Protein AF-A0A498K3L2-F1 (afdb_monomer_lite)

Structure (mmCIF, N/CA/C/O backbone):
data_AF-A0A498K3L2-F1
#
_entry.id   AF-A0A498K3L2-F1
#
loop_
_atom_site.group_PDB
_atom_site.id
_atom_site.type_symbol
_atom_site.label_atom_id
_atom_site.label_alt_id
_atom_site.label_comp_id
_atom_site.label_asym_id
_atom_site.label_entity_id
_atom_site.label_seq_id
_atom_site.pdbx_PDB_ins_code
_atom_site.Cartn_x
_atom_site.Cartn_y
_atom_site.Cartn_z
_atom_site.occupancy
_atom_site.B_iso_or_equiv
_atom_site.auth_seq_id
_atom_site.auth_comp_id
_atom_site.auth_asym_id
_atom_site.auth_atom_id
_atom_site.pdbx_PDB_model_num
ATOM 1 N N . MET A 1 1 ? 18.817 18.897 12.289 1.00 36.00 1 MET A N 1
ATOM 2 C CA . MET A 1 1 ? 18.393 19.751 13.435 1.00 36.00 1 MET A CA 1
ATOM 3 C C . MET A 1 1 ? 19.545 20.398 14.219 1.00 36.00 1 MET A C 1
ATOM 5 O O . MET A 1 1 ? 19.656 21.611 14.148 1.00 36.00 1 MET A O 1
ATOM 9 N N . GLY A 1 2 ? 20.393 19.663 14.961 1.00 40.88 2 GLY A N 1
ATOM 10 C CA . GLY A 1 2 ? 21.419 20.272 15.841 1.00 40.88 2 GLY A CA 1
ATOM 11 C C . GLY A 1 2 ? 22.397 21.217 15.125 1.00 40.88 2 GLY A C 1
ATOM 12 O O . GLY A 1 2 ? 22.437 22.404 15.437 1.00 40.88 2 GLY A O 1
ATOM 13 N N . LYS A 1 3 ? 23.104 20.712 14.101 1.00 48.41 3 LYS A N 1
ATOM 14 C CA . LYS A 1 3 ? 24.030 21.504 13.265 1.00 48.41 3 LYS A CA 1
ATOM 15 C C . LYS A 1 3 ? 23.320 22.678 12.560 1.00 48.41 3 LYS A C 1
ATOM 17 O O . LYS A 1 3 ? 23.815 23.796 12.597 1.00 48.41 3 LYS A O 1
ATOM 22 N N . ALA A 1 4 ? 22.100 22.470 12.054 1.00 45.72 4 ALA A N 1
ATOM 23 C CA . ALA A 1 4 ? 21.276 23.529 11.452 1.00 45.72 4 ALA A CA 1
ATOM 24 C C . ALA A 1 4 ? 20.940 24.687 12.422 1.00 45.72 4 ALA A C 1
ATOM 26 O O . ALA A 1 4 ? 20.952 25.842 12.015 1.00 45.72 4 ALA A O 1
ATOM 27 N N . LYS A 1 5 ? 20.717 24.424 13.722 1.00 44.06 5 LYS A N 1
ATOM 28 C CA . LYS A 1 5 ? 20.560 25.498 14.730 1.00 44.06 5 LYS A CA 1
ATOM 29 C C . LYS A 1 5 ? 21.857 26.270 14.991 1.00 44.06 5 LYS A C 1
ATOM 31 O O . LYS A 1 5 ? 21.800 27.425 15.401 1.00 44.06 5 LYS A O 1
ATOM 36 N N . GLN A 1 6 ? 23.011 25.644 14.772 1.00 51.31 6 GLN A N 1
ATOM 37 C CA . GLN A 1 6 ? 24.325 26.276 14.899 1.00 51.31 6 GLN A CA 1
ATOM 38 C C . GLN A 1 6 ? 24.623 27.163 13.676 1.00 51.31 6 GLN A C 1
ATOM 40 O O . GLN A 1 6 ? 25.050 28.298 13.857 1.00 51.31 6 GLN A O 1
ATOM 45 N N . LEU A 1 7 ? 24.273 26.699 12.468 1.00 54.19 7 LEU A N 1
ATOM 46 C CA . LEU A 1 7 ? 24.245 27.485 11.225 1.00 54.19 7 LEU A CA 1
ATOM 47 C C . LEU A 1 7 ? 23.299 28.693 11.317 1.00 54.19 7 LEU A C 1
ATOM 49 O O . LEU A 1 7 ? 23.741 29.820 11.130 1.00 54.19 7 LEU A O 1
ATOM 53 N N . ALA A 1 8 ? 22.034 28.498 11.701 1.00 54.06 8 ALA A N 1
ATOM 54 C CA . ALA A 1 8 ? 21.061 29.591 11.835 1.00 54.06 8 ALA A CA 1
ATOM 55 C C . ALA A 1 8 ? 21.493 30.663 12.856 1.00 54.06 8 ALA A C 1
ATOM 57 O O . ALA A 1 8 ? 21.231 31.850 12.676 1.00 54.06 8 ALA A O 1
ATOM 58 N N . LYS A 1 9 ? 22.209 30.264 13.919 1.00 54.69 9 LYS A N 1
ATOM 59 C CA . LYS A 1 9 ? 22.786 31.188 14.910 1.00 54.69 9 LYS A CA 1
ATOM 60 C C . LYS A 1 9 ? 23.948 32.029 14.349 1.00 54.69 9 LYS A C 1
ATOM 62 O O . LYS A 1 9 ? 24.252 33.075 14.915 1.00 54.69 9 LYS A O 1
ATOM 67 N N . VAL A 1 10 ? 24.591 31.574 13.274 1.00 56.81 10 VAL A N 1
ATOM 68 C CA . VAL A 1 10 ? 25.678 32.270 12.564 1.00 56.81 10 VAL A CA 1
ATOM 69 C C . VAL A 1 10 ? 25.139 33.123 11.410 1.00 56.81 10 VAL A C 1
ATOM 71 O O . VAL A 1 10 ? 25.591 34.248 11.226 1.00 56.81 10 VAL A O 1
ATOM 74 N N . LEU A 1 11 ? 24.165 32.608 10.653 1.00 55.97 11 LEU A N 1
ATOM 75 C CA . LEU A 1 11 ? 23.637 33.240 9.437 1.00 55.97 11 LEU A CA 1
ATOM 76 C C . LEU A 1 11 ? 22.450 34.190 9.681 1.00 55.97 11 LEU A C 1
ATOM 78 O O . LEU A 1 11 ? 22.161 35.025 8.830 1.00 55.97 11 LEU A O 1
ATOM 82 N N . GLY A 1 12 ? 21.782 34.106 10.835 1.00 48.72 12 GLY A N 1
ATOM 83 C CA . GLY A 1 12 ? 20.695 35.008 11.241 1.00 48.72 12 GLY A CA 1
ATOM 84 C C . GLY A 1 12 ? 19.293 34.568 10.802 1.00 48.72 12 GLY A C 1
ATOM 85 O O . GLY A 1 12 ? 18.335 34.816 11.534 1.00 48.72 12 GLY A O 1
ATOM 86 N N . SER A 1 13 ? 19.172 33.855 9.680 1.00 54.34 13 SER A N 1
ATOM 87 C CA . SER A 1 13 ? 17.962 33.131 9.263 1.00 54.34 13 SER A CA 1
ATOM 88 C C . SER A 1 13 ? 18.301 31.686 8.852 1.00 54.34 13 SER A C 1
ATOM 90 O O . SER A 1 13 ? 19.435 31.228 9.023 1.00 54.34 13 SER A O 1
ATOM 92 N N . LEU A 1 14 ? 17.300 30.944 8.369 1.00 50.72 14 LEU A N 1
ATOM 93 C CA . LEU A 1 14 ? 17.460 29.637 7.713 1.00 50.72 14 LEU A CA 1
ATOM 94 C C . LEU A 1 14 ? 17.297 29.729 6.183 1.00 50.72 14 LEU A C 1
ATOM 96 O O . LEU A 1 14 ? 17.323 28.707 5.511 1.00 50.72 14 LEU A O 1
ATOM 100 N N . GLU A 1 15 ? 17.116 30.933 5.638 1.00 49.81 15 GLU A N 1
ATOM 101 C CA . GLU A 1 15 ? 16.757 31.149 4.235 1.00 49.81 15 GLU A CA 1
ATOM 102 C C . GLU A 1 15 ? 18.009 31.123 3.337 1.00 49.81 15 GLU A C 1
ATOM 104 O O . GLU A 1 15 ? 18.916 31.949 3.476 1.00 49.81 15 GLU A O 1
ATOM 109 N N . GLY A 1 16 ? 18.036 30.189 2.381 1.00 56.34 16 GLY A N 1
ATOM 110 C CA . GLY A 1 16 ? 19.021 30.143 1.297 1.00 56.34 16 GLY A CA 1
ATOM 111 C C . GLY A 1 16 ? 20.296 29.349 1.596 1.00 56.34 16 GLY A C 1
ATOM 112 O O . GLY A 1 16 ? 21.377 29.924 1.720 1.00 56.34 16 GLY A O 1
ATOM 113 N N . PHE A 1 17 ? 20.213 28.016 1.591 1.00 61.56 17 PHE A N 1
ATOM 114 C CA . PHE A 1 17 ? 21.394 27.133 1.547 1.00 61.56 17 PHE A CA 1
ATOM 115 C C . PHE A 1 17 ? 22.065 27.057 0.155 1.00 61.56 17 PHE A C 1
ATOM 117 O O . PHE A 1 17 ? 23.019 26.310 -0.038 1.00 61.56 17 PHE A O 1
ATOM 124 N N . THR A 1 18 ? 21.604 27.851 -0.814 1.00 64.31 18 THR A N 1
ATOM 125 C CA . THR A 1 18 ? 21.936 27.732 -2.244 1.00 64.31 18 THR A CA 1
ATOM 126 C C . THR A 1 18 ? 22.837 28.844 -2.805 1.00 64.31 18 THR A C 1
ATOM 128 O O . THR A 1 18 ? 23.166 28.807 -3.986 1.00 64.31 18 THR A O 1
ATOM 131 N N . THR A 1 19 ? 23.257 29.838 -2.007 1.00 75.75 19 THR A N 1
ATOM 132 C CA . THR A 1 19 ? 24.009 31.019 -2.498 1.00 75.75 19 THR A CA 1
ATOM 133 C C . THR A 1 19 ? 25.459 31.080 -2.008 1.00 75.75 19 THR A C 1
ATOM 135 O O . THR A 1 19 ? 25.760 30.754 -0.853 1.00 75.75 19 THR A O 1
ATOM 138 N N . LYS A 1 20 ? 26.372 31.560 -2.869 1.00 84.19 20 LYS A N 1
ATOM 139 C CA . LYS A 1 20 ? 27.808 31.707 -2.557 1.00 84.19 20 LYS A CA 1
ATOM 140 C C . LYS A 1 20 ? 28.030 32.589 -1.332 1.00 84.19 20 LYS A C 1
ATOM 142 O O . LYS A 1 20 ? 28.829 32.256 -0.463 1.00 84.19 20 LYS A O 1
ATOM 147 N N . GLU A 1 21 ? 27.291 33.688 -1.223 1.00 82.75 21 GLU A N 1
ATOM 148 C CA . GLU A 1 21 ? 27.457 34.692 -0.174 1.00 82.75 21 GLU A CA 1
ATOM 149 C C . GLU A 1 21 ? 27.061 34.163 1.209 1.00 82.75 21 GLU A C 1
ATOM 151 O O . GLU A 1 21 ? 27.609 34.624 2.213 1.00 82.75 21 GLU A O 1
ATOM 156 N N . ASN A 1 22 ? 26.108 33.225 1.281 1.00 80.38 22 ASN A N 1
ATOM 157 C CA . ASN A 1 22 ? 25.720 32.572 2.531 1.00 80.38 22 ASN A CA 1
ATOM 158 C C . ASN A 1 22 ? 26.777 31.536 2.955 1.00 80.38 22 ASN A C 1
ATOM 160 O O . ASN A 1 22 ? 27.170 31.522 4.125 1.00 80.38 22 ASN A O 1
ATOM 164 N N . TRP A 1 23 ? 27.309 30.744 2.016 1.00 83.31 23 TRP A N 1
ATOM 165 C CA . TRP A 1 23 ? 28.394 29.796 2.295 1.00 83.31 23 TRP A CA 1
ATOM 166 C C . TRP A 1 23 ? 29.717 30.480 2.648 1.00 83.31 23 TRP A C 1
ATOM 168 O O . TRP A 1 23 ? 30.315 30.129 3.662 1.00 83.31 23 TRP A O 1
ATOM 178 N N . ASP A 1 24 ? 30.142 31.508 1.909 1.00 87.44 24 ASP A N 1
ATOM 179 C CA . ASP A 1 24 ? 31.338 32.290 2.250 1.00 87.44 24 ASP A CA 1
ATOM 180 C C . ASP A 1 24 ? 31.203 32.926 3.649 1.00 87.44 24 ASP A C 1
ATOM 182 O O . ASP A 1 24 ? 32.136 32.848 4.449 1.00 87.44 24 ASP A O 1
ATOM 186 N N . ARG A 1 25 ? 30.026 33.472 4.010 1.00 82.75 25 ARG A N 1
ATOM 187 C CA . ARG A 1 25 ? 29.762 33.972 5.377 1.00 82.75 25 ARG A CA 1
ATOM 188 C C . ARG A 1 25 ? 29.850 32.874 6.439 1.00 82.75 25 ARG A C 1
ATOM 190 O O . ARG A 1 25 ? 30.411 33.124 7.506 1.00 82.75 25 ARG A O 1
ATOM 197 N N . PHE A 1 26 ? 29.338 31.674 6.164 1.00 81.75 26 PHE A N 1
ATOM 198 C CA . PHE A 1 26 ? 29.467 30.533 7.072 1.00 81.75 26 PHE A CA 1
ATOM 199 C C . PHE A 1 26 ? 30.931 30.110 7.262 1.00 81.75 26 PHE A C 1
ATOM 201 O O . PHE A 1 26 ? 31.383 29.989 8.401 1.00 81.75 26 PHE A O 1
ATOM 208 N N . PHE A 1 27 ? 31.686 29.936 6.173 1.00 82.62 27 PHE A N 1
ATOM 209 C CA . PHE A 1 27 ? 33.078 29.491 6.234 1.00 82.62 27 PHE A CA 1
ATOM 210 C C . PHE A 1 27 ? 34.004 30.525 6.891 1.00 82.62 27 PHE A C 1
ATOM 212 O O . PHE A 1 27 ? 34.868 30.131 7.673 1.00 82.62 27 PHE A O 1
ATOM 219 N N . ILE A 1 28 ? 33.778 31.831 6.683 1.00 83.88 28 ILE A N 1
ATOM 220 C CA . ILE A 1 28 ? 34.461 32.901 7.436 1.00 83.88 28 ILE A CA 1
ATOM 221 C C . ILE A 1 28 ? 34.187 32.758 8.940 1.00 83.88 28 ILE A C 1
ATOM 223 O O . ILE A 1 28 ? 35.116 32.763 9.744 1.00 83.88 28 ILE A O 1
ATOM 227 N N . ALA A 1 29 ? 32.922 32.586 9.335 1.00 74.81 29 ALA A N 1
ATOM 228 C CA . ALA A 1 29 ? 32.516 32.569 10.740 1.00 74.81 29 ALA A CA 1
ATOM 229 C C . ALA A 1 29 ? 33.005 31.345 11.545 1.00 74.81 29 ALA A C 1
ATOM 231 O O . ALA A 1 29 ? 32.961 31.377 12.775 1.00 74.81 29 ALA A O 1
ATOM 232 N N . ILE A 1 30 ? 33.473 30.278 10.884 1.00 72.50 30 ILE A N 1
ATOM 233 C CA . ILE A 1 30 ? 34.106 29.120 11.544 1.00 72.50 30 ILE A CA 1
ATOM 234 C C . ILE A 1 30 ? 35.643 29.117 11.443 1.00 72.50 30 ILE A C 1
ATOM 236 O O . ILE A 1 30 ? 36.291 28.282 12.079 1.00 72.50 30 ILE A O 1
ATOM 240 N N . GLN A 1 31 ? 36.242 30.044 10.684 1.00 66.31 31 GLN A N 1
ATOM 241 C CA . GLN A 1 31 ? 37.674 30.025 10.364 1.00 66.31 31 GLN A CA 1
ATOM 242 C C . GLN A 1 31 ? 38.578 30.272 11.587 1.00 66.31 31 GLN A C 1
ATOM 244 O O . GLN A 1 31 ? 39.637 29.653 11.692 1.00 66.31 31 GLN A O 1
ATOM 249 N N . ASP A 1 32 ? 38.127 31.076 12.558 1.00 55.44 32 ASP A N 1
ATOM 250 C CA . ASP A 1 32 ? 38.846 31.355 13.817 1.00 55.44 32 ASP A CA 1
ATOM 251 C C . ASP A 1 32 ? 39.112 30.099 14.677 1.00 55.44 32 ASP A C 1
ATOM 253 O O . ASP A 1 32 ? 39.968 30.117 15.562 1.00 55.44 32 ASP A O 1
ATOM 257 N N . GLY A 1 33 ? 38.380 29.001 14.447 1.00 49.44 33 GLY A N 1
ATOM 258 C CA . GLY A 1 33 ? 38.485 27.778 15.246 1.00 49.44 33 GLY A CA 1
ATOM 259 C C . GLY A 1 33 ? 39.543 26.773 14.780 1.00 49.44 33 GLY A C 1
ATOM 260 O O . GLY A 1 33 ? 39.869 25.865 15.543 1.00 49.44 33 GLY A O 1
ATOM 261 N N . ASN A 1 34 ? 40.055 26.889 13.547 1.00 50.19 34 ASN A N 1
ATOM 262 C CA . ASN A 1 34 ? 40.880 25.856 12.894 1.00 50.19 34 ASN A CA 1
ATOM 263 C C . ASN A 1 34 ? 40.205 24.454 12.861 1.00 50.19 34 ASN A C 1
ATOM 265 O O . ASN A 1 34 ? 40.877 23.425 12.934 1.00 50.19 34 ASN A O 1
ATOM 269 N N . TYR A 1 35 ? 38.867 24.421 12.782 1.00 59.09 35 TYR A N 1
ATOM 270 C CA . TYR A 1 35 ? 38.033 23.211 12.733 1.00 59.09 35 TYR A CA 1
ATOM 271 C C . TYR A 1 35 ? 37.572 22.909 11.299 1.00 59.09 35 TYR A C 1
ATOM 273 O O . TYR A 1 35 ? 37.050 23.788 10.613 1.00 59.09 35 TYR A O 1
ATOM 281 N N . ALA A 1 36 ? 37.667 21.647 10.874 1.00 65.50 36 ALA A N 1
ATOM 282 C CA . ALA A 1 36 ? 36.905 21.146 9.730 1.00 65.50 36 ALA A CA 1
ATOM 283 C C . ALA A 1 36 ? 35.419 21.001 10.100 1.00 65.50 36 ALA A C 1
ATOM 285 O O . ALA A 1 36 ? 35.092 20.576 11.212 1.00 65.50 36 ALA A O 1
ATOM 286 N N . PHE A 1 37 ? 34.512 21.333 9.175 1.00 72.75 37 PHE A N 1
ATOM 287 C CA . PHE A 1 37 ? 33.073 21.172 9.394 1.00 72.75 37 PHE A CA 1
ATOM 288 C C . PHE A 1 37 ? 32.540 19.909 8.714 1.00 72.75 37 PHE A C 1
ATOM 290 O O . PHE A 1 37 ? 32.134 19.919 7.555 1.00 72.75 37 PHE A O 1
ATOM 297 N N . GLU A 1 38 ? 32.522 18.809 9.460 1.00 73.19 38 GLU A N 1
ATOM 298 C CA . GLU A 1 38 ? 31.947 17.544 9.004 1.00 73.19 38 GLU A CA 1
ATOM 299 C C . GLU A 1 38 ? 30.424 17.531 9.207 1.00 73.19 38 GLU A C 1
ATOM 301 O O . GLU A 1 38 ? 29.935 17.781 10.313 1.00 73.19 38 GLU A O 1
ATOM 306 N N . TRP A 1 39 ? 29.646 17.207 8.168 1.00 69.69 39 TRP A N 1
ATOM 307 C CA . TRP A 1 39 ? 28.183 17.040 8.262 1.00 69.69 39 TRP A CA 1
ATOM 308 C C . TRP A 1 39 ? 27.785 15.657 8.803 1.00 69.69 39 TRP A C 1
ATOM 310 O O . TRP A 1 39 ? 26.966 15.573 9.727 1.00 69.69 39 TRP A O 1
ATOM 320 N N . TYR A 1 40 ? 28.425 14.606 8.289 1.00 80.50 40 TYR A N 1
ATOM 321 C CA . TYR A 1 40 ? 28.126 13.190 8.544 1.00 80.50 40 TYR A CA 1
ATOM 322 C C . TYR A 1 40 ? 29.078 12.563 9.577 1.00 80.50 40 TYR A C 1
ATOM 324 O O . TYR A 1 40 ? 29.511 13.247 10.505 1.00 80.50 40 TYR A O 1
ATOM 332 N N . GLU A 1 41 ? 29.344 11.260 9.446 1.00 78.62 41 GLU A N 1
ATOM 333 C CA . GLU A 1 41 ? 30.359 10.533 10.211 1.00 78.62 41 GLU A CA 1
ATOM 334 C C . GLU A 1 41 ? 31.786 10.912 9.769 1.00 78.62 41 GLU A C 1
ATOM 336 O O . GLU A 1 41 ? 32.003 11.431 8.663 1.00 78.62 41 GLU A O 1
ATOM 341 N N . ASP A 1 42 ? 32.755 10.611 10.629 1.00 78.81 42 ASP A N 1
ATOM 342 C CA . ASP A 1 42 ? 34.180 10.809 10.375 1.00 78.81 42 ASP A CA 1
ATOM 343 C C . ASP A 1 42 ? 34.776 9.664 9.532 1.00 78.81 42 ASP A C 1
ATOM 345 O O . ASP A 1 42 ? 34.120 8.675 9.197 1.00 78.81 42 ASP A O 1
ATOM 349 N N . TRP A 1 43 ? 36.047 9.800 9.146 1.00 86.31 43 TRP A N 1
ATOM 350 C CA . TRP A 1 43 ? 36.727 8.825 8.289 1.00 86.31 43 TRP A CA 1
ATOM 351 C C . TRP A 1 43 ? 36.700 7.360 8.783 1.00 86.31 43 TRP A C 1
ATOM 353 O O . TRP A 1 43 ? 36.491 6.495 7.932 1.00 86.31 43 TRP A O 1
ATOM 363 N N . PRO A 1 44 ? 36.867 7.021 10.082 1.00 84.75 44 PRO A N 1
ATOM 364 C CA . PRO A 1 44 ? 36.896 5.622 10.527 1.00 84.75 44 PRO A CA 1
ATOM 365 C C . PRO A 1 44 ? 35.617 4.838 10.194 1.00 84.75 44 PRO A C 1
ATOM 367 O O . PRO A 1 44 ? 35.690 3.684 9.774 1.00 84.75 44 PRO A O 1
ATOM 370 N N . GLU A 1 45 ? 34.453 5.472 10.335 1.00 84.31 45 GLU A N 1
ATOM 371 C CA . GLU A 1 45 ? 33.142 4.902 10.019 1.00 84.31 45 GLU A CA 1
ATOM 372 C C . GLU A 1 45 ? 32.899 4.783 8.503 1.00 84.31 45 GLU A C 1
ATOM 374 O O . GLU A 1 45 ? 32.227 3.851 8.053 1.00 84.31 45 GLU A O 1
ATOM 379 N N . LEU A 1 46 ? 33.453 5.702 7.703 1.00 87.06 46 LEU A N 1
ATOM 380 C CA . LEU A 1 46 ? 33.256 5.748 6.248 1.00 87.06 46 LEU A CA 1
ATOM 381 C C . LEU A 1 46 ? 34.281 4.920 5.458 1.00 87.06 46 LEU A C 1
ATOM 383 O O . LEU A 1 46 ? 33.960 4.440 4.371 1.00 87.06 46 LEU A O 1
ATOM 387 N N . GLN A 1 47 ? 35.495 4.725 5.984 1.00 87.69 47 GLN A N 1
ATOM 388 C CA . GLN A 1 47 ? 36.620 4.128 5.257 1.00 87.69 47 GLN A CA 1
ATOM 389 C C . GLN A 1 47 ? 36.291 2.739 4.692 1.00 87.69 47 GLN A C 1
ATOM 391 O O . GLN A 1 47 ? 36.573 2.472 3.526 1.00 87.69 47 GLN A O 1
ATOM 396 N N . GLY A 1 48 ? 35.705 1.848 5.496 1.00 86.69 48 GLY A N 1
ATOM 397 C CA . GLY A 1 48 ? 35.386 0.478 5.071 1.00 86.69 48 GLY A CA 1
ATOM 398 C C . GLY A 1 48 ? 34.376 0.427 3.912 1.00 86.69 48 GLY A C 1
ATOM 399 O O . GLY A 1 48 ? 34.699 -0.116 2.850 1.00 86.69 48 GLY A O 1
ATOM 400 N N . PRO A 1 49 ? 33.169 1.005 4.073 1.00 87.69 49 PRO A N 1
ATOM 401 C CA . PRO A 1 49 ? 32.167 1.074 3.008 1.00 87.69 49 PRO A CA 1
ATOM 402 C C . PRO A 1 49 ? 32.651 1.814 1.751 1.00 87.69 49 PRO A C 1
ATOM 404 O O . PRO A 1 49 ? 32.402 1.347 0.640 1.00 87.69 49 PRO A O 1
ATOM 407 N N . LEU A 1 50 ? 33.393 2.916 1.900 1.00 90.25 50 LEU A N 1
ATOM 408 C CA . LEU A 1 50 ? 33.876 3.704 0.764 1.00 90.25 50 LEU A CA 1
ATOM 409 C C . LEU A 1 50 ? 34.975 2.970 -0.021 1.00 90.25 50 LEU A C 1
ATOM 411 O O . LEU A 1 50 ? 34.828 2.735 -1.219 1.00 90.25 50 LEU A O 1
ATOM 415 N N . LEU A 1 51 ? 36.053 2.540 0.647 1.00 89.56 51 LEU A N 1
ATOM 416 C CA . LEU A 1 51 ? 37.190 1.887 -0.018 1.00 89.56 51 LEU A CA 1
ATOM 417 C C . LEU A 1 51 ? 36.849 0.511 -0.612 1.00 89.56 51 LEU A C 1
ATOM 419 O O . LEU A 1 51 ? 37.568 0.046 -1.491 1.00 89.56 51 LEU A O 1
ATOM 423 N N . SER A 1 52 ? 35.777 -0.146 -0.158 1.00 87.81 52 SER A N 1
ATOM 424 C CA . SER A 1 52 ? 35.305 -1.406 -0.759 1.00 87.81 52 SER A CA 1
ATOM 425 C C . SER A 1 52 ? 34.535 -1.217 -2.071 1.00 87.81 52 SER A C 1
ATOM 427 O O . SER A 1 52 ? 34.443 -2.163 -2.851 1.00 87.81 52 SER A O 1
ATOM 429 N N . ASN A 1 53 ? 34.023 -0.011 -2.343 1.00 87.81 53 ASN A N 1
ATOM 430 C CA . ASN A 1 53 ? 33.287 0.312 -3.570 1.00 87.81 53 ASN A CA 1
ATOM 431 C C . ASN A 1 53 ? 34.147 1.010 -4.640 1.00 87.81 53 ASN A C 1
ATOM 433 O O . ASN A 1 53 ? 33.809 0.944 -5.828 1.00 87.81 53 ASN A O 1
ATOM 437 N N . LEU A 1 54 ? 35.258 1.637 -4.235 1.00 88.25 54 LEU A N 1
ATOM 438 C CA . LEU A 1 54 ? 36.244 2.255 -5.126 1.00 88.25 54 LEU A CA 1
ATOM 439 C C . LEU A 1 54 ? 37.166 1.208 -5.794 1.00 88.25 54 LEU A C 1
ATOM 441 O O . LEU A 1 54 ? 37.604 0.264 -5.131 1.00 88.25 54 LEU A O 1
ATOM 445 N N . PRO A 1 55 ? 37.544 1.380 -7.076 1.00 81.12 55 PRO A N 1
ATOM 446 C CA . PRO A 1 55 ? 38.602 0.584 -7.698 1.00 81.12 55 PRO A CA 1
ATOM 447 C C . PRO A 1 55 ? 39.945 0.755 -6.972 1.00 81.12 55 PRO A C 1
ATOM 449 O O . PRO A 1 55 ? 40.307 1.862 -6.570 1.00 81.12 55 PRO A O 1
ATOM 452 N N . LYS A 1 56 ? 40.718 -0.328 -6.825 1.00 77.75 56 LYS A N 1
ATOM 453 C CA . LYS A 1 56 ? 42.021 -0.275 -6.142 1.00 77.75 56 LYS A CA 1
ATOM 454 C C . LYS A 1 56 ? 43.049 0.499 -6.988 1.00 77.75 56 LYS A C 1
ATOM 456 O O . LYS A 1 56 ? 43.260 0.115 -8.141 1.00 77.75 56 LYS A O 1
ATOM 461 N N . PRO A 1 57 ? 43.754 1.512 -6.441 1.00 71.12 57 PRO A N 1
ATOM 462 C CA . PRO A 1 57 ? 44.764 2.267 -7.196 1.00 71.12 57 PRO A CA 1
ATOM 463 C C . PRO A 1 57 ? 45.877 1.384 -7.778 1.00 71.12 57 PRO A C 1
ATOM 465 O O . PRO A 1 57 ? 46.343 1.605 -8.889 1.00 71.12 57 PRO A O 1
ATOM 468 N N . GLU A 1 58 ? 46.252 0.335 -7.046 1.00 70.00 58 GLU A N 1
ATOM 469 C CA . GLU A 1 58 ? 47.282 -0.651 -7.404 1.00 70.00 58 GLU A CA 1
ATOM 470 C C . GLU A 1 58 ? 46.924 -1.515 -8.628 1.00 70.00 58 GLU A C 1
ATOM 472 O O . GLU A 1 58 ? 47.803 -2.171 -9.183 1.00 70.00 58 GLU A O 1
ATOM 477 N N . SER A 1 59 ? 45.647 -1.559 -9.038 1.00 64.50 59 SER A N 1
ATOM 478 C CA . SER A 1 59 ? 45.171 -2.439 -10.118 1.00 64.50 59 SER A CA 1
ATOM 479 C C . SER A 1 59 ? 44.953 -1.743 -11.465 1.00 64.50 59 SER A C 1
ATOM 481 O O . SER A 1 59 ? 44.507 -2.396 -12.406 1.00 64.50 59 SER A O 1
ATOM 483 N N . GLN A 1 60 ? 45.231 -0.439 -11.579 1.00 63.72 60 GLN A N 1
ATOM 484 C CA . GLN A 1 60 ? 44.983 0.335 -12.800 1.00 63.72 60 GLN A CA 1
ATOM 485 C C . GLN A 1 60 ? 46.273 0.789 -13.499 1.00 63.72 60 GLN A C 1
ATOM 487 O O . GLN A 1 60 ? 47.262 1.147 -12.866 1.00 63.72 60 GLN A O 1
ATOM 492 N N . THR A 1 61 ? 46.249 0.801 -14.835 1.00 64.06 61 THR A N 1
ATOM 493 C CA . THR A 1 61 ? 47.364 1.251 -15.694 1.00 64.06 61 THR A CA 1
ATOM 494 C C . THR A 1 61 ? 47.434 2.770 -15.868 1.00 64.06 61 THR A C 1
ATOM 496 O O . THR A 1 61 ? 48.403 3.278 -16.427 1.00 64.06 61 THR A O 1
ATOM 499 N N . LEU A 1 62 ? 46.405 3.493 -15.421 1.00 73.62 62 LEU A N 1
ATOM 500 C CA . LEU A 1 62 ? 46.283 4.950 -15.436 1.00 73.62 62 LEU A CA 1
ATOM 501 C C . LEU A 1 62 ? 45.741 5.418 -14.073 1.00 73.62 62 LEU A C 1
ATOM 503 O O . LEU A 1 62 ? 45.046 4.648 -13.409 1.00 73.62 62 LEU A O 1
ATOM 507 N N . PRO A 1 63 ? 46.042 6.652 -13.631 1.00 80.06 63 PRO A N 1
ATOM 508 C CA . PRO A 1 63 ? 45.538 7.166 -12.363 1.00 80.06 63 PRO A CA 1
ATOM 509 C C . PRO A 1 63 ? 44.038 7.480 -12.447 1.00 80.06 63 PRO A C 1
ATOM 511 O O . PRO A 1 63 ? 43.627 8.338 -13.230 1.00 80.06 63 PRO A O 1
ATOM 514 N N . LEU A 1 64 ? 43.245 6.827 -11.596 1.00 88.00 64 LEU A N 1
ATOM 515 C CA . LEU A 1 64 ? 41.808 7.062 -11.427 1.00 88.00 64 LEU A CA 1
ATOM 516 C C . LEU A 1 64 ? 41.506 8.547 -11.164 1.00 88.00 64 LEU A C 1
ATOM 518 O O . LEU A 1 64 ? 42.009 9.105 -10.187 1.00 88.00 64 LEU A O 1
ATOM 522 N N . GLN A 1 65 ? 40.681 9.173 -12.009 1.00 93.94 65 GLN A N 1
ATOM 523 C CA . GLN A 1 65 ? 40.215 10.550 -11.833 1.00 93.94 65 GLN A CA 1
ATOM 524 C C . GLN A 1 65 ? 38.991 10.572 -10.912 1.00 93.94 65 GLN A C 1
ATOM 526 O O . GLN A 1 65 ? 37.933 10.043 -11.262 1.00 93.94 65 GLN A O 1
ATOM 531 N N . LEU A 1 66 ? 39.134 11.201 -9.744 1.00 96.06 66 LEU A N 1
ATOM 532 C CA . LEU A 1 66 ? 38.077 11.311 -8.736 1.00 96.06 66 LEU A CA 1
ATOM 533 C C . LEU A 1 66 ? 37.644 12.775 -8.567 1.00 96.06 66 LEU A C 1
ATOM 535 O O . LEU A 1 66 ? 38.496 13.651 -8.414 1.00 96.06 66 LEU A O 1
ATOM 539 N N . LEU A 1 67 ? 36.336 13.035 -8.564 1.00 97.88 67 LEU A N 1
ATOM 540 C CA . LEU A 1 67 ? 35.737 14.344 -8.281 1.00 97.88 67 LEU A CA 1
ATOM 541 C C . LEU A 1 67 ? 35.067 14.348 -6.898 1.00 97.88 67 LEU A C 1
ATOM 543 O O . LEU A 1 67 ? 34.324 13.425 -6.568 1.00 97.88 67 LEU A O 1
ATOM 547 N N . VAL A 1 68 ? 35.292 15.400 -6.110 1.00 97.38 68 VAL A N 1
ATOM 548 C CA . VAL A 1 68 ? 34.587 15.671 -4.846 1.00 97.38 68 VAL A CA 1
ATOM 549 C C . VAL A 1 68 ? 33.839 17.006 -4.981 1.00 97.38 68 VAL A C 1
ATOM 551 O O . VAL A 1 68 ? 34.462 18.061 -4.820 1.00 97.38 68 VAL A O 1
ATOM 554 N N . PRO A 1 69 ? 32.539 16.989 -5.330 1.00 96.06 69 PRO A N 1
ATOM 555 C CA . PRO A 1 69 ? 31.694 18.178 -5.358 1.00 96.06 69 PRO A CA 1
ATOM 556 C C . PRO A 1 69 ? 31.227 18.570 -3.949 1.00 96.06 69 PRO A C 1
ATOM 558 O O . PRO A 1 69 ? 30.989 17.705 -3.108 1.00 96.06 69 PRO A O 1
ATOM 561 N N . GLY A 1 70 ? 31.099 19.876 -3.692 1.00 92.31 70 GLY A N 1
ATOM 562 C CA . GLY A 1 70 ? 30.713 20.408 -2.379 1.00 92.31 70 GLY A CA 1
ATOM 563 C C . GLY A 1 70 ? 31.709 20.041 -1.275 1.00 92.31 70 GLY A C 1
ATOM 564 O O . GLY A 1 70 ? 31.307 19.641 -0.182 1.00 92.31 70 GLY A O 1
ATOM 565 N N . CYS A 1 71 ? 33.015 20.082 -1.569 1.00 91.75 71 CYS A N 1
ATOM 566 C CA . CYS A 1 71 ? 34.042 19.533 -0.678 1.00 91.75 71 CYS A CA 1
ATOM 567 C C . CYS A 1 71 ? 34.162 20.258 0.680 1.00 91.75 71 CYS A C 1
ATOM 569 O O . CYS A 1 71 ? 34.691 19.687 1.642 1.00 91.75 71 CYS A O 1
ATOM 571 N N . GLY A 1 72 ? 33.701 21.511 0.767 1.00 90.50 72 GLY A N 1
ATOM 572 C CA . GLY A 1 72 ? 33.762 22.352 1.956 1.00 90.50 72 GLY A CA 1
ATOM 573 C C . GLY A 1 72 ? 35.162 22.407 2.568 1.00 90.50 72 GLY A C 1
ATOM 574 O O . GLY A 1 72 ? 36.162 22.593 1.875 1.00 90.50 72 GLY A O 1
ATOM 575 N N . THR A 1 73 ? 35.234 22.215 3.888 1.00 88.88 73 THR A N 1
ATOM 576 C CA . THR A 1 73 ? 36.494 22.128 4.651 1.00 88.88 73 THR A CA 1
ATOM 577 C C . THR A 1 73 ? 36.782 20.722 5.200 1.00 88.88 73 THR A C 1
ATOM 579 O O . THR A 1 73 ? 37.587 20.582 6.129 1.00 88.88 73 THR A O 1
ATOM 582 N N . SER A 1 74 ? 36.116 19.695 4.650 1.00 88.56 74 SER A N 1
ATOM 583 C CA . SER A 1 74 ? 36.165 18.298 5.112 1.00 88.56 74 SER A CA 1
ATOM 584 C C . SER A 1 74 ? 37.537 17.647 4.904 1.00 88.56 74 SER A C 1
ATOM 586 O O . SER A 1 74 ? 38.226 17.908 3.919 1.00 88.56 74 SER A O 1
ATOM 588 N N . HIS A 1 75 ? 37.913 16.722 5.792 1.00 90.19 75 HIS A N 1
ATOM 589 C CA . HIS A 1 75 ? 39.124 15.910 5.615 1.00 90.19 75 HIS A CA 1
ATOM 590 C C . HIS A 1 75 ? 38.934 14.712 4.659 1.00 90.19 75 HIS A C 1
ATOM 592 O O . HIS A 1 75 ? 39.893 13.978 4.425 1.00 90.19 75 HIS A O 1
ATOM 598 N N . LEU A 1 76 ? 37.748 14.493 4.068 1.00 91.88 76 LEU A N 1
ATOM 599 C CA . LEU A 1 76 ? 37.486 13.351 3.172 1.00 91.88 76 LEU A CA 1
ATOM 600 C C . LEU A 1 76 ? 38.550 13.201 2.069 1.00 91.88 76 LEU A C 1
ATOM 602 O O . LEU A 1 76 ? 39.144 12.133 1.919 1.00 91.88 76 LEU A O 1
ATOM 606 N N . SER A 1 77 ? 38.817 14.274 1.323 1.00 93.44 77 SER A N 1
ATOM 607 C CA . SER A 1 77 ? 39.771 14.270 0.207 1.00 93.44 77 SER A CA 1
ATOM 608 C C . SER A 1 77 ? 41.212 14.056 0.667 1.00 93.44 77 SER A C 1
ATOM 610 O O . SER A 1 77 ? 42.005 13.420 -0.024 1.00 93.44 77 SER A O 1
ATOM 612 N N . GLU A 1 78 ? 41.543 14.535 1.867 1.00 93.44 78 GLU A N 1
ATOM 613 C CA . GLU A 1 78 ? 42.842 14.316 2.501 1.00 93.44 78 GLU A CA 1
ATOM 614 C C . GLU A 1 78 ? 43.067 12.832 2.801 1.00 93.44 78 GLU A C 1
ATOM 616 O O . GLU A 1 78 ? 44.109 12.276 2.451 1.00 93.44 78 GLU A O 1
ATOM 621 N N . HIS A 1 79 ? 42.061 12.173 3.378 1.00 93.62 79 HIS A N 1
ATOM 622 C CA . HIS A 1 79 ? 42.108 10.747 3.674 1.00 93.62 79 HIS A CA 1
ATOM 623 C C . HIS A 1 79 ? 42.076 9.871 2.414 1.00 93.62 79 HIS A C 1
ATOM 625 O O . HIS A 1 79 ? 42.811 8.888 2.351 1.00 93.62 79 HIS A O 1
ATOM 631 N N . LEU A 1 80 ? 41.294 10.233 1.388 1.00 92.25 80 LEU A N 1
ATOM 632 C CA . LEU A 1 80 ? 41.317 9.554 0.084 1.00 92.25 80 LEU A CA 1
ATOM 633 C C . LEU A 1 80 ? 42.696 9.664 -0.582 1.00 92.25 80 LEU A C 1
ATOM 635 O O . LEU A 1 80 ? 43.226 8.667 -1.080 1.00 92.25 80 LEU A O 1
ATOM 639 N N . TYR A 1 81 ? 43.317 10.846 -0.538 1.00 92.75 81 TYR A N 1
ATOM 640 C CA . TYR A 1 81 ? 44.667 11.036 -1.057 1.00 92.75 81 TYR A CA 1
ATOM 641 C C . TYR A 1 81 ? 45.676 10.168 -0.306 1.00 92.75 81 TYR A C 1
ATOM 643 O O . TYR A 1 81 ? 46.478 9.472 -0.934 1.00 92.75 81 TYR A O 1
ATOM 651 N N . ASP A 1 82 ? 45.633 10.163 1.026 1.00 90.94 82 ASP A N 1
ATOM 652 C CA . ASP A 1 82 ? 46.549 9.381 1.859 1.00 90.94 82 ASP A CA 1
ATOM 653 C C . ASP A 1 82 ? 46.323 7.863 1.700 1.00 90.94 82 ASP A C 1
ATOM 655 O O . ASP A 1 82 ? 47.294 7.108 1.682 1.00 90.94 82 ASP A O 1
ATOM 659 N N . ALA A 1 83 ? 45.083 7.428 1.442 1.00 89.31 83 ALA A N 1
ATOM 660 C CA . ALA A 1 83 ? 44.717 6.052 1.080 1.00 89.31 83 ALA A CA 1
ATOM 661 C C . ALA A 1 83 ? 45.138 5.626 -0.346 1.00 89.31 83 ALA A C 1
ATOM 663 O O . ALA A 1 83 ? 44.955 4.467 -0.715 1.00 89.31 83 ALA A O 1
ATOM 664 N N . GLY A 1 84 ? 45.715 6.531 -1.147 1.00 89.19 84 GLY A N 1
ATOM 665 C CA . GLY A 1 84 ? 46.362 6.212 -2.427 1.00 89.19 84 GLY A CA 1
ATOM 666 C C . GLY A 1 84 ? 45.744 6.860 -3.668 1.00 89.19 84 GLY A C 1
ATOM 667 O O . GLY A 1 84 ? 46.358 6.808 -4.733 1.00 89.19 84 GLY A O 1
ATOM 668 N N . PHE A 1 85 ? 44.589 7.520 -3.563 1.00 90.50 85 PHE A N 1
ATOM 669 C CA . PHE A 1 85 ? 43.920 8.157 -4.702 1.00 90.50 85 PHE A CA 1
ATOM 670 C C . PHE A 1 85 ? 44.573 9.513 -5.009 1.00 90.50 85 PHE A C 1
ATOM 672 O O . PHE A 1 85 ? 44.239 10.531 -4.414 1.00 90.50 85 PHE A O 1
ATOM 679 N N . LYS A 1 86 ? 45.577 9.539 -5.897 1.00 88.69 86 LYS A N 1
ATOM 680 C CA . LYS A 1 86 ? 46.426 10.735 -6.087 1.00 88.69 86 LYS A CA 1
ATOM 681 C C . LYS A 1 86 ? 45.877 11.799 -7.045 1.00 88.69 86 LYS A C 1
ATOM 683 O O . LYS A 1 86 ? 46.361 12.925 -6.985 1.00 88.69 86 LYS A O 1
ATOM 688 N N . ALA A 1 87 ? 44.894 11.476 -7.888 1.00 92.19 87 ALA A N 1
ATOM 689 C CA . ALA A 1 87 ? 44.290 12.402 -8.851 1.00 92.19 87 ALA A CA 1
ATOM 690 C C . ALA A 1 87 ? 42.858 12.790 -8.431 1.00 92.19 87 ALA A C 1
ATOM 692 O O . ALA A 1 87 ? 41.873 12.360 -9.031 1.00 92.19 87 ALA A O 1
ATOM 693 N N . ILE A 1 88 ? 42.760 13.599 -7.372 1.00 95.56 88 ILE A N 1
ATOM 694 C CA . ILE A 1 88 ? 41.486 14.115 -6.851 1.00 95.56 88 ILE A CA 1
ATOM 695 C C . ILE A 1 88 ? 41.300 15.564 -7.307 1.00 95.56 88 ILE A C 1
ATOM 697 O O . ILE A 1 88 ? 42.185 16.402 -7.122 1.00 95.56 88 ILE A O 1
ATOM 701 N N . THR A 1 89 ? 40.133 15.861 -7.869 1.00 97.50 89 THR A N 1
ATOM 702 C CA . THR A 1 89 ? 39.652 17.219 -8.135 1.00 97.50 89 THR A CA 1
ATOM 703 C C . THR A 1 89 ? 38.564 17.553 -7.125 1.00 97.50 89 THR A C 1
ATOM 705 O O . THR A 1 89 ? 37.637 16.774 -6.936 1.00 97.50 89 THR A O 1
ATOM 708 N N . ASN A 1 90 ? 38.689 18.692 -6.454 1.00 97.56 90 ASN A N 1
ATOM 709 C CA . ASN A 1 90 ? 37.761 19.143 -5.424 1.00 97.56 90 ASN A CA 1
ATOM 710 C C . ASN A 1 90 ? 37.126 20.454 -5.880 1.00 97.56 90 ASN A C 1
ATOM 712 O O . ASN A 1 90 ? 37.860 21.370 -6.272 1.00 97.56 90 ASN A O 1
ATOM 716 N N . ILE A 1 91 ? 35.797 20.539 -5.815 1.00 97.25 91 ILE A N 1
ATOM 717 C CA . ILE A 1 91 ? 35.058 21.756 -6.153 1.00 97.25 91 ILE A CA 1
ATOM 718 C C . ILE A 1 91 ? 34.094 22.161 -5.043 1.00 97.25 91 ILE A C 1
ATOM 720 O O . ILE A 1 91 ? 33.493 21.315 -4.380 1.00 97.25 91 ILE A O 1
ATOM 724 N N . ASP A 1 92 ? 33.940 23.468 -4.865 1.00 95.19 92 ASP A N 1
ATOM 725 C CA . ASP A 1 92 ? 32.976 24.078 -3.955 1.00 95.19 92 ASP A CA 1
ATOM 726 C C . ASP A 1 92 ? 32.548 25.448 -4.501 1.00 95.19 92 ASP A C 1
ATOM 728 O O . ASP A 1 92 ? 33.301 26.095 -5.236 1.00 95.19 92 ASP A O 1
ATOM 732 N N . LEU A 1 93 ? 31.357 25.904 -4.120 1.00 93.06 93 LEU A N 1
ATOM 733 C CA . LEU A 1 93 ? 30.858 27.233 -4.467 1.00 93.06 93 LEU A CA 1
ATOM 734 C C . LEU A 1 93 ? 31.564 28.329 -3.642 1.00 93.06 93 LEU A C 1
ATOM 736 O O . LEU A 1 93 ? 31.707 29.464 -4.102 1.00 93.06 93 LEU A O 1
ATOM 740 N N . SER A 1 94 ? 32.033 27.995 -2.433 1.00 91.94 94 SER A N 1
ATOM 741 C CA . SER A 1 94 ? 32.741 28.908 -1.540 1.00 91.94 94 SER A CA 1
ATOM 742 C C . SER A 1 94 ? 34.217 29.058 -1.906 1.00 91.94 94 SER A C 1
ATOM 744 O O . SER A 1 94 ? 35.038 28.141 -1.815 1.00 91.94 94 SER A O 1
ATOM 746 N N . GLU A 1 95 ? 34.586 30.297 -2.207 1.00 92.88 95 GLU A N 1
ATOM 747 C CA . GLU A 1 95 ? 35.971 30.705 -2.431 1.00 92.88 95 GLU A CA 1
ATOM 748 C C . GLU A 1 95 ? 36.783 30.686 -1.131 1.00 92.88 95 GLU A C 1
ATOM 750 O O . GLU A 1 95 ? 37.984 30.401 -1.148 1.00 92.88 95 GLU A O 1
ATOM 755 N N . VAL A 1 96 ? 36.121 30.919 0.007 1.00 91.19 96 VAL A N 1
ATOM 756 C CA . VAL A 1 96 ? 36.724 30.840 1.343 1.00 91.19 96 VAL A CA 1
ATOM 757 C C . VAL A 1 96 ? 37.109 29.396 1.680 1.00 91.19 96 VAL A C 1
ATOM 759 O O . VAL A 1 96 ? 38.236 29.163 2.124 1.00 91.19 96 VAL A O 1
ATOM 762 N N . ALA A 1 97 ? 36.224 28.425 1.424 1.00 90.38 97 ALA A N 1
ATOM 763 C CA . ALA A 1 97 ? 36.500 27.004 1.650 1.00 90.38 97 ALA A CA 1
ATOM 764 C C . ALA A 1 97 ? 37.654 26.497 0.769 1.00 90.38 97 ALA A C 1
ATOM 766 O O . ALA A 1 97 ? 38.631 25.944 1.284 1.00 90.38 97 ALA A O 1
ATOM 767 N N . ILE A 1 98 ? 37.598 26.768 -0.541 1.00 94.50 98 ILE A N 1
ATOM 768 C CA . ILE A 1 98 ? 38.655 26.399 -1.498 1.00 94.50 98 ILE A CA 1
ATOM 769 C C . ILE A 1 98 ? 39.998 27.038 -1.127 1.00 94.50 98 ILE A C 1
ATOM 771 O O . ILE A 1 98 ? 41.026 26.356 -1.128 1.00 94.50 98 ILE A O 1
ATOM 775 N N . SER A 1 99 ? 40.006 28.317 -0.740 1.00 91.69 99 SER A N 1
ATOM 776 C CA . SER A 1 99 ? 41.220 29.008 -0.288 1.00 91.69 99 SER A CA 1
ATOM 777 C C . SER A 1 99 ? 41.807 28.392 0.984 1.00 91.69 99 SER A C 1
ATOM 779 O O . SER A 1 99 ? 43.029 28.294 1.115 1.00 91.69 99 SER A O 1
ATOM 781 N N . ASP A 1 100 ? 40.971 27.953 1.928 1.00 89.31 100 ASP A N 1
ATOM 782 C CA . ASP A 1 100 ? 41.447 27.296 3.145 1.00 89.31 100 ASP A CA 1
ATOM 783 C C . ASP A 1 100 ? 42.052 25.920 2.854 1.00 89.31 100 ASP A C 1
ATOM 785 O O . ASP A 1 100 ? 43.201 25.658 3.222 1.00 89.31 100 ASP A O 1
ATOM 789 N N . MET A 1 101 ? 41.330 25.078 2.110 1.00 91.25 101 MET A N 1
ATOM 790 C CA . MET A 1 101 ? 41.777 23.731 1.757 1.00 91.25 101 MET A CA 1
ATOM 791 C C . MET A 1 101 ? 43.038 23.738 0.889 1.00 91.25 101 MET A C 1
ATOM 793 O O . MET A 1 101 ? 43.932 22.915 1.109 1.00 91.25 101 MET A O 1
ATOM 797 N N . LEU A 1 102 ? 43.171 24.708 -0.024 1.00 90.56 102 LEU A N 1
ATOM 798 C CA . LEU A 1 102 ? 44.385 24.909 -0.812 1.00 90.56 102 LEU A CA 1
ATOM 799 C C . LEU A 1 102 ? 45.578 25.294 0.079 1.00 90.56 102 LEU A C 1
ATOM 801 O O . LEU A 1 102 ? 46.635 24.669 -0.025 1.00 90.56 102 LEU A O 1
ATOM 805 N N . ARG A 1 103 ? 45.423 26.261 1.002 1.00 88.06 103 ARG A N 1
ATOM 806 C CA . ARG A 1 103 ? 46.486 26.626 1.968 1.00 88.06 103 ARG A CA 1
ATOM 807 C C . ARG A 1 103 ? 46.900 25.437 2.839 1.00 88.06 103 ARG A C 1
ATOM 809 O O . ARG A 1 103 ? 48.092 25.250 3.081 1.00 88.06 103 ARG A O 1
ATOM 816 N N . ARG A 1 104 ? 45.923 24.638 3.279 1.00 87.38 104 ARG A N 1
ATOM 817 C CA . ARG A 1 104 ? 46.099 23.449 4.124 1.00 87.38 104 ARG A CA 1
ATOM 818 C C . ARG A 1 104 ? 46.858 22.329 3.400 1.00 87.38 104 ARG A C 1
ATOM 820 O O . ARG A 1 104 ? 47.753 21.724 3.985 1.00 87.38 104 ARG A O 1
ATOM 827 N N . ASN A 1 105 ? 46.552 22.079 2.122 1.00 90.38 105 ASN A N 1
ATOM 828 C CA . ASN A 1 105 ? 47.026 20.889 1.407 1.00 90.38 105 ASN A CA 1
ATOM 829 C C . ASN A 1 105 ? 48.155 21.110 0.390 1.00 90.38 105 ASN A C 1
ATOM 831 O O . ASN A 1 105 ? 48.908 20.165 0.150 1.00 90.38 105 ASN A O 1
ATOM 835 N N . ALA A 1 106 ? 48.347 22.309 -0.174 1.00 83.88 106 ALA A N 1
ATOM 836 C CA . ALA A 1 106 ? 49.253 22.524 -1.317 1.00 83.88 106 ALA A CA 1
ATOM 837 C C . ALA A 1 106 ? 50.721 22.092 -1.094 1.00 83.88 106 ALA A C 1
ATOM 839 O O . ALA A 1 106 ? 51.423 21.787 -2.055 1.00 83.88 106 ALA A O 1
ATOM 840 N N . ARG A 1 107 ? 51.199 22.044 0.159 1.00 84.38 107 ARG A N 1
ATOM 841 C CA . ARG A 1 107 ? 52.558 21.572 0.503 1.00 84.38 107 ARG A CA 1
ATOM 842 C C . ARG A 1 107 ? 52.655 20.079 0.829 1.00 84.38 107 ARG A C 1
ATOM 844 O O . ARG A 1 107 ? 53.753 19.536 0.787 1.00 84.38 107 ARG A O 1
ATOM 851 N N . ILE A 1 108 ? 51.546 19.442 1.202 1.00 88.00 108 ILE A N 1
ATOM 852 C CA . ILE A 1 108 ? 51.514 18.074 1.753 1.00 88.00 108 ILE A CA 1
ATOM 853 C C . ILE A 1 108 ? 50.964 17.090 0.712 1.00 88.00 108 ILE A C 1
ATOM 855 O O . ILE A 1 108 ? 51.468 15.978 0.570 1.00 88.00 108 ILE A O 1
ATOM 859 N N . ARG A 1 109 ? 49.945 17.510 -0.047 1.00 91.38 109 ARG A N 1
ATOM 860 C CA . ARG A 1 109 ? 49.170 16.665 -0.966 1.00 91.38 109 ARG A CA 1
ATOM 861 C C . ARG A 1 109 ? 49.050 17.312 -2.360 1.00 91.38 109 ARG A C 1
ATOM 863 O O . ARG A 1 109 ? 47.941 17.599 -2.809 1.00 91.38 109 ARG A O 1
ATOM 870 N N . PRO A 1 110 ? 50.179 17.568 -3.057 1.00 83.69 110 PRO A N 1
ATOM 871 C CA . PRO A 1 110 ? 50.222 18.409 -4.261 1.00 83.69 110 PRO A CA 1
ATOM 872 C C . PRO A 1 110 ? 49.522 17.827 -5.502 1.00 83.69 110 PRO A C 1
ATOM 874 O O . PRO A 1 110 ? 49.373 18.543 -6.486 1.00 83.69 110 PRO A O 1
ATOM 877 N N . GLY A 1 111 ? 49.097 16.557 -5.489 1.00 81.25 111 GLY A N 1
ATOM 878 C CA . GLY A 1 111 ? 48.297 15.976 -6.578 1.00 81.25 111 GLY A CA 1
ATOM 879 C C . GLY A 1 111 ? 46.812 16.369 -6.562 1.00 81.25 111 GLY A C 1
ATOM 880 O O . GLY A 1 111 ? 46.117 16.131 -7.547 1.00 81.25 111 GLY A O 1
ATOM 881 N N . MET A 1 112 ? 46.315 16.974 -5.474 1.00 93.62 112 MET A N 1
ATOM 882 C CA . MET A 1 112 ? 44.922 17.426 -5.390 1.00 93.62 112 MET A CA 1
ATOM 883 C C . MET A 1 112 ? 44.711 18.783 -6.069 1.00 93.62 112 MET A C 1
ATOM 885 O O . MET A 1 112 ? 45.375 19.763 -5.730 1.00 93.62 112 MET A O 1
ATOM 889 N N . LYS A 1 113 ? 43.724 18.857 -6.967 1.00 95.31 113 LYS A N 1
ATOM 890 C CA . LYS A 1 113 ? 43.214 20.119 -7.524 1.00 95.31 113 LYS A CA 1
ATOM 891 C C . LYS A 1 113 ? 42.107 20.674 -6.623 1.00 95.31 113 LYS A C 1
ATOM 893 O O . LYS A 1 113 ? 41.328 19.903 -6.062 1.00 95.31 113 LYS A O 1
ATOM 898 N N . TRP A 1 114 ? 42.018 21.997 -6.534 1.00 95.44 114 TRP A N 1
ATOM 899 C CA . TRP A 1 114 ? 40.988 22.732 -5.792 1.00 95.44 114 TRP A CA 1
ATOM 900 C C . TRP A 1 114 ? 40.502 23.885 -6.672 1.00 95.44 114 TRP A C 1
ATOM 902 O O . TRP A 1 114 ? 41.333 24.657 -7.154 1.00 95.44 114 TRP A O 1
ATOM 912 N N . GLN A 1 115 ? 39.198 23.978 -6.933 1.00 96.94 115 GLN A N 1
ATOM 913 C CA . GLN A 1 115 ? 38.613 24.977 -7.835 1.00 96.94 115 GLN A CA 1
ATOM 914 C C . GLN A 1 115 ? 37.294 25.513 -7.266 1.00 96.94 115 GLN A C 1
ATOM 916 O O . GLN A 1 115 ? 36.504 24.754 -6.713 1.00 96.94 115 GLN A O 1
ATOM 921 N N . VAL A 1 116 ? 37.045 26.816 -7.425 1.00 96.56 116 VAL A N 1
ATOM 922 C CA . VAL A 1 116 ? 35.730 27.410 -7.140 1.00 96.56 116 VAL A CA 1
ATOM 923 C C . VAL A 1 116 ? 34.835 27.145 -8.347 1.00 96.56 116 VAL A C 1
ATOM 925 O O . VAL A 1 116 ? 35.193 27.541 -9.457 1.00 96.56 116 VAL A O 1
ATOM 928 N N . MET A 1 117 ? 33.721 26.441 -8.157 1.00 95.38 117 MET A N 1
ATOM 929 C CA . MET A 1 117 ? 32.831 26.027 -9.245 1.00 95.38 117 MET A CA 1
ATOM 930 C C . MET A 1 117 ? 31.428 25.729 -8.711 1.00 95.38 117 MET A C 1
ATOM 932 O O . MET A 1 117 ? 31.279 25.177 -7.621 1.00 95.38 117 MET A O 1
ATOM 936 N N . ASP A 1 118 ? 30.407 26.065 -9.496 1.00 92.31 118 ASP A N 1
ATOM 937 C CA . ASP A 1 118 ? 29.032 25.656 -9.219 1.00 92.31 118 ASP A CA 1
ATOM 938 C C . ASP A 1 118 ? 28.841 24.180 -9.606 1.00 92.31 118 ASP A C 1
ATOM 940 O O . ASP A 1 118 ? 29.195 23.761 -10.709 1.00 92.31 118 ASP A O 1
ATOM 944 N N . VAL A 1 119 ? 28.284 23.379 -8.697 1.00 93.88 119 VAL A N 1
ATOM 945 C CA . VAL A 1 119 ? 28.035 21.947 -8.928 1.00 93.88 119 VAL A CA 1
ATOM 946 C C . VAL A 1 119 ? 26.830 21.692 -9.843 1.00 93.88 119 VAL A C 1
ATOM 948 O O . VAL A 1 119 ? 26.673 20.578 -10.331 1.00 93.88 119 VAL A O 1
ATOM 951 N N . THR A 1 120 ? 25.997 22.706 -10.097 1.00 91.75 120 THR A N 1
ATOM 952 C CA . THR A 1 120 ? 24.866 22.653 -11.039 1.00 91.75 120 THR A CA 1
ATOM 953 C C . THR A 1 120 ? 25.255 23.013 -12.481 1.00 91.75 120 THR A C 1
ATOM 955 O O . THR A 1 120 ? 24.437 22.859 -13.385 1.00 91.75 120 THR A O 1
ATOM 958 N N . ALA A 1 121 ? 26.494 23.478 -12.705 1.00 92.44 121 ALA A N 1
ATOM 959 C CA . ALA A 1 121 ? 27.036 23.839 -14.017 1.00 92.44 121 ALA A CA 1
ATOM 960 C C . ALA A 1 121 ? 28.574 23.684 -14.040 1.00 92.44 121 ALA A C 1
ATOM 962 O O . ALA A 1 121 ? 29.331 24.661 -13.981 1.00 92.44 121 ALA A O 1
ATOM 963 N N . MET A 1 122 ? 29.047 22.439 -14.098 1.00 94.50 122 MET A N 1
ATOM 964 C CA . MET A 1 122 ? 30.457 22.078 -13.981 1.00 94.50 122 MET A CA 1
ATOM 965 C C . MET A 1 122 ? 31.230 22.315 -15.284 1.00 94.50 122 MET A C 1
ATOM 967 O O . MET A 1 122 ? 30.903 21.793 -16.349 1.00 94.50 122 MET A O 1
ATOM 971 N N . GLN A 1 123 ? 32.345 23.037 -15.195 1.00 95.12 123 GLN A N 1
ATOM 972 C CA . GLN A 1 123 ? 33.196 23.381 -16.342 1.00 95.12 123 GLN A CA 1
ATOM 973 C C . GLN A 1 123 ? 34.208 22.263 -16.656 1.00 95.12 123 GLN A C 1
ATOM 975 O O . GLN A 1 123 ? 35.421 22.478 -16.672 1.00 95.12 123 GLN A O 1
ATOM 980 N N . PHE A 1 124 ? 33.689 21.055 -16.878 1.00 95.31 124 PHE A N 1
ATOM 981 C CA . PHE A 1 124 ? 34.440 19.861 -17.267 1.00 95.31 124 PHE A CA 1
ATOM 982 C C . PHE A 1 124 ? 33.871 19.254 -18.553 1.00 95.31 124 PHE A C 1
ATOM 984 O O . PHE A 1 124 ? 32.671 19.352 -18.805 1.00 95.31 124 PHE A O 1
ATOM 991 N N . GLU A 1 125 ? 34.733 18.594 -19.328 1.00 89.00 125 GLU A N 1
ATOM 992 C CA . GLU A 1 125 ? 34.335 17.764 -20.471 1.00 89.00 125 GLU A CA 1
ATOM 993 C C . GLU A 1 125 ? 33.454 16.586 -20.019 1.00 89.00 125 GLU A C 1
ATOM 995 O O . GLU A 1 125 ? 33.583 16.092 -18.889 1.00 89.00 125 GLU A O 1
ATOM 1000 N N . ASP A 1 126 ? 32.600 16.109 -20.920 1.00 83.88 126 ASP A N 1
ATOM 1001 C CA . ASP A 1 126 ? 31.800 14.896 -20.730 1.00 83.88 126 ASP A CA 1
ATOM 1002 C C . ASP A 1 126 ? 32.712 13.675 -20.512 1.00 83.88 126 ASP A C 1
ATOM 1004 O O . ASP A 1 126 ? 33.832 13.617 -21.025 1.00 83.88 126 ASP A O 1
ATOM 1008 N N . GLU A 1 127 ? 32.256 12.700 -19.718 1.00 87.81 127 GLU A N 1
ATOM 1009 C CA . GLU A 1 127 ? 33.010 11.468 -19.415 1.00 87.81 127 GLU A CA 1
ATOM 1010 C C . GLU A 1 127 ? 34.466 11.693 -18.928 1.00 87.81 127 GLU A C 1
ATOM 1012 O O . GLU A 1 127 ? 35.377 10.889 -19.155 1.00 87.81 127 GLU A O 1
ATOM 1017 N N . SER A 1 128 ? 34.721 12.791 -18.215 1.00 92.88 128 SER A N 1
ATOM 1018 C CA . SER A 1 128 ? 36.061 13.134 -17.723 1.00 92.88 128 SER A CA 1
ATOM 1019 C C . SER A 1 128 ? 36.477 12.371 -16.453 1.00 92.88 128 SER A C 1
ATOM 1021 O O . SER A 1 128 ? 37.673 12.116 -16.259 1.00 92.88 128 SER A O 1
ATOM 1023 N N . PHE A 1 129 ? 35.530 11.928 -15.617 1.00 95.12 129 PHE A N 1
ATOM 1024 C CA . PHE A 1 129 ? 35.800 11.297 -14.315 1.00 95.12 129 PHE A CA 1
ATOM 1025 C C . PHE A 1 129 ? 35.422 9.814 -14.241 1.00 95.12 129 PHE A C 1
ATOM 1027 O O . PHE A 1 129 ? 34.432 9.361 -14.809 1.00 95.12 129 PHE A O 1
ATOM 1034 N N . ASP A 1 130 ? 36.220 9.054 -13.488 1.00 93.56 130 ASP A N 1
ATOM 1035 C CA . ASP A 1 130 ? 35.984 7.636 -13.197 1.00 93.56 130 ASP A CA 1
ATOM 1036 C C . ASP A 1 130 ? 35.098 7.455 -11.950 1.00 93.56 130 ASP A C 1
ATOM 1038 O O . ASP A 1 130 ? 34.345 6.486 -11.842 1.00 93.56 130 ASP A O 1
ATOM 1042 N N . VAL A 1 131 ? 35.193 8.383 -10.989 1.00 95.94 131 VAL A N 1
ATOM 1043 C CA . VAL A 1 131 ? 34.404 8.384 -9.749 1.00 95.94 131 VAL A CA 1
ATOM 1044 C C . VAL A 1 131 ? 34.019 9.810 -9.345 1.00 95.94 131 VAL A C 1
ATOM 1046 O O . VAL A 1 131 ? 34.852 10.714 -9.384 1.00 95.94 131 VAL A O 1
ATOM 1049 N N . VAL A 1 132 ? 32.792 9.988 -8.856 1.00 97.69 132 VAL A N 1
ATOM 1050 C CA . VAL A 1 132 ? 32.322 11.192 -8.154 1.00 97.69 132 VAL A CA 1
ATOM 1051 C C . VAL A 1 132 ? 31.906 10.804 -6.729 1.00 97.69 132 VAL A C 1
ATOM 1053 O O . VAL A 1 132 ? 31.149 9.849 -6.557 1.00 97.69 132 VAL A O 1
ATOM 1056 N N . VAL A 1 133 ? 32.384 11.521 -5.706 1.00 96.94 133 VAL A N 1
ATOM 1057 C CA . VAL A 1 133 ? 32.058 11.266 -4.288 1.00 96.94 133 VAL A CA 1
ATOM 1058 C C . VAL A 1 133 ? 31.449 12.511 -3.642 1.00 96.94 133 VAL A C 1
ATOM 1060 O O . VAL A 1 133 ? 32.168 13.422 -3.241 1.00 96.94 133 VAL A O 1
ATOM 1063 N N . ASP A 1 134 ? 30.125 12.529 -3.509 1.00 95.31 134 ASP A N 1
ATOM 1064 C CA . ASP A 1 134 ? 29.379 13.542 -2.761 1.00 95.31 134 ASP A CA 1
ATOM 1065 C C . ASP A 1 134 ? 29.297 13.185 -1.264 1.00 95.31 134 ASP A C 1
ATOM 1067 O O . ASP A 1 134 ? 28.904 12.073 -0.899 1.00 95.31 134 ASP A O 1
ATOM 1071 N N . LYS A 1 135 ? 29.620 14.146 -0.387 1.00 91.50 135 LYS A N 1
ATOM 1072 C CA . LYS A 1 135 ? 29.482 14.028 1.078 1.00 91.50 135 LYS A CA 1
ATOM 1073 C C . LYS A 1 135 ? 28.556 15.094 1.685 1.00 91.50 135 LYS A C 1
ATOM 1075 O O . LYS A 1 135 ? 28.807 15.579 2.791 1.00 91.50 135 LYS A O 1
ATOM 1080 N N . GLY A 1 136 ? 27.482 15.445 0.981 1.00 84.75 136 GLY A N 1
ATOM 1081 C CA . GLY A 1 136 ? 26.415 16.304 1.497 1.00 84.75 136 GLY A CA 1
ATOM 1082 C C . GLY A 1 136 ? 26.074 17.521 0.654 1.00 84.75 136 GLY A C 1
ATOM 1083 O O . GLY A 1 136 ? 25.223 18.292 1.080 1.00 84.75 136 GLY A O 1
ATOM 1084 N N . GLY A 1 137 ? 26.694 17.698 -0.513 1.00 86.88 137 GLY A N 1
ATOM 1085 C CA . GLY A 1 137 ? 26.287 18.700 -1.490 1.00 86.88 137 GLY A CA 1
ATOM 1086 C C . GLY A 1 137 ? 24.844 18.482 -1.943 1.00 86.88 137 GLY A C 1
ATOM 1087 O O . GLY A 1 137 ? 24.086 19.444 -2.010 1.00 86.88 137 GLY A O 1
ATOM 1088 N N . LEU A 1 138 ? 24.413 17.228 -2.143 1.00 88.81 138 LEU A N 1
ATOM 1089 C CA . LEU A 1 138 ? 23.024 16.928 -2.506 1.00 88.81 138 LEU A CA 1
ATOM 1090 C C . LEU A 1 138 ? 22.031 17.317 -1.393 1.00 88.81 138 LEU A C 1
ATOM 1092 O O . LEU A 1 138 ? 21.108 18.088 -1.642 1.00 88.81 138 LEU A O 1
ATOM 1096 N N . ASP A 1 139 ? 22.253 16.853 -0.157 1.00 85.06 139 ASP A N 1
ATOM 1097 C CA . ASP A 1 139 ? 21.426 17.204 1.016 1.00 85.06 139 ASP A CA 1
ATOM 1098 C C . ASP A 1 139 ? 21.486 18.709 1.368 1.00 85.06 139 ASP A C 1
ATOM 1100 O O . ASP A 1 139 ? 20.599 19.202 2.060 1.00 85.06 139 ASP A O 1
ATOM 1104 N N . ALA A 1 140 ? 22.510 19.444 0.914 1.00 81.06 140 ALA A N 1
ATOM 1105 C CA . ALA A 1 140 ? 22.622 20.896 1.082 1.00 81.06 140 ALA A CA 1
ATOM 1106 C C . ALA A 1 140 ? 21.890 21.698 -0.009 1.00 81.06 140 ALA A C 1
ATOM 1108 O O . ALA A 1 140 ? 21.427 22.805 0.263 1.00 81.06 140 ALA A O 1
ATOM 1109 N N . LEU A 1 141 ? 21.773 21.155 -1.227 1.00 80.25 141 LEU A N 1
ATOM 1110 C CA . LEU A 1 141 ? 20.994 21.755 -2.314 1.00 80.25 141 LEU A CA 1
ATOM 1111 C C . LEU A 1 141 ? 19.488 21.520 -2.153 1.00 80.25 141 LEU A C 1
ATOM 1113 O O . LEU A 1 141 ? 18.708 22.378 -2.547 1.00 80.25 141 LEU A O 1
ATOM 1117 N N . MET A 1 142 ? 19.080 20.379 -1.588 1.00 76.50 142 MET A N 1
ATOM 1118 C CA . MET A 1 142 ? 17.689 19.902 -1.501 1.00 76.50 142 MET A CA 1
ATOM 1119 C C . MET A 1 142 ? 16.858 20.594 -0.395 1.00 76.50 142 MET A C 1
ATOM 1121 O O . MET A 1 142 ? 16.272 19.946 0.470 1.00 76.50 142 MET A O 1
ATOM 1125 N N . ASP A 1 143 ? 16.809 21.927 -0.418 1.00 66.00 143 ASP A N 1
ATOM 1126 C CA . ASP A 1 143 ? 15.966 22.757 0.455 1.00 66.00 143 ASP A CA 1
ATOM 1127 C C . ASP A 1 143 ? 14.477 22.771 0.003 1.00 66.00 143 ASP A C 1
ATOM 1129 O O . ASP A 1 143 ? 14.226 22.818 -1.206 1.00 66.00 143 ASP A O 1
ATOM 1133 N N . PRO A 1 144 ? 13.468 22.750 0.905 1.00 52.81 144 PRO A N 1
ATOM 1134 C CA . PRO A 1 144 ? 12.085 22.425 0.521 1.00 52.81 144 PRO A CA 1
ATOM 1135 C C . PRO A 1 144 ? 11.342 23.418 -0.387 1.00 52.81 144 PRO A C 1
ATOM 1137 O O . PRO A 1 144 ? 10.379 23.010 -1.029 1.00 52.81 144 PRO A O 1
ATOM 1140 N N . GLU A 1 145 ? 11.728 24.700 -0.447 1.00 51.41 145 GLU A N 1
ATOM 1141 C CA . GLU A 1 145 ? 10.994 25.688 -1.264 1.00 51.41 145 GLU A CA 1
ATOM 1142 C C . GLU A 1 145 ? 11.471 25.749 -2.728 1.00 51.41 145 GLU A C 1
ATOM 1144 O O . GLU A 1 145 ? 10.661 25.976 -3.626 1.00 51.41 145 GLU A O 1
ATOM 1149 N N . PHE A 1 146 ? 12.767 25.529 -2.989 1.00 55.72 146 PHE A N 1
ATOM 1150 C CA . PHE A 1 146 ? 13.368 25.688 -4.330 1.00 55.72 146 PHE A CA 1
ATOM 1151 C C . PHE A 1 146 ? 14.463 24.661 -4.677 1.00 55.72 146 PHE A C 1
ATOM 1153 O O . PHE A 1 146 ? 14.913 24.582 -5.821 1.00 55.72 146 PHE A O 1
ATOM 1160 N N . GLY A 1 147 ? 14.919 23.869 -3.708 1.00 64.00 147 GLY A N 1
ATOM 1161 C CA . GLY A 1 147 ? 16.158 23.100 -3.801 1.00 64.00 147 GLY A CA 1
ATOM 1162 C C . GLY A 1 147 ? 16.118 21.871 -4.706 1.00 64.00 147 GLY A C 1
ATOM 1163 O O . GLY A 1 147 ? 17.130 21.516 -5.309 1.00 64.00 147 GLY A O 1
ATOM 1164 N N . VAL A 1 148 ? 14.946 21.249 -4.871 1.00 72.06 148 VAL A N 1
ATOM 1165 C CA . VAL A 1 148 ? 14.770 20.038 -5.698 1.00 72.06 148 VAL A CA 1
ATOM 1166 C C . VAL A 1 148 ? 15.214 20.269 -7.149 1.00 72.06 148 VAL A C 1
ATOM 1168 O O . VAL A 1 148 ? 15.815 19.386 -7.761 1.00 72.06 148 VAL A O 1
ATOM 1171 N N . GLN A 1 149 ? 14.998 21.468 -7.703 1.00 76.12 149 GLN A N 1
ATOM 1172 C CA . GLN A 1 149 ? 15.459 21.799 -9.055 1.00 76.12 149 GLN A CA 1
ATOM 1173 C C . GLN A 1 149 ? 16.994 21.832 -9.147 1.00 76.12 149 GLN A C 1
ATOM 1175 O O . GLN A 1 149 ? 17.558 21.219 -10.052 1.00 76.12 149 GLN A O 1
ATOM 1180 N N . MET A 1 150 ? 17.668 22.491 -8.199 1.00 79.12 150 MET A N 1
ATOM 1181 C CA . MET A 1 150 ? 19.135 22.585 -8.175 1.00 79.12 150 MET A CA 1
ATOM 1182 C C . MET A 1 150 ? 19.791 21.231 -7.881 1.00 79.12 150 MET A C 1
ATOM 1184 O O . MET A 1 150 ? 20.796 20.877 -8.494 1.00 79.12 150 MET A O 1
ATOM 1188 N N . GLY A 1 151 ? 19.189 20.434 -6.994 1.00 83.81 151 GLY A N 1
ATOM 1189 C CA . GLY A 1 151 ? 19.604 19.059 -6.735 1.00 83.81 151 GLY A CA 1
ATOM 1190 C C . GLY A 1 151 ? 19.528 18.179 -7.987 1.00 83.81 151 GLY A C 1
ATOM 1191 O O . GLY A 1 151 ? 20.479 17.462 -8.286 1.00 83.81 151 GLY A O 1
ATOM 1192 N N . ASN A 1 152 ? 18.454 18.289 -8.775 1.00 81.50 152 ASN A N 1
ATOM 1193 C CA . ASN A 1 152 ? 18.331 17.577 -10.051 1.00 81.50 152 ASN A CA 1
ATOM 1194 C C . ASN A 1 152 ? 19.355 18.048 -11.100 1.00 81.50 152 ASN A C 1
ATOM 1196 O O . ASN A 1 152 ? 19.912 17.212 -11.807 1.00 81.50 152 ASN A O 1
ATOM 1200 N N . GLN A 1 153 ? 19.663 19.348 -11.173 1.00 86.31 153 GLN A N 1
ATOM 1201 C CA . GLN A 1 153 ? 20.714 19.873 -12.060 1.00 86.31 153 GLN A CA 1
ATOM 1202 C C . GLN A 1 153 ? 22.104 19.336 -11.684 1.00 86.31 153 GLN A C 1
ATOM 1204 O O . GLN A 1 153 ? 22.854 18.898 -12.553 1.00 86.31 153 GLN A O 1
ATOM 1209 N N . PHE A 1 154 ? 22.427 19.272 -10.389 1.00 93.50 154 PHE A N 1
ATOM 1210 C CA . PHE A 1 154 ? 23.654 18.624 -9.917 1.00 93.50 154 PHE A CA 1
ATOM 1211 C C . PHE A 1 154 ? 23.709 17.135 -10.307 1.00 93.50 154 PHE A C 1
ATOM 1213 O O . PHE A 1 154 ? 24.741 16.671 -10.788 1.00 93.50 154 PHE A O 1
ATOM 1220 N N . LEU A 1 155 ? 22.610 16.380 -10.179 1.00 91.50 155 LEU A N 1
ATOM 1221 C CA . LEU A 1 155 ? 22.581 14.968 -10.589 1.00 91.50 155 LEU A CA 1
ATOM 1222 C C . LEU A 1 155 ? 22.698 14.779 -12.119 1.00 91.50 155 LEU A C 1
ATOM 1224 O O . LEU A 1 155 ? 23.298 13.797 -12.562 1.00 91.50 155 LEU A O 1
ATOM 1228 N N . GLN A 1 156 ? 22.199 15.723 -12.928 1.00 84.75 156 GLN A N 1
ATOM 1229 C CA . GLN A 1 156 ? 22.419 15.751 -14.382 1.00 84.75 156 GLN A CA 1
ATOM 1230 C C . GLN A 1 156 ? 23.902 15.958 -14.725 1.00 84.75 156 GLN A C 1
ATOM 1232 O O . GLN A 1 156 ? 24.457 15.202 -15.522 1.00 84.75 156 GLN A O 1
ATOM 1237 N N . GLU A 1 157 ? 24.570 16.905 -14.064 1.00 94.00 157 GLU A N 1
ATOM 1238 C CA . GLU A 1 157 ? 26.010 17.130 -14.235 1.00 94.00 157 GLU A CA 1
ATOM 1239 C C . GLU A 1 157 ? 26.844 15.923 -13.788 1.00 94.00 157 GLU A C 1
ATOM 1241 O O . GLU A 1 157 ? 27.776 15.526 -14.486 1.00 94.00 157 GLU A O 1
ATOM 1246 N N . VAL A 1 158 ? 26.469 15.266 -12.683 1.00 94.62 158 VAL A N 1
ATOM 1247 C CA . VAL A 1 158 ? 27.085 14.003 -12.238 1.00 94.62 158 VAL A CA 1
ATOM 1248 C C . VAL A 1 158 ? 26.960 12.910 -13.302 1.00 94.62 158 VAL A C 1
ATOM 1250 O O . VAL A 1 158 ? 27.941 12.213 -13.560 1.00 94.62 158 VAL A O 1
ATOM 1253 N N . ASN A 1 159 ? 25.799 12.767 -13.954 1.00 85.69 159 ASN A N 1
ATOM 1254 C CA . ASN A 1 159 ? 25.640 11.836 -15.075 1.00 85.69 159 ASN A CA 1
ATOM 1255 C C . ASN A 1 159 ? 26.543 12.207 -16.263 1.00 85.69 159 ASN A C 1
ATOM 1257 O O . ASN A 1 159 ? 27.176 11.321 -16.838 1.00 85.69 159 ASN A O 1
ATOM 1261 N N . ARG A 1 160 ? 26.633 13.493 -16.615 1.00 91.31 160 ARG A N 1
ATOM 1262 C CA . ARG A 1 160 ? 27.408 13.980 -17.765 1.00 91.31 160 ARG A CA 1
ATOM 1263 C C . ARG A 1 160 ? 28.919 13.780 -17.597 1.00 91.31 160 ARG A C 1
ATOM 1265 O O . ARG A 1 160 ? 29.574 13.243 -18.489 1.00 91.31 160 ARG A O 1
ATOM 1272 N N . VAL A 1 161 ? 29.484 14.158 -16.447 1.00 92.94 161 VAL A N 1
ATOM 1273 C CA . VAL A 1 161 ? 30.944 14.096 -16.225 1.00 92.94 161 VAL A CA 1
ATOM 1274 C C . VAL A 1 161 ? 31.461 12.691 -15.883 1.00 92.94 161 VAL A C 1
ATOM 1276 O O . VAL A 1 161 ? 32.670 12.457 -15.937 1.00 92.94 161 VAL A O 1
ATOM 1279 N N . LEU A 1 162 ? 30.580 11.741 -15.539 1.00 91.19 162 LEU A N 1
ATOM 1280 C CA . LEU A 1 162 ? 30.951 10.345 -15.283 1.00 91.19 162 LEU A CA 1
ATOM 1281 C C . LEU A 1 162 ? 31.075 9.525 -16.568 1.00 91.19 162 LEU A C 1
ATOM 1283 O O . LEU A 1 162 ? 30.139 9.429 -17.364 1.00 91.19 162 LEU A O 1
ATOM 1287 N N . LYS A 1 163 ? 32.210 8.835 -16.699 1.00 86.00 163 LYS A N 1
ATOM 1288 C CA . LYS A 1 163 ? 32.427 7.786 -17.703 1.00 86.00 163 LYS A CA 1
ATOM 1289 C C . LYS A 1 163 ? 31.435 6.647 -17.553 1.00 86.00 163 LYS A C 1
ATOM 1291 O O . LYS A 1 163 ? 31.006 6.313 -16.446 1.00 86.00 163 LYS A O 1
ATOM 1296 N N . PHE A 1 164 ? 31.178 5.955 -18.650 1.00 75.38 164 PHE A N 1
ATOM 1297 C CA . PHE A 1 164 ? 30.558 4.635 -18.607 1.00 75.38 164 PHE A CA 1
ATOM 1298 C C . PHE A 1 164 ? 31.397 3.623 -17.800 1.00 75.38 164 PHE A C 1
ATOM 1300 O O . PHE A 1 164 ? 32.620 3.558 -17.923 1.00 75.38 164 PHE A O 1
ATOM 1307 N N . GLY A 1 165 ? 30.744 2.859 -16.917 1.00 77.38 165 GLY A N 1
ATOM 1308 C CA . GLY A 1 165 ? 31.393 2.051 -15.873 1.00 77.38 165 GLY A CA 1
ATOM 1309 C C . GLY A 1 165 ? 31.927 2.852 -14.671 1.00 77.38 165 GLY A C 1
ATOM 1310 O O . GLY A 1 165 ? 32.431 2.256 -13.715 1.00 77.38 165 GLY A O 1
ATOM 1311 N N . GLY A 1 166 ? 31.824 4.184 -14.696 1.00 87.56 166 GLY A N 1
ATOM 1312 C CA . GLY A 1 166 ? 32.172 5.067 -13.585 1.00 87.56 166 GLY A CA 1
ATOM 1313 C C . GLY A 1 166 ? 31.140 5.037 -12.455 1.00 87.56 166 GLY A C 1
ATOM 1314 O O . GLY A 1 166 ? 30.017 4.553 -12.627 1.00 87.56 166 GLY A O 1
ATOM 1315 N N . LYS A 1 167 ? 31.522 5.542 -11.274 1.00 94.00 167 LYS A N 1
ATOM 1316 C CA . LYS A 1 167 ? 30.688 5.463 -10.059 1.00 94.00 167 LYS A CA 1
ATOM 1317 C C . LYS A 1 167 ? 30.388 6.810 -9.421 1.00 94.00 167 LYS A C 1
ATOM 1319 O O . LYS A 1 167 ? 31.305 7.557 -9.090 1.00 94.00 167 LYS A O 1
ATOM 1324 N N . PHE A 1 168 ? 29.118 7.047 -9.120 1.00 96.56 168 PHE A N 1
ATOM 1325 C CA . PHE A 1 168 ? 28.689 8.048 -8.152 1.00 96.56 168 PHE A CA 1
ATOM 1326 C C . PHE A 1 168 ? 28.546 7.404 -6.767 1.00 96.56 168 PHE A C 1
ATOM 1328 O O . PHE A 1 168 ? 27.945 6.337 -6.627 1.00 96.56 168 PHE A O 1
ATOM 1335 N N . ILE A 1 169 ? 29.091 8.047 -5.737 1.00 96.06 169 ILE A N 1
ATOM 1336 C CA . ILE A 1 169 ? 28.917 7.667 -4.333 1.00 96.06 169 ILE A CA 1
ATOM 1337 C C . ILE A 1 169 ? 28.384 8.891 -3.588 1.00 96.06 169 ILE A C 1
ATOM 1339 O O . ILE A 1 169 ? 29.021 9.938 -3.615 1.00 96.06 169 ILE A O 1
ATOM 1343 N N . CYS A 1 170 ? 27.234 8.763 -2.927 1.00 94.88 170 CYS A N 1
ATOM 1344 C CA . CYS A 1 170 ? 26.568 9.860 -2.219 1.00 94.88 170 CYS A CA 1
ATOM 1345 C C . CYS A 1 170 ? 26.310 9.480 -0.756 1.00 94.88 170 CYS A C 1
ATOM 1347 O O . CYS A 1 170 ? 25.713 8.433 -0.481 1.00 94.88 170 CYS A O 1
ATOM 1349 N N . PHE A 1 171 ? 26.744 10.335 0.175 1.00 92.56 171 PHE A N 1
ATOM 1350 C CA . PHE A 1 171 ? 26.417 10.232 1.599 1.00 92.56 171 PHE A CA 1
ATOM 1351 C C . PHE A 1 171 ? 25.288 11.202 1.969 1.00 92.56 171 PHE A C 1
ATOM 1353 O O . PHE A 1 171 ? 25.452 12.417 1.880 1.00 92.56 171 PHE A O 1
ATOM 1360 N N . THR A 1 172 ? 24.162 10.650 2.424 1.00 89.31 172 THR A N 1
ATOM 1361 C CA . THR A 1 172 ? 22.891 11.365 2.641 1.00 89.31 172 THR A CA 1
ATOM 1362 C C . THR A 1 172 ? 22.214 10.925 3.946 1.00 89.31 172 THR A C 1
ATOM 1364 O O . THR A 1 172 ? 22.462 9.821 4.449 1.00 89.31 172 THR A O 1
ATOM 1367 N N . TRP A 1 173 ? 21.328 11.759 4.505 1.00 84.12 173 TRP A N 1
ATOM 1368 C CA . TRP A 1 173 ? 20.372 11.333 5.542 1.00 84.12 173 TRP A CA 1
ATOM 1369 C C . TRP A 1 173 ? 19.094 10.687 4.977 1.00 84.12 173 TRP A C 1
ATOM 1371 O O . TRP A 1 173 ? 18.245 10.262 5.761 1.00 84.12 173 TRP A O 1
ATOM 1381 N N . ALA A 1 174 ? 18.989 10.547 3.651 1.00 80.38 174 ALA A N 1
ATOM 1382 C CA . ALA A 1 174 ? 17.910 9.858 2.942 1.00 80.38 174 ALA A CA 1
ATOM 1383 C C . ALA A 1 174 ? 16.511 10.451 3.213 1.00 80.38 174 ALA A C 1
ATOM 1385 O O . ALA A 1 174 ? 15.554 9.737 3.518 1.00 80.38 174 ALA A O 1
ATOM 1386 N N . TRP A 1 175 ? 16.400 11.779 3.094 1.00 77.31 175 TRP A N 1
ATOM 1387 C CA . TRP A 1 175 ? 15.117 12.491 3.064 1.00 77.31 175 TRP A CA 1
ATOM 1388 C C . TRP A 1 175 ? 14.271 12.061 1.854 1.00 77.31 175 TRP A C 1
ATOM 1390 O O . TRP A 1 175 ? 14.816 11.603 0.848 1.00 77.31 175 TRP A O 1
ATOM 1400 N N . SER A 1 176 ? 12.947 12.235 1.934 1.00 71.06 176 SER A N 1
ATOM 1401 C CA . SER A 1 176 ? 11.988 11.852 0.881 1.00 71.06 176 SER A CA 1
ATOM 1402 C C . SER A 1 176 ? 12.372 12.386 -0.495 1.00 71.06 176 SER A C 1
ATOM 1404 O O . SER A 1 176 ? 12.350 11.649 -1.476 1.00 71.06 176 SER A O 1
ATOM 1406 N N . ASP A 1 177 ? 12.772 13.650 -0.545 1.00 71.06 177 ASP A N 1
ATOM 1407 C CA . ASP A 1 177 ? 12.890 14.416 -1.787 1.00 71.06 177 ASP A CA 1
ATOM 1408 C C . ASP A 1 177 ? 14.254 14.147 -2.446 1.00 71.06 177 ASP A C 1
ATOM 1410 O O . ASP A 1 177 ? 14.363 14.003 -3.668 1.00 71.06 177 ASP A O 1
ATOM 1414 N N . VAL A 1 178 ? 15.276 13.933 -1.606 1.00 78.69 178 VAL A N 1
ATOM 1415 C CA . VAL A 1 178 ? 16.588 13.398 -1.993 1.00 78.69 178 VAL A CA 1
ATOM 1416 C C . VAL A 1 178 ? 16.430 11.991 -2.573 1.00 78.69 178 VAL A C 1
ATOM 1418 O O . VAL A 1 178 ? 16.898 11.730 -3.679 1.00 78.69 178 VAL A O 1
ATOM 1421 N N . LEU A 1 179 ? 15.734 11.087 -1.871 1.00 79.38 179 LEU A N 1
ATOM 1422 C CA . LEU A 1 179 ? 15.487 9.726 -2.353 1.00 79.38 179 LEU A CA 1
ATOM 1423 C C . LEU A 1 179 ? 14.668 9.717 -3.647 1.00 79.38 179 LEU A C 1
ATOM 1425 O O . LEU A 1 179 ? 15.032 9.001 -4.573 1.00 79.38 179 LEU A O 1
ATOM 1429 N N . GLY A 1 180 ? 13.605 10.519 -3.742 1.00 68.31 180 GLY A N 1
ATOM 1430 C CA . GLY A 1 180 ? 12.789 10.637 -4.952 1.00 68.31 180 GLY A CA 1
ATOM 1431 C C . GLY A 1 180 ? 13.616 11.071 -6.164 1.00 68.31 180 GLY A C 1
ATOM 1432 O O . GLY A 1 180 ? 13.529 10.454 -7.223 1.00 68.31 180 GLY A O 1
ATOM 1433 N N . SER A 1 181 ? 14.489 12.063 -5.987 1.00 73.81 181 SER A N 1
ATOM 1434 C CA . SER A 1 181 ? 15.384 12.559 -7.040 1.00 73.81 181 SER A CA 1
ATOM 1435 C C . SER A 1 181 ? 16.457 11.534 -7.436 1.00 73.81 181 SER A C 1
ATOM 1437 O O . SER A 1 181 ? 16.681 11.299 -8.626 1.00 73.81 181 SER A O 1
ATOM 1439 N N . LEU A 1 182 ? 17.072 10.856 -6.457 1.00 77.25 182 LEU A N 1
ATOM 1440 C CA . LEU A 1 182 ? 18.048 9.782 -6.686 1.00 77.25 182 LEU A CA 1
ATOM 1441 C C . LEU A 1 182 ? 17.423 8.582 -7.418 1.00 77.25 182 LEU A C 1
ATOM 1443 O O . LEU A 1 182 ? 17.981 8.111 -8.408 1.00 77.25 182 LEU A O 1
ATOM 1447 N N . PHE A 1 183 ? 16.254 8.110 -6.972 1.00 73.06 183 PHE A N 1
ATOM 1448 C CA . PHE A 1 183 ? 15.525 7.005 -7.605 1.00 73.06 183 PHE A CA 1
ATOM 1449 C C . PHE A 1 183 ? 14.895 7.379 -8.950 1.00 73.06 183 PHE A C 1
ATOM 1451 O O . PHE A 1 183 ? 14.603 6.480 -9.733 1.00 73.06 183 PHE A O 1
ATOM 1458 N N . SER A 1 184 ? 14.679 8.668 -9.230 1.00 66.00 184 SER A N 1
ATOM 1459 C CA . SER A 1 184 ? 14.257 9.147 -10.550 1.00 66.00 184 SER A CA 1
ATOM 1460 C C . SER A 1 184 ? 15.435 9.178 -11.529 1.00 66.00 184 SER A C 1
ATOM 1462 O O . SER A 1 184 ? 15.354 8.596 -12.609 1.00 66.00 184 SER A O 1
ATOM 1464 N N . THR A 1 185 ? 16.560 9.784 -11.128 1.00 69.88 185 THR A N 1
ATOM 1465 C CA . THR A 1 185 ? 17.731 9.967 -12.006 1.00 69.88 185 THR A CA 1
ATOM 1466 C C . THR A 1 185 ? 18.441 8.649 -12.308 1.00 69.88 185 THR A C 1
ATOM 1468 O O . THR A 1 185 ? 18.765 8.366 -13.457 1.00 69.88 185 THR A O 1
ATOM 1471 N N . PHE A 1 186 ? 18.654 7.801 -11.298 1.00 75.06 186 PHE A N 1
ATOM 1472 C CA . PHE A 1 186 ? 19.409 6.551 -11.441 1.00 75.06 186 PHE A CA 1
ATOM 1473 C C . PHE A 1 186 ? 18.502 5.328 -11.664 1.00 75.06 186 PHE A C 1
ATOM 1475 O O . PHE A 1 186 ? 18.814 4.223 -11.222 1.00 75.06 186 PHE A O 1
ATOM 1482 N N . ARG A 1 187 ? 17.355 5.523 -12.335 1.00 61.12 187 ARG A N 1
ATOM 1483 C CA . ARG A 1 187 ? 16.346 4.475 -12.582 1.00 61.12 187 ARG A CA 1
ATOM 1484 C C . ARG A 1 187 ? 16.681 3.538 -13.746 1.00 61.12 187 ARG A C 1
ATOM 1486 O O . ARG A 1 187 ? 16.280 2.376 -13.723 1.00 61.12 187 ARG A O 1
ATOM 1493 N N . PHE A 1 188 ? 17.364 4.046 -14.769 1.00 55.88 188 PHE A N 1
ATOM 1494 C CA . PHE A 1 188 ? 17.625 3.357 -16.036 1.00 55.88 188 PHE A CA 1
ATOM 1495 C C . PHE A 1 188 ? 19.063 3.632 -16.479 1.00 55.88 188 PHE A C 1
ATOM 1497 O O . PHE A 1 188 ? 19.526 4.758 -16.335 1.00 55.88 188 PHE A O 1
ATOM 1504 N N . GLY A 1 189 ? 19.783 2.627 -16.987 1.00 59.69 189 GLY A N 1
ATOM 1505 C CA . GLY A 1 189 ? 21.203 2.781 -17.335 1.00 59.69 189 GLY A CA 1
ATOM 1506 C C . GLY A 1 189 ? 22.136 2.937 -16.123 1.00 59.69 189 GLY A C 1
ATOM 1507 O O . GLY A 1 189 ? 23.262 3.407 -16.269 1.00 59.69 189 GLY A O 1
ATOM 1508 N N . TRP A 1 190 ? 21.686 2.565 -14.919 1.00 75.75 190 TRP A N 1
ATOM 1509 C CA . TRP A 1 190 ? 22.467 2.649 -13.682 1.00 75.75 190 TRP A CA 1
ATOM 1510 C C . TRP A 1 190 ? 22.225 1.438 -12.782 1.00 75.75 190 TRP A C 1
ATOM 1512 O O . TRP A 1 190 ? 21.090 1.031 -12.536 1.00 75.75 190 TRP A O 1
ATOM 1522 N N . LYS A 1 191 ? 23.305 0.909 -12.208 1.00 74.88 191 LYS A N 1
ATOM 1523 C CA . LYS A 1 191 ? 23.267 -0.127 -11.175 1.00 74.88 191 LYS A CA 1
ATOM 1524 C C . LYS A 1 191 ? 23.435 0.516 -9.800 1.00 74.88 191 LYS A C 1
ATOM 1526 O O . LYS A 1 191 ? 24.528 0.967 -9.459 1.00 74.88 191 LYS A O 1
ATOM 1531 N N . VAL A 1 192 ? 22.364 0.540 -9.007 1.00 82.75 192 VAL A N 1
ATOM 1532 C CA . VAL A 1 192 ? 22.308 1.245 -7.712 1.00 82.75 192 VAL A CA 1
ATOM 1533 C C . VAL A 1 192 ? 22.303 0.272 -6.527 1.00 82.75 192 VAL A C 1
ATOM 1535 O O . VAL A 1 192 ? 21.653 -0.772 -6.566 1.00 82.75 192 VAL A O 1
ATOM 1538 N N . GLY A 1 193 ? 22.999 0.627 -5.444 1.00 83.44 193 GLY A N 1
ATOM 1539 C CA . GLY A 1 193 ? 22.965 -0.072 -4.157 1.00 83.44 193 GLY A CA 1
ATOM 1540 C C . GLY A 1 193 ? 23.080 0.886 -2.967 1.00 83.44 193 GLY A C 1
ATOM 1541 O O . GLY A 1 193 ? 23.833 1.858 -3.010 1.00 83.44 193 GLY A O 1
ATOM 1542 N N . PHE A 1 194 ? 22.346 0.606 -1.888 1.00 85.44 194 PHE A N 1
ATOM 1543 C CA . PHE A 1 194 ? 22.304 1.429 -0.673 1.00 85.44 194 PHE A CA 1
ATOM 1544 C C . PHE A 1 194 ? 22.902 0.692 0.529 1.00 85.44 194 PHE A C 1
ATOM 1546 O O . PHE A 1 194 ? 22.608 -0.478 0.765 1.00 85.44 194 PHE A O 1
ATOM 1553 N N . HIS A 1 195 ? 23.696 1.407 1.327 1.00 83.81 195 HIS A N 1
ATOM 1554 C CA . HIS A 1 195 ? 24.365 0.882 2.516 1.00 83.81 195 HIS A CA 1
ATOM 1555 C C . HIS A 1 195 ? 24.086 1.790 3.722 1.00 83.81 195 HIS A C 1
ATOM 1557 O O . HIS A 1 195 ? 24.292 3.000 3.650 1.00 83.81 195 HIS A O 1
ATOM 1563 N N . ALA A 1 196 ? 23.654 1.227 4.852 1.00 84.69 196 ALA A N 1
ATOM 1564 C CA . ALA A 1 196 ? 23.549 1.975 6.106 1.00 84.69 196 ALA A CA 1
ATOM 1565 C C . ALA A 1 196 ? 24.920 2.032 6.802 1.00 84.69 196 ALA A C 1
ATOM 1567 O O . ALA A 1 196 ? 25.522 0.992 7.073 1.00 84.69 196 ALA A O 1
ATOM 1568 N N . ILE A 1 197 ? 25.414 3.234 7.112 1.00 83.94 197 ILE A N 1
ATOM 1569 C CA . ILE A 1 197 ? 26.694 3.418 7.810 1.00 83.94 197 ILE A CA 1
ATOM 1570 C C . ILE A 1 197 ? 26.509 3.143 9.317 1.00 83.94 197 ILE A C 1
ATOM 1572 O O . ILE A 1 197 ? 25.632 3.755 9.934 1.00 83.94 197 ILE A O 1
ATOM 1576 N N . PRO A 1 198 ? 27.295 2.250 9.951 1.00 73.31 198 PRO A N 1
ATOM 1577 C CA . PRO A 1 198 ? 27.136 1.937 11.372 1.00 73.31 198 PRO A CA 1
ATOM 1578 C C . PRO A 1 198 ? 27.298 3.164 12.283 1.00 73.31 198 PRO A C 1
ATOM 1580 O O . PRO A 1 198 ? 28.340 3.814 12.300 1.00 73.31 198 PRO A O 1
ATOM 1583 N N . LEU A 1 199 ? 26.274 3.461 13.089 1.00 66.56 199 LEU A N 1
ATOM 1584 C CA . LEU A 1 199 ? 26.295 4.590 14.022 1.00 66.56 199 LEU A CA 1
ATOM 1585 C C . LEU A 1 199 ? 27.194 4.311 15.235 1.00 66.56 199 LEU A C 1
ATOM 1587 O O . LEU A 1 199 ? 26.815 3.574 16.150 1.00 66.56 199 LEU A O 1
ATOM 1591 N N . ASN A 1 200 ? 28.351 4.973 15.293 1.00 61.53 200 ASN A N 1
ATOM 1592 C CA . ASN A 1 200 ? 29.220 4.953 16.466 1.00 61.53 200 ASN A CA 1
ATOM 1593 C C . ASN A 1 200 ? 28.626 5.796 17.613 1.00 61.53 200 ASN A C 1
ATOM 1595 O O . ASN A 1 200 ? 28.811 7.007 17.716 1.00 61.53 200 ASN A O 1
ATOM 1599 N N . LEU A 1 201 ? 27.892 5.132 18.509 1.00 57.53 201 LEU A N 1
ATOM 1600 C CA . LEU A 1 201 ? 27.241 5.758 19.667 1.00 57.53 201 LEU A CA 1
ATOM 1601 C C . LEU A 1 201 ? 28.213 6.184 20.788 1.00 57.53 201 LEU A C 1
ATOM 1603 O O . LEU A 1 201 ? 27.755 6.740 21.784 1.00 57.53 201 LEU A O 1
ATOM 1607 N N . SER A 1 202 ? 29.521 5.917 20.667 1.00 48.75 202 SER A N 1
ATOM 1608 C CA . SER A 1 202 ? 30.506 6.235 21.717 1.00 48.75 202 SER A CA 1
ATOM 1609 C C . SER A 1 202 ? 31.083 7.654 21.632 1.00 48.75 202 SER A C 1
ATOM 1611 O O . SER A 1 202 ? 31.522 8.188 22.649 1.00 48.75 202 SER A O 1
ATOM 1613 N N . THR A 1 203 ? 31.051 8.280 20.451 1.00 47.41 203 THR A N 1
ATOM 1614 C CA . THR A 1 203 ? 31.679 9.587 20.174 1.00 47.41 203 THR A CA 1
ATOM 1615 C C . THR A 1 203 ? 30.690 10.756 20.104 1.00 47.41 203 THR A C 1
ATOM 1617 O O . THR A 1 203 ? 31.097 11.911 20.227 1.00 47.41 203 THR A O 1
ATOM 1620 N N . LYS A 1 204 ? 29.386 10.496 19.925 1.00 47.84 204 LYS A N 1
ATOM 1621 C CA . LYS A 1 204 ? 28.382 11.546 19.676 1.00 47.84 204 LYS A CA 1
ATOM 1622 C C . LYS A 1 204 ? 27.776 12.143 20.961 1.00 47.84 204 LYS A C 1
ATOM 1624 O O . LYS A 1 204 ? 27.356 11.396 21.846 1.00 47.84 204 LYS A O 1
ATOM 1629 N N . PRO A 1 205 ? 27.624 13.482 21.056 1.00 44.75 205 PRO A N 1
ATOM 1630 C CA . PRO A 1 205 ? 26.898 14.118 22.154 1.00 44.75 205 PRO A CA 1
ATOM 1631 C C . PRO A 1 205 ? 25.392 13.802 22.106 1.00 44.75 205 PRO A C 1
ATOM 1633 O O . PRO A 1 205 ? 24.811 13.542 21.047 1.00 44.75 205 PRO A O 1
ATOM 1636 N N . GLN A 1 206 ? 24.742 13.843 23.273 1.00 36.44 206 GLN A N 1
ATOM 1637 C CA . GLN A 1 206 ? 23.341 13.439 23.444 1.00 36.44 206 GLN A CA 1
ATOM 1638 C C . GLN A 1 206 ? 22.386 14.318 22.614 1.00 36.44 206 GLN A C 1
ATOM 1640 O O . GLN A 1 206 ? 22.120 15.464 22.966 1.00 36.44 206 GLN A O 1
ATOM 1645 N N . GLY A 1 207 ? 21.855 13.761 21.518 1.00 43.50 207 GLY A N 1
ATOM 1646 C CA . GLY A 1 207 ? 20.902 14.434 20.622 1.00 43.50 207 GLY A CA 1
ATOM 1647 C C . GLY A 1 207 ? 21.065 14.123 19.127 1.00 43.50 207 GLY A C 1
ATOM 1648 O O . GLY A 1 207 ? 20.196 14.488 18.338 1.00 43.50 207 GLY A O 1
ATOM 1649 N N . HIS A 1 208 ? 22.144 13.446 18.717 1.00 51.62 208 HIS A N 1
ATOM 1650 C CA . HIS A 1 208 ? 22.494 13.233 17.306 1.00 51.62 208 HIS A CA 1
ATOM 1651 C C . HIS A 1 208 ? 22.273 11.777 16.847 1.00 51.62 208 HIS A C 1
ATOM 1653 O O . HIS A 1 208 ? 23.216 10.994 16.777 1.00 51.62 208 HIS A O 1
ATOM 1659 N N . ASN A 1 209 ? 21.023 11.435 16.501 1.00 57.19 209 ASN A N 1
ATOM 1660 C CA . ASN A 1 209 ? 20.592 10.065 16.159 1.00 57.19 209 ASN A CA 1
ATOM 1661 C C . ASN A 1 209 ? 20.086 9.885 14.704 1.00 57.19 209 ASN A C 1
ATOM 1663 O O . ASN A 1 209 ? 19.319 8.958 14.451 1.00 57.19 209 ASN A O 1
ATOM 1667 N N . LEU A 1 210 ? 20.448 10.764 13.759 1.00 66.31 210 LEU A N 1
ATOM 1668 C CA . LEU A 1 210 ? 20.129 10.538 12.338 1.00 66.31 210 LEU A CA 1
ATOM 1669 C C . LEU A 1 210 ? 21.024 9.430 11.770 1.00 66.31 210 LEU A C 1
ATOM 1671 O O . LEU A 1 210 ? 22.215 9.392 12.074 1.00 66.31 210 LEU A O 1
ATOM 1675 N N . GLN A 1 211 ? 20.437 8.542 10.968 1.00 82.75 211 GLN A N 1
ATOM 1676 C CA . GLN A 1 211 ? 21.134 7.456 10.283 1.00 82.75 211 GLN A CA 1
ATOM 1677 C C . GLN A 1 211 ? 21.770 7.991 8.997 1.00 82.75 211 GLN A C 1
ATOM 1679 O O . GLN A 1 211 ? 21.083 8.592 8.177 1.00 82.75 211 GLN A O 1
ATOM 1684 N N . THR A 1 212 ? 23.070 7.766 8.820 1.00 85.81 212 THR A N 1
ATOM 1685 C CA . THR A 1 212 ? 23.785 8.098 7.580 1.00 85.81 212 THR A CA 1
ATOM 1686 C C . THR A 1 212 ? 23.675 6.926 6.601 1.00 85.81 212 THR A C 1
ATOM 1688 O O . THR A 1 212 ? 23.909 5.775 6.986 1.00 85.81 212 THR A O 1
ATOM 1691 N N . PHE A 1 213 ? 23.338 7.200 5.344 1.00 89.94 213 PHE A N 1
ATOM 1692 C CA . PHE A 1 213 ? 23.305 6.218 4.260 1.00 89.94 213 PHE A CA 1
ATOM 1693 C C . PHE A 1 213 ? 24.356 6.557 3.201 1.00 89.94 213 PHE A C 1
ATOM 1695 O O . PHE A 1 213 ? 24.671 7.724 2.983 1.00 89.94 213 PHE A O 1
ATOM 1702 N N . MET A 1 214 ? 24.887 5.527 2.546 1.00 93.00 214 MET A N 1
ATOM 1703 C CA . MET A 1 214 ? 25.776 5.627 1.392 1.00 93.00 214 MET A CA 1
ATOM 1704 C C . MET A 1 214 ? 25.113 4.937 0.201 1.00 93.00 214 MET A C 1
ATOM 1706 O O . MET A 1 214 ? 25.007 3.705 0.170 1.00 93.00 214 MET A O 1
ATOM 1710 N N . MET A 1 215 ? 24.674 5.727 -0.774 1.00 93.56 215 MET A N 1
ATOM 1711 C CA . MET A 1 215 ? 24.285 5.219 -2.085 1.00 93.56 215 MET A CA 1
ATOM 1712 C C . MET A 1 215 ? 25.538 5.055 -2.949 1.00 93.56 215 MET A C 1
ATOM 1714 O O . MET A 1 215 ? 26.425 5.907 -2.930 1.00 93.56 215 MET A O 1
ATOM 1718 N N . VAL A 1 216 ? 25.590 3.979 -3.727 1.00 93.31 216 VAL A N 1
ATOM 1719 C CA . VAL A 1 216 ? 26.561 3.759 -4.802 1.00 93.31 216 VAL A CA 1
ATOM 1720 C C . VAL A 1 216 ? 25.772 3.500 -6.080 1.00 93.31 216 VAL A C 1
ATOM 1722 O O . VAL A 1 216 ? 24.958 2.579 -6.106 1.00 93.31 216 VAL A O 1
ATOM 1725 N N . ALA A 1 217 ? 26.002 4.298 -7.119 1.00 90.06 217 ALA A N 1
ATOM 1726 C CA . ALA A 1 217 ? 25.419 4.127 -8.446 1.00 90.06 217 ALA A CA 1
ATOM 1727 C C . ALA A 1 217 ? 26.544 3.982 -9.483 1.00 90.06 217 ALA A C 1
ATOM 1729 O O . ALA A 1 217 ? 27.461 4.798 -9.531 1.00 90.06 217 ALA A O 1
ATOM 1730 N N . GLU A 1 218 ? 26.496 2.927 -10.291 1.00 87.50 218 GLU A N 1
ATOM 1731 C CA . GLU A 1 218 ? 27.491 2.586 -11.317 1.00 87.50 218 GLU A CA 1
ATOM 1732 C C . GLU A 1 218 ? 26.841 2.728 -12.703 1.00 87.50 218 GLU A C 1
ATOM 1734 O O . GLU A 1 218 ? 25.802 2.112 -12.950 1.00 87.50 218 GLU A O 1
ATOM 1739 N N . LYS A 1 219 ? 27.406 3.578 -13.573 1.00 81.69 219 LYS A N 1
ATOM 1740 C CA . LYS A 1 219 ? 26.823 3.950 -14.877 1.00 81.69 219 LYS A CA 1
ATOM 1741 C C . LYS A 1 219 ? 26.931 2.771 -15.847 1.00 81.69 219 LYS A C 1
ATOM 1743 O O . LYS A 1 219 ? 28.045 2.362 -16.183 1.00 81.69 219 LYS A O 1
ATOM 1748 N N . GLU A 1 220 ? 25.808 2.200 -16.279 1.00 68.44 220 GLU A N 1
ATOM 1749 C CA . GLU A 1 220 ? 25.804 1.094 -17.245 1.00 68.44 220 GLU A CA 1
ATOM 1750 C C . GLU A 1 220 ? 26.335 1.584 -18.601 1.00 68.44 220 GLU A C 1
ATOM 1752 O O . GLU A 1 220 ? 26.042 2.693 -19.037 1.00 68.44 220 GLU A O 1
ATOM 1757 N N . ILE A 1 221 ? 27.162 0.763 -19.250 1.00 61.28 221 ILE A N 1
ATOM 1758 C CA . ILE A 1 221 ? 27.800 1.063 -20.544 1.00 61.28 221 ILE A CA 1
ATOM 1759 C C . ILE A 1 221 ? 26.711 1.150 -21.640 1.00 61.28 221 ILE A C 1
ATOM 1761 O O . ILE A 1 221 ? 25.722 0.427 -21.512 1.00 61.28 221 ILE A O 1
ATOM 1765 N N . PRO A 1 222 ? 26.852 1.972 -22.710 1.00 55.97 222 PRO A N 1
ATOM 1766 C CA . PRO A 1 222 ? 25.830 2.089 -23.747 1.00 55.97 222 PRO A CA 1
ATOM 1767 C C . PRO A 1 222 ? 25.484 0.732 -24.340 1.00 55.97 222 PRO A C 1
ATOM 1769 O O . PRO A 1 222 ? 26.356 -0.151 -24.410 1.00 55.97 222 PRO A O 1
ATOM 1772 N N . THR A 1 223 ? 24.217 0.611 -24.750 1.00 54.62 223 THR A N 1
ATOM 1773 C CA . THR A 1 223 ? 23.548 -0.657 -25.057 1.00 54.62 223 THR A CA 1
ATOM 1774 C C . THR A 1 223 ? 24.447 -1.601 -25.839 1.00 54.62 223 THR A C 1
ATOM 1776 O O . THR A 1 223 ? 25.194 -1.217 -26.749 1.00 54.62 223 THR A O 1
ATOM 1779 N N . ALA A 1 224 ? 24.370 -2.880 -25.501 1.00 58.88 224 ALA A N 1
ATOM 1780 C CA . ALA A 1 224 ? 25.151 -3.920 -26.147 1.00 58.88 224 ALA A CA 1
ATOM 1781 C C . ALA A 1 224 ? 24.968 -3.919 -27.687 1.00 58.88 224 ALA A C 1
ATOM 1783 O O . ALA A 1 224 ? 25.892 -4.280 -28.420 1.00 58.88 224 ALA A O 1
ATOM 1784 N N . LEU A 1 225 ? 23.829 -3.413 -28.182 1.00 59.44 225 LEU A N 1
ATOM 1785 C CA . LEU A 1 225 ? 23.555 -3.130 -29.594 1.00 59.44 225 LEU A CA 1
ATOM 1786 C C . LEU A 1 225 ? 24.515 -2.088 -30.206 1.00 59.44 225 LEU A C 1
ATOM 1788 O O . LEU A 1 225 ? 25.095 -2.336 -31.265 1.00 59.44 225 LEU A O 1
ATOM 1792 N N . HIS A 1 226 ? 24.750 -0.957 -29.534 1.00 63.44 226 HIS A N 1
ATOM 1793 C CA . HIS A 1 226 ? 25.685 0.089 -29.975 1.00 63.44 226 HIS A CA 1
ATOM 1794 C C . HIS A 1 226 ? 27.125 -0.459 -30.096 1.00 63.44 226 HIS A C 1
ATOM 1796 O O . HIS A 1 226 ? 27.857 -0.162 -31.044 1.00 63.44 226 HIS A O 1
ATOM 1802 N N . GLN A 1 227 ? 27.530 -1.351 -29.187 1.00 60.41 227 GLN A N 1
ATOM 1803 C CA . GLN A 1 227 ? 28.838 -2.021 -29.245 1.00 60.41 227 GLN A CA 1
ATOM 1804 C C . GLN A 1 227 ? 28.933 -3.023 -30.411 1.00 60.41 227 GLN A C 1
ATOM 1806 O O . GLN A 1 227 ? 29.978 -3.127 -31.071 1.00 60.41 227 GLN A O 1
ATOM 1811 N N . ILE A 1 228 ? 27.840 -3.731 -30.717 1.00 63.25 228 ILE A N 1
ATOM 1812 C CA . ILE A 1 228 ? 27.724 -4.594 -31.903 1.00 63.25 228 ILE A CA 1
ATOM 1813 C C . ILE A 1 228 ? 27.779 -3.757 -33.194 1.00 63.25 228 ILE A C 1
ATOM 1815 O O . ILE A 1 228 ? 28.435 -4.178 -34.149 1.00 63.25 228 ILE A O 1
ATOM 1819 N N . ALA A 1 229 ? 27.211 -2.544 -33.208 1.00 62.16 229 ALA A N 1
ATOM 1820 C CA . ALA A 1 229 ? 27.314 -1.602 -34.328 1.00 62.16 229 ALA A CA 1
ATOM 1821 C C . ALA A 1 229 ? 28.780 -1.304 -34.669 1.00 62.16 229 ALA A C 1
ATOM 1823 O O . ALA A 1 229 ? 29.270 -1.603 -35.762 1.00 62.16 229 ALA A O 1
ATOM 1824 N N . ILE A 1 230 ? 29.502 -0.759 -33.685 1.00 64.06 230 ILE A N 1
ATOM 1825 C CA . ILE A 1 230 ? 30.877 -0.283 -33.840 1.00 64.06 230 ILE A CA 1
ATOM 1826 C C . ILE A 1 230 ? 31.824 -1.435 -34.195 1.00 64.06 230 ILE A C 1
ATOM 1828 O O . ILE A 1 230 ? 32.721 -1.261 -35.023 1.00 64.06 230 ILE A O 1
ATOM 1832 N N . SER A 1 231 ? 31.645 -2.612 -33.589 1.00 62.16 231 SER A N 1
ATOM 1833 C CA . SER A 1 231 ? 32.486 -3.778 -33.882 1.00 62.16 231 SER A CA 1
ATOM 1834 C C . SER A 1 231 ? 32.231 -4.351 -35.281 1.00 62.16 231 SER A C 1
ATOM 1836 O O . SER A 1 231 ? 33.199 -4.608 -35.996 1.00 62.16 231 SER A O 1
ATOM 1838 N N . SER A 1 232 ? 30.971 -4.451 -35.716 1.00 61.56 232 SER A N 1
ATOM 1839 C CA . SER A 1 232 ? 30.604 -4.972 -37.044 1.00 61.56 232 SER A CA 1
ATOM 1840 C C . SER A 1 232 ? 31.081 -4.073 -38.191 1.00 61.56 232 SER A C 1
ATOM 1842 O O . SER A 1 232 ? 31.581 -4.565 -39.207 1.00 61.56 232 SER A O 1
ATOM 1844 N N . LEU A 1 233 ? 30.998 -2.746 -38.023 1.00 63.75 233 LEU A N 1
ATOM 1845 C CA . LEU A 1 233 ? 31.547 -1.792 -38.995 1.00 63.75 233 LEU A CA 1
ATOM 1846 C C . LEU A 1 233 ? 33.081 -1.877 -39.083 1.00 63.75 233 LEU A C 1
ATOM 1848 O O . LEU A 1 233 ? 33.646 -1.795 -40.174 1.00 63.75 233 LEU A O 1
ATOM 1852 N N . LYS A 1 234 ? 33.760 -2.100 -37.949 1.00 61.09 234 LYS A N 1
ATOM 1853 C CA . LYS A 1 234 ? 35.225 -2.253 -37.883 1.00 61.09 234 LYS A CA 1
ATOM 1854 C C . LYS A 1 234 ? 35.733 -3.602 -38.408 1.00 61.09 234 LYS A C 1
ATOM 1856 O O . LYS A 1 234 ? 36.903 -3.689 -38.767 1.00 61.09 234 LYS A O 1
ATOM 1861 N N . THR A 1 235 ? 34.904 -4.645 -38.493 1.00 58.34 235 THR A N 1
ATOM 1862 C CA . THR A 1 235 ? 35.278 -5.901 -39.174 1.00 58.34 235 THR A CA 1
ATOM 1863 C C . THR A 1 235 ? 35.072 -5.827 -40.687 1.00 58.34 235 THR A C 1
ATOM 1865 O O . THR A 1 235 ? 35.957 -6.242 -41.436 1.00 58.34 235 THR A O 1
ATOM 1868 N N . ALA A 1 236 ? 33.972 -5.225 -41.153 1.00 54.97 236 ALA A N 1
ATOM 1869 C CA . ALA A 1 236 ? 33.665 -5.097 -42.584 1.00 54.97 236 ALA A CA 1
ATOM 1870 C C . ALA A 1 236 ? 34.729 -4.300 -43.375 1.00 54.97 236 ALA A C 1
ATOM 1872 O O . ALA A 1 236 ? 34.974 -4.567 -44.557 1.00 54.97 236 ALA A O 1
ATOM 1873 N N . SER A 1 237 ? 35.409 -3.349 -42.724 1.00 52.72 237 SER A N 1
ATOM 1874 C CA . SER A 1 237 ? 36.521 -2.592 -43.313 1.00 52.72 237 SER A CA 1
ATOM 1875 C C . SER A 1 237 ? 37.815 -3.409 -43.480 1.00 52.72 237 SER A C 1
ATOM 1877 O O . SER A 1 237 ? 38.611 -3.098 -44.371 1.00 52.72 237 SER A O 1
ATOM 1879 N N . HIS A 1 238 ? 38.018 -4.471 -42.690 1.00 48.59 238 HIS A N 1
ATOM 1880 C CA . HIS A 1 238 ? 39.216 -5.317 -42.743 1.00 48.59 238 HIS A CA 1
ATOM 1881 C C . HIS A 1 238 ? 39.114 -6.479 -43.741 1.00 48.59 238 HIS A C 1
ATOM 1883 O O . HIS A 1 238 ? 40.096 -6.765 -44.427 1.00 48.59 238 HIS A O 1
ATOM 1889 N N . GLU A 1 239 ? 37.960 -7.141 -43.871 1.00 44.66 239 GLU A N 1
ATOM 1890 C CA . GLU A 1 239 ? 37.842 -8.344 -44.722 1.00 44.66 239 GLU A CA 1
ATOM 1891 C C . GLU A 1 239 ? 38.013 -8.053 -46.226 1.00 44.66 239 GLU A C 1
ATOM 1893 O O . GLU A 1 239 ? 38.464 -8.909 -46.984 1.00 44.66 239 GLU A O 1
ATOM 1898 N N . ASN A 1 240 ? 37.776 -6.809 -46.653 1.00 42.22 240 ASN A N 1
ATOM 1899 C CA . ASN A 1 240 ? 38.009 -6.352 -48.028 1.00 42.22 240 ASN A CA 1
ATOM 1900 C C . ASN A 1 240 ? 39.492 -6.049 -48.371 1.00 42.22 240 ASN A C 1
ATOM 1902 O O . ASN A 1 240 ? 39.777 -5.540 -49.456 1.00 42.22 240 ASN A O 1
ATOM 1906 N N . GLN A 1 241 ? 40.461 -6.344 -47.492 1.00 44.06 241 GLN A N 1
ATOM 1907 C CA . GLN A 1 241 ? 41.894 -6.101 -47.739 1.00 44.06 241 GLN A CA 1
ATOM 1908 C C . GLN A 1 241 ? 42.614 -7.258 -48.466 1.00 44.06 241 GLN A C 1
ATOM 1910 O O . GLN A 1 241 ? 43.659 -7.751 -48.029 1.00 44.06 241 GLN A O 1
ATOM 1915 N N . THR A 1 242 ? 42.122 -7.670 -49.640 1.00 44.78 242 THR A N 1
ATOM 1916 C CA . THR A 1 242 ? 42.931 -8.498 -50.555 1.00 44.78 242 THR A CA 1
ATOM 1917 C C . THR A 1 242 ? 44.110 -7.681 -51.092 1.00 44.78 242 THR A C 1
ATOM 1919 O O . THR A 1 242 ? 43.903 -6.726 -51.841 1.00 44.78 242 THR A O 1
ATOM 1922 N N . LYS A 1 243 ? 45.343 -8.052 -50.714 1.00 41.41 243 LYS A N 1
ATOM 1923 C CA . LYS A 1 243 ? 46.590 -7.333 -51.048 1.00 41.41 243 LYS A CA 1
ATOM 1924 C C . LYS A 1 243 ? 46.676 -6.915 -52.531 1.00 41.41 243 LYS A C 1
ATOM 1926 O O . LYS A 1 243 ? 46.804 -7.794 -53.386 1.00 41.41 243 LYS A O 1
ATOM 1931 N N . PRO A 1 244 ? 46.733 -5.608 -52.846 1.00 45.94 244 PRO A N 1
ATOM 1932 C CA . PRO A 1 244 ? 47.138 -5.145 -54.167 1.00 45.94 244 PRO A CA 1
ATOM 1933 C C . PRO A 1 244 ? 48.601 -5.520 -54.439 1.00 45.94 244 PRO A C 1
ATOM 1935 O O . PRO A 1 244 ? 49.458 -5.379 -53.563 1.00 45.94 244 PRO A O 1
ATOM 1938 N N . GLN A 1 245 ? 48.919 -5.944 -55.664 1.00 48.69 245 GLN A N 1
ATOM 1939 C CA . GLN A 1 245 ? 50.305 -5.906 -56.131 1.00 48.69 245 GLN A CA 1
ATOM 1940 C C . GLN A 1 245 ? 50.685 -4.440 -56.363 1.00 48.69 245 GLN A C 1
ATOM 1942 O O . GLN A 1 245 ? 50.084 -3.763 -57.198 1.00 48.69 245 GLN A O 1
ATOM 1947 N N . ILE A 1 246 ? 51.647 -3.947 -55.583 1.00 50.09 246 ILE A N 1
ATOM 1948 C CA . ILE A 1 246 ? 52.035 -2.534 -55.575 1.00 50.09 246 ILE A CA 1
ATOM 1949 C C . ILE A 1 246 ? 52.712 -2.185 -56.904 1.00 50.09 246 ILE A C 1
ATOM 1951 O O . ILE A 1 246 ? 53.768 -2.720 -57.234 1.00 50.09 246 ILE A O 1
ATOM 1955 N N . ASN A 1 247 ? 52.109 -1.251 -57.636 1.00 51.69 247 ASN A N 1
ATOM 1956 C CA . ASN A 1 247 ? 52.677 -0.611 -58.816 1.00 51.69 247 ASN A CA 1
ATOM 1957 C C . ASN A 1 247 ? 52.728 0.900 -58.510 1.00 51.69 247 ASN A C 1
ATOM 1959 O O . ASN A 1 247 ? 51.668 1.454 -58.201 1.00 51.69 247 ASN A O 1
ATOM 1963 N N . PRO A 1 248 ? 53.905 1.561 -58.509 1.00 55.00 248 PRO A N 1
ATOM 1964 C CA . PRO A 1 248 ? 54.092 2.857 -57.843 1.00 55.00 248 PRO A CA 1
ATOM 1965 C C . PRO A 1 248 ? 53.129 3.961 -58.304 1.00 55.00 248 PRO A C 1
ATOM 1967 O O . PRO A 1 248 ? 52.615 4.690 -57.460 1.00 55.00 248 PRO A O 1
ATOM 1970 N N . ASP A 1 249 ? 52.768 4.007 -59.591 1.00 53.28 249 ASP A N 1
ATOM 1971 C CA . ASP A 1 249 ? 51.852 5.011 -60.170 1.00 53.28 249 ASP A CA 1
ATOM 1972 C C . ASP A 1 249 ? 50.390 4.935 -59.665 1.00 53.28 249 ASP A C 1
ATOM 1974 O O . ASP A 1 249 ? 49.523 5.679 -60.132 1.00 53.28 249 ASP A O 1
ATOM 1978 N N . ARG A 1 250 ? 50.069 4.016 -58.741 1.00 53.78 250 ARG A N 1
ATOM 1979 C CA . ARG A 1 250 ? 48.751 3.929 -58.085 1.00 53.78 250 ARG A CA 1
ATOM 1980 C C . ARG A 1 250 ? 48.737 4.370 -56.623 1.00 53.78 250 ARG A C 1
ATOM 1982 O O . ARG A 1 250 ? 47.643 4.587 -56.108 1.00 53.78 250 ARG A O 1
ATOM 1989 N N . ALA A 1 251 ? 49.895 4.548 -55.981 1.00 53.69 251 ALA A N 1
ATOM 1990 C CA . ALA A 1 251 ? 49.987 4.769 -54.536 1.00 53.69 251 ALA A CA 1
ATOM 1991 C C . ALA A 1 251 ? 49.106 5.934 -54.043 1.00 53.69 251 ALA A C 1
ATOM 1993 O O . ALA A 1 251 ? 48.273 5.719 -53.169 1.00 53.69 251 ALA A O 1
ATOM 1994 N N . ASP A 1 252 ? 49.191 7.113 -54.668 1.00 54.72 252 ASP A N 1
ATOM 1995 C CA . ASP A 1 252 ? 48.380 8.285 -54.289 1.00 54.72 252 ASP A CA 1
ATOM 1996 C C . ASP A 1 252 ? 46.869 8.062 -54.474 1.00 54.72 252 ASP A C 1
ATOM 1998 O O . ASP A 1 252 ? 46.055 8.556 -53.695 1.00 54.72 252 ASP A O 1
ATOM 2002 N N . ARG A 1 253 ? 46.467 7.293 -55.498 1.00 54.16 253 ARG A N 1
ATOM 2003 C CA . ARG A 1 253 ? 45.047 7.002 -55.762 1.00 54.16 253 ARG A CA 1
ATOM 2004 C C . ARG A 1 253 ? 44.472 6.001 -54.774 1.00 54.16 253 ARG A C 1
ATOM 2006 O O . ARG A 1 253 ? 43.301 6.118 -54.425 1.00 54.16 253 ARG A O 1
ATOM 2013 N N . ASP A 1 254 ? 45.266 5.022 -54.356 1.00 53.59 254 ASP A N 1
ATOM 2014 C CA . ASP A 1 254 ? 44.848 4.053 -53.349 1.00 53.59 254 ASP A CA 1
ATOM 2015 C C . ASP A 1 254 ? 44.925 4.664 -51.933 1.00 53.59 254 ASP A C 1
ATOM 2017 O O . ASP A 1 254 ? 44.053 4.376 -51.117 1.00 53.59 254 ASP A O 1
ATOM 2021 N N . ALA A 1 255 ? 45.852 5.596 -51.671 1.00 53.09 255 ALA A N 1
ATOM 2022 C CA . ALA A 1 255 ? 45.918 6.384 -50.435 1.00 53.09 255 ALA A CA 1
ATOM 2023 C C . ALA A 1 255 ? 44.700 7.311 -50.262 1.00 53.09 255 ALA A C 1
ATOM 2025 O O . ALA A 1 255 ? 43.965 7.160 -49.290 1.00 53.09 255 ALA A O 1
ATOM 2026 N N . ALA A 1 256 ? 44.391 8.170 -51.242 1.00 54.28 256 ALA A N 1
ATOM 2027 C CA . ALA A 1 256 ? 43.205 9.041 -51.199 1.00 54.28 256 ALA A CA 1
ATOM 2028 C C . ALA A 1 256 ? 41.873 8.255 -51.137 1.00 54.28 256 ALA A C 1
ATOM 2030 O O . ALA A 1 256 ? 40.833 8.772 -50.730 1.00 54.28 256 ALA A O 1
ATOM 2031 N N . LYS A 1 257 ? 41.888 6.978 -51.542 1.00 54.50 257 LYS A N 1
ATOM 2032 C CA . LYS A 1 257 ? 40.751 6.048 -51.464 1.00 54.50 257 LYS A CA 1
ATOM 2033 C C . LYS A 1 257 ? 40.680 5.281 -50.133 1.00 54.50 257 LYS A C 1
ATOM 2035 O O . LYS A 1 257 ? 39.627 4.724 -49.824 1.00 54.50 257 LYS A O 1
ATOM 2040 N N . MET A 1 258 ? 41.766 5.251 -49.361 1.00 53.03 258 MET A N 1
ATOM 2041 C CA . MET A 1 258 ? 41.789 4.817 -47.959 1.00 53.03 258 MET A CA 1
ATOM 2042 C C . MET A 1 258 ? 41.342 5.968 -47.054 1.00 53.03 258 MET A C 1
ATOM 2044 O O . MET A 1 258 ? 40.403 5.790 -46.291 1.00 53.03 258 MET A O 1
ATOM 2048 N N . GLU A 1 259 ? 41.909 7.162 -47.238 1.00 55.31 259 GLU A N 1
ATOM 2049 C CA . GLU A 1 259 ? 41.542 8.399 -46.531 1.00 55.31 259 GLU A CA 1
ATOM 2050 C C . GLU A 1 259 ? 40.031 8.666 -46.633 1.00 55.31 259 GLU A C 1
ATOM 2052 O O . GLU A 1 259 ? 39.331 8.684 -45.624 1.00 55.31 259 GLU A O 1
ATOM 2057 N N . LYS A 1 260 ? 39.475 8.673 -47.853 1.00 59.25 260 LYS A N 1
ATOM 2058 C CA . LYS A 1 260 ? 38.026 8.818 -48.069 1.00 59.25 260 LYS A CA 1
ATOM 2059 C C . LYS A 1 260 ? 37.168 7.674 -47.494 1.00 59.25 260 LYS A C 1
ATOM 2061 O O . LYS A 1 260 ? 35.974 7.852 -47.258 1.00 59.25 260 LYS A O 1
ATOM 2066 N N . LYS A 1 261 ? 37.742 6.487 -47.271 1.00 61.34 261 LYS A N 1
ATOM 2067 C CA . LYS A 1 261 ? 37.062 5.382 -46.569 1.00 61.34 261 LYS A CA 1
ATOM 2068 C C . LYS A 1 261 ? 37.084 5.567 -45.054 1.00 61.34 261 LYS A C 1
ATOM 2070 O O . LYS A 1 261 ? 36.129 5.165 -44.398 1.00 61.34 261 LYS A O 1
ATOM 2075 N N . GLU A 1 262 ? 38.148 6.145 -44.508 1.00 57.56 262 GLU A N 1
ATOM 2076 C CA . GLU A 1 262 ? 38.253 6.486 -43.089 1.00 57.56 262 GLU A CA 1
ATOM 2077 C C . GLU A 1 262 ? 37.340 7.675 -42.750 1.00 57.56 262 GLU A C 1
ATOM 2079 O O . GLU A 1 262 ? 36.626 7.604 -41.754 1.00 57.56 262 GLU A O 1
ATOM 2084 N N . GLU A 1 263 ? 37.231 8.676 -43.636 1.00 63.03 263 GLU A N 1
ATOM 2085 C CA . GLU A 1 263 ? 36.194 9.722 -43.578 1.00 63.03 263 GLU A CA 1
ATOM 2086 C C . GLU A 1 263 ? 34.778 9.119 -43.568 1.00 63.03 263 GLU A C 1
ATOM 2088 O O . GLU A 1 263 ? 34.002 9.383 -42.652 1.00 63.03 263 GLU A O 1
ATOM 2093 N N . GLN A 1 264 ? 34.445 8.259 -44.543 1.00 66.12 264 GLN A N 1
ATOM 2094 C CA . GLN A 1 264 ? 33.118 7.632 -44.634 1.00 66.12 264 GLN A CA 1
ATOM 2095 C C . GLN A 1 264 ? 32.813 6.731 -43.423 1.00 66.12 264 GLN A C 1
ATOM 2097 O O . GLN A 1 264 ? 31.667 6.654 -42.982 1.00 66.12 264 GLN A O 1
ATOM 2102 N N . LEU A 1 265 ? 33.821 6.058 -42.856 1.00 64.50 265 LEU A N 1
ATOM 2103 C CA . LEU A 1 265 ? 33.672 5.268 -41.632 1.00 64.50 265 LEU A CA 1
ATOM 2104 C C . LEU A 1 265 ? 33.471 6.160 -40.398 1.00 64.50 265 LEU A C 1
ATOM 2106 O O . LEU A 1 265 ? 32.672 5.807 -39.535 1.00 64.50 265 LEU A O 1
ATOM 2110 N N . ALA A 1 266 ? 34.152 7.304 -40.310 1.00 62.59 266 ALA A N 1
ATOM 2111 C CA . ALA A 1 266 ? 33.959 8.275 -39.235 1.00 62.59 266 ALA A CA 1
ATOM 2112 C C . ALA A 1 266 ? 32.570 8.935 -39.301 1.00 62.59 266 ALA A C 1
ATOM 2114 O O . ALA A 1 266 ? 31.899 9.035 -38.277 1.00 62.59 266 ALA A O 1
ATOM 2115 N N . GLU A 1 267 ? 32.099 9.303 -40.497 1.00 69.94 267 GLU A N 1
ATOM 2116 C CA . GLU A 1 267 ? 30.742 9.821 -40.721 1.00 69.94 267 GLU A CA 1
ATOM 2117 C C . GLU A 1 267 ? 29.678 8.778 -40.332 1.00 69.94 267 GLU A C 1
ATOM 2119 O O . GLU A 1 267 ? 28.743 9.084 -39.592 1.00 69.94 267 GLU A O 1
ATOM 2124 N N . LEU A 1 268 ? 29.864 7.518 -40.744 1.00 67.75 268 LEU A N 1
ATOM 2125 C CA . LEU A 1 268 ? 28.962 6.414 -40.405 1.00 67.75 268 LEU A CA 1
ATOM 2126 C C . LEU A 1 268 ? 28.954 6.107 -38.896 1.00 67.75 268 LEU A C 1
ATOM 2128 O O . LEU A 1 268 ? 27.887 5.881 -38.329 1.00 67.75 268 LEU A O 1
ATOM 2132 N N . LEU A 1 269 ? 30.110 6.152 -38.223 1.00 64.94 269 LEU A N 1
ATOM 2133 C CA . LEU A 1 269 ? 30.190 6.049 -36.759 1.00 64.94 269 LEU A CA 1
ATOM 2134 C C . LEU A 1 269 ? 29.477 7.226 -36.072 1.00 64.94 269 LEU A C 1
ATOM 2136 O O . LEU A 1 269 ? 28.785 7.011 -35.082 1.00 64.94 269 LEU A O 1
ATOM 2140 N N . GLY A 1 270 ? 29.565 8.438 -36.627 1.00 61.47 270 GLY A N 1
ATOM 2141 C CA . GLY A 1 270 ? 28.822 9.609 -36.149 1.00 61.47 270 GLY A CA 1
ATOM 2142 C C . GLY A 1 270 ? 27.297 9.462 -36.243 1.00 61.47 270 GLY A C 1
ATOM 2143 O O . GLY A 1 270 ? 26.584 10.015 -35.412 1.00 61.47 270 GLY A O 1
ATOM 2144 N N . THR A 1 271 ? 26.778 8.676 -37.196 1.00 67.62 271 THR A N 1
ATOM 2145 C CA . THR A 1 271 ? 25.328 8.387 -37.285 1.00 67.62 271 THR A CA 1
ATOM 2146 C C . THR A 1 271 ? 24.808 7.374 -36.261 1.00 67.62 271 THR A C 1
ATOM 2148 O O . THR A 1 271 ? 23.597 7.219 -36.153 1.00 67.62 271 THR A O 1
ATOM 2151 N N . LEU A 1 272 ? 25.683 6.706 -35.499 1.00 64.25 272 LEU A N 1
ATOM 2152 C CA . LEU A 1 272 ? 25.298 5.729 -34.468 1.00 64.25 272 LEU A CA 1
ATOM 2153 C C . LEU A 1 272 ? 25.140 6.335 -33.063 1.00 64.25 272 LEU A C 1
ATOM 2155 O O . LEU A 1 272 ? 24.819 5.606 -32.133 1.00 64.25 272 LEU A O 1
ATOM 2159 N N . GLY A 1 273 ? 25.393 7.637 -32.891 1.00 57.06 273 GLY A N 1
ATOM 2160 C CA . GLY A 1 273 ? 25.327 8.311 -31.586 1.00 57.06 273 GLY A CA 1
ATOM 2161 C C . GLY A 1 273 ? 23.916 8.568 -31.041 1.00 57.06 273 GLY A C 1
ATOM 2162 O O . GLY A 1 273 ? 23.806 9.021 -29.910 1.00 57.06 273 GLY A O 1
ATOM 2163 N N . ASP A 1 274 ? 22.882 8.329 -31.849 1.00 68.12 274 ASP A N 1
ATOM 2164 C CA . ASP A 1 274 ? 21.463 8.475 -31.502 1.00 68.12 274 ASP A CA 1
ATOM 2165 C C . ASP A 1 274 ? 20.641 7.640 -32.499 1.00 68.12 274 ASP A C 1
ATOM 2167 O O . ASP A 1 274 ? 20.467 8.031 -33.661 1.00 68.12 274 ASP A O 1
ATOM 2171 N N . PHE A 1 275 ? 20.170 6.473 -32.052 1.00 69.44 275 PHE A N 1
ATOM 2172 C CA . PHE A 1 275 ? 19.311 5.560 -32.819 1.00 69.44 275 PHE A CA 1
ATOM 2173 C C . PHE A 1 275 ? 17.855 6.048 -32.948 1.00 69.44 275 PHE A C 1
ATOM 2175 O O . PHE A 1 275 ? 17.092 5.497 -33.745 1.00 69.44 275 PHE A O 1
ATOM 2182 N N . THR A 1 276 ? 17.455 7.074 -32.192 1.00 72.88 276 THR A N 1
ATOM 2183 C CA . THR A 1 276 ? 16.086 7.615 -32.164 1.00 72.88 276 THR A CA 1
ATOM 2184 C C . THR A 1 276 ? 15.871 8.723 -33.204 1.00 72.88 276 THR A C 1
ATOM 2186 O O . THR A 1 276 ? 14.757 8.916 -33.697 1.00 72.88 276 THR A O 1
ATOM 2189 N N . SER A 1 277 ? 16.939 9.421 -33.608 1.00 79.81 277 SER A N 1
ATOM 2190 C CA . SER A 1 277 ? 16.900 10.450 -34.648 1.00 79.81 277 SER A CA 1
ATOM 2191 C C . SER A 1 277 ? 16.683 9.871 -36.044 1.00 79.81 277 SER A C 1
ATOM 2193 O O . SER A 1 277 ? 17.548 9.231 -36.656 1.00 79.81 277 SER A O 1
ATOM 2195 N N . LYS A 1 278 ? 15.524 10.211 -36.613 1.00 81.50 278 LYS A N 1
ATOM 2196 C CA . LYS A 1 278 ? 15.161 9.884 -37.992 1.00 81.50 278 LYS A CA 1
ATOM 2197 C C . LYS A 1 278 ? 16.188 10.376 -39.006 1.00 81.50 278 LYS A C 1
ATOM 2199 O O . LYS A 1 278 ? 16.556 9.639 -39.921 1.00 81.50 278 LYS A O 1
ATOM 2204 N N . GLU A 1 279 ? 16.667 11.602 -38.844 1.00 80.06 279 GLU A N 1
ATOM 2205 C CA . GLU A 1 279 ? 17.655 12.209 -39.728 1.00 80.06 279 GLU A CA 1
ATOM 2206 C C . GLU A 1 279 ? 19.020 11.512 -39.636 1.00 80.06 279 GLU A C 1
ATOM 2208 O O . GLU A 1 279 ? 19.750 11.504 -40.624 1.00 80.06 279 GLU A O 1
ATOM 2213 N N . ASN A 1 280 ? 19.376 10.900 -38.502 1.00 78.94 280 ASN A N 1
ATOM 2214 C CA . ASN A 1 280 ? 20.597 10.098 -38.382 1.00 78.94 280 ASN A CA 1
ATOM 2215 C C . ASN A 1 280 ? 20.432 8.705 -39.010 1.00 78.94 280 ASN A C 1
ATOM 2217 O O . ASN A 1 280 ? 21.333 8.247 -39.711 1.00 78.94 280 ASN A O 1
ATOM 2221 N N . TRP A 1 281 ? 19.263 8.077 -38.877 1.00 81.19 281 TRP A N 1
ATOM 2222 C CA . TRP A 1 281 ? 18.979 6.766 -39.476 1.00 81.19 281 TRP A CA 1
ATOM 2223 C C . TRP A 1 281 ? 18.838 6.815 -41.006 1.00 81.19 281 TRP A C 1
ATOM 2225 O O . TRP A 1 281 ? 19.421 5.991 -41.715 1.00 81.19 281 TRP A O 1
ATOM 2235 N N . ASP A 1 282 ? 18.145 7.826 -41.550 1.00 82.19 282 ASP A N 1
ATOM 2236 C CA . ASP A 1 282 ? 18.081 8.044 -43.003 1.00 82.19 282 ASP A CA 1
ATOM 2237 C C . ASP A 1 282 ? 19.488 8.356 -43.578 1.00 82.19 282 ASP A C 1
ATOM 2239 O O . ASP A 1 282 ? 19.800 7.900 -44.683 1.00 82.19 282 ASP A O 1
ATOM 2243 N N . LYS A 1 283 ? 20.386 9.033 -42.832 1.00 81.56 283 LYS A N 1
ATOM 2244 C CA . LYS A 1 283 ? 21.816 9.159 -43.203 1.00 81.56 283 LYS A CA 1
ATOM 2245 C C . LYS A 1 283 ? 22.538 7.810 -43.156 1.00 81.56 283 LYS A C 1
ATOM 2247 O O . LYS A 1 283 ? 23.198 7.475 -44.133 1.00 81.56 283 LYS A O 1
ATOM 2252 N N . PHE A 1 284 ? 22.405 7.031 -42.078 1.00 80.00 284 PHE A N 1
ATOM 2253 C CA . PHE A 1 284 ? 23.074 5.732 -41.908 1.00 80.00 284 PHE A CA 1
ATOM 2254 C C . PHE A 1 284 ? 22.820 4.801 -43.105 1.00 80.00 284 PHE A C 1
ATOM 2256 O O . PHE A 1 284 ? 23.766 4.304 -43.720 1.00 80.00 284 PHE A O 1
ATOM 2263 N N . PHE A 1 285 ? 21.556 4.635 -43.515 1.00 77.69 285 PHE A N 1
ATOM 2264 C CA . PHE A 1 285 ? 21.222 3.841 -44.704 1.00 77.69 285 PHE A CA 1
ATOM 2265 C C . PHE A 1 285 ? 21.715 4.478 -46.015 1.00 77.69 285 PHE A C 1
ATOM 2267 O O . PHE A 1 285 ? 22.178 3.759 -46.902 1.00 77.69 285 PHE A O 1
ATOM 2274 N N . THR A 1 286 ? 21.688 5.811 -46.133 1.00 79.31 286 THR A N 1
ATOM 2275 C CA . THR A 1 286 ? 22.200 6.527 -47.319 1.00 79.31 286 THR A CA 1
ATOM 2276 C C . THR A 1 286 ? 23.716 6.363 -47.495 1.00 79.31 286 THR A C 1
ATOM 2278 O O . THR A 1 286 ? 24.175 6.125 -48.610 1.00 79.31 286 THR A O 1
ATOM 2281 N N . ILE A 1 287 ? 24.497 6.453 -46.412 1.00 75.25 287 ILE A N 1
ATOM 2282 C CA . ILE A 1 287 ? 25.965 6.313 -46.419 1.00 75.25 287 ILE A CA 1
ATOM 2283 C C . ILE A 1 287 ? 26.376 4.853 -46.663 1.00 75.25 287 ILE A C 1
ATOM 2285 O O . ILE A 1 287 ? 27.395 4.600 -47.312 1.00 75.25 287 ILE A O 1
ATOM 2289 N N . ARG A 1 288 ? 25.587 3.890 -46.163 1.00 70.25 288 ARG A N 1
ATOM 2290 C CA . ARG A 1 288 ? 25.825 2.445 -46.314 1.00 70.25 288 ARG A CA 1
ATOM 2291 C C . ARG A 1 288 ? 25.580 1.931 -47.739 1.00 70.25 288 ARG A C 1
ATOM 2293 O O . ARG A 1 288 ? 26.350 1.105 -48.222 1.00 70.25 288 ARG A O 1
ATOM 2300 N N . GLY A 1 289 ? 24.527 2.399 -48.410 1.00 65.25 289 GLY A N 1
ATOM 2301 C CA . GLY A 1 289 ? 24.133 1.910 -49.737 1.00 65.25 289 GLY A CA 1
ATOM 2302 C C . GLY A 1 289 ? 23.325 0.601 -49.718 1.00 65.25 289 GLY A C 1
ATOM 2303 O O . GLY A 1 289 ? 22.998 0.059 -48.663 1.00 65.25 289 GLY A O 1
ATOM 2304 N N . THR A 1 290 ? 22.942 0.115 -50.908 1.00 56.03 290 THR A N 1
ATOM 2305 C CA . THR A 1 290 ? 21.723 -0.712 -51.058 1.00 56.03 290 THR A CA 1
ATOM 2306 C C . THR A 1 290 ? 21.915 -2.224 -51.219 1.00 56.03 290 THR A C 1
ATOM 2308 O O . THR A 1 290 ? 20.911 -2.926 -51.308 1.00 56.03 290 THR A O 1
ATOM 2311 N N . ASP A 1 291 ? 23.150 -2.734 -51.302 1.00 52.41 291 ASP A N 1
ATOM 2312 C CA . ASP A 1 291 ? 23.408 -4.162 -51.590 1.00 52.41 291 ASP A CA 1
ATOM 2313 C C . ASP A 1 291 ? 23.673 -5.021 -50.329 1.00 52.41 291 ASP A C 1
ATOM 2315 O O . ASP A 1 291 ? 23.340 -6.209 -50.320 1.00 52.41 291 ASP A O 1
ATOM 2319 N N . ASP A 1 292 ? 24.181 -4.433 -49.236 1.00 56.41 292 ASP A N 1
ATOM 2320 C CA . ASP A 1 292 ? 24.523 -5.149 -47.993 1.00 56.41 292 ASP A CA 1
ATOM 2321 C C . ASP A 1 292 ? 23.430 -5.038 -46.912 1.00 56.41 292 ASP A C 1
ATOM 2323 O O . ASP A 1 292 ? 23.465 -4.165 -46.033 1.00 56.41 292 ASP A O 1
ATOM 2327 N N . SER A 1 293 ? 22.488 -5.987 -46.938 1.00 59.16 293 SER A N 1
ATOM 2328 C CA . SER A 1 293 ? 21.547 -6.269 -45.838 1.00 59.16 293 SER A CA 1
ATOM 2329 C C . SER A 1 293 ? 22.281 -6.487 -44.511 1.00 59.16 293 SER A C 1
ATOM 2331 O O . SER A 1 293 ? 23.268 -7.222 -44.484 1.00 59.16 293 SER A O 1
ATOM 2333 N N . PHE A 1 294 ? 21.788 -5.898 -43.420 1.00 63.16 294 PHE A N 1
ATOM 2334 C CA . PHE A 1 294 ? 22.430 -5.976 -42.105 1.00 63.16 294 PHE A CA 1
ATOM 2335 C C . PHE A 1 294 ? 21.596 -6.781 -41.111 1.00 63.16 294 PHE A C 1
ATOM 2337 O O . PHE A 1 294 ? 20.383 -6.596 -41.025 1.00 63.16 294 PHE A O 1
ATOM 2344 N N . GLU A 1 295 ? 22.258 -7.637 -40.335 1.00 66.25 295 GLU A N 1
ATOM 2345 C CA . GLU A 1 295 ? 21.646 -8.407 -39.255 1.00 66.25 295 GLU A CA 1
ATOM 2346 C C . GLU A 1 295 ? 22.362 -8.073 -37.942 1.00 66.25 295 GLU A C 1
ATOM 2348 O O . GLU A 1 295 ? 23.553 -8.324 -37.782 1.00 66.25 295 GLU A O 1
ATOM 2353 N N . TRP A 1 296 ? 21.621 -7.475 -37.008 1.00 65.94 296 TRP A N 1
ATOM 2354 C CA . TRP A 1 296 ? 22.128 -6.986 -35.719 1.00 65.94 296 TRP A CA 1
ATOM 2355 C C . TRP A 1 296 ? 22.333 -8.081 -34.658 1.00 65.94 296 TRP A C 1
ATOM 2357 O O . TRP A 1 296 ? 22.992 -7.863 -33.645 1.00 65.94 296 TRP A O 1
ATOM 2367 N N . TYR A 1 297 ? 21.759 -9.263 -34.888 1.00 74.00 297 TYR A N 1
ATOM 2368 C CA . TYR A 1 297 ? 21.736 -10.393 -33.957 1.00 74.00 297 TYR A CA 1
ATOM 2369 C C . TYR A 1 297 ? 21.854 -11.711 -34.737 1.00 74.00 297 TYR A C 1
ATOM 2371 O O . TYR A 1 297 ? 22.326 -11.730 -35.870 1.00 74.00 297 TYR A O 1
ATOM 2379 N N . ALA A 1 298 ? 21.372 -12.806 -34.146 1.00 74.81 298 ALA A N 1
ATOM 2380 C CA . ALA A 1 298 ? 21.319 -14.136 -34.740 1.00 74.81 298 ALA A CA 1
ATOM 2381 C C . ALA A 1 298 ? 20.825 -14.165 -36.199 1.00 74.81 298 ALA A C 1
ATOM 2383 O O . ALA A 1 298 ? 19.878 -13.466 -36.590 1.00 74.81 298 ALA A O 1
ATOM 2384 N N . GLU A 1 299 ? 21.456 -15.039 -36.976 1.00 80.38 299 GLU A N 1
ATOM 2385 C CA . GLU A 1 299 ? 21.140 -15.282 -38.379 1.00 80.38 299 GLU A CA 1
ATOM 2386 C C . GLU A 1 299 ? 19.854 -16.098 -38.546 1.00 80.38 299 GLU A C 1
ATOM 2388 O O . GLU A 1 299 ? 19.420 -16.803 -37.630 1.00 80.38 299 GLU A O 1
ATOM 2393 N N . TRP A 1 300 ? 19.264 -16.097 -39.748 1.00 85.69 300 TRP A N 1
ATOM 2394 C CA . TRP A 1 300 ? 18.073 -16.926 -40.013 1.00 85.69 300 TRP A CA 1
ATOM 2395 C C . TRP A 1 300 ? 18.312 -18.414 -39.701 1.00 85.69 300 TRP A C 1
ATOM 2397 O O . TRP A 1 300 ? 17.422 -19.086 -39.189 1.00 85.69 300 TRP A O 1
ATOM 2407 N N . SER A 1 301 ? 19.537 -18.916 -39.907 1.00 84.38 301 SER A N 1
ATOM 2408 C CA . SER A 1 301 ? 19.923 -20.294 -39.560 1.00 84.38 301 SER A CA 1
ATOM 2409 C C . SER A 1 301 ? 19.822 -20.636 -38.067 1.00 84.38 301 SER A C 1
ATOM 2411 O O . SER A 1 301 ? 19.778 -21.809 -37.722 1.00 84.38 301 SER A O 1
ATOM 2413 N N . GLU A 1 302 ? 19.870 -19.631 -37.191 1.00 83.69 302 GLU A N 1
ATOM 2414 C CA . GLU A 1 302 ? 19.841 -19.781 -35.726 1.00 83.69 302 GLU A CA 1
ATOM 2415 C C . GLU A 1 302 ? 18.456 -19.433 -35.161 1.00 83.69 302 GLU A C 1
ATOM 2417 O O . GLU A 1 302 ? 18.016 -20.018 -34.174 1.00 83.69 302 GLU A O 1
ATOM 2422 N N . LEU A 1 303 ? 17.755 -18.504 -35.818 1.00 86.62 303 LEU A N 1
ATOM 2423 C CA . LEU A 1 303 ? 16.441 -18.009 -35.419 1.00 86.62 303 LEU A CA 1
ATOM 2424 C C . LEU A 1 303 ? 15.267 -18.869 -35.917 1.00 86.62 303 LEU A C 1
ATOM 2426 O O . LEU A 1 303 ? 14.235 -18.897 -35.251 1.00 86.62 303 LEU A O 1
ATOM 2430 N N . ARG A 1 304 ? 15.404 -19.548 -37.068 1.00 89.69 304 ARG A N 1
ATOM 2431 C CA . ARG A 1 304 ? 14.308 -20.248 -37.766 1.00 89.69 304 ARG A CA 1
ATOM 2432 C C . ARG A 1 304 ? 13.468 -21.127 -36.841 1.00 89.69 304 ARG A C 1
ATOM 2434 O O . ARG A 1 304 ? 12.290 -20.847 -36.647 1.00 89.69 304 ARG A O 1
ATOM 2441 N N . ASP A 1 305 ? 14.047 -22.199 -36.311 1.00 88.81 305 ASP A N 1
ATOM 2442 C CA . ASP A 1 305 ? 13.264 -23.228 -35.624 1.00 88.81 305 ASP A CA 1
ATOM 2443 C C . ASP A 1 305 ? 12.685 -22.734 -34.279 1.00 88.81 305 ASP A C 1
ATOM 2445 O O . ASP A 1 305 ? 11.506 -23.001 -34.029 1.00 88.81 305 ASP A O 1
ATOM 2449 N N . PRO A 1 306 ? 13.409 -21.930 -33.461 1.00 88.50 306 PRO A N 1
ATOM 2450 C CA . PRO A 1 306 ? 12.813 -21.227 -32.325 1.00 88.50 306 PRO A CA 1
ATOM 2451 C C . PRO A 1 306 ? 11.629 -20.339 -32.724 1.00 88.50 306 PRO A C 1
ATOM 2453 O O . PRO A 1 306 ? 10.536 -20.523 -32.193 1.00 88.50 306 PRO A O 1
ATOM 2456 N N . LEU A 1 307 ? 11.800 -19.421 -33.683 1.00 91.50 307 LEU A N 1
ATOM 2457 C CA . LEU A 1 307 ? 10.759 -18.459 -34.064 1.00 91.50 307 LEU A CA 1
ATOM 2458 C C . LEU A 1 307 ? 9.516 -19.156 -34.630 1.00 91.50 307 LEU A C 1
ATOM 2460 O O . LEU A 1 307 ? 8.400 -18.879 -34.190 1.00 91.50 307 LEU A O 1
ATOM 2464 N N . LEU A 1 308 ? 9.704 -20.087 -35.571 1.00 92.75 308 LEU A N 1
ATOM 2465 C CA . LEU A 1 308 ? 8.604 -20.808 -36.213 1.00 92.75 308 LEU A CA 1
ATOM 2466 C C . LEU A 1 308 ? 7.786 -21.648 -35.219 1.00 92.75 308 LEU A C 1
ATOM 2468 O O . LEU A 1 308 ? 6.601 -21.858 -35.461 1.00 92.75 308 LEU A O 1
ATOM 2472 N N . SER A 1 309 ? 8.366 -22.075 -34.089 1.00 90.88 309 SER A N 1
ATOM 2473 C CA . SER A 1 309 ? 7.638 -22.823 -33.052 1.00 90.88 309 SER A CA 1
ATOM 2474 C C . SER A 1 309 ? 6.561 -22.005 -32.321 1.00 90.88 309 SER A C 1
ATOM 2476 O O . SER A 1 309 ? 5.631 -22.584 -31.758 1.00 90.88 309 SER A O 1
ATOM 2478 N N . HIS A 1 310 ? 6.642 -20.668 -32.354 1.00 91.19 310 HIS A N 1
ATOM 2479 C CA . HIS A 1 310 ? 5.670 -19.785 -31.701 1.00 91.19 310 HIS A CA 1
ATOM 2480 C C . HIS A 1 310 ? 4.591 -19.237 -32.650 1.00 91.19 310 HIS A C 1
ATOM 2482 O O . HIS A 1 310 ? 3.542 -18.797 -32.165 1.00 91.19 310 HIS A O 1
ATOM 2488 N N . LEU A 1 311 ? 4.816 -19.265 -33.972 1.00 93.00 311 LEU A N 1
ATOM 2489 C CA . LEU A 1 311 ? 3.882 -18.731 -34.969 1.00 93.00 311 LEU A CA 1
ATOM 2490 C C . LEU A 1 311 ? 2.696 -19.692 -35.201 1.00 93.00 311 LEU A C 1
ATOM 2492 O O . LEU A 1 311 ? 2.919 -20.867 -35.499 1.00 93.00 311 LEU A O 1
ATOM 2496 N N . PRO A 1 312 ? 1.433 -19.230 -35.130 1.00 88.56 312 PRO A N 1
ATOM 2497 C CA . PRO A 1 312 ? 0.285 -20.046 -35.522 1.00 88.56 312 PRO A CA 1
ATOM 2498 C C . PRO A 1 312 ? 0.213 -20.223 -37.056 1.00 88.56 312 PRO A C 1
ATOM 2500 O O . PRO A 1 312 ? 0.897 -19.512 -37.798 1.00 88.56 312 PRO A O 1
ATOM 2503 N N . PRO A 1 313 ? -0.629 -21.134 -37.579 1.00 86.19 313 PRO A N 1
ATOM 2504 C CA . PRO A 1 313 ? -0.829 -21.281 -39.020 1.00 86.19 313 PRO A CA 1
ATOM 2505 C C . PRO A 1 313 ? -1.397 -20.001 -39.659 1.00 86.19 313 PRO A C 1
ATOM 2507 O O . PRO A 1 313 ? -2.465 -19.538 -39.272 1.00 86.19 313 PRO A O 1
ATOM 2510 N N . GLN A 1 314 ? -0.701 -19.464 -40.668 1.00 89.31 314 GLN A N 1
ATOM 2511 C CA . GLN A 1 314 ? -1.090 -18.269 -41.445 1.00 89.31 314 GLN A CA 1
ATOM 2512 C C . GLN A 1 314 ? -1.479 -17.025 -40.594 1.00 89.31 314 GLN A C 1
ATOM 2514 O O . GLN A 1 314 ? -2.581 -16.494 -40.748 1.00 89.31 314 GLN A O 1
ATOM 2519 N N . PRO A 1 315 ? -0.588 -16.508 -39.721 1.00 95.62 315 PRO A N 1
ATOM 2520 C CA . PRO A 1 315 ? -0.845 -15.303 -38.935 1.00 95.62 315 PRO A CA 1
ATOM 2521 C C . PRO A 1 315 ? -0.778 -14.034 -39.792 1.00 95.62 315 PRO A C 1
ATOM 2523 O O . PRO A 1 315 ? -0.023 -13.961 -40.765 1.00 95.62 315 PRO A O 1
ATOM 2526 N N . LYS A 1 316 ? -1.446 -12.964 -39.344 1.00 97.69 316 LYS A N 1
ATOM 2527 C CA . LYS A 1 316 ? -1.037 -11.600 -39.702 1.00 97.69 316 LYS A CA 1
ATOM 2528 C C . LYS A 1 316 ? 0.170 -11.214 -38.849 1.00 97.69 316 LYS A C 1
ATOM 2530 O O . LYS A 1 316 ? 0.028 -11.053 -37.635 1.00 97.69 316 LYS A O 1
ATOM 2535 N N . ILE A 1 317 ? 1.326 -11.050 -39.488 1.00 98.38 317 ILE A N 1
ATOM 2536 C CA . ILE A 1 317 ? 2.585 -10.680 -38.829 1.00 98.38 317 ILE A CA 1
ATOM 2537 C C . ILE A 1 317 ? 2.850 -9.182 -39.024 1.00 98.38 317 ILE A C 1
ATOM 2539 O O . ILE A 1 317 ? 2.758 -8.681 -40.148 1.00 98.38 317 ILE A O 1
ATOM 2543 N N . LEU A 1 318 ? 3.217 -8.485 -37.950 1.00 98.50 318 LEU A N 1
ATOM 2544 C CA . LEU A 1 318 ? 3.839 -7.159 -37.985 1.00 98.50 318 LEU A CA 1
ATOM 2545 C C . LEU A 1 318 ? 5.331 -7.279 -37.645 1.00 98.50 318 LEU A C 1
ATOM 2547 O O . LEU A 1 318 ? 5.684 -7.932 -36.667 1.00 98.50 318 LEU A O 1
ATOM 2551 N N . VAL A 1 319 ? 6.188 -6.626 -38.428 1.00 97.88 319 VAL A N 1
ATOM 2552 C CA . VAL A 1 319 ? 7.632 -6.497 -38.182 1.00 97.88 319 VAL A CA 1
ATOM 2553 C C . VAL A 1 319 ? 7.963 -5.004 -38.042 1.00 97.88 319 VAL A C 1
ATOM 2555 O O . VAL A 1 319 ? 8.073 -4.317 -39.065 1.00 97.88 319 VAL A O 1
ATOM 2558 N N . PRO A 1 320 ? 8.039 -4.466 -36.810 1.00 96.75 320 PRO A N 1
ATOM 2559 C CA . PRO A 1 320 ? 8.490 -3.104 -36.543 1.00 96.75 320 PRO A CA 1
ATOM 2560 C C . PRO A 1 320 ? 10.021 -2.998 -36.581 1.00 96.75 320 PRO A C 1
ATOM 2562 O O . PRO A 1 320 ? 10.718 -4.000 -36.428 1.00 96.75 320 PRO A O 1
ATOM 2565 N N . GLY A 1 321 ? 10.540 -1.789 -36.825 1.00 91.56 321 GLY A N 1
ATOM 2566 C CA . GLY A 1 321 ? 11.982 -1.528 -36.931 1.00 91.56 321 GLY A CA 1
ATOM 2567 C C . GLY A 1 321 ? 12.682 -2.380 -37.998 1.00 91.56 321 GLY A C 1
ATOM 2568 O O . GLY A 1 321 ? 13.799 -2.843 -37.779 1.00 91.56 321 GLY A O 1
ATOM 2569 N N . CYS A 1 322 ? 12.012 -2.677 -39.120 1.00 91.00 322 CYS A N 1
ATOM 2570 C CA . CYS A 1 322 ? 12.452 -3.750 -40.019 1.00 91.00 322 CYS A CA 1
ATOM 2571 C C . CYS A 1 322 ? 13.810 -3.498 -40.709 1.00 91.00 322 CYS A C 1
ATOM 2573 O O . CYS A 1 322 ? 14.433 -4.449 -41.197 1.00 91.00 322 CYS A O 1
ATOM 2575 N N . GLY A 1 323 ? 14.266 -2.240 -40.779 1.00 87.50 323 GLY A N 1
ATOM 2576 C CA . GLY A 1 323 ? 15.552 -1.844 -41.345 1.00 87.50 323 GLY A CA 1
ATOM 2577 C C . GLY A 1 323 ? 15.798 -2.426 -42.738 1.00 87.50 323 GLY A C 1
ATOM 2578 O O . GLY A 1 323 ? 14.912 -2.438 -43.595 1.00 87.50 323 GLY A O 1
ATOM 2579 N N . SER A 1 324 ? 17.011 -2.948 -42.950 1.00 84.25 324 SER A N 1
ATOM 2580 C CA . SER A 1 324 ? 17.403 -3.681 -44.163 1.00 84.25 324 SER A CA 1
ATOM 2581 C C . SER A 1 324 ? 17.444 -5.211 -43.995 1.00 84.25 324 SER A C 1
ATOM 2583 O O . SER A 1 324 ? 17.917 -5.901 -44.902 1.00 84.25 324 SER A O 1
ATOM 2585 N N . SER A 1 325 ? 16.922 -5.760 -42.889 1.00 86.94 325 SER A N 1
ATOM 2586 C CA . SER A 1 325 ? 16.992 -7.197 -42.559 1.00 86.94 325 SER A CA 1
ATOM 2587 C C . SER A 1 325 ? 16.336 -8.096 -43.621 1.00 86.94 325 SER A C 1
ATOM 2589 O O . SER A 1 325 ? 15.445 -7.682 -44.371 1.00 86.94 325 SER A O 1
ATOM 2591 N N . ARG A 1 326 ? 16.772 -9.358 -43.706 1.00 89.56 326 ARG A N 1
ATOM 2592 C CA . ARG A 1 326 ? 16.159 -10.427 -44.514 1.00 89.56 326 ARG A CA 1
ATOM 2593 C C . ARG A 1 326 ? 15.131 -11.263 -43.747 1.00 89.56 326 ARG A C 1
ATOM 2595 O O . ARG A 1 326 ? 14.513 -12.128 -44.361 1.00 89.56 326 ARG A O 1
ATOM 2602 N N . LEU A 1 327 ? 14.887 -11.001 -42.458 1.00 91.81 327 LEU A N 1
ATOM 2603 C CA . LEU A 1 327 ? 13.925 -11.756 -41.638 1.00 91.81 327 LEU A CA 1
ATOM 2604 C C . LEU A 1 327 ? 12.566 -11.947 -42.336 1.00 91.81 327 LEU A C 1
ATOM 2606 O O . LEU A 1 327 ? 12.093 -13.073 -42.479 1.00 91.81 327 LEU A O 1
ATOM 2610 N N . SER A 1 328 ? 11.974 -10.862 -42.834 1.00 94.69 328 SER A N 1
ATOM 2611 C CA . SER A 1 328 ? 10.666 -10.885 -43.498 1.00 94.69 328 SER A CA 1
ATOM 2612 C C . SER A 1 328 ? 10.672 -11.646 -44.826 1.00 94.69 328 SER A C 1
ATOM 2614 O O . SER A 1 328 ? 9.677 -12.272 -45.180 1.00 94.69 328 SER A O 1
ATOM 2616 N N . GLU A 1 329 ? 11.801 -11.656 -45.544 1.00 94.38 329 GLU A N 1
ATOM 2617 C CA . GLU A 1 329 ? 11.966 -12.495 -46.737 1.00 94.38 329 GLU A CA 1
ATOM 2618 C C . GLU A 1 329 ? 11.936 -13.973 -46.378 1.00 94.38 329 GLU A C 1
ATOM 2620 O O . GLU A 1 329 ? 11.239 -14.753 -47.016 1.00 94.38 329 GLU A O 1
ATOM 2625 N N . HIS A 1 330 ? 12.671 -14.350 -45.335 1.00 94.75 330 HIS A N 1
ATOM 2626 C CA . HIS A 1 330 ? 12.779 -15.734 -44.910 1.00 94.75 330 HIS A CA 1
ATOM 2627 C C . HIS A 1 330 ? 11.493 -16.269 -44.269 1.00 94.75 330 HIS A C 1
ATOM 2629 O O . HIS A 1 330 ? 11.165 -17.438 -44.465 1.00 94.75 330 HIS A O 1
ATOM 2635 N N . LEU A 1 331 ? 10.726 -15.419 -43.577 1.00 94.56 331 LEU A N 1
ATOM 2636 C CA . LEU A 1 331 ? 9.367 -15.743 -43.135 1.00 94.56 331 LEU A CA 1
ATOM 2637 C C . LEU A 1 331 ? 8.432 -15.970 -44.334 1.00 94.56 331 LEU A C 1
ATOM 2639 O O . LEU A 1 331 ? 7.728 -16.979 -44.379 1.00 94.56 331 LEU A O 1
ATOM 2643 N N . TYR A 1 332 ? 8.467 -15.092 -45.339 1.00 95.25 332 TYR A N 1
ATOM 2644 C CA . TYR A 1 332 ? 7.670 -15.254 -46.557 1.00 95.25 332 TYR A CA 1
ATOM 2645 C C . TYR A 1 332 ? 8.030 -16.543 -47.313 1.00 95.25 332 TYR A C 1
ATOM 2647 O O . TYR A 1 332 ? 7.146 -17.327 -47.656 1.00 95.25 332 TYR A O 1
ATOM 2655 N N . ASP A 1 333 ? 9.325 -16.812 -47.500 1.00 94.25 333 ASP A N 1
ATOM 2656 C CA . ASP A 1 333 ? 9.838 -18.020 -48.162 1.00 94.25 333 ASP A CA 1
ATOM 2657 C C . ASP A 1 333 ? 9.554 -19.305 -47.354 1.00 94.25 333 ASP A C 1
ATOM 2659 O O . ASP A 1 333 ? 9.506 -20.398 -47.920 1.00 94.25 333 ASP A O 1
ATOM 2663 N N . ALA A 1 334 ? 9.322 -19.188 -46.041 1.00 93.06 334 ALA A N 1
ATOM 2664 C CA . ALA A 1 334 ? 8.838 -20.265 -45.176 1.00 93.06 334 ALA A CA 1
ATOM 2665 C C . ALA A 1 334 ? 7.303 -20.454 -45.213 1.00 93.06 334 ALA A C 1
ATOM 2667 O O . ALA A 1 334 ? 6.785 -21.329 -44.520 1.00 93.06 334 ALA A O 1
ATOM 2668 N N . GLY A 1 335 ? 6.577 -19.670 -46.022 1.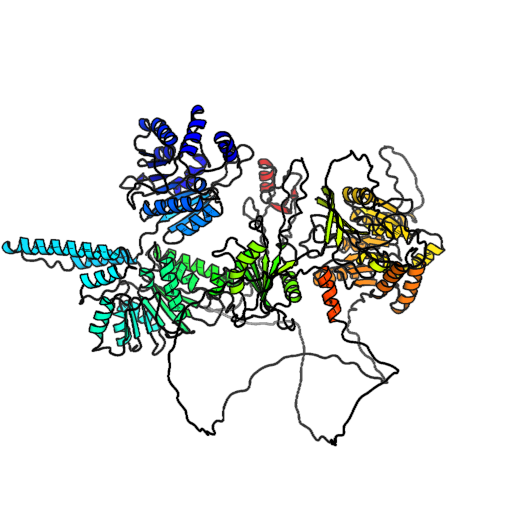00 93.38 335 GLY A N 1
ATOM 2669 C CA . GLY A 1 335 ? 5.131 -19.787 -46.252 1.00 93.38 335 GLY A CA 1
ATOM 2670 C C . GLY A 1 335 ? 4.262 -18.730 -45.560 1.00 93.38 335 GLY A C 1
ATOM 2671 O O . GLY A 1 335 ? 3.037 -18.778 -45.682 1.00 93.38 335 GLY A O 1
ATOM 2672 N N . PHE A 1 336 ? 4.851 -17.766 -44.849 1.00 95.12 336 PHE A N 1
ATOM 2673 C CA . PHE A 1 336 ? 4.116 -16.739 -44.104 1.00 95.12 336 PHE A CA 1
ATOM 2674 C C . PHE A 1 336 ? 3.907 -15.495 -44.979 1.00 95.12 336 PHE A C 1
ATOM 2676 O O . PHE A 1 336 ? 4.686 -14.551 -44.928 1.00 95.12 336 PHE A O 1
ATOM 2683 N N . THR A 1 337 ? 2.864 -15.477 -45.813 1.00 94.00 337 THR A N 1
ATOM 2684 C CA . THR A 1 337 ? 2.676 -14.407 -46.817 1.00 94.00 337 THR A CA 1
ATOM 2685 C C . THR A 1 337 ? 2.120 -13.091 -46.257 1.00 94.00 337 THR A C 1
ATOM 2687 O O . THR A 1 337 ? 2.432 -12.022 -46.779 1.00 94.00 337 THR A O 1
ATOM 2690 N N . SER A 1 338 ? 1.326 -13.128 -45.179 1.00 96.75 338 SER A N 1
ATOM 2691 C CA . SER A 1 338 ? 0.633 -11.952 -44.617 1.00 96.75 338 SER A CA 1
ATOM 2692 C C . SER A 1 338 ? 1.511 -11.107 -43.671 1.00 96.75 338 SER A C 1
ATOM 2694 O O . SER A 1 338 ? 1.137 -10.851 -42.521 1.00 96.75 338 SER A O 1
ATOM 2696 N N . ILE A 1 339 ? 2.665 -10.643 -44.159 1.00 98.00 339 ILE A N 1
ATOM 2697 C CA . ILE A 1 339 ? 3.614 -9.810 -43.400 1.00 98.00 339 ILE A CA 1
ATOM 2698 C C . ILE A 1 339 ? 3.405 -8.320 -43.702 1.00 98.00 339 ILE A C 1
ATOM 2700 O O . ILE A 1 339 ? 3.332 -7.899 -44.859 1.00 98.00 339 ILE A O 1
ATOM 2704 N N . THR A 1 340 ? 3.356 -7.504 -42.649 1.00 98.25 340 THR A N 1
ATOM 2705 C CA . THR A 1 340 ? 3.459 -6.041 -42.717 1.00 98.25 340 THR A CA 1
ATOM 2706 C C . THR A 1 340 ? 4.737 -5.584 -42.032 1.00 98.25 340 THR A C 1
ATOM 2708 O O . THR A 1 340 ? 4.974 -5.921 -40.882 1.00 98.25 340 THR A O 1
ATOM 2711 N N . ASN A 1 341 ? 5.545 -4.800 -42.735 1.00 98.00 341 ASN A N 1
ATOM 2712 C CA . ASN A 1 341 ? 6.828 -4.286 -42.273 1.00 98.00 341 ASN A CA 1
ATOM 2713 C C . ASN A 1 341 ? 6.726 -2.770 -42.082 1.00 98.00 341 ASN A C 1
ATOM 2715 O O . ASN A 1 341 ? 6.213 -2.082 -42.979 1.00 98.00 341 ASN A O 1
ATOM 2719 N N . ILE A 1 342 ? 7.212 -2.260 -40.949 1.00 97.56 342 ILE A N 1
ATOM 2720 C CA . ILE A 1 342 ? 7.300 -0.822 -40.677 1.00 97.56 342 ILE A CA 1
ATOM 2721 C C . ILE A 1 342 ? 8.696 -0.414 -40.203 1.00 97.56 342 ILE A C 1
ATOM 2723 O O . ILE A 1 342 ? 9.366 -1.152 -39.484 1.00 97.56 342 ILE A O 1
ATOM 2727 N N . ASP A 1 343 ? 9.101 0.785 -40.602 1.00 94.69 343 ASP A N 1
ATOM 2728 C CA . ASP A 1 343 ? 10.311 1.480 -40.163 1.00 94.69 343 ASP A CA 1
ATOM 2729 C C . ASP A 1 343 ? 10.075 2.990 -40.340 1.00 94.69 343 ASP A C 1
ATOM 2731 O O . ASP A 1 343 ? 9.299 3.394 -41.216 1.00 94.69 343 ASP A O 1
ATOM 2735 N N . PHE A 1 344 ? 10.712 3.839 -39.534 1.00 91.81 344 PHE A N 1
ATOM 2736 C CA . PHE A 1 344 ? 10.588 5.292 -39.683 1.00 91.81 344 PHE A CA 1
ATOM 2737 C C . PHE A 1 344 ? 11.501 5.854 -40.788 1.00 91.81 344 PHE A C 1
ATOM 2739 O O . PHE A 1 344 ? 11.234 6.944 -41.308 1.00 91.81 344 PHE A O 1
ATOM 2746 N N . SER A 1 345 ? 12.540 5.112 -41.194 1.00 90.12 345 SER A N 1
ATOM 2747 C CA . SER A 1 345 ? 13.399 5.456 -42.326 1.00 90.12 345 SER A CA 1
ATOM 2748 C C . SER A 1 345 ? 12.650 5.297 -43.647 1.00 90.12 345 SER A C 1
ATOM 2750 O O . SER A 1 345 ? 12.176 4.218 -44.024 1.00 90.12 345 SER A O 1
ATOM 2752 N N . LYS A 1 346 ? 12.604 6.384 -44.424 1.00 89.94 346 LYS A N 1
ATOM 2753 C CA . LYS A 1 346 ? 12.067 6.335 -45.788 1.00 89.94 346 LYS A CA 1
ATOM 2754 C C . LYS A 1 346 ? 13.019 5.593 -46.724 1.00 89.94 346 LYS A C 1
ATOM 2756 O O . LYS A 1 346 ? 12.552 4.960 -47.675 1.00 89.94 346 LYS A O 1
ATOM 2761 N N . VAL A 1 347 ? 14.327 5.670 -46.470 1.00 88.50 347 VAL A N 1
ATOM 2762 C CA . VAL A 1 347 ? 15.362 5.001 -47.270 1.00 88.50 347 VAL A CA 1
ATOM 2763 C C . VAL A 1 347 ? 15.218 3.482 -47.146 1.00 88.50 347 VAL A C 1
ATOM 2765 O O . VAL A 1 347 ? 14.980 2.819 -48.157 1.00 88.50 347 VAL A O 1
ATOM 2768 N N . ALA A 1 348 ? 15.227 2.949 -45.917 1.00 87.69 348 ALA A N 1
ATOM 2769 C CA . ALA A 1 348 ? 15.106 1.513 -45.656 1.00 87.69 348 ALA A CA 1
ATOM 2770 C C . ALA A 1 348 ? 13.844 0.906 -46.295 1.00 87.69 348 ALA A C 1
ATOM 2772 O O . ALA A 1 348 ? 13.931 -0.049 -47.067 1.00 87.69 348 ALA A O 1
ATOM 2773 N N . ILE A 1 349 ? 12.671 1.510 -46.069 1.00 93.69 349 ILE A N 1
ATOM 2774 C CA . ILE A 1 349 ? 11.402 1.045 -46.652 1.00 93.69 349 ILE A CA 1
ATOM 2775 C C . ILE A 1 349 ? 11.416 1.073 -48.186 1.00 93.69 349 ILE A C 1
ATOM 2777 O O . ILE A 1 349 ? 10.884 0.156 -48.819 1.00 93.69 349 ILE A O 1
ATOM 2781 N N . SER A 1 350 ? 12.026 2.092 -48.799 1.00 89.94 350 SER A N 1
ATOM 2782 C CA . SER A 1 350 ? 12.073 2.219 -50.261 1.00 89.94 350 SER A CA 1
ATOM 2783 C C . SER A 1 350 ? 12.901 1.102 -50.901 1.00 89.94 350 SER A C 1
ATOM 2785 O O . SER A 1 350 ? 12.462 0.505 -51.888 1.00 89.94 350 SER A O 1
ATOM 2787 N N . ASP A 1 351 ? 14.057 0.766 -50.324 1.00 87.50 351 ASP A N 1
ATOM 2788 C CA . ASP A 1 351 ? 14.905 -0.318 -50.826 1.00 87.50 351 ASP A CA 1
ATOM 2789 C C . ASP A 1 351 ? 14.354 -1.711 -50.505 1.00 87.50 351 ASP A C 1
ATOM 2791 O O . ASP A 1 351 ? 14.373 -2.601 -51.363 1.00 87.50 351 ASP A O 1
ATOM 2795 N N . CYS A 1 352 ? 13.772 -1.901 -49.321 1.00 89.94 352 CYS A N 1
ATOM 2796 C CA . CYS A 1 352 ? 13.140 -3.161 -48.936 1.00 89.94 352 CYS A CA 1
ATOM 2797 C C . CYS A 1 352 ? 11.900 -3.490 -49.780 1.00 89.94 352 CYS A C 1
ATOM 2799 O O . CYS A 1 352 ? 11.701 -4.654 -50.141 1.00 89.94 352 CYS A O 1
ATOM 2801 N N . LEU A 1 353 ? 11.132 -2.476 -50.195 1.00 91.88 353 LEU A N 1
ATOM 2802 C CA . LEU A 1 353 ? 10.088 -2.620 -51.209 1.00 91.88 353 LEU A CA 1
ATOM 2803 C C . LEU A 1 353 ? 10.691 -2.923 -52.594 1.00 91.88 353 LEU A C 1
ATOM 2805 O O . LEU A 1 353 ? 10.286 -3.893 -53.239 1.00 91.88 353 LEU A O 1
ATOM 2809 N N . ARG A 1 354 ? 11.684 -2.134 -53.041 1.00 90.44 354 ARG A N 1
ATOM 2810 C CA . ARG A 1 354 ? 12.338 -2.263 -54.361 1.00 90.44 354 ARG A CA 1
ATOM 2811 C C . ARG A 1 354 ? 12.900 -3.664 -54.607 1.00 90.44 354 ARG A C 1
ATOM 2813 O O . ARG A 1 354 ? 12.733 -4.191 -55.708 1.00 90.44 354 ARG A O 1
ATOM 2820 N N . ARG A 1 355 ? 13.533 -4.272 -53.598 1.00 88.94 355 ARG A N 1
ATOM 2821 C CA . ARG A 1 355 ? 14.136 -5.612 -53.697 1.00 88.94 355 ARG A CA 1
ATOM 2822 C C . ARG A 1 355 ? 13.102 -6.752 -53.671 1.00 88.94 355 ARG A C 1
ATOM 2824 O O . ARG A 1 355 ? 13.326 -7.780 -54.302 1.00 88.94 355 ARG A O 1
ATOM 2831 N N . ASN A 1 356 ? 11.951 -6.568 -53.009 1.00 92.25 356 ASN A N 1
ATOM 2832 C CA . ASN A 1 356 ? 10.966 -7.640 -52.790 1.00 92.25 356 ASN A CA 1
ATOM 2833 C C . ASN A 1 356 ? 9.762 -7.652 -53.740 1.00 92.25 356 ASN A C 1
ATOM 2835 O O . ASN A 1 356 ? 9.255 -8.733 -54.039 1.00 92.25 356 ASN A O 1
ATOM 2839 N N . VAL A 1 357 ? 9.315 -6.497 -54.247 1.00 91.12 357 VAL A N 1
ATOM 2840 C CA . VAL A 1 357 ? 8.019 -6.337 -54.950 1.00 91.12 357 VAL A CA 1
ATOM 2841 C C . VAL A 1 357 ? 7.789 -7.287 -56.141 1.00 91.12 357 VAL A C 1
ATOM 2843 O O . VAL A 1 357 ? 6.647 -7.565 -56.495 1.00 91.12 357 VAL A O 1
ATOM 2846 N N . ARG A 1 358 ? 8.854 -7.820 -56.759 1.00 89.88 358 ARG A N 1
ATOM 2847 C CA . ARG A 1 358 ? 8.766 -8.781 -57.879 1.00 89.88 358 ARG A CA 1
ATOM 2848 C C . ARG A 1 358 ? 8.642 -10.249 -57.467 1.00 89.88 358 ARG A C 1
ATOM 2850 O O . ARG A 1 358 ? 8.137 -11.041 -58.254 1.00 89.88 358 ARG A O 1
ATOM 2857 N N . HIS A 1 359 ? 9.149 -10.615 -56.292 1.00 91.81 359 HIS A N 1
ATOM 2858 C CA . HIS A 1 359 ? 9.273 -12.012 -55.857 1.00 91.81 359 HIS A CA 1
ATOM 2859 C C . HIS A 1 359 ? 8.356 -12.350 -54.680 1.00 91.81 359 HIS A C 1
ATOM 2861 O O . HIS A 1 359 ? 7.957 -13.501 -54.531 1.00 91.81 359 HIS A O 1
ATOM 2867 N N . ARG A 1 360 ? 8.010 -11.350 -53.859 1.00 94.88 360 ARG A N 1
ATOM 2868 C CA . ARG A 1 360 ? 7.240 -11.506 -52.619 1.00 94.88 360 ARG A CA 1
ATOM 2869 C C . ARG A 1 360 ? 6.131 -10.441 -52.536 1.00 94.88 360 ARG A C 1
ATOM 2871 O O . ARG A 1 360 ? 6.190 -9.568 -51.669 1.00 94.88 360 ARG A O 1
ATOM 2878 N N . PRO A 1 361 ? 5.180 -10.431 -53.494 1.00 92.50 361 PRO A N 1
ATOM 2879 C CA . PRO A 1 361 ? 4.276 -9.301 -53.729 1.00 92.50 361 PRO A CA 1
ATOM 2880 C C . PRO A 1 361 ? 3.274 -9.031 -52.598 1.00 92.50 361 PRO A C 1
ATOM 2882 O O . PRO A 1 361 ? 2.829 -7.893 -52.468 1.00 92.50 361 PRO A O 1
ATOM 2885 N N . ASP A 1 362 ? 2.928 -10.028 -51.776 1.00 94.06 362 ASP A N 1
ATOM 2886 C CA . ASP A 1 362 ? 1.941 -9.845 -50.699 1.00 94.06 362 ASP A CA 1
ATOM 2887 C C . ASP A 1 362 ? 2.519 -9.135 -49.457 1.00 94.06 362 ASP A C 1
ATOM 2889 O O . ASP A 1 362 ? 1.757 -8.644 -48.615 1.00 94.06 362 ASP A O 1
ATOM 2893 N N . MET A 1 363 ? 3.854 -9.026 -49.352 1.00 95.56 363 MET A N 1
ATOM 2894 C CA . MET A 1 363 ? 4.511 -8.288 -48.270 1.00 95.56 363 MET A CA 1
ATOM 2895 C C . MET A 1 363 ? 4.235 -6.788 -48.356 1.00 95.56 363 MET A C 1
ATOM 2897 O O . MET A 1 363 ? 4.512 -6.125 -49.358 1.00 95.56 363 MET A O 1
ATOM 2901 N N . ARG A 1 364 ? 3.773 -6.222 -47.242 1.00 96.50 364 ARG A N 1
ATOM 2902 C CA . ARG A 1 364 ? 3.475 -4.793 -47.115 1.00 96.50 364 ARG A CA 1
ATOM 2903 C C . ARG A 1 364 ? 4.664 -4.079 -46.486 1.00 96.50 364 ARG A C 1
ATOM 2905 O O . ARG A 1 364 ? 5.242 -4.580 -45.527 1.00 96.50 364 ARG A O 1
ATOM 2912 N N . TRP A 1 365 ? 4.989 -2.895 -46.992 1.00 96.44 365 TRP A N 1
ATOM 2913 C CA . TRP A 1 365 ? 6.075 -2.045 -46.499 1.00 96.44 365 TRP A CA 1
ATOM 2914 C C . TRP A 1 365 ? 5.524 -0.631 -46.296 1.00 96.44 365 TRP A C 1
ATOM 2916 O O . TRP A 1 365 ? 4.853 -0.109 -47.191 1.00 96.44 365 TRP A O 1
ATOM 2926 N N . ARG A 1 366 ? 5.735 -0.026 -45.122 1.00 96.75 366 ARG A N 1
ATOM 2927 C CA . ARG A 1 366 ? 5.224 1.316 -44.792 1.00 96.75 366 ARG A CA 1
ATOM 2928 C C . ARG A 1 366 ? 6.251 2.118 -44.000 1.00 96.75 366 ARG A C 1
ATOM 2930 O O . ARG A 1 366 ? 6.814 1.603 -43.044 1.00 96.75 366 ARG A O 1
ATOM 2937 N N . VAL A 1 367 ? 6.417 3.391 -44.358 1.00 96.25 367 VAL A N 1
ATOM 2938 C CA . VAL A 1 367 ? 7.123 4.358 -43.506 1.00 96.25 367 VAL A CA 1
ATOM 2939 C C . VAL A 1 367 ? 6.188 4.726 -42.358 1.00 96.25 367 VAL A C 1
ATOM 2941 O O . VAL A 1 367 ? 5.103 5.252 -42.613 1.00 96.25 367 VAL A O 1
ATOM 2944 N N . MET A 1 368 ? 6.558 4.387 -41.126 1.00 95.12 368 MET A N 1
ATOM 2945 C CA . MET A 1 368 ? 5.731 4.579 -39.933 1.00 95.12 368 MET A CA 1
ATOM 2946 C C . MET A 1 368 ? 6.592 4.510 -38.671 1.00 95.12 368 MET A C 1
ATOM 2948 O O . MET A 1 368 ? 7.452 3.643 -38.550 1.00 95.12 368 MET A O 1
ATOM 2952 N N . ASP A 1 369 ? 6.319 5.408 -37.729 1.00 93.00 369 ASP A N 1
ATOM 2953 C CA . ASP A 1 369 ? 6.888 5.378 -36.384 1.00 93.00 369 ASP A CA 1
ATOM 2954 C C . ASP A 1 369 ? 6.264 4.226 -35.575 1.00 93.00 369 ASP A C 1
ATOM 2956 O O . ASP A 1 369 ? 5.039 4.078 -35.538 1.00 93.00 369 ASP A O 1
ATOM 2960 N N . MET A 1 370 ? 7.093 3.394 -34.941 1.00 94.62 370 MET A N 1
ATOM 2961 C CA . MET A 1 370 ? 6.618 2.271 -34.126 1.00 94.62 370 MET A CA 1
ATOM 2962 C C . MET A 1 370 ? 6.128 2.688 -32.731 1.00 94.62 370 MET A C 1
ATOM 2964 O O . MET A 1 370 ? 5.402 1.924 -32.104 1.00 94.62 370 MET A O 1
ATOM 2968 N N . THR A 1 371 ? 6.435 3.906 -32.276 1.00 94.00 371 THR A N 1
ATOM 2969 C CA . THR A 1 371 ? 5.878 4.493 -31.042 1.00 94.00 371 THR A CA 1
ATOM 2970 C C . THR A 1 371 ? 4.465 5.072 -31.231 1.00 94.00 371 THR A C 1
ATOM 2972 O O . THR A 1 371 ? 3.799 5.392 -30.248 1.00 94.00 371 THR A O 1
ATOM 2975 N N . ALA A 1 372 ? 3.993 5.199 -32.482 1.00 94.00 372 ALA A N 1
ATOM 2976 C CA . ALA A 1 372 ? 2.694 5.774 -32.844 1.00 94.00 372 ALA A CA 1
ATOM 2977 C C . ALA A 1 372 ? 2.124 5.134 -34.133 1.00 94.00 372 ALA A C 1
ATOM 2979 O O . ALA A 1 372 ? 2.068 5.746 -35.207 1.00 94.00 372 ALA A O 1
ATOM 2980 N N . MET A 1 373 ? 1.699 3.872 -34.044 1.00 95.81 373 MET A N 1
ATOM 2981 C CA . MET A 1 373 ? 1.308 3.048 -35.185 1.00 95.81 373 MET A CA 1
ATOM 2982 C C . MET A 1 373 ? -0.119 3.329 -35.682 1.00 95.81 373 MET A C 1
ATOM 2984 O O . MET A 1 373 ? -1.119 3.168 -34.979 1.00 95.81 373 MET A O 1
ATOM 2988 N N . GLN A 1 374 ? -0.254 3.607 -36.979 1.00 95.12 374 GLN A N 1
ATOM 2989 C CA . GLN A 1 374 ? -1.541 3.890 -37.635 1.00 95.12 374 GLN A CA 1
ATOM 2990 C C . GLN A 1 374 ? -2.302 2.602 -38.024 1.00 95.12 374 GLN A C 1
ATOM 2992 O O . GLN A 1 374 ? -2.753 2.433 -39.162 1.00 95.12 374 GLN A O 1
ATOM 2997 N N . PHE A 1 375 ? -2.419 1.669 -37.078 1.00 97.31 375 PHE A N 1
ATOM 2998 C CA . PHE A 1 375 ? -3.227 0.451 -37.175 1.00 97.31 375 PHE A CA 1
ATOM 2999 C C . PHE A 1 375 ? -4.397 0.495 -36.186 1.00 97.31 375 PHE A C 1
ATOM 3001 O O . PHE A 1 375 ? -4.327 1.165 -35.154 1.00 97.31 375 PHE A O 1
ATOM 3008 N N . SER A 1 376 ? -5.471 -0.242 -36.484 1.00 94.62 376 SER A N 1
ATOM 3009 C CA . SER A 1 376 ? -6.539 -0.473 -35.509 1.00 94.62 376 SER A CA 1
ATOM 3010 C C . SER A 1 376 ? -6.024 -1.287 -34.323 1.00 94.62 376 SER A C 1
ATOM 3012 O O . SER A 1 376 ? -5.010 -1.983 -34.416 1.00 94.62 376 SER A O 1
ATOM 3014 N N . GLU A 1 377 ? -6.767 -1.244 -33.225 1.00 93.06 377 GLU A N 1
ATOM 3015 C CA . GLU A 1 377 ? -6.601 -2.209 -32.140 1.00 93.06 377 GLU A CA 1
ATOM 3016 C C . GLU A 1 377 ? -6.825 -3.638 -32.670 1.00 93.06 377 GLU A C 1
ATOM 3018 O O . GLU A 1 377 ? -7.539 -3.838 -33.660 1.00 93.06 377 GLU A O 1
ATOM 3023 N N . GLU A 1 378 ? -6.161 -4.615 -32.051 1.00 95.69 378 GLU A N 1
ATOM 3024 C CA . GLU A 1 378 ? -6.302 -6.056 -32.328 1.00 95.69 378 GLU A CA 1
ATOM 3025 C C . GLU A 1 378 ? -6.144 -6.462 -33.819 1.00 95.69 378 GLU A C 1
ATOM 3027 O O . GLU A 1 378 ? -6.716 -7.441 -34.311 1.00 95.69 378 GLU A O 1
ATOM 3032 N N . ALA A 1 379 ? -5.335 -5.710 -34.571 1.00 97.31 379 ALA A N 1
ATOM 3033 C CA . ALA A 1 379 ? -5.103 -5.920 -35.998 1.00 97.31 379 ALA A CA 1
ATOM 3034 C C . ALA A 1 379 ? -4.285 -7.188 -36.328 1.00 97.31 379 ALA A C 1
ATOM 3036 O O . ALA A 1 379 ? -4.516 -7.801 -37.381 1.00 97.31 379 ALA A O 1
ATOM 3037 N N . PHE A 1 380 ? -3.342 -7.576 -35.460 1.00 98.00 380 PHE A N 1
ATOM 3038 C CA . PHE A 1 380 ? -2.313 -8.588 -35.732 1.00 98.00 380 PHE A CA 1
ATOM 3039 C C . PHE A 1 380 ? -2.378 -9.804 -34.802 1.00 98.00 380 PHE A C 1
ATOM 3041 O O . PHE A 1 380 ? -2.847 -9.734 -33.667 1.00 98.00 380 PHE A O 1
ATOM 3048 N N . ASP A 1 381 ? -1.891 -10.931 -35.319 1.00 97.62 381 ASP A N 1
ATOM 3049 C CA . ASP A 1 381 ? -1.777 -12.205 -34.604 1.00 97.62 381 ASP A CA 1
ATOM 3050 C C . ASP A 1 381 ? -0.394 -12.352 -33.953 1.00 97.62 381 ASP A C 1
ATOM 3052 O O . ASP A 1 381 ? -0.272 -12.896 -32.856 1.00 97.62 381 ASP A O 1
ATOM 3056 N N . VAL A 1 382 ? 0.649 -11.839 -34.617 1.00 98.06 382 VAL A N 1
ATOM 3057 C CA . VAL A 1 382 ? 2.022 -11.823 -34.099 1.00 98.06 382 VAL A CA 1
ATOM 3058 C C . VAL A 1 382 ? 2.697 -10.487 -34.416 1.00 98.06 382 VAL A C 1
ATOM 3060 O O . VAL A 1 382 ? 2.589 -9.984 -35.535 1.00 98.06 382 VAL A O 1
ATOM 3063 N N . VAL A 1 383 ? 3.441 -9.948 -33.454 1.00 98.50 383 VAL A N 1
ATOM 3064 C CA . VAL A 1 383 ? 4.433 -8.884 -33.660 1.00 98.50 383 VAL A CA 1
ATOM 3065 C C . VAL A 1 383 ? 5.816 -9.504 -33.459 1.00 98.50 383 VAL A C 1
ATOM 3067 O O . VAL A 1 383 ? 6.062 -10.092 -32.407 1.00 98.50 383 VAL A O 1
ATOM 3070 N N . VAL A 1 384 ? 6.702 -9.406 -34.452 1.00 97.69 384 VAL A N 1
ATOM 3071 C CA . VAL A 1 384 ? 8.071 -9.948 -34.402 1.00 97.69 384 VAL A CA 1
ATOM 3072 C C . VAL A 1 384 ? 9.069 -8.801 -34.484 1.00 97.69 384 VAL A C 1
ATOM 3074 O O . VAL A 1 384 ? 9.274 -8.227 -35.551 1.00 97.69 384 VAL A O 1
ATOM 3077 N N . ASP A 1 385 ? 9.687 -8.487 -33.354 1.00 96.00 385 ASP A N 1
ATOM 3078 C CA . ASP A 1 385 ? 10.684 -7.435 -33.193 1.00 96.00 385 ASP A CA 1
ATOM 3079 C C . ASP A 1 385 ? 12.105 -8.024 -33.216 1.00 96.00 385 ASP A C 1
ATOM 3081 O O . ASP A 1 385 ? 12.389 -9.043 -32.576 1.00 96.00 385 ASP A O 1
ATOM 3085 N N . LYS A 1 386 ? 13.003 -7.368 -33.959 1.00 91.31 386 LYS A N 1
ATOM 3086 C CA . LYS A 1 386 ? 14.432 -7.682 -34.027 1.00 91.31 386 LYS A CA 1
ATOM 3087 C C . LYS A 1 386 ? 15.284 -6.464 -33.652 1.00 91.31 386 LYS A C 1
ATOM 3089 O O . LYS A 1 386 ? 16.054 -5.965 -34.469 1.00 91.31 386 LYS A O 1
ATOM 3094 N N . GLY A 1 387 ? 15.151 -6.024 -32.402 1.00 86.75 387 GLY A N 1
ATOM 3095 C CA . GLY A 1 387 ? 15.946 -4.948 -31.803 1.00 86.75 387 GLY A CA 1
ATOM 3096 C C . GLY A 1 387 ? 15.403 -3.536 -31.969 1.00 86.75 387 GLY A C 1
ATOM 3097 O O . GLY A 1 387 ? 16.104 -2.594 -31.622 1.00 86.75 387 GLY A O 1
ATOM 3098 N N . GLY A 1 388 ? 14.172 -3.367 -32.452 1.00 88.81 388 GLY A N 1
ATOM 3099 C CA . GLY A 1 388 ? 13.461 -2.094 -32.383 1.00 88.81 388 GLY A CA 1
ATOM 3100 C C . GLY A 1 388 ? 13.333 -1.616 -30.936 1.00 88.81 388 GLY A C 1
ATOM 3101 O O . GLY A 1 388 ? 13.613 -0.453 -30.663 1.00 88.81 388 GLY A O 1
ATOM 3102 N N . LEU A 1 389 ? 13.027 -2.517 -29.991 1.00 90.75 389 LEU A N 1
ATOM 3103 C CA . LEU A 1 389 ? 13.069 -2.194 -28.562 1.00 90.75 389 LEU A CA 1
ATOM 3104 C C . LEU A 1 389 ? 14.475 -1.785 -28.085 1.00 90.75 389 LEU A C 1
ATOM 3106 O O . LEU A 1 389 ? 14.618 -0.710 -27.514 1.00 90.75 389 LEU A O 1
ATOM 3110 N N . ASP A 1 390 ? 15.505 -2.603 -28.329 1.00 85.19 390 ASP A N 1
ATOM 3111 C CA . ASP A 1 390 ? 16.888 -2.318 -27.898 1.00 85.19 390 ASP A CA 1
ATOM 3112 C C . ASP A 1 390 ? 17.418 -0.988 -28.481 1.00 85.19 390 ASP A C 1
ATOM 3114 O O . ASP A 1 390 ? 18.146 -0.268 -27.802 1.00 85.19 390 ASP A O 1
ATOM 3118 N N . ALA A 1 391 ? 17.039 -0.647 -29.720 1.00 82.88 391 ALA A N 1
ATOM 3119 C CA . ALA A 1 391 ? 17.404 0.605 -30.387 1.00 82.88 391 ALA A CA 1
ATOM 3120 C C . ALA A 1 391 ? 16.629 1.823 -29.858 1.00 82.88 391 ALA A C 1
ATOM 3122 O O . ALA A 1 391 ? 17.159 2.929 -29.861 1.00 82.88 391 ALA A O 1
ATOM 3123 N N . LEU A 1 392 ? 15.389 1.640 -29.386 1.00 84.50 392 LEU A N 1
ATOM 3124 C CA . LEU A 1 392 ? 14.656 2.704 -28.698 1.00 84.50 392 LEU A CA 1
ATOM 3125 C C . LEU A 1 392 ? 15.159 2.921 -27.268 1.00 84.50 392 LEU A C 1
ATOM 3127 O O . LEU A 1 392 ? 15.066 4.042 -26.789 1.00 84.50 392 LEU A O 1
ATOM 3131 N N . MET A 1 393 ? 15.687 1.900 -26.586 1.00 76.69 393 MET A N 1
ATOM 3132 C CA . MET A 1 393 ? 16.069 1.938 -25.163 1.00 76.69 393 MET A CA 1
ATOM 3133 C C . MET A 1 393 ? 17.417 2.642 -24.868 1.00 76.69 393 MET A C 1
ATOM 3135 O O . MET A 1 393 ? 18.157 2.229 -23.977 1.00 76.69 393 MET A O 1
ATOM 3139 N N . GLU A 1 394 ? 17.737 3.733 -25.570 1.00 66.50 394 GLU A N 1
ATOM 3140 C CA . GLU A 1 394 ? 18.899 4.576 -25.241 1.00 66.50 394 GLU A CA 1
ATOM 3141 C C . GLU A 1 394 ? 18.762 5.293 -23.874 1.00 66.50 394 GLU A C 1
ATOM 3143 O O . GLU A 1 394 ? 17.642 5.584 -23.442 1.00 66.50 394 GLU A O 1
ATOM 3148 N N . PRO A 1 395 ? 19.875 5.632 -23.184 1.00 52.88 395 PRO A N 1
ATOM 3149 C CA . PRO A 1 395 ? 19.832 6.073 -21.784 1.00 52.88 395 PRO A CA 1
ATOM 3150 C C . PRO A 1 395 ? 19.014 7.340 -21.486 1.00 52.88 395 PRO A C 1
ATOM 3152 O O . PRO A 1 395 ? 18.433 7.428 -20.407 1.00 52.88 395 PRO A O 1
ATOM 3155 N N . GLU A 1 396 ? 18.963 8.320 -22.397 1.00 54.31 396 GLU A N 1
ATOM 3156 C CA . GLU A 1 396 ? 18.341 9.627 -22.111 1.00 54.31 396 GLU A CA 1
ATOM 3157 C C . GLU A 1 396 ? 16.824 9.653 -22.347 1.00 54.31 396 GLU A C 1
ATOM 3159 O O . GLU A 1 396 ? 16.066 10.165 -21.524 1.00 54.31 396 GLU A O 1
ATOM 3164 N N . MET A 1 397 ? 16.368 9.091 -23.470 1.00 59.09 397 MET A N 1
ATOM 3165 C CA . MET A 1 397 ? 14.965 9.149 -23.912 1.00 59.09 397 MET A CA 1
ATOM 3166 C C . MET A 1 397 ? 14.275 7.782 -23.931 1.00 59.09 397 MET A C 1
ATOM 3168 O O . MET A 1 397 ? 13.043 7.697 -23.970 1.00 59.09 397 MET A O 1
ATOM 3172 N N . GLY A 1 398 ? 15.051 6.701 -23.909 1.00 66.56 398 GLY A N 1
ATOM 3173 C CA . GLY A 1 398 ? 14.584 5.379 -24.285 1.00 66.56 398 GLY A CA 1
ATOM 3174 C C . GLY A 1 398 ? 13.531 4.737 -23.391 1.00 66.56 398 GLY A C 1
ATOM 3175 O O . GLY A 1 398 ? 12.588 4.171 -23.943 1.00 66.56 398 GLY A O 1
ATOM 3176 N N . PRO A 1 399 ? 13.564 4.888 -22.052 1.00 69.44 399 PRO A N 1
ATOM 3177 C CA . PRO A 1 399 ? 12.497 4.382 -21.193 1.00 69.44 399 PRO A CA 1
ATOM 3178 C C . PRO A 1 399 ? 11.109 4.895 -21.594 1.00 69.44 399 PRO A C 1
ATOM 3180 O O . PRO A 1 399 ? 10.139 4.153 -21.498 1.00 69.44 399 PRO A O 1
ATOM 3183 N N . LYS A 1 400 ? 11.010 6.133 -22.100 1.00 78.75 400 LYS A N 1
ATOM 3184 C CA . LYS A 1 400 ? 9.754 6.724 -22.581 1.00 78.75 400 LYS A CA 1
ATOM 3185 C C . LYS A 1 400 ? 9.352 6.188 -23.958 1.00 78.75 400 LYS A C 1
ATOM 3187 O O . LYS A 1 400 ? 8.190 5.849 -24.159 1.00 78.75 400 LYS A O 1
ATOM 3192 N N . LEU A 1 401 ? 10.295 6.103 -24.898 1.00 85.62 401 LEU A N 1
ATOM 3193 C CA . LEU A 1 401 ? 10.017 5.631 -26.260 1.00 85.62 401 LEU A CA 1
ATOM 3194 C C . LEU A 1 401 ? 9.676 4.132 -26.284 1.00 85.62 401 LEU A C 1
ATOM 3196 O O . LEU A 1 401 ? 8.739 3.721 -26.968 1.00 85.62 401 LEU A O 1
ATOM 3200 N N . GLY A 1 402 ? 10.376 3.328 -25.478 1.00 88.25 402 GLY A N 1
ATOM 3201 C CA . GLY A 1 402 ? 10.066 1.919 -25.250 1.00 88.25 402 GLY A CA 1
ATOM 3202 C C . GLY A 1 402 ? 8.689 1.716 -24.612 1.00 88.25 402 GLY A C 1
ATOM 3203 O O . GLY A 1 402 ? 7.943 0.848 -25.054 1.00 88.25 402 GLY A O 1
ATOM 3204 N N . ASP A 1 403 ? 8.305 2.538 -23.628 1.00 86.44 403 ASP A N 1
ATOM 3205 C CA . ASP A 1 403 ? 6.973 2.501 -23.000 1.00 86.44 403 ASP A CA 1
ATOM 3206 C C . ASP A 1 403 ? 5.849 2.732 -24.029 1.00 86.44 403 ASP A C 1
ATOM 3208 O O . ASP A 1 403 ? 4.907 1.939 -24.129 1.00 86.44 403 ASP A O 1
ATOM 3212 N N . GLN A 1 404 ? 6.005 3.764 -24.867 1.00 91.44 404 GLN A N 1
ATOM 3213 C CA . GLN A 1 404 ? 5.075 4.084 -25.954 1.00 91.44 404 GLN A CA 1
ATOM 3214 C C . GLN A 1 404 ? 4.986 2.940 -26.978 1.00 91.44 404 GLN A C 1
ATOM 3216 O O . GLN A 1 404 ? 3.889 2.496 -27.317 1.00 91.44 404 GLN A O 1
ATOM 3221 N N . TYR A 1 405 ? 6.126 2.406 -27.419 1.00 95.94 405 TYR A N 1
ATOM 3222 C CA . TYR A 1 405 ? 6.177 1.292 -28.365 1.00 95.94 405 TYR A CA 1
ATOM 3223 C C . TYR A 1 405 ? 5.564 -0.006 -27.805 1.00 95.94 405 TYR A C 1
ATOM 3225 O O . TYR A 1 405 ? 4.740 -0.628 -28.476 1.00 95.94 405 TYR A O 1
ATOM 3233 N N . LEU A 1 406 ? 5.875 -0.409 -26.567 1.00 95.31 406 LEU A N 1
ATOM 3234 C CA . LEU A 1 406 ? 5.262 -1.599 -25.960 1.00 95.31 406 LEU A CA 1
ATOM 3235 C C . LEU A 1 406 ? 3.754 -1.417 -25.719 1.00 95.31 406 LEU A C 1
ATOM 3237 O O . LEU A 1 406 ? 2.991 -2.377 -25.848 1.00 95.31 406 LEU A O 1
ATOM 3241 N N . SER A 1 407 ? 3.305 -0.192 -25.435 1.00 93.06 407 SER A N 1
ATOM 3242 C CA . SER A 1 407 ? 1.877 0.139 -25.359 1.00 93.06 407 SER A CA 1
ATOM 3243 C C . SER A 1 407 ? 1.180 -0.045 -26.714 1.00 93.06 407 SER A C 1
ATOM 3245 O O . SER A 1 407 ? 0.111 -0.655 -26.779 1.00 93.06 407 SER A O 1
ATOM 3247 N N . GLU A 1 408 ? 1.817 0.375 -27.811 1.00 97.06 408 GLU A N 1
ATOM 3248 C CA . GLU A 1 408 ? 1.327 0.128 -29.172 1.00 97.06 408 GLU A CA 1
ATOM 3249 C C . GLU A 1 408 ? 1.290 -1.366 -29.520 1.00 97.06 408 GLU A C 1
ATOM 3251 O O . GLU A 1 408 ? 0.281 -1.848 -30.038 1.00 97.06 408 GLU A O 1
ATOM 3256 N N . VAL A 1 409 ? 2.324 -2.137 -29.167 1.00 97.31 409 VAL A N 1
ATOM 3257 C CA . VAL A 1 409 ? 2.340 -3.602 -29.340 1.00 97.31 409 VAL A CA 1
ATOM 3258 C C . VAL A 1 409 ? 1.180 -4.267 -28.583 1.00 97.31 409 VAL A C 1
ATOM 3260 O O . VAL A 1 409 ? 0.450 -5.078 -29.162 1.00 97.31 409 VAL A O 1
ATOM 3263 N N . ARG A 1 410 ? 0.945 -3.879 -27.321 1.00 93.75 410 ARG A N 1
ATOM 3264 C CA . ARG A 1 410 ? -0.180 -4.351 -26.489 1.00 93.75 410 ARG A CA 1
ATOM 3265 C C . ARG A 1 410 ? -1.555 -3.999 -27.080 1.00 93.75 410 ARG A C 1
ATOM 3267 O O . ARG A 1 410 ? -2.504 -4.769 -26.897 1.00 93.75 410 ARG A O 1
ATOM 3274 N N . ARG A 1 411 ? -1.660 -2.877 -27.802 1.00 95.00 411 ARG A N 1
ATOM 3275 C CA . ARG A 1 411 ? -2.883 -2.408 -28.476 1.00 95.00 411 ARG A CA 1
ATOM 3276 C C . ARG A 1 411 ? -3.152 -3.121 -29.806 1.00 95.00 411 ARG A C 1
ATOM 3278 O O . ARG A 1 411 ? -4.292 -3.501 -30.071 1.00 95.00 411 ARG A O 1
ATOM 3285 N N . VAL A 1 412 ? -2.139 -3.310 -30.657 1.00 97.25 412 VAL A N 1
ATOM 3286 C CA . VAL A 1 412 ? -2.326 -3.887 -32.008 1.00 97.25 412 VAL A CA 1
ATOM 3287 C C . VAL A 1 412 ? -2.384 -5.420 -32.029 1.00 97.25 412 VAL A C 1
ATOM 3289 O O . VAL A 1 412 ? -2.854 -5.991 -33.016 1.00 97.25 412 VAL A O 1
ATOM 3292 N N . LEU A 1 413 ? -1.949 -6.099 -30.962 1.00 96.81 413 LEU A N 1
ATOM 3293 C CA . LEU A 1 413 ? -2.122 -7.546 -30.783 1.00 96.81 413 LEU A CA 1
ATOM 3294 C C . LEU A 1 413 ? -3.531 -7.906 -30.305 1.00 96.81 413 LEU A C 1
ATOM 3296 O O . LEU A 1 413 ? -4.063 -7.283 -29.389 1.00 96.81 413 LEU A O 1
ATOM 3300 N N . LYS A 1 414 ? -4.111 -8.966 -30.874 1.00 95.00 414 LYS A N 1
ATOM 3301 C CA . LYS A 1 414 ? -5.345 -9.608 -30.379 1.00 95.00 414 LYS A CA 1
ATOM 3302 C C . LYS A 1 414 ? -5.118 -10.320 -29.044 1.00 95.00 414 LYS A C 1
ATOM 3304 O O . LYS A 1 414 ? -3.998 -10.738 -28.755 1.00 95.00 414 LYS A O 1
ATOM 3309 N N . CYS A 1 415 ? -6.180 -10.586 -28.288 1.00 90.00 415 CYS A N 1
ATOM 3310 C CA . CYS A 1 415 ? -6.182 -11.687 -27.313 1.00 90.00 415 CYS A CA 1
ATOM 3311 C C . CYS A 1 415 ? -5.752 -13.017 -27.976 1.00 90.00 415 CYS A C 1
ATOM 3313 O O . CYS A 1 415 ? -6.191 -13.337 -29.081 1.00 90.00 415 CYS A O 1
ATOM 3315 N N . GLY A 1 416 ? -4.864 -13.771 -27.323 1.00 91.62 416 GLY A N 1
ATOM 3316 C CA . GLY A 1 416 ? -4.158 -14.933 -27.887 1.00 91.62 416 GLY A CA 1
ATOM 3317 C C . GLY A 1 416 ? -3.013 -14.586 -28.855 1.00 91.62 416 GLY A C 1
ATOM 3318 O O . GLY A 1 416 ? -2.327 -15.481 -29.345 1.00 91.62 416 GLY A O 1
ATOM 3319 N N . GLY A 1 417 ? -2.799 -13.301 -29.148 1.00 95.50 417 GLY A N 1
ATOM 3320 C CA . GLY A 1 417 ? -1.700 -12.817 -29.978 1.00 95.50 417 GLY A CA 1
ATOM 3321 C C . GLY A 1 417 ? -0.365 -12.790 -29.232 1.00 95.50 417 GLY A C 1
ATOM 3322 O O . GLY A 1 417 ? -0.321 -12.699 -28.001 1.00 95.50 417 GLY A O 1
ATOM 3323 N N . LYS A 1 418 ? 0.736 -12.860 -29.988 1.00 97.31 418 LYS A N 1
ATOM 3324 C CA . LYS A 1 418 ? 2.100 -12.985 -29.446 1.00 97.31 418 LYS A CA 1
ATOM 3325 C C . LYS A 1 418 ? 3.010 -11.835 -29.855 1.00 97.31 418 LYS A C 1
ATOM 3327 O O . LYS A 1 418 ? 3.157 -11.543 -31.039 1.00 97.31 418 LYS A O 1
ATOM 3332 N N . PHE A 1 419 ? 3.690 -11.247 -28.881 1.00 98.12 419 PHE A N 1
ATOM 3333 C CA . PHE A 1 419 ? 4.887 -10.447 -29.102 1.00 98.12 419 PHE A CA 1
ATOM 3334 C C . PHE A 1 419 ? 6.109 -11.363 -29.024 1.00 98.12 419 PHE A C 1
ATOM 3336 O O . PHE A 1 419 ? 6.251 -12.127 -28.070 1.00 98.12 419 PHE A O 1
ATOM 3343 N N . VAL A 1 420 ? 6.980 -11.304 -30.028 1.00 97.25 420 VAL A N 1
ATOM 3344 C CA . VAL A 1 420 ? 8.249 -12.033 -30.079 1.00 97.25 420 VAL A CA 1
ATOM 3345 C C . VAL A 1 420 ? 9.360 -11.006 -30.248 1.00 97.25 420 VAL A C 1
ATOM 3347 O O . VAL A 1 420 ? 9.530 -10.456 -31.331 1.00 97.25 420 VAL A O 1
ATOM 3350 N N . CYS A 1 421 ? 10.093 -10.732 -29.174 1.00 96.12 421 CYS A N 1
ATOM 3351 C CA . CYS A 1 421 ? 11.135 -9.714 -29.116 1.00 96.12 421 CYS A CA 1
ATOM 3352 C C . CYS A 1 421 ? 12.516 -10.364 -29.047 1.00 96.12 421 CYS A C 1
ATOM 3354 O O . CYS A 1 421 ? 12.833 -11.052 -28.074 1.00 96.12 421 CYS A O 1
ATOM 3356 N N . LEU A 1 422 ? 13.355 -10.126 -30.054 1.00 92.62 422 LEU A N 1
ATOM 3357 C CA . LEU A 1 422 ? 14.781 -10.442 -29.991 1.00 92.62 422 LEU A CA 1
ATOM 3358 C C . LEU A 1 422 ? 15.528 -9.259 -29.379 1.00 92.62 422 LEU A C 1
ATOM 3360 O O . LEU A 1 422 ? 15.447 -8.144 -29.887 1.00 92.62 422 LEU A O 1
ATOM 3364 N N . THR A 1 423 ? 16.234 -9.525 -28.286 1.00 89.88 423 THR A N 1
ATOM 3365 C CA . THR A 1 423 ? 16.906 -8.527 -27.446 1.00 89.88 423 THR A CA 1
ATOM 3366 C C . THR A 1 423 ? 18.203 -9.100 -26.874 1.00 89.88 423 THR A C 1
ATOM 3368 O O . THR A 1 423 ? 18.369 -10.320 -26.766 1.00 89.88 423 THR A O 1
ATOM 3371 N N . LEU A 1 424 ? 19.129 -8.237 -26.458 1.00 83.81 424 LEU A N 1
ATOM 3372 C CA . LEU A 1 424 ? 20.295 -8.633 -25.652 1.00 83.81 424 LEU A CA 1
ATOM 3373 C C . LEU A 1 424 ? 19.951 -8.833 -24.167 1.00 83.81 424 LEU A C 1
ATOM 3375 O O . LEU A 1 424 ? 20.824 -9.222 -23.390 1.00 83.81 424 LEU A O 1
ATOM 3379 N N . ALA A 1 425 ? 18.679 -8.655 -23.788 1.00 82.25 425 ALA A N 1
ATOM 3380 C CA . ALA A 1 425 ? 18.158 -8.888 -22.443 1.00 82.25 425 ALA A CA 1
ATOM 3381 C C . ALA A 1 425 ? 18.934 -8.105 -21.367 1.00 82.25 425 ALA A C 1
ATOM 3383 O O . ALA A 1 425 ? 19.281 -8.631 -20.308 1.00 82.25 425 ALA A O 1
ATOM 3384 N N . GLU A 1 426 ? 19.229 -6.839 -21.669 1.00 78.00 426 GLU A N 1
ATOM 3385 C CA . GLU A 1 426 ? 19.865 -5.917 -20.731 1.00 78.00 426 GLU A CA 1
ATOM 3386 C C . GLU A 1 426 ? 18.900 -5.578 -19.578 1.00 78.00 426 GLU A C 1
ATOM 3388 O O . GLU A 1 426 ? 17.675 -5.649 -19.716 1.00 78.00 426 GLU A O 1
ATOM 3393 N N . SER A 1 427 ? 19.464 -5.246 -18.415 1.00 73.88 427 SER A N 1
ATOM 3394 C CA . SER A 1 427 ? 18.772 -5.033 -17.130 1.00 73.88 427 SER A CA 1
ATOM 3395 C C . SER A 1 427 ? 17.515 -4.160 -17.250 1.00 73.88 427 SER A C 1
ATOM 3397 O O . SER A 1 427 ? 16.432 -4.544 -16.804 1.00 73.88 427 SER A O 1
ATOM 3399 N N . HIS A 1 428 ? 17.657 -3.004 -17.895 1.00 72.81 428 HIS A N 1
ATOM 3400 C CA . HIS A 1 428 ? 16.606 -2.012 -18.096 1.00 72.81 428 HIS A CA 1
ATOM 3401 C C . HIS A 1 428 ? 15.559 -2.439 -19.144 1.00 72.81 428 HIS A C 1
ATOM 3403 O O . HIS A 1 428 ? 14.376 -2.142 -18.969 1.00 72.81 428 HIS A O 1
ATOM 3409 N N . VAL A 1 429 ? 15.948 -3.187 -20.187 1.00 85.44 429 VAL A N 1
ATOM 3410 C CA . VAL A 1 429 ? 15.013 -3.729 -21.195 1.00 85.44 429 VAL A CA 1
ATOM 3411 C C . VAL A 1 429 ? 14.124 -4.803 -20.566 1.00 85.44 429 VAL A C 1
ATOM 3413 O O . VAL A 1 429 ? 12.902 -4.769 -20.715 1.00 85.44 429 VAL A O 1
ATOM 3416 N N . LEU A 1 430 ? 14.720 -5.719 -19.795 1.00 86.94 430 LEU A N 1
ATOM 3417 C CA . LEU A 1 430 ? 13.987 -6.733 -19.035 1.00 86.94 430 LEU A CA 1
ATOM 3418 C C . LEU A 1 430 ? 13.026 -6.103 -18.023 1.00 86.94 430 LEU A C 1
ATOM 3420 O O . LEU A 1 430 ? 11.874 -6.520 -17.951 1.00 86.94 430 LEU A O 1
ATOM 3424 N N . ALA A 1 431 ? 13.463 -5.082 -17.281 1.00 81.44 431 ALA A N 1
ATOM 3425 C CA . ALA A 1 431 ? 12.618 -4.399 -16.303 1.00 81.44 431 ALA A CA 1
ATOM 3426 C C . ALA A 1 431 ? 11.358 -3.773 -16.937 1.00 81.44 431 ALA A C 1
ATOM 3428 O O . ALA A 1 431 ? 10.273 -3.875 -16.361 1.00 81.44 431 ALA A O 1
ATOM 3429 N N . LEU A 1 432 ? 11.483 -3.175 -18.129 1.00 85.94 432 LEU A N 1
ATOM 3430 C CA . LEU A 1 432 ? 10.356 -2.596 -18.866 1.00 85.94 432 LEU A CA 1
ATOM 3431 C C . LEU A 1 432 ? 9.444 -3.669 -19.493 1.00 85.94 432 LEU A C 1
ATOM 3433 O O . LEU A 1 432 ? 8.220 -3.558 -19.421 1.00 85.94 432 LEU A O 1
ATOM 3437 N N . LEU A 1 433 ? 10.020 -4.732 -20.066 1.00 91.50 433 LEU A N 1
ATOM 3438 C CA . LEU A 1 433 ? 9.252 -5.872 -20.582 1.00 91.50 433 LEU A CA 1
ATOM 3439 C C . LEU A 1 433 ? 8.442 -6.546 -19.468 1.00 91.50 433 LEU A C 1
ATOM 3441 O O . LEU A 1 433 ? 7.259 -6.829 -19.651 1.00 91.50 433 LEU A O 1
ATOM 3445 N N . PHE A 1 434 ? 9.059 -6.779 -18.309 1.00 91.00 434 PHE A N 1
ATOM 3446 C CA . PHE A 1 434 ? 8.405 -7.403 -17.164 1.00 91.00 434 PHE A CA 1
ATOM 3447 C C . PHE A 1 434 ? 7.313 -6.525 -16.555 1.00 91.00 434 PHE A C 1
ATOM 3449 O O . PHE A 1 434 ? 6.281 -7.072 -16.183 1.00 91.00 434 PHE A O 1
ATOM 3456 N N . SER A 1 435 ? 7.468 -5.195 -16.489 1.00 83.69 435 SER A N 1
ATOM 3457 C CA . SER A 1 435 ? 6.399 -4.327 -15.976 1.00 83.69 435 SER A CA 1
ATOM 3458 C C . SER A 1 435 ? 5.187 -4.286 -16.916 1.00 83.69 435 SER A C 1
ATOM 3460 O O . SER A 1 435 ? 4.075 -4.605 -16.490 1.00 83.69 435 SER A O 1
ATOM 3462 N N . LYS A 1 436 ? 5.378 -3.974 -18.208 1.00 86.88 436 LYS A N 1
ATOM 3463 C CA . LYS A 1 436 ? 4.269 -3.833 -19.177 1.00 86.88 436 LYS A CA 1
ATOM 3464 C C . LYS A 1 436 ? 3.551 -5.149 -19.487 1.00 86.88 436 LYS A C 1
ATOM 3466 O O . LYS A 1 436 ? 2.344 -5.143 -19.758 1.00 86.88 436 LYS A O 1
ATOM 3471 N N . TYR A 1 437 ? 4.266 -6.271 -19.393 1.00 90.62 437 TYR A N 1
ATOM 3472 C CA . TYR A 1 437 ? 3.738 -7.622 -19.597 1.00 90.62 437 TYR A CA 1
ATOM 3473 C C . TYR A 1 437 ? 3.663 -8.441 -18.293 1.00 90.62 437 TYR A C 1
ATOM 3475 O O . TYR A 1 437 ? 3.780 -9.669 -18.310 1.00 90.62 437 TYR A O 1
ATOM 3483 N N . ARG A 1 438 ? 3.417 -7.779 -17.148 1.00 88.19 438 ARG A N 1
ATOM 3484 C CA . ARG A 1 438 ? 3.092 -8.470 -15.888 1.00 88.19 438 ARG A CA 1
ATOM 3485 C C . ARG A 1 438 ? 1.689 -9.062 -15.897 1.00 88.19 438 ARG A C 1
ATOM 3487 O O . ARG A 1 438 ? 1.529 -10.273 -15.784 1.00 88.19 438 ARG A O 1
ATOM 3494 N N . PHE A 1 439 ? 0.678 -8.210 -16.045 1.00 84.56 439 PHE A N 1
ATOM 3495 C CA . PHE A 1 439 ? -0.729 -8.568 -15.851 1.00 84.56 439 PHE A CA 1
ATOM 3496 C C . PHE A 1 439 ? -1.449 -8.764 -17.192 1.00 84.56 439 PHE A C 1
ATOM 3498 O O . PHE A 1 439 ? -1.387 -7.894 -18.065 1.00 84.56 439 PHE A O 1
ATOM 3505 N N . GLY A 1 440 ? -2.119 -9.912 -17.353 1.00 84.94 440 GLY A N 1
ATOM 3506 C CA . GLY A 1 440 ? -2.758 -10.331 -18.609 1.00 84.94 440 GLY A CA 1
ATOM 3507 C C . GLY A 1 440 ? -1.799 -10.911 -19.659 1.00 84.94 440 GLY A C 1
ATOM 3508 O O . GLY A 1 440 ? -2.169 -11.011 -20.827 1.00 84.94 440 GLY A O 1
ATOM 3509 N N . TRP A 1 441 ? -0.562 -11.265 -19.282 1.00 91.00 441 TRP A N 1
ATOM 3510 C CA . TRP A 1 441 ? 0.438 -11.801 -20.213 1.00 91.00 441 TRP A CA 1
ATOM 3511 C C . TRP A 1 441 ? 1.233 -12.968 -19.626 1.00 91.00 441 TRP A C 1
ATOM 3513 O O . TRP A 1 441 ? 1.795 -12.896 -18.529 1.00 91.00 441 TRP A O 1
ATOM 3523 N N . LYS A 1 442 ? 1.343 -14.029 -20.424 1.00 92.62 442 LYS A N 1
ATOM 3524 C CA . LYS A 1 442 ? 2.251 -15.154 -20.196 1.00 92.62 442 LYS A CA 1
ATOM 3525 C C . LYS A 1 442 ? 3.586 -14.867 -20.870 1.00 92.62 442 LYS A C 1
ATOM 3527 O O . LYS A 1 442 ? 3.597 -14.412 -22.010 1.00 92.62 442 LYS A O 1
ATOM 3532 N N . MET A 1 443 ? 4.703 -15.150 -20.197 1.00 94.88 443 MET A N 1
ATOM 3533 C CA . MET A 1 443 ? 6.043 -14.863 -20.725 1.00 94.88 443 MET A CA 1
ATOM 3534 C C . MET A 1 443 ? 6.962 -16.092 -20.736 1.00 94.88 443 MET A C 1
ATOM 3536 O O . MET A 1 443 ? 6.985 -16.896 -19.799 1.00 94.88 443 MET A O 1
ATOM 3540 N N . GLY A 1 444 ? 7.763 -16.203 -21.795 1.00 94.44 444 GLY A N 1
ATOM 3541 C CA . GLY A 1 444 ? 8.850 -17.168 -21.934 1.00 94.44 444 GLY A CA 1
ATOM 3542 C C . GLY A 1 444 ? 10.107 -16.512 -22.501 1.00 94.44 444 GLY A C 1
ATOM 3543 O O . GLY A 1 444 ? 10.016 -15.615 -23.336 1.00 94.44 444 GLY A O 1
ATOM 3544 N N . ILE A 1 445 ? 11.286 -16.940 -22.048 1.00 94.50 445 ILE A N 1
ATOM 3545 C CA . ILE A 1 445 ? 12.582 -16.439 -22.521 1.00 94.50 445 ILE A CA 1
ATOM 3546 C C . ILE A 1 445 ? 13.421 -17.601 -23.047 1.00 94.50 445 ILE A C 1
ATOM 3548 O O . ILE A 1 445 ? 13.695 -18.579 -22.346 1.00 94.50 445 ILE A O 1
ATOM 3552 N N . HIS A 1 446 ? 13.858 -17.467 -24.294 1.00 90.31 446 HIS A N 1
ATOM 3553 C CA . HIS A 1 446 ? 14.583 -18.491 -25.030 1.00 90.31 446 HIS A CA 1
ATOM 3554 C C . HIS A 1 446 ? 15.978 -17.977 -25.391 1.00 90.31 446 HIS A C 1
ATOM 3556 O O . HIS A 1 446 ? 16.122 -16.898 -25.965 1.00 90.31 446 HIS A O 1
ATOM 3562 N N . ALA A 1 447 ? 17.021 -18.735 -25.056 1.00 87.56 447 ALA A N 1
ATOM 3563 C CA . ALA A 1 447 ? 18.391 -18.391 -25.433 1.00 87.56 447 ALA A CA 1
ATOM 3564 C C . ALA A 1 447 ? 18.650 -18.814 -26.884 1.00 87.56 447 ALA A C 1
ATOM 3566 O O . ALA A 1 447 ? 18.496 -19.992 -27.213 1.00 87.56 447 ALA A O 1
ATOM 3567 N N . ILE A 1 448 ? 19.057 -17.884 -27.754 1.00 85.19 448 ILE A N 1
ATOM 3568 C CA . ILE A 1 448 ? 19.365 -18.225 -29.147 1.00 85.19 448 ILE A CA 1
ATOM 3569 C C . ILE A 1 448 ? 20.767 -18.862 -29.222 1.00 85.19 448 ILE A C 1
ATOM 3571 O O . ILE A 1 448 ? 21.714 -18.309 -28.645 1.00 85.19 448 ILE A O 1
ATOM 3575 N N . PRO A 1 449 ? 20.942 -20.018 -29.896 1.00 74.69 449 PRO A N 1
ATOM 3576 C CA . PRO A 1 449 ? 22.255 -20.637 -30.068 1.00 74.69 449 PRO A CA 1
ATOM 3577 C C . PRO A 1 449 ? 23.208 -19.760 -30.891 1.00 74.69 449 PRO A C 1
ATOM 3579 O O . PRO A 1 449 ? 22.813 -19.191 -31.904 1.00 74.69 449 PRO A O 1
ATOM 3582 N N . GLN A 1 450 ? 24.484 -19.704 -30.497 1.00 68.19 450 GLN A N 1
ATOM 3583 C CA . GLN A 1 450 ? 25.552 -19.057 -31.271 1.00 68.19 450 GLN A CA 1
ATOM 3584 C C . GLN A 1 450 ? 26.552 -20.086 -31.805 1.00 68.19 450 GLN A C 1
ATOM 3586 O O . GLN A 1 450 ? 26.909 -21.044 -31.115 1.00 68.19 450 GLN A O 1
ATOM 3591 N N . LYS A 1 451 ? 27.059 -19.859 -33.022 1.00 61.81 451 LYS A N 1
ATOM 3592 C CA . LYS A 1 451 ? 28.159 -20.650 -33.597 1.00 61.81 451 LYS A CA 1
ATOM 3593 C C . LYS A 1 451 ? 29.451 -20.479 -32.766 1.00 61.81 451 LYS A C 1
ATOM 3595 O O . LYS A 1 451 ? 29.785 -19.351 -32.409 1.00 61.81 451 LYS A O 1
ATOM 3600 N N . PRO A 1 452 ? 30.240 -21.542 -32.492 1.00 51.91 452 PRO A N 1
ATOM 3601 C CA . PRO A 1 452 ? 31.385 -21.464 -31.567 1.00 51.91 452 PRO A CA 1
ATOM 3602 C C . PRO A 1 452 ? 32.581 -20.589 -31.989 1.00 51.91 452 PRO A C 1
ATOM 3604 O O . PRO A 1 452 ? 33.535 -20.472 -31.223 1.00 51.91 452 PRO A O 1
ATOM 3607 N N . SER A 1 453 ? 32.589 -20.040 -33.207 1.00 49.75 453 SER A N 1
ATOM 3608 C CA . SER A 1 453 ? 33.784 -19.492 -33.868 1.00 49.75 453 SER A CA 1
ATOM 3609 C C . SER A 1 453 ? 34.049 -17.996 -33.648 1.00 49.75 453 SER A C 1
ATOM 3611 O O . SER A 1 453 ? 35.093 -17.510 -34.082 1.00 49.75 453 SER A O 1
ATOM 3613 N N . SER A 1 454 ? 33.155 -17.253 -32.988 1.00 45.91 454 SER A N 1
ATOM 3614 C CA . SER A 1 454 ? 33.353 -15.831 -32.675 1.00 45.91 454 SER A CA 1
ATOM 3615 C C . SER A 1 454 ? 34.068 -15.600 -31.330 1.00 45.91 454 SER A C 1
ATOM 3617 O O . SER A 1 454 ? 33.867 -16.307 -30.337 1.00 45.91 454 SER A O 1
ATOM 3619 N N . LYS A 1 455 ? 34.889 -14.536 -31.294 1.00 42.44 455 LYS A N 1
ATOM 3620 C CA . LYS A 1 455 ? 35.310 -13.833 -30.060 1.00 42.44 455 LYS A CA 1
ATOM 3621 C C . LYS A 1 455 ? 34.067 -13.375 -29.270 1.00 42.44 455 LYS A C 1
ATOM 3623 O O . LYS A 1 455 ? 33.013 -13.295 -29.891 1.00 42.44 455 LYS A O 1
ATOM 3628 N N . PRO A 1 456 ? 34.145 -13.119 -27.944 1.00 45.03 456 PRO A N 1
ATOM 3629 C CA . PRO A 1 456 ? 32.979 -13.132 -27.049 1.00 45.03 456 PRO A CA 1
ATOM 3630 C C . PRO A 1 456 ? 31.878 -12.140 -27.451 1.00 45.03 456 PRO A C 1
ATOM 3632 O O . PRO A 1 456 ? 31.865 -10.988 -27.030 1.00 45.03 456 PRO A O 1
ATOM 3635 N N . SER A 1 457 ? 30.945 -12.637 -28.258 1.00 57.56 457 SER A N 1
ATOM 3636 C CA . SER A 1 457 ? 29.695 -11.999 -28.631 1.00 57.56 457 SER A CA 1
ATOM 3637 C C . SER A 1 457 ? 28.718 -12.097 -27.467 1.00 57.56 457 SER A C 1
ATOM 3639 O O . SER A 1 457 ? 28.591 -13.155 -26.844 1.00 57.56 457 SER A O 1
ATOM 3641 N N . LEU A 1 458 ? 28.017 -10.998 -27.187 1.00 67.75 458 LEU A N 1
ATOM 3642 C CA . LEU A 1 458 ? 26.873 -11.012 -26.279 1.00 67.75 458 LEU A CA 1
ATOM 3643 C C . LEU A 1 458 ? 25.803 -11.957 -26.837 1.00 67.75 458 LEU A C 1
ATOM 3645 O O . LEU A 1 458 ? 25.644 -12.070 -28.056 1.00 67.75 458 LEU A O 1
ATOM 3649 N N . GLN A 1 459 ? 25.102 -12.678 -25.963 1.00 78.12 459 GLN A N 1
ATOM 3650 C CA . GLN A 1 459 ? 24.075 -13.622 -26.391 1.00 78.12 459 GLN A CA 1
ATOM 3651 C C . GLN A 1 459 ? 22.756 -12.891 -26.644 1.00 78.12 459 GLN A C 1
ATOM 3653 O O . GLN A 1 459 ? 22.344 -12.058 -25.840 1.00 78.12 459 GLN A O 1
ATOM 3658 N N . ALA A 1 460 ? 22.098 -13.213 -27.757 1.00 84.44 460 ALA A N 1
ATOM 3659 C CA . ALA A 1 460 ? 20.746 -12.753 -28.045 1.00 84.44 460 ALA A CA 1
ATOM 3660 C C . ALA A 1 460 ? 19.719 -13.717 -27.433 1.00 84.44 460 ALA A C 1
ATOM 3662 O O . ALA A 1 460 ? 19.893 -14.941 -27.465 1.00 84.44 460 ALA A O 1
ATOM 3663 N N . TYR A 1 461 ? 18.633 -13.155 -26.918 1.00 89.56 461 TYR A N 1
ATOM 3664 C CA . TYR A 1 461 ? 17.516 -13.875 -26.325 1.00 89.56 461 TYR A CA 1
ATOM 3665 C C . TYR A 1 461 ? 16.224 -13.497 -27.046 1.00 89.56 461 TYR A C 1
ATOM 3667 O O . TYR A 1 461 ? 16.059 -12.372 -27.509 1.00 89.56 461 TYR A O 1
ATOM 3675 N N . MET A 1 462 ? 15.306 -14.452 -27.135 1.00 93.56 462 MET A N 1
ATOM 3676 C CA . MET A 1 462 ? 13.960 -14.259 -27.656 1.00 93.56 462 MET A CA 1
ATOM 3677 C C . MET A 1 462 ? 12.987 -14.273 -26.480 1.00 93.56 462 MET A C 1
ATOM 3679 O O . MET A 1 462 ? 12.763 -15.319 -25.869 1.00 93.56 462 MET A O 1
ATOM 3683 N N . VAL A 1 463 ? 12.437 -13.107 -26.152 1.00 95.69 463 VAL A N 1
ATOM 3684 C CA . VAL A 1 463 ? 11.348 -12.956 -25.184 1.00 95.69 463 VAL A CA 1
ATOM 3685 C C . VAL A 1 463 ? 10.033 -13.099 -25.941 1.00 95.69 463 VAL A C 1
ATOM 3687 O O . VAL A 1 463 ? 9.777 -12.370 -26.895 1.00 95.69 463 VAL A O 1
ATOM 3690 N N . VAL A 1 464 ? 9.200 -14.045 -25.522 1.00 96.56 464 VAL A N 1
ATOM 3691 C CA . VAL A 1 464 ? 7.868 -14.286 -26.079 1.00 96.56 464 VAL A CA 1
ATOM 3692 C C . VAL A 1 464 ? 6.840 -13.914 -25.021 1.00 96.56 464 VAL A C 1
ATOM 3694 O O . VAL A 1 464 ? 6.851 -14.491 -23.935 1.00 96.56 464 VAL A O 1
ATOM 3697 N N . ALA A 1 465 ? 5.961 -12.963 -25.332 1.00 96.19 465 ALA A N 1
ATOM 3698 C CA . ALA A 1 465 ? 4.844 -12.565 -24.481 1.00 96.19 465 ALA A CA 1
ATOM 3699 C C . ALA A 1 465 ? 3.514 -12.838 -25.204 1.00 96.19 465 ALA A C 1
ATOM 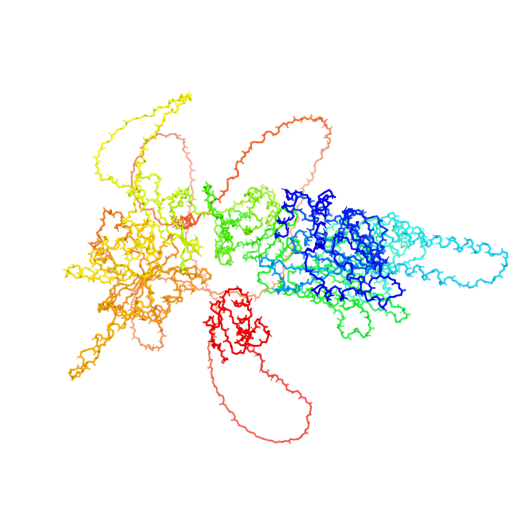3701 O O . ALA A 1 465 ? 3.303 -12.378 -26.325 1.00 96.19 465 ALA A O 1
ATOM 3702 N N . GLU A 1 466 ? 2.619 -13.596 -24.575 1.00 95.00 466 GLU A N 1
ATOM 3703 C CA . GLU A 1 466 ? 1.325 -14.019 -25.125 1.00 95.00 466 GLU A CA 1
ATOM 3704 C C . GLU A 1 466 ? 0.179 -13.363 -24.341 1.00 95.00 466 GLU A C 1
ATOM 3706 O O . GLU A 1 466 ? 0.139 -13.455 -23.111 1.00 95.00 466 GLU A O 1
ATOM 3711 N N . LYS A 1 467 ? -0.721 -12.665 -25.049 1.00 92.12 467 LYS A N 1
ATOM 3712 C CA . LYS A 1 467 ? -1.811 -11.859 -24.472 1.00 92.12 467 LYS A CA 1
ATOM 3713 C C . LYS A 1 467 ? -2.952 -12.764 -24.003 1.00 92.12 467 LYS A C 1
ATOM 3715 O O . LYS A 1 467 ? -3.750 -13.226 -24.819 1.00 92.12 467 LYS A O 1
ATOM 3720 N N . GLU A 1 468 ? -3.043 -13.023 -22.704 1.00 84.50 468 GLU A N 1
ATOM 3721 C CA . GLU A 1 468 ? -4.080 -13.879 -22.120 1.00 84.50 468 GLU A CA 1
ATOM 3722 C C . GLU A 1 468 ? -5.318 -13.082 -21.674 1.00 84.50 468 GLU A C 1
ATOM 3724 O O . GLU A 1 468 ? -5.263 -11.889 -21.390 1.00 84.50 468 GLU A O 1
ATOM 3729 N N . VAL A 1 469 ? -6.459 -13.774 -21.576 1.00 70.12 469 VAL A N 1
ATOM 3730 C CA . VAL A 1 469 ? -7.696 -13.246 -20.960 1.00 70.12 469 VAL A CA 1
ATOM 3731 C C . VAL A 1 469 ? -7.696 -13.463 -19.433 1.00 70.12 469 VAL A C 1
ATOM 3733 O O . VAL A 1 469 ? -8.511 -12.891 -18.714 1.00 70.12 469 VAL A O 1
ATOM 3736 N N . SER A 1 470 ? -6.778 -14.292 -18.926 1.00 68.62 470 SER A N 1
ATOM 3737 C CA . SER A 1 470 ? -6.641 -14.608 -17.503 1.00 68.62 470 SER A CA 1
ATOM 3738 C C . SER A 1 470 ? -5.938 -13.487 -16.733 1.00 68.62 470 SER A C 1
ATOM 3740 O O . SER A 1 470 ? -4.925 -12.950 -17.179 1.00 68.62 470 SER A O 1
ATOM 3742 N N . SER A 1 471 ? -6.432 -13.188 -15.531 1.00 64.44 471 SER A N 1
ATOM 3743 C CA . SER A 1 471 ? -5.740 -12.356 -14.537 1.00 64.44 471 SER A CA 1
ATOM 3744 C C . SER A 1 471 ? -4.785 -13.154 -13.635 1.00 64.44 471 SER A C 1
ATOM 3746 O O . SER A 1 471 ? -4.056 -12.556 -12.845 1.00 64.44 471 SER A O 1
ATOM 3748 N N . VAL A 1 472 ? -4.764 -14.490 -13.741 1.00 72.06 472 VAL A N 1
ATOM 3749 C CA . VAL A 1 472 ? -3.866 -15.357 -12.961 1.00 72.06 472 VAL A CA 1
ATOM 3750 C C . VAL A 1 472 ? -2.435 -15.206 -13.471 1.00 72.06 472 VAL A C 1
ATOM 3752 O O . VAL A 1 472 ? -2.145 -15.502 -14.630 1.00 72.06 472 VAL A O 1
ATOM 3755 N N . LEU A 1 473 ? -1.530 -14.779 -12.592 1.00 82.00 473 LEU A N 1
ATOM 3756 C CA . LEU A 1 473 ? -0.119 -14.620 -12.926 1.00 82.00 473 LEU A CA 1
ATOM 3757 C C . LEU A 1 473 ? 0.575 -15.981 -13.046 1.00 82.00 473 LEU A C 1
ATOM 3759 O O . LEU A 1 473 ? 0.513 -16.818 -12.149 1.00 82.00 473 LEU A O 1
ATOM 3763 N N . GLN A 1 474 ? 1.275 -16.173 -14.162 1.00 87.00 474 GLN A N 1
ATOM 3764 C CA . GLN A 1 474 ? 2.184 -17.295 -14.392 1.00 87.00 474 GLN A CA 1
ATOM 3765 C C . GLN A 1 474 ? 3.630 -16.800 -14.264 1.00 87.00 474 GLN A C 1
ATOM 3767 O O . GLN A 1 474 ? 3.956 -15.736 -14.802 1.00 87.00 474 GLN A O 1
ATOM 3772 N N . ASP A 1 475 ? 4.490 -17.578 -13.596 1.00 92.94 475 ASP A N 1
ATOM 3773 C CA . ASP A 1 475 ? 5.943 -17.353 -13.569 1.00 92.94 475 ASP A CA 1
ATOM 3774 C C . ASP A 1 475 ? 6.499 -17.283 -15.006 1.00 92.94 475 ASP A C 1
ATOM 3776 O O . ASP A 1 475 ? 6.131 -18.073 -15.882 1.00 92.94 475 ASP A O 1
ATOM 3780 N N . VAL A 1 476 ? 7.411 -16.339 -15.245 1.00 94.19 476 VAL A N 1
ATOM 3781 C CA . VAL A 1 476 ? 8.188 -16.217 -16.481 1.00 94.19 476 VAL A CA 1
ATOM 3782 C C . VAL A 1 476 ? 9.018 -17.485 -16.660 1.00 94.19 476 VAL A C 1
ATOM 3784 O O . VAL A 1 476 ? 9.836 -17.841 -15.808 1.00 94.19 476 VAL A O 1
ATOM 3787 N N . THR A 1 477 ? 8.810 -18.169 -17.781 1.00 93.25 477 THR A N 1
ATOM 3788 C CA . THR A 1 477 ? 9.480 -19.440 -18.090 1.00 93.25 477 THR A CA 1
ATOM 3789 C C . THR A 1 477 ? 10.805 -19.220 -18.825 1.00 93.25 477 THR A C 1
ATOM 3791 O O . THR A 1 477 ? 10.943 -18.275 -19.598 1.00 93.25 477 THR A O 1
ATOM 3794 N N . THR A 1 478 ? 11.792 -20.099 -18.627 1.00 90.50 478 THR A N 1
ATOM 3795 C CA . THR A 1 478 ? 13.070 -20.066 -19.364 1.00 90.50 478 THR A CA 1
ATOM 3796 C C . THR A 1 478 ? 13.340 -21.396 -20.058 1.00 90.50 478 THR A C 1
ATOM 3798 O O . THR A 1 478 ? 13.181 -22.462 -19.467 1.00 90.50 478 THR A O 1
ATOM 3801 N N . SER A 1 479 ? 13.820 -21.363 -21.306 1.00 83.75 479 SER A N 1
ATOM 3802 C CA . SER A 1 479 ? 14.218 -22.578 -22.045 1.00 83.75 479 SER A CA 1
ATOM 3803 C C . SER A 1 479 ? 15.601 -23.124 -21.643 1.00 83.75 479 SER A C 1
ATOM 3805 O O . SER A 1 479 ? 16.165 -23.976 -22.328 1.00 83.75 479 SER A O 1
ATOM 3807 N N . PHE A 1 480 ? 16.185 -22.573 -20.581 1.00 77.00 480 PHE A N 1
ATOM 3808 C CA . PHE A 1 480 ? 17.543 -22.801 -20.093 1.00 77.00 480 PHE A CA 1
ATOM 3809 C C . PHE A 1 480 ? 17.554 -22.745 -18.561 1.00 77.00 480 PHE A C 1
ATOM 3811 O O . PHE A 1 480 ? 16.647 -22.184 -17.942 1.00 77.00 480 PHE A O 1
ATOM 3818 N N . ASN A 1 481 ? 18.592 -23.306 -17.940 1.00 66.94 481 ASN A N 1
ATOM 3819 C CA . ASN A 1 481 ? 18.750 -23.348 -16.487 1.00 66.94 481 ASN A CA 1
ATOM 3820 C C . ASN A 1 481 ? 20.184 -22.988 -16.045 1.00 66.94 481 ASN A C 1
ATOM 3822 O O . ASN A 1 481 ? 21.100 -22.844 -16.856 1.00 66.94 481 ASN A O 1
ATOM 3826 N N . LYS A 1 482 ? 20.397 -22.874 -14.729 1.00 61.19 482 LYS A N 1
ATOM 3827 C CA . LYS A 1 482 ? 21.696 -22.508 -14.130 1.00 61.19 482 LYS A CA 1
ATOM 3828 C C . LYS A 1 482 ? 22.834 -23.503 -14.428 1.00 61.19 482 LYS A C 1
ATOM 3830 O O . LYS A 1 482 ? 23.992 -23.114 -14.352 1.00 61.19 482 LYS A O 1
ATOM 3835 N N . SER A 1 483 ? 22.532 -24.748 -14.812 1.00 54.25 483 SER A N 1
ATOM 3836 C CA . SER A 1 483 ? 23.535 -25.761 -15.190 1.00 54.25 483 SER A CA 1
ATOM 3837 C C . SER A 1 483 ? 23.844 -25.832 -16.692 1.00 54.25 483 SER A C 1
ATOM 3839 O O . SER A 1 483 ? 24.920 -26.298 -17.058 1.00 54.25 483 SER A O 1
ATOM 3841 N N . SER A 1 484 ? 22.960 -25.344 -17.572 1.00 54.78 484 SER A N 1
ATOM 3842 C CA . SER A 1 484 ? 23.208 -25.327 -19.024 1.00 54.78 484 SER A CA 1
ATOM 3843 C C . SER A 1 484 ? 24.246 -24.281 -19.456 1.00 54.78 484 SER A C 1
ATOM 3845 O O . SER A 1 484 ? 24.837 -24.413 -20.525 1.00 54.78 484 SER A O 1
ATOM 3847 N N . PHE A 1 485 ? 24.529 -23.275 -18.621 1.00 56.72 485 PHE A N 1
ATOM 3848 C CA . PHE A 1 485 ? 25.574 -22.273 -18.863 1.00 56.72 485 PHE A CA 1
ATOM 3849 C C . PHE A 1 485 ? 26.961 -22.750 -18.401 1.00 56.72 485 PHE A C 1
ATOM 3851 O O . PHE A 1 485 ? 27.589 -22.161 -17.519 1.00 56.72 485 PHE A O 1
ATOM 3858 N N . ALA A 1 486 ? 27.470 -23.815 -19.025 1.00 42.94 486 ALA A N 1
ATOM 3859 C CA . ALA A 1 486 ? 28.841 -24.281 -18.824 1.00 42.94 486 ALA A CA 1
ATOM 3860 C C . ALA A 1 486 ? 29.863 -23.270 -19.402 1.00 42.94 486 ALA A C 1
ATOM 3862 O O . ALA A 1 486 ? 30.310 -23.394 -20.540 1.00 42.94 486 ALA A O 1
ATOM 3863 N N . CYS A 1 487 ? 30.221 -22.266 -18.592 1.00 43.09 487 CYS A N 1
ATOM 3864 C CA . CYS A 1 487 ? 31.167 -21.174 -18.873 1.00 43.09 487 CYS A CA 1
ATOM 3865 C C . CYS A 1 487 ? 30.819 -20.237 -20.053 1.00 43.09 487 CYS A C 1
ATOM 3867 O O . CYS A 1 487 ? 31.429 -20.335 -21.117 1.00 43.09 487 CYS A O 1
ATOM 3869 N N . ARG A 1 488 ? 29.971 -19.217 -19.816 1.00 48.22 488 ARG A N 1
ATOM 3870 C CA . ARG A 1 488 ? 30.030 -17.900 -20.506 1.00 48.22 488 ARG A CA 1
ATOM 3871 C C . ARG A 1 488 ? 29.184 -16.819 -19.803 1.00 48.22 488 ARG A C 1
ATOM 3873 O O . ARG A 1 488 ? 28.008 -17.036 -19.557 1.00 48.22 488 ARG A O 1
ATOM 3880 N N . GLY A 1 489 ? 29.778 -15.636 -19.600 1.00 54.53 489 GLY A N 1
ATOM 3881 C CA . GLY A 1 489 ? 29.079 -14.348 -19.435 1.00 54.53 489 GLY A CA 1
ATOM 3882 C C . GLY A 1 489 ? 28.493 -13.997 -18.055 1.00 54.53 489 GLY A C 1
ATOM 3883 O O . GLY A 1 489 ? 27.850 -14.807 -17.400 1.00 54.53 489 GLY A O 1
ATOM 3884 N N . SER A 1 490 ? 28.638 -12.727 -17.660 1.00 59.88 490 SER A N 1
ATOM 3885 C CA . SER A 1 490 ? 27.849 -12.093 -16.587 1.00 59.88 490 SER A CA 1
ATOM 3886 C C . SER A 1 490 ? 26.384 -11.877 -16.997 1.00 59.88 490 SER A C 1
ATOM 3888 O O . SER A 1 490 ? 25.487 -12.023 -16.171 1.00 59.88 490 SER A O 1
ATOM 3890 N N . GLN A 1 491 ? 26.149 -11.598 -18.285 1.00 69.81 491 GLN A N 1
ATOM 3891 C CA . GLN A 1 491 ? 24.841 -11.365 -18.913 1.00 69.81 491 GLN A CA 1
ATOM 3892 C C . GLN A 1 491 ? 23.800 -12.443 -18.550 1.00 69.81 491 GLN A C 1
ATOM 3894 O O . GLN A 1 491 ? 22.727 -12.122 -18.048 1.00 69.81 491 GLN A O 1
ATOM 3899 N N . ALA A 1 492 ? 24.137 -13.727 -18.725 1.00 70.56 492 ALA A N 1
ATOM 3900 C CA . ALA A 1 492 ? 23.234 -14.844 -18.428 1.00 70.56 492 ALA A CA 1
ATOM 3901 C C . ALA A 1 492 ? 22.883 -14.953 -16.930 1.00 70.56 492 ALA A C 1
ATOM 3903 O O . ALA A 1 492 ? 21.763 -15.325 -16.581 1.00 70.56 492 ALA A O 1
ATOM 3904 N N . SER A 1 493 ? 23.817 -14.591 -16.041 1.00 71.38 493 SER A N 1
ATOM 3905 C CA . SER A 1 493 ? 23.563 -14.542 -14.597 1.00 71.38 493 SER A CA 1
ATOM 3906 C C . SER A 1 493 ? 22.625 -13.392 -14.229 1.00 71.38 493 SER A C 1
ATOM 3908 O O . SER A 1 493 ? 21.727 -13.595 -13.420 1.00 71.38 493 SER A O 1
ATOM 3910 N N . GLY A 1 494 ? 22.804 -12.211 -14.834 1.00 72.25 494 GLY A N 1
ATOM 3911 C CA . GLY A 1 494 ? 21.931 -11.053 -14.617 1.00 72.25 494 GLY A CA 1
ATOM 3912 C C . GLY A 1 494 ? 20.503 -11.287 -15.116 1.00 72.25 494 GLY A C 1
ATOM 3913 O O . GLY A 1 494 ? 19.550 -10.987 -14.404 1.00 72.25 494 GLY A O 1
ATOM 3914 N N . LEU A 1 495 ? 20.349 -11.911 -16.290 1.00 82.44 495 LEU A N 1
ATOM 3915 C CA . LEU A 1 495 ? 19.050 -12.337 -16.822 1.00 82.44 495 LEU A CA 1
ATOM 3916 C C . LEU A 1 495 ? 18.347 -13.335 -15.888 1.00 82.44 495 LEU A C 1
ATOM 3918 O O . LEU A 1 495 ? 17.175 -13.154 -15.569 1.00 82.44 495 LEU A O 1
ATOM 3922 N N . LEU A 1 496 ? 19.052 -14.368 -15.413 1.00 82.69 496 LEU A N 1
ATOM 3923 C CA . LEU A 1 496 ? 18.478 -15.331 -14.466 1.00 82.69 496 LEU A CA 1
ATOM 3924 C C . LEU A 1 496 ? 18.097 -14.677 -13.129 1.00 82.69 496 LEU A C 1
ATOM 3926 O O . LEU A 1 496 ? 17.043 -14.994 -12.589 1.00 82.69 496 LEU A O 1
ATOM 3930 N N . GLU A 1 497 ? 18.899 -13.739 -12.622 1.00 79.75 497 GLU A N 1
ATOM 3931 C CA . GLU A 1 497 ? 18.578 -12.976 -11.409 1.00 79.75 497 GLU A CA 1
ATOM 3932 C C . GLU A 1 497 ? 17.345 -12.074 -11.604 1.00 79.75 497 GLU A C 1
ATOM 3934 O O . GLU A 1 497 ? 16.507 -11.970 -10.708 1.00 79.75 497 GLU A O 1
ATOM 3939 N N . ALA A 1 498 ? 17.193 -11.454 -12.779 1.00 80.94 498 ALA A N 1
ATOM 3940 C CA . ALA A 1 498 ? 16.022 -10.648 -13.122 1.00 80.94 498 ALA A CA 1
ATOM 3941 C C . ALA A 1 498 ? 14.742 -11.500 -13.235 1.00 80.94 498 ALA A C 1
ATOM 3943 O O . ALA A 1 498 ? 13.694 -11.087 -12.741 1.00 80.94 498 ALA A O 1
ATOM 3944 N N . VAL A 1 499 ? 14.829 -12.703 -13.816 1.00 88.69 499 VAL A N 1
ATOM 3945 C CA . VAL A 1 499 ? 13.715 -13.669 -13.872 1.00 88.69 499 VAL A CA 1
ATOM 3946 C C . VAL A 1 499 ? 13.357 -14.197 -12.479 1.00 88.69 499 VAL A C 1
ATOM 3948 O O . VAL A 1 499 ? 12.180 -14.219 -12.128 1.00 88.69 499 VAL A O 1
ATOM 3951 N N . ASP A 1 500 ? 14.344 -14.574 -11.656 1.00 85.00 500 ASP A N 1
ATOM 3952 C CA . ASP A 1 500 ? 14.106 -15.026 -10.275 1.00 85.00 500 ASP A CA 1
ATOM 3953 C C . ASP A 1 500 ? 13.366 -13.947 -9.452 1.00 85.00 500 ASP A C 1
ATOM 3955 O O . ASP A 1 500 ? 12.463 -14.270 -8.675 1.00 85.00 500 ASP A O 1
ATOM 3959 N N . LYS A 1 501 ? 13.720 -12.665 -9.653 1.00 81.88 501 LYS A N 1
ATOM 3960 C CA . LYS A 1 501 ? 13.076 -11.494 -9.030 1.00 81.88 501 LYS A CA 1
ATOM 3961 C C . LYS A 1 501 ? 11.650 -11.257 -9.534 1.00 81.88 501 LYS A C 1
ATOM 3963 O O . LYS A 1 501 ? 10.746 -11.114 -8.717 1.00 81.88 501 LYS A O 1
ATOM 3968 N N . GLU A 1 502 ? 11.425 -11.246 -10.847 1.00 88.12 502 GLU A N 1
ATOM 3969 C CA . GLU A 1 502 ? 10.080 -11.074 -11.421 1.00 88.12 502 GLU A CA 1
ATOM 3970 C C . GLU A 1 502 ? 9.135 -12.206 -10.992 1.00 88.12 502 GLU A C 1
ATOM 3972 O O . GLU A 1 502 ? 7.980 -11.964 -10.647 1.00 88.12 502 GLU A O 1
ATOM 3977 N N . ASN A 1 503 ? 9.633 -13.440 -10.925 1.00 91.19 503 ASN A N 1
ATOM 3978 C CA . ASN A 1 503 ? 8.844 -14.588 -10.484 1.00 91.19 503 ASN A CA 1
ATOM 3979 C C . ASN A 1 503 ? 8.537 -14.549 -8.979 1.00 91.19 503 ASN A C 1
ATOM 3981 O O . ASN A 1 503 ? 7.485 -15.025 -8.556 1.00 91.19 503 ASN A O 1
ATOM 3985 N N . LEU A 1 504 ? 9.404 -13.950 -8.153 1.00 84.19 504 LEU A N 1
ATOM 3986 C CA . LEU A 1 504 ? 9.067 -13.663 -6.756 1.00 84.19 504 LEU A CA 1
ATOM 3987 C C . LEU A 1 504 ? 7.888 -12.681 -6.672 1.00 84.19 504 LEU A C 1
ATOM 3989 O O . LEU A 1 504 ? 6.887 -13.003 -6.036 1.00 84.19 504 LEU A O 1
ATOM 3993 N N . ILE A 1 505 ? 7.960 -11.562 -7.399 1.00 80.50 505 ILE A N 1
ATOM 3994 C CA . ILE A 1 505 ? 6.902 -10.538 -7.465 1.00 80.50 505 ILE A CA 1
ATOM 3995 C C . ILE A 1 505 ? 5.569 -11.148 -7.941 1.00 80.50 505 ILE A C 1
ATOM 3997 O O . ILE A 1 505 ? 4.521 -10.928 -7.332 1.00 80.50 505 ILE A O 1
ATOM 4001 N N . ARG A 1 506 ? 5.587 -11.970 -9.000 1.00 86.25 506 ARG A N 1
ATOM 4002 C CA . ARG A 1 506 ? 4.385 -12.649 -9.524 1.00 86.25 506 ARG A CA 1
ATOM 4003 C C . ARG A 1 506 ? 3.751 -13.608 -8.516 1.00 86.25 506 ARG A C 1
ATOM 4005 O O . ARG A 1 506 ? 2.521 -13.675 -8.428 1.00 86.25 506 ARG A O 1
ATOM 4012 N N . ARG A 1 507 ? 4.563 -14.316 -7.724 1.00 82.88 507 ARG A N 1
ATOM 4013 C CA . ARG A 1 507 ? 4.078 -15.191 -6.646 1.00 82.88 507 ARG A CA 1
ATOM 4014 C C . ARG A 1 507 ? 3.531 -14.406 -5.454 1.00 82.88 507 ARG A C 1
ATOM 4016 O O . ARG A 1 507 ? 2.487 -14.789 -4.939 1.00 82.88 507 ARG A O 1
ATOM 4023 N N . GLU A 1 508 ? 4.142 -13.286 -5.075 1.00 75.25 508 GLU A N 1
ATOM 4024 C CA . GLU A 1 508 ? 3.620 -12.391 -4.027 1.00 75.25 508 GLU A CA 1
ATOM 4025 C C . GLU A 1 508 ? 2.231 -11.838 -4.390 1.00 75.25 508 GLU A C 1
ATOM 4027 O O . GLU A 1 508 ? 1.289 -11.986 -3.610 1.00 75.25 508 GLU A O 1
ATOM 4032 N N . TYR A 1 509 ? 2.048 -11.328 -5.615 1.00 72.44 509 TYR A N 1
ATOM 4033 C CA . TYR A 1 509 ? 0.731 -10.906 -6.122 1.00 72.44 509 TYR A CA 1
ATOM 4034 C C . TYR A 1 509 ? -0.324 -12.028 -6.129 1.00 72.44 509 TYR A C 1
ATOM 4036 O O . TYR A 1 509 ? -1.518 -11.748 -6.000 1.00 72.44 509 TYR A O 1
ATOM 4044 N N . SER A 1 510 ? 0.107 -13.286 -6.267 1.00 68.38 510 SER A N 1
ATOM 4045 C CA . SER A 1 510 ? -0.770 -14.464 -6.314 1.00 68.38 510 SER A CA 1
ATOM 4046 C C . SER A 1 510 ? -1.157 -15.007 -4.931 1.00 68.38 510 SER A C 1
ATOM 4048 O O . SER A 1 510 ? -2.129 -15.751 -4.830 1.00 68.38 510 SER A O 1
ATOM 4050 N N . LEU A 1 511 ? -0.434 -14.637 -3.865 1.00 64.38 511 LEU A N 1
ATOM 4051 C CA . LEU A 1 511 ? -0.695 -15.099 -2.491 1.00 64.38 511 LEU A CA 1
ATOM 4052 C C . LEU A 1 511 ? -1.821 -14.329 -1.775 1.00 64.38 511 LEU A C 1
ATOM 4054 O O . LEU A 1 511 ? -2.321 -14.790 -0.754 1.00 64.38 511 LEU A O 1
ATOM 4058 N N . GLY A 1 512 ? -2.295 -13.218 -2.348 1.00 59.19 512 GLY A N 1
ATOM 4059 C CA . GLY A 1 512 ? -3.708 -12.842 -2.223 1.00 59.19 512 GLY A CA 1
ATOM 4060 C C . GLY A 1 512 ? -4.178 -12.117 -0.955 1.00 59.19 512 GLY A C 1
ATOM 4061 O O . GLY A 1 512 ? -5.387 -12.031 -0.765 1.00 59.19 512 GLY A O 1
ATOM 4062 N N . SER A 1 513 ? -3.301 -11.537 -0.129 1.00 48.28 513 SER A N 1
ATOM 4063 C CA . SER A 1 513 ? -3.715 -10.668 0.992 1.00 48.28 513 SER A CA 1
ATOM 4064 C C . SER A 1 513 ? -2.834 -9.422 1.129 1.00 48.28 513 SER A C 1
ATOM 4066 O O . SER A 1 513 ? -1.613 -9.542 1.181 1.00 48.28 513 SER A O 1
ATOM 4068 N N . ASP A 1 514 ? -3.459 -8.242 1.200 1.00 56.03 514 ASP A N 1
ATOM 4069 C CA . ASP A 1 514 ? -2.851 -6.926 1.490 1.00 56.03 514 ASP A CA 1
ATOM 4070 C C . ASP A 1 514 ? -1.635 -6.491 0.636 1.00 56.03 514 ASP A C 1
ATOM 4072 O O . ASP A 1 514 ? -0.883 -5.590 1.014 1.00 56.03 514 ASP A O 1
ATOM 4076 N N . VAL A 1 515 ? -1.482 -7.044 -0.573 1.00 65.94 515 VAL A N 1
ATOM 4077 C CA . VAL A 1 515 ? -0.575 -6.480 -1.588 1.00 65.94 515 VAL A CA 1
ATOM 4078 C C . VAL A 1 515 ? -1.115 -5.127 -2.066 1.00 65.94 515 VAL A C 1
ATOM 4080 O O . VAL A 1 515 ? -2.309 -4.992 -2.348 1.00 65.94 515 VAL A O 1
ATOM 4083 N N . LEU A 1 516 ? -0.231 -4.131 -2.146 1.00 69.62 516 LEU A N 1
ATOM 4084 C CA . LEU A 1 516 ? -0.574 -2.722 -2.329 1.00 69.62 516 LEU A CA 1
ATOM 4085 C C . LEU A 1 516 ? -0.158 -2.254 -3.734 1.00 69.62 516 LEU A C 1
ATOM 4087 O O . LEU A 1 516 ? 1.029 -2.138 -4.030 1.00 69.62 516 LEU A O 1
ATOM 4091 N N . TYR A 1 517 ? -1.141 -2.017 -4.603 1.00 75.94 517 TYR A N 1
ATOM 4092 C CA . TYR A 1 517 ? -0.932 -1.736 -6.030 1.00 75.94 517 TYR A CA 1
ATOM 4093 C C . TYR A 1 517 ? -0.589 -0.266 -6.304 1.00 75.94 517 TYR A C 1
ATOM 4095 O O . TYR A 1 517 ? -1.007 0.633 -5.574 1.00 75.94 517 TYR A O 1
ATOM 4103 N N . SER A 1 518 ? 0.101 0.003 -7.411 1.00 77.50 518 SER A N 1
ATOM 4104 C CA . SER A 1 518 ? 0.117 1.335 -8.025 1.00 77.50 518 SER A CA 1
ATOM 4105 C C . SER A 1 518 ? -1.014 1.504 -9.050 1.00 77.50 518 SER A C 1
ATOM 4107 O O . SER A 1 518 ? -1.536 0.533 -9.603 1.00 77.50 518 SER A O 1
ATOM 4109 N N . LEU A 1 519 ? -1.375 2.756 -9.349 1.00 74.06 519 LEU A N 1
ATOM 4110 C CA . LEU A 1 519 ? -2.369 3.076 -10.382 1.00 74.06 519 LEU A CA 1
ATOM 4111 C C . LEU A 1 519 ? -1.942 2.597 -11.787 1.00 74.06 519 LEU A C 1
ATOM 4113 O O . LEU A 1 519 ? -2.792 2.180 -12.570 1.00 74.06 519 LEU A O 1
ATOM 4117 N N . GLU A 1 520 ? -0.637 2.582 -12.094 1.00 72.25 520 GLU A N 1
ATOM 4118 C CA . GLU A 1 520 ? -0.125 2.030 -13.359 1.00 72.25 520 GLU A CA 1
ATOM 4119 C C . GLU A 1 520 ? -0.386 0.520 -13.457 1.00 72.25 520 GLU A C 1
ATOM 4121 O O . GLU A 1 520 ? -0.875 0.042 -14.476 1.00 72.25 520 GLU A O 1
ATOM 4126 N N . GLU A 1 521 ? -0.126 -0.240 -12.394 1.00 75.25 521 GLU A N 1
ATOM 4127 C CA . GLU A 1 521 ? -0.316 -1.697 -12.388 1.00 75.25 521 GLU A CA 1
ATOM 4128 C C . GLU A 1 521 ? -1.792 -2.090 -12.500 1.00 75.25 521 GLU A C 1
ATOM 4130 O O . GLU A 1 521 ? -2.133 -3.051 -13.193 1.00 75.25 521 GLU A O 1
ATOM 4135 N N . LEU A 1 522 ? -2.683 -1.311 -11.883 1.00 75.88 522 LEU A N 1
ATOM 4136 C CA . LEU A 1 522 ? -4.126 -1.478 -12.042 1.00 75.88 522 LEU A CA 1
ATOM 4137 C C . LEU A 1 522 ? -4.569 -1.176 -13.484 1.00 75.88 522 LEU A C 1
ATOM 4139 O O . LEU A 1 522 ? -5.291 -1.986 -14.062 1.00 75.88 522 LEU A O 1
ATOM 4143 N N . ASN A 1 523 ? -4.057 -0.106 -14.106 1.00 72.94 523 ASN A N 1
ATOM 4144 C CA . ASN A 1 523 ? -4.286 0.204 -15.526 1.00 72.94 523 ASN A CA 1
ATOM 4145 C C . ASN A 1 523 ? -3.686 -0.856 -16.479 1.00 72.94 523 ASN A C 1
ATOM 4147 O O . ASN A 1 523 ? -4.221 -1.101 -17.561 1.00 72.94 523 ASN A O 1
ATOM 4151 N N . LEU A 1 524 ? -2.609 -1.540 -16.075 1.00 72.06 524 LEU A N 1
ATOM 4152 C CA . LEU A 1 524 ? -2.050 -2.704 -16.775 1.00 72.06 524 LEU A CA 1
ATOM 4153 C C . LEU A 1 524 ? -2.865 -3.995 -16.555 1.00 72.06 524 LEU A C 1
ATOM 4155 O O . LEU A 1 524 ? -2.622 -4.982 -17.254 1.00 72.06 524 LEU A O 1
ATOM 4159 N N . GLY A 1 525 ? -3.856 -3.993 -15.657 1.00 70.44 525 GLY A N 1
ATOM 4160 C CA . GLY A 1 525 ? -4.814 -5.083 -15.453 1.00 70.44 525 GLY A CA 1
ATOM 4161 C C . GLY A 1 525 ? -4.622 -5.912 -14.179 1.00 70.44 525 GLY A C 1
ATOM 4162 O O . GLY A 1 525 ? -5.168 -7.012 -14.098 1.00 70.44 525 GLY A O 1
ATOM 4163 N N . ALA A 1 526 ? -3.883 -5.431 -13.170 1.00 71.56 526 ALA A N 1
ATOM 4164 C CA . ALA A 1 526 ? -3.588 -6.186 -11.938 1.00 71.56 526 ALA A CA 1
ATOM 4165 C C . ALA A 1 526 ? -4.816 -6.607 -11.100 1.00 71.56 526 ALA A C 1
ATOM 4167 O O . ALA A 1 526 ? -4.731 -7.505 -10.253 1.00 71.56 526 ALA A O 1
ATOM 4168 N N . ARG A 1 527 ? -5.974 -5.983 -11.343 1.00 71.75 527 ARG A N 1
ATOM 4169 C CA . ARG A 1 527 ? -7.287 -6.390 -10.815 1.00 71.75 527 ARG A CA 1
ATOM 4170 C C . ARG A 1 527 ? -8.348 -6.526 -11.916 1.00 71.75 527 ARG A C 1
ATOM 4172 O O . ARG A 1 527 ? -9.538 -6.389 -11.661 1.00 71.75 527 ARG A O 1
ATOM 4179 N N . GLY A 1 528 ? -7.914 -6.848 -13.136 1.00 72.19 528 GLY A N 1
ATOM 4180 C CA . GLY A 1 528 ? -8.777 -6.945 -14.310 1.00 72.19 528 GLY A CA 1
ATOM 4181 C C . GLY A 1 528 ? -9.152 -5.574 -14.877 1.00 72.19 528 GLY A C 1
ATOM 4182 O O . GLY A 1 528 ? -8.382 -4.621 -14.795 1.00 72.19 528 GLY A O 1
ATOM 4183 N N . ASP A 1 529 ? -10.332 -5.496 -15.487 1.00 72.94 529 ASP A N 1
ATOM 4184 C CA . ASP A 1 529 ? -10.861 -4.274 -16.094 1.00 72.94 529 ASP A CA 1
ATOM 4185 C C . ASP A 1 529 ? -11.539 -3.389 -15.038 1.00 72.94 529 ASP A C 1
ATOM 4187 O O . ASP A 1 529 ? -12.663 -3.670 -14.616 1.00 72.94 529 ASP A O 1
ATOM 4191 N N . LEU A 1 530 ? -10.869 -2.300 -14.642 1.00 78.00 530 LEU A N 1
ATOM 4192 C CA . LEU A 1 530 ? -11.382 -1.336 -13.662 1.00 78.00 530 LEU A CA 1
ATOM 4193 C C . LEU A 1 530 ? -12.716 -0.698 -14.074 1.00 78.00 530 LEU A C 1
ATOM 4195 O O . LEU A 1 530 ? -13.475 -0.285 -13.201 1.00 78.00 530 LEU A O 1
ATOM 4199 N N . THR A 1 531 ? -13.055 -0.645 -15.368 1.00 78.19 531 THR A N 1
ATOM 4200 C CA . THR A 1 531 ? -14.352 -0.103 -15.810 1.00 78.19 531 THR A CA 1
ATOM 4201 C C . THR A 1 531 ? -15.525 -1.028 -15.462 1.00 78.19 531 THR A C 1
ATOM 4203 O O . THR A 1 531 ? -16.683 -0.647 -15.630 1.00 78.19 531 THR A O 1
ATOM 4206 N N . LYS A 1 532 ? -15.260 -2.232 -14.942 1.00 81.00 532 LYS A N 1
ATOM 4207 C CA . LYS A 1 532 ? -16.268 -3.187 -14.475 1.00 81.00 532 LYS A CA 1
ATOM 4208 C C . LYS A 1 532 ? -16.246 -3.310 -12.950 1.00 81.00 532 LYS A C 1
ATOM 4210 O O . LYS A 1 532 ? -15.219 -3.119 -12.302 1.00 81.00 532 LYS A O 1
ATOM 4215 N N . LEU A 1 533 ? -17.401 -3.655 -12.385 1.00 81.69 533 LEU A N 1
ATOM 4216 C CA . LEU A 1 533 ? -17.533 -4.077 -10.991 1.00 81.69 533 LEU A CA 1
ATOM 4217 C C . LEU A 1 533 ? -17.257 -5.580 -10.884 1.00 81.69 533 LEU A C 1
ATOM 4219 O O . LEU A 1 533 ? -17.720 -6.356 -11.720 1.00 81.69 533 LEU A O 1
ATOM 4223 N N . SER A 1 534 ? -16.532 -5.980 -9.844 1.00 82.62 534 SER A N 1
ATOM 4224 C CA . SER A 1 534 ? -16.266 -7.369 -9.467 1.00 82.62 534 SER A CA 1
ATOM 4225 C C . SER A 1 534 ? -16.820 -7.594 -8.053 1.00 82.62 534 SER A C 1
ATOM 4227 O O . SER A 1 534 ? -16.126 -7.266 -7.093 1.00 82.62 534 SER A O 1
ATOM 4229 N N . PRO A 1 535 ? -18.065 -8.082 -7.885 1.00 82.88 535 PRO A N 1
ATOM 4230 C CA . PRO A 1 535 ? -18.749 -8.082 -6.589 1.00 82.88 535 PRO A CA 1
ATOM 4231 C C . PRO A 1 535 ? -17.949 -8.761 -5.469 1.00 82.88 535 PRO A C 1
ATOM 4233 O O . PRO A 1 535 ? -17.503 -9.897 -5.619 1.00 82.88 535 PRO A O 1
ATOM 4236 N N . GLY A 1 536 ? -17.766 -8.068 -4.341 1.00 81.38 536 GLY A N 1
ATOM 4237 C CA . GLY A 1 536 ? -16.947 -8.548 -3.223 1.00 81.38 536 GLY A CA 1
ATOM 4238 C C . GLY A 1 536 ? -15.430 -8.396 -3.412 1.00 81.38 536 GLY A C 1
ATOM 4239 O O . GLY A 1 536 ? -14.669 -8.871 -2.574 1.00 81.38 536 GLY A O 1
ATOM 4240 N N . SER A 1 537 ? -14.963 -7.735 -4.476 1.00 84.31 537 SER A N 1
ATOM 4241 C CA . SER A 1 537 ? -13.542 -7.421 -4.667 1.00 84.31 537 SER A CA 1
ATOM 4242 C C . SER A 1 537 ? -13.065 -6.358 -3.675 1.00 84.31 537 SER A C 1
ATOM 4244 O O . SER A 1 537 ? -13.719 -5.332 -3.494 1.00 84.31 537 SER A O 1
ATOM 4246 N N . ARG A 1 538 ? -11.893 -6.587 -3.074 1.00 86.81 538 ARG A N 1
ATOM 4247 C CA . ARG A 1 538 ? -11.194 -5.669 -2.163 1.00 86.81 538 ARG A CA 1
ATOM 4248 C C . ARG A 1 538 ? -9.710 -5.622 -2.526 1.00 86.81 538 ARG A C 1
ATOM 4250 O O . ARG A 1 538 ? -9.085 -6.666 -2.720 1.00 86.81 538 ARG A O 1
ATOM 4257 N N . PHE A 1 539 ? -9.124 -4.428 -2.607 1.00 83.69 539 PHE A N 1
ATOM 4258 C CA . PHE A 1 539 ? -7.674 -4.261 -2.776 1.00 83.69 539 PHE A CA 1
ATOM 4259 C C . PHE A 1 539 ? -7.163 -2.913 -2.248 1.00 83.69 539 PHE A C 1
ATOM 4261 O O . PHE A 1 539 ? -7.890 -1.921 -2.241 1.00 83.69 539 PHE A O 1
ATOM 4268 N N . GLN A 1 540 ? -5.899 -2.882 -1.814 1.00 85.62 540 GLN A N 1
ATOM 4269 C CA . GLN A 1 540 ? -5.214 -1.668 -1.354 1.00 85.62 540 GLN A CA 1
ATOM 4270 C C . GLN A 1 540 ? -4.370 -1.060 -2.483 1.00 85.62 540 GLN A C 1
ATOM 4272 O O . GLN A 1 540 ? -3.788 -1.798 -3.275 1.00 85.62 540 GLN A O 1
ATOM 4277 N N . LEU A 1 541 ? -4.252 0.265 -2.555 1.00 87.19 541 LEU A N 1
ATOM 4278 C CA . LEU A 1 541 ? -3.412 0.943 -3.548 1.00 87.19 541 LEU A CA 1
ATOM 4279 C C . LEU A 1 541 ? -2.800 2.253 -3.035 1.00 87.19 541 LEU A C 1
ATOM 4281 O O . LEU A 1 541 ? -3.308 2.862 -2.093 1.00 87.19 541 LEU A O 1
ATOM 4285 N N . ASN A 1 542 ? -1.738 2.700 -3.706 1.00 81.50 542 ASN A N 1
ATOM 4286 C CA . ASN A 1 542 ? -1.196 4.053 -3.597 1.00 81.50 542 ASN A CA 1
ATOM 4287 C C . ASN A 1 542 ? -1.673 4.900 -4.787 1.00 81.50 542 ASN A C 1
ATOM 4289 O O . ASN A 1 542 ? -1.491 4.527 -5.949 1.00 81.50 542 ASN A O 1
ATOM 4293 N N . LEU A 1 543 ? -2.231 6.071 -4.485 1.00 81.69 543 LEU A N 1
ATOM 4294 C CA . LEU A 1 543 ? -2.547 7.142 -5.430 1.00 81.69 543 LEU A CA 1
ATOM 4295 C C . LEU A 1 543 ? -1.584 8.315 -5.186 1.00 81.69 543 LEU A C 1
ATOM 4297 O O . LEU A 1 543 ? -1.216 8.566 -4.045 1.00 81.69 543 LEU A O 1
ATOM 4301 N N . GLY A 1 544 ? -1.175 9.030 -6.238 1.00 69.44 544 GLY A N 1
ATOM 4302 C CA . GLY A 1 544 ? -0.229 10.159 -6.125 1.00 69.44 544 GLY A CA 1
ATOM 4303 C C . GLY A 1 544 ? 0.741 10.332 -7.302 1.00 69.44 544 GLY A C 1
ATOM 4304 O O . GLY A 1 544 ? 1.588 11.221 -7.291 1.00 69.44 544 GLY A O 1
ATOM 4305 N N . GLY A 1 545 ? 0.653 9.488 -8.339 1.00 55.47 545 GLY A N 1
ATOM 4306 C CA . GLY A 1 545 ? 1.483 9.606 -9.542 1.00 55.47 545 GLY A CA 1
ATOM 4307 C C . GLY A 1 545 ? 1.204 10.901 -10.311 1.00 55.47 545 GLY A C 1
ATOM 4308 O O . GLY A 1 545 ? 0.305 10.933 -11.145 1.00 55.47 545 GLY A O 1
ATOM 4309 N N . GLY A 1 546 ? 1.983 11.949 -10.030 1.00 56.22 546 GLY A N 1
ATOM 4310 C CA . GLY A 1 546 ? 1.827 13.280 -10.625 1.00 56.22 546 GLY A CA 1
ATOM 4311 C C . GLY A 1 546 ? 0.890 14.230 -9.867 1.00 56.22 546 GLY A C 1
ATOM 4312 O O . GLY A 1 546 ? 0.454 15.213 -10.462 1.00 56.22 546 GLY A O 1
ATOM 4313 N N . SER A 1 547 ? 0.573 13.956 -8.596 1.00 67.88 547 SER A N 1
ATOM 4314 C CA . SER A 1 547 ? -0.223 14.848 -7.736 1.00 67.88 547 SER A CA 1
ATOM 4315 C C . SER A 1 547 ? 0.611 15.405 -6.569 1.00 67.88 547 SER A C 1
ATOM 4317 O O . SER A 1 547 ? 1.782 15.052 -6.412 1.00 67.88 547 SER A O 1
ATOM 4319 N N . CYS A 1 548 ? 0.047 16.323 -5.781 1.00 69.31 548 CYS A N 1
ATOM 4320 C CA . CYS A 1 548 ? 0.762 16.996 -4.691 1.00 69.31 548 CYS A CA 1
ATOM 4321 C C . CYS A 1 548 ? 0.983 16.114 -3.448 1.00 69.31 548 CYS A C 1
ATOM 4323 O O . CYS A 1 548 ? 1.856 16.424 -2.635 1.00 69.31 548 CYS A O 1
ATOM 4325 N N . PHE A 1 549 ? 0.209 15.037 -3.281 1.00 75.44 549 PHE A N 1
ATOM 4326 C CA . PHE A 1 549 ? 0.253 14.156 -2.109 1.00 75.44 549 PHE A CA 1
ATOM 4327 C C . PHE A 1 549 ? 0.286 12.668 -2.498 1.00 75.44 549 PHE A C 1
ATOM 4329 O O . PHE A 1 549 ? 0.042 12.293 -3.641 1.00 75.44 549 PHE A O 1
ATOM 4336 N N . SER A 1 550 ? 0.590 11.798 -1.529 1.00 77.31 550 SER A N 1
ATOM 4337 C CA . SER A 1 550 ? 0.588 10.341 -1.712 1.00 77.31 550 SER A CA 1
ATOM 4338 C C . SER A 1 550 ? -0.426 9.698 -0.772 1.00 77.31 550 SER A C 1
ATOM 4340 O O . SER A 1 550 ? -0.221 9.630 0.441 1.00 77.31 550 SER A O 1
ATOM 4342 N N . TYR A 1 551 ? -1.537 9.235 -1.336 1.00 84.19 551 TYR A N 1
ATOM 4343 C CA . TYR A 1 551 ? -2.669 8.682 -0.608 1.00 84.19 551 TYR A CA 1
ATOM 4344 C C . TYR A 1 551 ? -2.623 7.157 -0.603 1.00 84.19 551 TYR A C 1
ATOM 4346 O O . TYR A 1 551 ? -2.598 6.526 -1.662 1.00 84.19 551 TYR A O 1
ATOM 4354 N N . ARG A 1 552 ? -2.746 6.551 0.581 1.00 85.69 552 ARG A N 1
ATOM 4355 C CA . ARG A 1 552 ? -3.152 5.145 0.686 1.00 85.69 552 ARG A CA 1
ATOM 4356 C C . ARG A 1 552 ? -4.664 5.047 0.558 1.00 85.69 552 ARG A C 1
ATOM 4358 O O . ARG A 1 552 ? -5.395 5.781 1.224 1.00 85.69 552 ARG A O 1
ATOM 4365 N N . ALA A 1 553 ? -5.121 4.123 -0.273 1.00 89.94 553 ALA A N 1
ATOM 4366 C CA . ALA A 1 553 ? -6.529 3.892 -0.537 1.00 89.94 553 ALA A CA 1
ATOM 4367 C C . ALA A 1 553 ? -6.882 2.401 -0.460 1.00 89.94 553 ALA A C 1
ATOM 4369 O O . ALA A 1 553 ? -6.030 1.534 -0.663 1.00 89.94 553 ALA A O 1
ATOM 4370 N N . VAL A 1 554 ? -8.156 2.109 -0.203 1.00 90.88 554 VAL A N 1
ATOM 4371 C CA . VAL A 1 554 ? -8.752 0.776 -0.345 1.00 90.88 554 VAL A CA 1
ATOM 4372 C C . VAL A 1 554 ? -9.955 0.897 -1.272 1.00 90.88 554 VAL A C 1
ATOM 4374 O O . VAL A 1 554 ? -10.839 1.717 -1.030 1.00 90.88 554 VAL A O 1
ATOM 4377 N N . VAL A 1 555 ? -9.986 0.098 -2.336 1.00 91.12 555 VAL A N 1
ATOM 4378 C CA . VAL A 1 555 ? -11.140 -0.010 -3.239 1.00 91.12 555 VAL A CA 1
ATOM 4379 C C . VAL A 1 555 ? -11.929 -1.251 -2.856 1.00 91.12 555 VAL A C 1
ATOM 4381 O O . VAL A 1 555 ? -11.344 -2.326 -2.697 1.00 91.12 555 VAL A O 1
ATOM 4384 N N . LEU A 1 556 ? -13.243 -1.088 -2.708 1.00 91.31 556 LEU A N 1
ATOM 4385 C CA . LEU A 1 556 ? -14.179 -2.166 -2.410 1.00 91.31 556 LEU A CA 1
ATOM 4386 C C . LEU A 1 556 ? -15.368 -2.122 -3.376 1.00 91.31 556 LEU A C 1
ATOM 4388 O O . LEU A 1 556 ? -16.027 -1.088 -3.501 1.00 91.31 556 LEU A O 1
ATOM 4392 N N . ASP A 1 557 ? -15.662 -3.253 -4.011 1.00 90.44 557 ASP A N 1
ATOM 4393 C CA . ASP A 1 557 ? -16.838 -3.448 -4.862 1.00 90.44 557 ASP A CA 1
ATOM 4394 C C . ASP A 1 557 ? -17.931 -4.168 -4.072 1.00 90.44 557 ASP A C 1
ATOM 4396 O O . ASP A 1 557 ? -17.712 -5.249 -3.517 1.00 90.44 557 ASP A O 1
ATOM 4400 N N . ALA A 1 558 ? -19.123 -3.579 -4.019 1.00 84.75 558 ALA A N 1
ATOM 4401 C CA . ALA A 1 558 ? -20.216 -4.077 -3.198 1.00 84.75 558 ALA A CA 1
ATOM 4402 C C . ALA A 1 558 ? -20.674 -5.493 -3.607 1.00 84.75 558 ALA A C 1
ATOM 4404 O O . ALA A 1 558 ? -20.674 -5.871 -4.779 1.00 84.75 558 ALA A O 1
ATOM 4405 N N . GLN A 1 559 ? -21.078 -6.288 -2.615 1.00 82.69 559 GLN A N 1
ATOM 4406 C CA . GLN A 1 559 ? -21.540 -7.665 -2.813 1.00 82.69 559 GLN A CA 1
ATOM 4407 C C . GLN A 1 559 ? -22.949 -7.692 -3.434 1.00 82.69 559 GLN A C 1
ATOM 4409 O O . GLN A 1 559 ? -23.764 -6.807 -3.170 1.00 82.69 559 GLN A O 1
ATOM 4414 N N . GLU A 1 560 ? -23.269 -8.726 -4.222 1.00 68.00 560 GLU A N 1
ATOM 4415 C CA . GLU A 1 560 ? -24.513 -8.808 -5.022 1.00 68.00 560 GLU A CA 1
ATOM 4416 C C . GLU A 1 560 ? -25.819 -8.713 -4.203 1.00 68.00 560 GLU A C 1
ATOM 4418 O O . GLU A 1 560 ? -26.874 -8.375 -4.735 1.00 68.00 560 GLU A O 1
ATOM 4423 N N . SER A 1 561 ? -25.762 -8.991 -2.899 1.00 60.44 561 SER A N 1
ATOM 4424 C CA . SER A 1 561 ? -26.894 -8.963 -1.963 1.00 60.44 561 SER A CA 1
ATOM 4425 C C . SER A 1 561 ? -27.229 -7.577 -1.386 1.00 60.44 561 SER A C 1
ATOM 4427 O O . SER A 1 561 ? -28.207 -7.456 -0.647 1.00 60.44 561 SER A O 1
ATOM 4429 N N . SER A 1 562 ? -26.449 -6.536 -1.697 1.00 60.25 562 SER A N 1
ATOM 4430 C CA . SER A 1 562 ? -26.498 -5.225 -1.015 1.00 60.25 562 SER A CA 1
ATOM 4431 C C . SER A 1 562 ? -27.679 -4.305 -1.386 1.00 60.25 562 SER A C 1
ATOM 4433 O O . SER A 1 562 ? -27.899 -3.295 -0.719 1.00 60.25 562 SER A O 1
ATOM 4435 N N . GLY A 1 563 ? -28.500 -4.674 -2.376 1.00 64.50 563 GLY A N 1
ATOM 4436 C CA . GLY A 1 563 ? -29.702 -3.926 -2.772 1.00 64.50 563 GLY A CA 1
ATOM 4437 C C . GLY A 1 563 ? -29.452 -2.863 -3.856 1.00 64.50 563 GLY A C 1
ATOM 4438 O O . GLY A 1 563 ? -28.433 -2.908 -4.541 1.00 64.50 563 GLY A O 1
ATOM 4439 N N . PRO A 1 564 ? -30.401 -1.935 -4.092 1.00 72.69 564 PRO A N 1
ATOM 4440 C CA . PRO A 1 564 ? -30.239 -0.893 -5.102 1.00 72.69 564 PRO A CA 1
ATOM 4441 C C . PRO A 1 564 ? -29.254 0.187 -4.632 1.00 72.69 564 PRO A C 1
ATOM 4443 O O . PRO A 1 564 ? -29.480 0.845 -3.616 1.00 72.69 564 PRO A O 1
ATOM 4446 N N . PHE A 1 565 ? -28.183 0.385 -5.400 1.00 78.62 565 PHE A N 1
ATOM 4447 C CA . PHE A 1 565 ? -27.183 1.426 -5.158 1.00 78.62 565 PHE A CA 1
ATOM 4448 C C . PHE A 1 565 ? -27.728 2.834 -5.412 1.00 78.62 565 PHE A C 1
ATOM 4450 O O . PHE A 1 565 ? -28.555 3.043 -6.300 1.00 78.62 565 PHE A O 1
ATOM 4457 N N . GLU A 1 566 ? -27.212 3.806 -4.661 1.00 78.44 566 GLU A N 1
ATOM 4458 C CA . GLU A 1 566 ? -27.495 5.237 -4.848 1.00 78.44 566 GLU A CA 1
ATOM 4459 C C . GLU A 1 566 ? -26.407 5.920 -5.693 1.00 78.44 566 GLU A C 1
ATOM 4461 O O . GLU A 1 566 ? -26.685 6.885 -6.402 1.00 78.44 566 GLU A O 1
ATOM 4466 N N . TYR A 1 567 ? -25.185 5.367 -5.686 1.00 81.44 567 TYR A N 1
ATOM 4467 C CA . TYR A 1 567 ? -24.029 5.882 -6.424 1.00 81.44 567 TYR A CA 1
ATOM 4468 C C . TYR A 1 567 ? -23.278 4.752 -7.145 1.00 81.44 567 TYR A C 1
ATOM 4470 O O . TYR A 1 567 ? -23.073 3.676 -6.583 1.00 81.44 567 TYR A O 1
ATOM 4478 N N . HIS A 1 568 ? -22.803 4.989 -8.372 1.00 84.31 568 HIS A N 1
ATOM 4479 C CA . HIS A 1 568 ? -21.954 4.018 -9.085 1.00 84.31 568 HIS A CA 1
ATOM 4480 C C . HIS A 1 568 ? -20.526 3.951 -8.520 1.00 84.31 568 HIS A C 1
ATOM 4482 O O . HIS A 1 568 ? -19.925 2.880 -8.477 1.00 84.31 568 HIS A O 1
ATOM 4488 N N . CYS A 1 569 ? -20.005 5.080 -8.043 1.00 89.75 569 CYS A N 1
ATOM 4489 C CA . CYS A 1 569 ? -18.753 5.186 -7.303 1.00 89.75 569 CYS A CA 1
ATOM 4490 C C . CYS A 1 569 ? -18.930 6.229 -6.194 1.00 89.75 569 CYS A C 1
ATOM 4492 O O . CYS A 1 569 ? -19.676 7.186 -6.387 1.00 89.75 569 CYS A O 1
ATOM 4494 N N . GLY A 1 570 ? -18.228 6.088 -5.071 1.00 89.81 570 GLY A N 1
ATOM 4495 C CA . GLY A 1 570 ? -18.151 7.107 -4.019 1.00 89.81 570 GLY A CA 1
ATOM 4496 C C . GLY A 1 570 ? -16.777 7.127 -3.351 1.00 89.81 570 GLY A C 1
ATOM 4497 O O . GLY A 1 570 ? -16.058 6.126 -3.383 1.00 89.81 570 GLY A O 1
ATOM 4498 N N . VAL A 1 571 ? -16.410 8.253 -2.738 1.00 91.75 571 VAL A N 1
ATOM 4499 C CA . VAL A 1 571 ? -15.154 8.413 -1.986 1.00 91.75 571 VAL A CA 1
ATOM 4500 C C . VAL A 1 571 ? -15.458 8.545 -0.505 1.00 91.75 571 VAL A C 1
ATOM 4502 O O . VAL A 1 571 ? -16.301 9.349 -0.119 1.00 91.75 571 VAL A O 1
ATOM 4505 N N . PHE A 1 572 ? -14.753 7.796 0.338 1.00 90.44 572 PHE A N 1
ATOM 4506 C CA . PHE A 1 572 ? -14.868 7.906 1.790 1.00 90.44 572 PHE A CA 1
ATOM 4507 C C . PHE A 1 572 ? -13.525 8.322 2.385 1.00 90.44 572 PHE A C 1
ATOM 4509 O O . PHE A 1 572 ? -12.606 7.510 2.482 1.00 90.44 572 PHE A O 1
ATOM 4516 N N . ILE A 1 573 ? -13.388 9.587 2.777 1.00 88.38 573 ILE A N 1
ATOM 4517 C CA . ILE A 1 573 ? -12.153 10.074 3.394 1.00 88.38 573 ILE A CA 1
ATOM 4518 C C . ILE A 1 573 ? -12.189 9.779 4.896 1.00 88.38 573 ILE A C 1
ATOM 4520 O O . ILE A 1 573 ? -13.105 10.186 5.613 1.00 88.38 573 ILE A O 1
ATOM 4524 N N . VAL A 1 574 ? -11.151 9.094 5.378 1.00 83.69 574 VAL A N 1
ATOM 4525 C CA . VAL A 1 574 ? -10.883 8.855 6.798 1.00 83.69 574 VAL A CA 1
ATOM 4526 C C . VAL A 1 574 ? -9.946 9.964 7.297 1.00 83.69 574 VAL A C 1
ATOM 4528 O O . VAL A 1 574 ? -8.745 9.921 7.010 1.00 83.69 574 VAL A O 1
ATOM 4531 N N . PRO A 1 575 ? -10.456 10.989 8.010 1.00 70.00 575 PRO A N 1
ATOM 4532 C CA . PRO A 1 575 ? -9.652 12.143 8.388 1.00 70.00 575 PRO A CA 1
ATOM 4533 C C . PRO A 1 575 ? -8.639 11.808 9.487 1.00 70.00 575 PRO A C 1
ATOM 4535 O O . PRO A 1 575 ? -8.864 10.964 10.357 1.00 70.00 575 PRO A O 1
ATOM 4538 N N . LYS A 1 576 ? -7.525 12.538 9.499 1.00 66.12 576 LYS A N 1
ATOM 4539 C CA . LYS A 1 576 ? -6.584 12.565 10.624 1.00 66.12 576 LYS A CA 1
ATOM 4540 C C . LYS A 1 576 ? -7.266 13.168 11.861 1.00 66.12 576 LYS A C 1
ATOM 4542 O O . LYS A 1 576 ? -7.972 14.167 11.734 1.00 66.12 576 LYS A O 1
ATOM 4547 N N . HIS A 1 577 ? -7.009 12.644 13.066 1.00 52.94 577 HIS A N 1
ATOM 4548 C CA . HIS A 1 577 ? -7.474 13.326 14.275 1.00 52.94 577 HIS A CA 1
ATOM 4549 C C . HIS A 1 577 ? -6.541 14.500 14.611 1.00 52.94 577 HIS A C 1
ATOM 4551 O O . HIS A 1 577 ? -5.372 14.326 14.968 1.00 52.94 577 HIS A O 1
ATOM 4557 N N . CYS A 1 578 ? -7.059 15.718 14.465 1.00 39.62 578 CYS A N 1
ATOM 4558 C CA . CYS A 1 578 ? -6.433 16.940 14.950 1.00 39.62 578 CYS A CA 1
ATOM 4559 C C . CYS A 1 578 ? -7.221 17.425 16.169 1.00 39.62 578 CYS A C 1
ATOM 4561 O O . CYS A 1 578 ? -8.297 18.000 16.017 1.00 39.62 578 CYS A O 1
ATOM 4563 N N . ALA A 1 579 ? -6.671 17.222 17.370 1.00 38.28 579 ALA A N 1
ATOM 4564 C CA . ALA A 1 579 ? -7.165 17.903 18.562 1.00 38.28 579 ALA A CA 1
ATOM 4565 C C . ALA A 1 579 ? -7.134 19.421 18.308 1.00 38.28 579 ALA A C 1
ATOM 4567 O O . ALA A 1 579 ? -6.097 19.972 17.925 1.00 38.28 579 ALA A O 1
ATOM 4568 N N . SER A 1 580 ? -8.285 20.079 18.453 1.00 36.22 580 SER A N 1
ATOM 4569 C CA . SER A 1 580 ? -8.496 21.465 18.028 1.00 36.22 580 SER A CA 1
ATOM 4570 C C . SER A 1 580 ? -7.521 22.428 18.706 1.00 36.22 580 SER A C 1
ATOM 4572 O O . SER A 1 580 ? -7.459 22.486 19.936 1.00 36.22 580 SER A O 1
ATOM 4574 N N . GLN A 1 581 ? -6.792 23.226 17.918 1.00 28.55 581 GLN A N 1
ATOM 4575 C CA . GLN A 1 581 ? -5.896 24.252 18.453 1.00 28.55 581 GLN A CA 1
ATOM 4576 C C . GLN A 1 581 ? -6.695 25.374 19.131 1.00 28.55 581 GLN A C 1
ATOM 4578 O O . GLN A 1 581 ? -7.143 26.315 18.479 1.00 28.55 581 GLN A O 1
ATOM 4583 N N . VAL A 1 582 ? -6.825 25.318 20.457 1.00 31.42 582 VAL A N 1
ATOM 4584 C CA . VAL A 1 582 ? -7.266 26.473 21.247 1.00 31.42 582 VAL A CA 1
ATOM 4585 C C . VAL A 1 582 ? -6.061 27.376 21.489 1.00 31.42 582 VAL A C 1
ATOM 4587 O O . VAL A 1 582 ? -5.163 27.056 22.269 1.00 31.42 582 VAL A O 1
ATOM 4590 N N . SER A 1 583 ? -6.037 28.526 20.819 1.00 32.06 583 SER A N 1
ATOM 4591 C CA . SER A 1 583 ? -5.001 29.540 20.999 1.00 32.06 583 SER A CA 1
ATOM 4592 C C . SER A 1 583 ? -5.114 30.197 22.380 1.00 32.06 583 SER A C 1
ATOM 4594 O O . SER A 1 583 ? -5.908 31.120 22.570 1.00 32.06 583 SER A O 1
ATOM 4596 N N . ASN A 1 584 ? -4.304 29.758 23.345 1.00 26.11 584 ASN A N 1
ATOM 4597 C CA . ASN A 1 584 ? -4.128 30.462 24.614 1.00 26.11 584 ASN A CA 1
ATOM 4598 C C . ASN A 1 584 ? -2.666 30.468 25.084 1.00 26.11 584 ASN A C 1
ATOM 4600 O O . ASN A 1 584 ? -1.846 29.643 24.684 1.00 26.11 584 ASN A O 1
ATOM 4604 N N . ILE A 1 585 ? -2.319 31.492 25.862 1.00 36.88 585 ILE A N 1
ATOM 4605 C CA . ILE A 1 585 ? -0.949 32.012 25.929 1.00 36.88 585 ILE A CA 1
ATOM 4606 C C . ILE A 1 585 ? -0.109 31.312 27.008 1.00 36.88 585 ILE A C 1
ATOM 4608 O O . ILE A 1 585 ? -0.453 31.338 28.185 1.00 36.88 585 ILE A O 1
ATOM 4612 N N . GLY A 1 586 ? 1.078 30.830 26.620 1.00 31.19 586 GLY A N 1
ATOM 4613 C CA . GLY A 1 586 ? 2.236 30.782 27.522 1.00 31.19 586 GLY A CA 1
ATOM 4614 C C . GLY A 1 586 ? 2.417 29.532 28.389 1.00 31.19 586 GLY A C 1
ATOM 4615 O O . GLY A 1 586 ? 2.573 29.651 29.601 1.00 31.19 586 GLY A O 1
ATOM 4616 N N . SER A 1 587 ? 2.526 28.347 27.784 1.00 26.59 587 SER A N 1
ATOM 4617 C CA . SER A 1 587 ? 3.213 27.208 28.420 1.00 26.59 587 SER A CA 1
ATOM 4618 C C . SER A 1 587 ? 4.020 26.390 27.399 1.00 26.59 587 SER A C 1
ATOM 4620 O O . SER A 1 587 ? 3.893 26.590 26.190 1.00 26.59 587 SER A O 1
ATOM 4622 N N . ILE A 1 588 ? 4.934 25.539 27.878 1.00 30.69 588 ILE A N 1
ATOM 4623 C CA . ILE A 1 588 ? 5.901 24.823 27.030 1.00 30.69 588 ILE A CA 1
ATOM 4624 C C . ILE A 1 588 ? 5.216 23.617 26.376 1.00 30.69 588 ILE A C 1
ATOM 4626 O O . ILE A 1 588 ? 4.989 22.596 27.022 1.00 30.69 588 ILE A O 1
ATOM 4630 N N . PHE A 1 589 ? 4.922 23.726 25.080 1.00 29.95 589 PHE A N 1
ATOM 4631 C CA . PHE A 1 589 ? 4.322 22.644 24.303 1.00 29.95 589 PHE A CA 1
ATOM 4632 C C . PHE A 1 589 ? 5.287 21.467 24.107 1.00 29.95 589 PHE A C 1
ATOM 4634 O O . PHE A 1 589 ? 6.295 21.577 23.408 1.00 29.95 589 PHE A O 1
ATOM 4641 N N . HIS A 1 590 ? 4.905 20.300 24.627 1.00 27.83 590 HIS A N 1
ATOM 4642 C CA . HIS A 1 590 ? 5.237 19.035 23.979 1.00 27.83 590 HIS A CA 1
ATOM 4643 C C . HIS A 1 590 ? 4.215 18.794 22.854 1.00 27.83 590 HIS A C 1
ATOM 4645 O O . HIS A 1 590 ? 3.016 18.780 23.141 1.00 27.83 590 HIS A O 1
ATOM 4651 N N . PRO A 1 591 ? 4.633 18.588 21.590 1.00 33.19 591 PRO A N 1
ATOM 4652 C CA . PRO A 1 591 ? 3.708 18.167 20.547 1.00 33.19 591 PRO A CA 1
ATOM 4653 C C . PRO A 1 591 ? 3.232 16.743 20.854 1.00 33.19 591 PRO A C 1
ATOM 4655 O O . PRO A 1 591 ? 4.032 15.805 20.885 1.00 33.19 591 PRO A O 1
ATOM 4658 N N . SER A 1 592 ? 1.932 16.582 21.100 1.00 32.34 592 SER A N 1
ATOM 4659 C CA . SER A 1 592 ? 1.323 15.254 21.217 1.00 32.34 592 SER A CA 1
ATOM 4660 C C . SER A 1 592 ? 1.279 14.590 19.835 1.00 32.34 592 SER A C 1
ATOM 4662 O O . SER A 1 592 ? 0.986 15.277 18.852 1.00 32.34 592 SER A O 1
ATOM 4664 N N . PRO A 1 593 ? 1.570 13.282 19.719 1.00 33.94 593 PRO A N 1
ATOM 4665 C CA . PRO A 1 593 ? 1.501 12.591 18.439 1.00 33.94 593 PRO A CA 1
ATOM 4666 C C . PRO A 1 593 ? 0.047 12.547 17.966 1.00 33.94 593 PRO A C 1
ATOM 4668 O O . PRO A 1 593 ? -0.811 11.990 18.645 1.00 33.94 593 PRO A O 1
ATOM 4671 N N . CYS A 1 594 ? -0.241 13.130 16.804 1.00 38.81 594 CYS A N 1
ATOM 4672 C CA . CYS A 1 594 ? -1.559 12.992 16.195 1.00 38.81 594 CYS A CA 1
ATOM 4673 C C . CYS A 1 594 ? -1.694 11.577 15.621 1.00 38.81 594 CYS A C 1
ATOM 4675 O O . CYS A 1 594 ? -0.964 11.235 14.689 1.00 38.81 594 CYS A O 1
ATOM 4677 N N . LEU A 1 595 ? -2.616 10.773 16.146 1.00 46.31 595 LEU A N 1
ATOM 4678 C CA . LEU A 1 595 ? -2.944 9.482 15.548 1.00 46.31 595 LEU A CA 1
ATOM 4679 C C . LEU A 1 595 ? -3.878 9.674 14.342 1.00 46.31 595 LEU A C 1
ATOM 4681 O O . LEU A 1 595 ? -4.683 10.607 14.267 1.00 46.31 595 LEU A O 1
ATOM 4685 N N . THR A 1 596 ? -3.751 8.780 13.369 1.00 52.50 596 THR A N 1
ATOM 4686 C CA . THR A 1 596 ? -4.641 8.697 12.211 1.00 52.50 596 THR A CA 1
ATOM 4687 C C . THR A 1 596 ? -5.833 7.810 12.553 1.00 52.50 596 THR A C 1
ATOM 4689 O O . THR A 1 596 ? -5.667 6.719 13.103 1.00 52.50 596 THR A O 1
ATOM 4692 N N . ARG A 1 597 ? -7.049 8.234 12.180 1.00 63.38 597 ARG A N 1
ATOM 4693 C CA . ARG A 1 597 ? -8.256 7.412 12.374 1.00 63.38 597 ARG A CA 1
ATOM 4694 C C . ARG A 1 597 ? -8.218 6.108 11.574 1.00 63.38 597 ARG A C 1
ATOM 4696 O O . ARG A 1 597 ? -8.894 5.157 11.934 1.00 63.38 597 ARG A O 1
ATOM 4703 N N . ALA A 1 598 ? -7.353 6.022 10.560 1.00 61.19 598 ALA A N 1
ATOM 4704 C CA . ALA A 1 598 ? -7.074 4.827 9.762 1.00 61.19 598 ALA A CA 1
ATOM 4705 C C . ALA A 1 598 ? -6.648 3.574 10.563 1.00 61.19 598 ALA A C 1
ATOM 4707 O O . ALA A 1 598 ? -6.591 2.494 9.986 1.00 61.19 598 ALA A O 1
ATOM 4708 N N . HIS A 1 599 ? -6.346 3.686 11.864 1.00 62.53 599 HIS A N 1
ATOM 4709 C CA . HIS A 1 599 ? -6.130 2.530 12.743 1.00 62.53 599 HIS A CA 1
ATOM 4710 C C . HIS A 1 599 ? -7.412 1.997 13.414 1.00 62.53 599 HIS A C 1
ATOM 4712 O O . HIS A 1 599 ? -7.414 0.848 13.858 1.00 62.53 599 HIS A O 1
ATOM 4718 N N . GLU A 1 600 ? -8.501 2.774 13.479 1.00 64.31 600 GLU A N 1
ATOM 4719 C CA . GLU A 1 600 ? -9.792 2.319 14.015 1.00 64.31 600 GLU A CA 1
ATOM 4720 C C . GLU A 1 600 ? -10.292 1.094 13.243 1.00 64.31 600 GLU A C 1
ATOM 4722 O O . GLU A 1 600 ? -10.300 1.107 12.015 1.00 64.31 600 GLU A O 1
ATOM 4727 N N . TRP A 1 601 ? -10.780 0.069 13.952 1.00 66.31 601 TRP A N 1
ATOM 4728 C CA . TRP A 1 601 ? -11.249 -1.198 13.367 1.00 66.31 601 TRP A CA 1
ATOM 4729 C C . TRP A 1 601 ? -12.207 -1.016 12.175 1.00 66.31 601 TRP A C 1
ATOM 4731 O O . TRP A 1 601 ? -12.135 -1.774 11.215 1.00 66.31 601 TRP A O 1
ATOM 4741 N N . LEU A 1 602 ? -13.053 0.023 12.192 1.00 64.12 602 LEU A N 1
ATOM 4742 C CA . LEU A 1 602 ? -13.993 0.353 11.109 1.00 64.12 602 LEU A CA 1
ATOM 4743 C C . LEU A 1 602 ? -13.306 0.691 9.767 1.00 64.12 602 LEU A C 1
ATOM 4745 O O . LEU A 1 602 ? -13.924 0.558 8.718 1.00 64.12 602 LEU A O 1
ATOM 4749 N N . PHE A 1 603 ? -12.046 1.124 9.800 1.00 78.19 603 PHE A N 1
ATOM 4750 C CA . PHE A 1 603 ? -11.264 1.524 8.627 1.00 78.19 603 PHE A CA 1
ATOM 4751 C C . PHE A 1 603 ? -10.005 0.668 8.426 1.00 78.19 603 PHE A C 1
ATOM 4753 O O . PHE A 1 603 ? -9.452 0.672 7.329 1.00 78.19 603 PHE A O 1
ATOM 4760 N N . SER A 1 604 ? -9.551 -0.066 9.451 1.00 71.31 604 SER A N 1
ATOM 4761 C CA . SER A 1 604 ? -8.363 -0.930 9.397 1.00 71.31 604 SER A CA 1
ATOM 4762 C C . SER A 1 604 ? -8.663 -2.415 9.170 1.00 71.31 604 SER A C 1
ATOM 4764 O O . SER A 1 604 ? -7.856 -3.087 8.533 1.00 71.31 604 SER A O 1
ATOM 4766 N N . SER A 1 605 ? -9.797 -2.933 9.659 1.00 68.81 605 SER A N 1
ATOM 4767 C CA . SER A 1 605 ? -10.208 -4.328 9.428 1.00 68.81 605 SER A CA 1
ATOM 4768 C C . SER A 1 605 ? -11.002 -4.477 8.134 1.00 68.81 605 SER A C 1
ATOM 4770 O O . SER A 1 605 ? -11.655 -3.533 7.683 1.00 68.81 605 SER A O 1
ATOM 4772 N N . GLU A 1 606 ? -10.985 -5.673 7.551 1.00 75.25 606 GLU A N 1
ATOM 4773 C CA . GLU A 1 606 ? -11.776 -5.966 6.359 1.00 75.25 606 GLU A CA 1
ATOM 4774 C C . GLU A 1 606 ? -13.282 -5.953 6.668 1.00 75.25 606 GLU A C 1
ATOM 4776 O O . GLU A 1 606 ? -14.056 -5.324 5.948 1.00 75.25 606 GLU A O 1
ATOM 4781 N N . GLU A 1 607 ? -13.702 -6.557 7.779 1.00 67.44 607 GLU A N 1
ATOM 4782 C CA . GLU A 1 607 ? -15.100 -6.582 8.215 1.00 67.44 607 GLU A CA 1
ATOM 4783 C C . GLU A 1 607 ? -15.631 -5.167 8.485 1.00 67.44 607 GLU A C 1
ATOM 4785 O O . GLU A 1 607 ? -16.750 -4.829 8.097 1.00 67.44 607 GLU A O 1
ATOM 4790 N N . GLY A 1 608 ? -14.807 -4.311 9.099 1.00 69.00 608 GLY A N 1
ATOM 4791 C CA . GLY A 1 608 ? -15.110 -2.898 9.295 1.00 69.00 608 GLY A CA 1
ATOM 4792 C C . GLY A 1 608 ? -15.258 -2.144 7.974 1.00 69.00 608 GLY A C 1
ATOM 4793 O O . GLY A 1 608 ? -16.248 -1.438 7.788 1.00 69.00 608 GLY A O 1
ATOM 4794 N N . GLN A 1 609 ? -14.329 -2.340 7.033 1.00 83.00 609 GLN A N 1
ATOM 4795 C CA . GLN A 1 609 ? -14.389 -1.714 5.709 1.00 83.00 609 GLN A CA 1
ATOM 4796 C C . GLN A 1 609 ? -15.664 -2.120 4.950 1.00 83.00 609 GLN A C 1
ATOM 4798 O O . GLN A 1 609 ? -16.345 -1.247 4.406 1.00 83.00 609 GLN A O 1
ATOM 4803 N N . TRP A 1 610 ? -16.058 -3.399 4.988 1.00 82.25 610 TRP A N 1
ATOM 4804 C CA . TRP A 1 610 ? -17.314 -3.873 4.393 1.00 82.25 610 TRP A CA 1
ATOM 4805 C C . TRP A 1 610 ? -18.560 -3.210 5.011 1.00 82.25 610 TRP A C 1
ATOM 4807 O O . TRP A 1 610 ? -19.466 -2.820 4.273 1.00 82.25 610 TRP A O 1
ATOM 4817 N N . MET A 1 611 ? -18.587 -2.962 6.328 1.00 70.94 611 MET A N 1
ATOM 4818 C CA . MET A 1 611 ? -19.678 -2.199 6.965 1.00 70.94 611 MET A CA 1
ATOM 4819 C C . MET A 1 611 ? -19.771 -0.743 6.466 1.00 70.94 611 MET A C 1
ATOM 4821 O O . MET A 1 611 ? -20.869 -0.176 6.429 1.00 70.94 611 MET A O 1
ATOM 4825 N N . VAL A 1 612 ? -18.656 -0.116 6.069 1.00 79.38 612 VAL A N 1
ATOM 4826 C CA . VAL A 1 612 ? -18.677 1.228 5.457 1.00 79.38 612 VAL A CA 1
ATOM 4827 C C . VAL A 1 612 ? -19.240 1.170 4.031 1.00 79.38 612 VAL A C 1
ATOM 4829 O O . VAL A 1 612 ? -20.023 2.046 3.662 1.00 79.38 612 VAL A O 1
ATOM 4832 N N . VAL A 1 613 ? -18.933 0.119 3.258 1.00 81.75 613 VAL A N 1
ATOM 4833 C CA . VAL A 1 613 ? -19.513 -0.104 1.916 1.00 81.75 613 VAL A CA 1
ATOM 4834 C C . VAL A 1 613 ? -21.037 -0.193 1.991 1.00 81.75 613 VAL A C 1
ATOM 4836 O O . VAL A 1 613 ? -21.710 0.610 1.344 1.00 81.75 613 VAL A O 1
ATOM 4839 N N . GLU A 1 614 ? -21.584 -1.069 2.844 1.00 74.44 614 GLU A N 1
ATOM 4840 C CA . GLU A 1 614 ? -23.039 -1.191 3.062 1.00 74.44 614 GLU A CA 1
ATOM 4841 C C . GLU A 1 614 ? -23.691 0.151 3.442 1.00 74.44 614 GLU A C 1
ATOM 4843 O O . GLU A 1 614 ? -24.787 0.475 2.986 1.00 74.44 614 GLU A O 1
ATOM 4848 N N . SER A 1 615 ? -23.001 0.955 4.256 1.00 72.00 615 SER A N 1
ATOM 4849 C CA . SER A 1 615 ? -23.488 2.262 4.718 1.00 72.00 615 SER A CA 1
ATOM 4850 C C . SER A 1 615 ? -23.498 3.328 3.617 1.00 72.00 615 SER A C 1
ATOM 4852 O O . SER A 1 615 ? -24.344 4.220 3.637 1.00 72.00 615 SER A O 1
ATOM 4854 N N . SER A 1 616 ? -22.558 3.249 2.671 1.00 78.06 616 SER A N 1
ATOM 4855 C CA . SER A 1 616 ? -22.366 4.242 1.605 1.00 78.06 616 SER A CA 1
ATOM 4856 C C . SER A 1 616 ? -23.387 4.156 0.466 1.00 78.06 616 SER A C 1
ATOM 4858 O O . SER A 1 616 ? -23.551 5.121 -0.278 1.00 78.06 616 SER A O 1
ATOM 4860 N N . LYS A 1 617 ? -24.039 2.993 0.294 1.00 79.44 617 LYS A N 1
ATOM 4861 C CA . LYS A 1 617 ? -24.859 2.633 -0.884 1.00 79.44 617 LYS A CA 1
ATOM 4862 C C . LYS A 1 617 ? -24.139 2.790 -2.238 1.00 79.44 617 LYS A C 1
ATOM 4864 O O . LYS A 1 617 ? -24.807 2.860 -3.274 1.00 79.44 617 LYS A O 1
ATOM 4869 N N . ALA A 1 618 ? -22.809 2.877 -2.255 1.00 85.12 618 ALA A N 1
ATOM 4870 C CA . ALA A 1 618 ? -22.030 2.984 -3.480 1.00 85.12 618 ALA A CA 1
ATOM 4871 C C . ALA A 1 618 ? -21.704 1.588 -4.035 1.00 85.12 618 ALA A C 1
ATOM 4873 O O . ALA A 1 618 ? -21.312 0.699 -3.282 1.00 85.12 618 ALA A O 1
ATOM 4874 N N . ALA A 1 619 ? -21.836 1.399 -5.350 1.00 87.50 619 ALA A N 1
ATOM 4875 C CA . ALA A 1 619 ? -21.509 0.128 -6.002 1.00 87.50 619 ALA A CA 1
ATOM 4876 C C . ALA A 1 619 ? -19.994 -0.167 -5.963 1.00 87.50 619 ALA A C 1
ATOM 4878 O O . ALA A 1 619 ? -19.589 -1.313 -5.770 1.00 87.50 619 ALA A O 1
ATOM 4879 N N . ARG A 1 620 ? -19.171 0.886 -6.072 1.00 91.38 620 ARG A N 1
ATOM 4880 C CA . ARG A 1 620 ? -17.751 0.912 -5.696 1.00 91.38 620 ARG A CA 1
ATOM 4881 C C . ARG A 1 620 ? -17.504 2.001 -4.656 1.00 91.38 620 ARG A C 1
ATOM 4883 O O . ARG A 1 620 ? -17.902 3.148 -4.862 1.00 91.38 620 ARG A O 1
ATOM 4890 N N . LEU A 1 621 ? -16.788 1.672 -3.586 1.00 92.12 621 LEU A N 1
ATOM 4891 C CA . LEU A 1 621 ? -16.310 2.634 -2.596 1.00 92.12 621 LEU A CA 1
ATOM 4892 C C . LEU A 1 621 ? -14.783 2.743 -2.654 1.00 92.12 621 LEU A C 1
ATOM 4894 O O . LEU A 1 621 ? -14.081 1.733 -2.613 1.00 92.12 621 LEU A O 1
ATOM 4898 N N . VAL A 1 622 ? -14.269 3.972 -2.703 1.00 93.12 622 VAL A N 1
ATOM 4899 C CA . VAL A 1 622 ? -12.836 4.275 -2.608 1.00 93.12 622 VAL A CA 1
ATOM 4900 C C . VAL A 1 622 ? -12.569 4.934 -1.255 1.00 93.12 622 VAL A C 1
ATOM 4902 O O . VAL A 1 622 ? -12.848 6.116 -1.056 1.00 93.12 622 VAL A O 1
ATOM 4905 N N . MET A 1 623 ? -12.066 4.159 -0.296 1.00 92.12 623 MET A N 1
ATOM 4906 C CA . MET A 1 623 ? -11.737 4.640 1.045 1.00 92.12 623 MET A CA 1
ATOM 4907 C C . MET A 1 623 ? -10.322 5.228 1.060 1.00 92.12 623 MET A C 1
ATOM 4909 O O . MET A 1 623 ? -9.367 4.518 0.761 1.00 92.12 623 MET A O 1
ATOM 4913 N N . ILE A 1 624 ? -10.175 6.505 1.420 1.00 91.44 624 ILE A N 1
ATOM 4914 C CA . ILE A 1 624 ? -8.892 7.224 1.461 1.00 91.44 624 ILE A CA 1
ATOM 4915 C C . ILE A 1 624 ? -8.405 7.350 2.907 1.00 91.44 624 ILE A C 1
ATOM 4917 O O . ILE A 1 624 ? -9.123 7.861 3.768 1.00 91.44 624 ILE A O 1
ATOM 4921 N N . LEU A 1 625 ? -7.170 6.921 3.171 1.00 87.50 625 LEU A N 1
ATOM 4922 C CA . LEU A 1 625 ? -6.560 6.880 4.500 1.00 87.50 625 LEU A CA 1
ATOM 4923 C C . LEU A 1 625 ? -5.508 7.991 4.645 1.00 87.50 625 LEU A C 1
ATOM 4925 O O . LEU A 1 625 ? -4.339 7.799 4.305 1.00 87.50 625 LEU A O 1
ATOM 4929 N N . LEU A 1 626 ? -5.918 9.156 5.160 1.00 82.38 626 LEU A N 1
ATOM 4930 C CA . LEU A 1 626 ? -5.021 10.305 5.342 1.00 82.38 626 LEU A CA 1
ATOM 4931 C C . LEU A 1 626 ? -3.994 10.079 6.463 1.00 82.38 626 LEU A C 1
ATOM 4933 O O . LEU A 1 626 ? -4.280 9.448 7.486 1.00 82.38 626 LEU A O 1
ATOM 4937 N N . ASP A 1 627 ? -2.797 10.645 6.287 1.00 71.38 627 ASP A N 1
ATOM 4938 C CA . ASP A 1 627 ? -1.663 10.453 7.195 1.00 71.38 627 ASP A CA 1
ATOM 4939 C C . ASP A 1 627 ? -0.858 11.727 7.529 1.00 71.38 627 ASP A C 1
ATOM 4941 O O . ASP A 1 627 ? -1.325 12.854 7.363 1.00 71.38 627 ASP A O 1
ATOM 4945 N N . ALA A 1 628 ? 0.351 11.547 8.074 1.00 61.91 628 ALA A N 1
ATOM 4946 C CA . ALA A 1 628 ? 1.217 12.622 8.548 1.00 61.91 628 ALA A CA 1
ATOM 4947 C C . ALA A 1 628 ? 1.798 13.534 7.445 1.00 61.91 628 ALA A C 1
ATOM 4949 O O . ALA A 1 628 ? 2.311 14.599 7.785 1.00 61.91 628 ALA A O 1
ATOM 4950 N N . SER A 1 629 ? 1.702 13.168 6.161 1.00 62.09 629 SER A N 1
ATOM 4951 C CA . SER A 1 629 ? 2.085 14.048 5.041 1.00 62.09 629 SER A CA 1
ATOM 4952 C C . SER A 1 629 ? 1.005 15.091 4.707 1.00 62.09 629 SER A C 1
ATOM 4954 O O . SER A 1 629 ? 1.310 16.194 4.266 1.00 62.09 629 SER A O 1
ATOM 4956 N N . HIS A 1 630 ? -0.257 14.803 5.033 1.00 71.81 630 HIS A N 1
ATOM 4957 C CA . HIS A 1 630 ? -1.437 15.598 4.671 1.00 71.81 630 HIS A CA 1
ATOM 4958 C C . HIS A 1 630 ? -1.759 16.727 5.676 1.00 71.81 630 HIS A C 1
ATOM 4960 O O . HIS A 1 630 ? -2.869 17.248 5.715 1.00 71.81 630 HIS A O 1
ATOM 4966 N N . VAL A 1 631 ? -0.825 17.068 6.571 1.00 61.50 631 VAL A N 1
ATOM 4967 C CA . VAL A 1 631 ? -1.113 17.804 7.822 1.00 61.50 631 VAL A CA 1
ATOM 4968 C C . VAL A 1 631 ? -1.294 19.315 7.641 1.00 61.50 631 VAL A C 1
ATOM 4970 O O . VAL A 1 631 ? -1.893 19.954 8.504 1.00 61.50 631 VAL A O 1
ATOM 4973 N N . SER A 1 632 ? -0.787 19.875 6.545 1.00 57.78 632 SER A N 1
ATOM 4974 C CA . SER A 1 632 ? -0.868 21.301 6.199 1.00 57.78 632 SER A CA 1
ATOM 4975 C C . SER A 1 632 ? -1.860 21.616 5.072 1.00 57.78 632 SER A C 1
ATOM 4977 O O . SER A 1 632 ? -2.006 22.784 4.725 1.00 57.78 632 SER A O 1
ATOM 4979 N N . ALA A 1 633 ? -2.521 20.607 4.499 1.00 66.75 633 ALA A N 1
ATOM 4980 C CA . ALA A 1 633 ? -3.489 20.772 3.415 1.00 66.75 633 ALA A CA 1
ATOM 4981 C C . ALA A 1 633 ? -4.902 21.048 3.953 1.00 66.75 633 ALA A C 1
ATOM 4983 O O . ALA A 1 633 ? -5.275 20.534 5.012 1.00 66.75 633 ALA A O 1
ATOM 4984 N N . SER A 1 634 ? -5.709 21.822 3.220 1.00 74.38 634 SER A N 1
ATOM 4985 C CA . SER A 1 634 ? -7.150 21.892 3.486 1.00 74.38 634 SER A CA 1
ATOM 4986 C C . SER A 1 634 ? -7.871 20.658 2.929 1.00 74.38 634 SER A C 1
ATOM 4988 O O . SER A 1 634 ? -7.335 19.920 2.097 1.00 74.38 634 SER A O 1
ATOM 4990 N N . MET A 1 635 ? -9.116 20.431 3.362 1.00 74.88 635 MET A N 1
ATOM 4991 C CA . MET A 1 635 ? -9.942 19.372 2.770 1.00 74.88 635 MET A CA 1
ATOM 4992 C C . MET A 1 635 ? -10.276 19.639 1.298 1.00 74.88 635 MET A C 1
ATOM 4994 O O . MET A 1 635 ? -10.477 18.689 0.543 1.00 74.88 635 MET A O 1
ATOM 4998 N N . ASP A 1 636 ? -10.286 20.901 0.881 1.00 76.19 636 ASP A N 1
ATOM 4999 C CA . ASP A 1 636 ? -10.620 21.310 -0.482 1.00 76.19 636 ASP A CA 1
ATOM 5000 C C . ASP A 1 636 ? -9.427 21.051 -1.415 1.00 76.19 636 ASP A C 1
ATOM 5002 O O . ASP A 1 636 ? -9.597 20.499 -2.502 1.00 76.19 636 ASP A O 1
ATOM 5006 N N . ASP A 1 637 ? -8.201 21.330 -0.946 1.00 79.75 637 ASP A N 1
ATOM 5007 C CA . ASP A 1 637 ? -6.959 20.937 -1.629 1.00 79.75 637 ASP A CA 1
ATOM 5008 C C . ASP A 1 637 ? -6.893 19.414 -1.810 1.00 79.75 637 ASP A C 1
ATOM 5010 O O . ASP A 1 637 ? -6.609 18.924 -2.902 1.00 79.75 637 ASP A O 1
ATOM 5014 N N . ILE A 1 638 ? -7.210 18.660 -0.749 1.00 83.62 638 ILE A N 1
ATOM 5015 C CA . ILE A 1 638 ? -7.208 17.192 -0.755 1.00 83.62 638 ILE A CA 1
ATOM 5016 C C . ILE A 1 638 ? -8.234 16.634 -1.751 1.00 83.62 638 ILE A C 1
ATOM 5018 O O . ILE A 1 638 ? -7.898 15.745 -2.530 1.00 83.62 638 ILE A O 1
ATOM 5022 N N . GLN A 1 639 ? -9.469 17.144 -1.767 1.00 84.56 639 GLN A N 1
ATOM 5023 C CA . GLN A 1 639 ? -10.491 16.699 -2.724 1.00 84.56 639 GLN A CA 1
ATOM 5024 C C . GLN A 1 639 ? -10.111 17.040 -4.172 1.00 84.56 639 GLN A C 1
ATOM 5026 O O . GLN A 1 639 ? -10.304 16.223 -5.076 1.00 84.56 639 GLN A O 1
ATOM 5031 N N . LYS A 1 640 ? -9.523 18.219 -4.393 1.00 83.25 640 LYS A N 1
ATOM 5032 C CA . LYS A 1 640 ? -9.072 18.694 -5.705 1.00 83.25 640 LYS A CA 1
ATOM 5033 C C . LYS A 1 640 ? -7.917 17.862 -6.275 1.00 83.25 640 LYS A C 1
ATOM 5035 O O . LYS A 1 640 ? -7.940 17.562 -7.466 1.00 83.25 640 LYS A O 1
ATOM 5040 N N . ASP A 1 641 ? -6.957 17.463 -5.439 1.00 84.94 641 ASP A N 1
ATOM 5041 C CA . ASP A 1 641 ? -5.829 16.591 -5.812 1.00 84.94 641 ASP A CA 1
ATOM 5042 C C . ASP A 1 641 ? -6.278 15.126 -6.022 1.00 84.94 641 ASP A C 1
ATOM 5044 O O . ASP A 1 641 ? -5.859 14.470 -6.975 1.00 84.94 641 ASP A O 1
ATOM 5048 N N . LEU A 1 642 ? -7.223 14.634 -5.205 1.00 87.56 642 LEU A N 1
ATOM 5049 C CA . LEU A 1 642 ? -7.811 13.291 -5.333 1.00 87.56 642 LEU A CA 1
ATOM 5050 C C . LEU A 1 642 ? -8.716 13.111 -6.559 1.00 87.56 642 LEU A C 1
ATOM 5052 O O . LEU A 1 642 ? -8.735 12.027 -7.143 1.00 87.56 642 LEU A O 1
ATOM 5056 N N . SER A 1 643 ? -9.493 14.126 -6.947 1.00 88.06 643 SER A N 1
ATOM 5057 C CA . SER A 1 643 ? -10.512 14.022 -8.007 1.00 88.06 643 SER A CA 1
ATOM 5058 C C . SER A 1 643 ? -10.008 13.394 -9.327 1.00 88.06 643 SER A C 1
ATOM 5060 O O . SER A 1 643 ? -10.627 12.427 -9.786 1.00 88.06 643 SER A O 1
ATOM 5062 N N . PRO A 1 644 ? -8.883 13.829 -9.941 1.00 86.00 644 PRO A N 1
ATOM 5063 C CA . PRO A 1 644 ? -8.359 13.198 -11.160 1.00 86.00 644 PRO A CA 1
ATOM 5064 C C . PRO A 1 644 ? -7.806 11.778 -10.946 1.00 86.00 644 PRO A C 1
ATOM 5066 O O . PRO A 1 644 ? -7.745 10.998 -11.898 1.00 86.00 644 PRO A O 1
ATOM 5069 N N . LEU A 1 645 ? -7.412 11.421 -9.720 1.00 86.44 645 LEU A N 1
ATOM 5070 C CA . LEU A 1 645 ? -6.891 10.095 -9.378 1.00 86.44 645 LEU A CA 1
ATOM 5071 C C . LEU A 1 645 ? -8.037 9.089 -9.208 1.00 86.44 645 LEU A C 1
ATOM 5073 O O . LEU A 1 645 ? -8.019 8.012 -9.798 1.00 86.44 645 LEU A O 1
ATOM 5077 N N . VAL A 1 646 ? -9.076 9.461 -8.457 1.00 88.44 646 VAL A N 1
ATOM 5078 C CA . VAL A 1 646 ? -10.226 8.588 -8.176 1.00 88.44 646 VAL A CA 1
ATOM 5079 C C . VAL A 1 646 ? -11.113 8.386 -9.408 1.00 88.44 646 VAL A C 1
ATOM 5081 O O . VAL A 1 646 ? -11.656 7.298 -9.585 1.00 88.44 646 VAL A O 1
ATOM 5084 N N . LYS A 1 647 ? -11.215 9.367 -10.317 1.00 86.62 647 LYS A N 1
ATOM 5085 C CA . LYS A 1 647 ? -11.950 9.196 -11.588 1.00 86.62 647 LYS A CA 1
ATOM 5086 C C . LYS A 1 647 ? -11.432 8.037 -12.448 1.00 86.62 647 LYS A C 1
ATOM 5088 O O . LYS A 1 647 ? -12.218 7.438 -13.172 1.00 86.62 647 LYS A O 1
ATOM 5093 N N . GLN A 1 648 ? -10.153 7.672 -12.333 1.00 83.31 648 GLN A N 1
ATOM 5094 C CA . GLN A 1 648 ? -9.570 6.515 -13.032 1.00 83.31 648 GLN A CA 1
ATOM 5095 C C . GLN A 1 648 ? -9.978 5.162 -12.414 1.00 83.31 648 GLN A C 1
ATOM 5097 O O . GLN A 1 648 ? -9.756 4.118 -13.018 1.00 83.31 648 GLN A O 1
ATOM 5102 N N . LEU A 1 649 ? -10.593 5.172 -11.226 1.00 87.25 649 LEU A N 1
ATOM 5103 C CA . LEU A 1 649 ? -11.098 3.989 -10.522 1.00 87.25 649 LEU A CA 1
ATOM 5104 C C . LEU A 1 649 ? -12.618 3.805 -10.678 1.00 87.25 649 LEU A C 1
ATOM 5106 O O . LEU A 1 649 ? -13.163 2.827 -10.167 1.00 87.25 649 LEU A O 1
ATOM 5110 N N . ALA A 1 650 ? -13.322 4.733 -11.332 1.00 85.62 650 ALA A N 1
ATOM 5111 C CA . ALA A 1 650 ? -14.772 4.666 -11.487 1.00 85.62 650 ALA A CA 1
ATOM 5112 C C . ALA A 1 650 ? -15.190 3.569 -12.496 1.00 85.62 650 ALA A C 1
ATOM 5114 O O . ALA A 1 650 ? -14.546 3.416 -13.535 1.00 85.62 650 ALA A O 1
ATOM 5115 N N . PRO A 1 651 ? -16.264 2.801 -12.227 1.00 82.31 651 PRO A N 1
ATOM 5116 C CA . PRO A 1 651 ? -16.796 1.834 -13.178 1.00 82.31 651 PRO A CA 1
ATOM 5117 C C . PRO A 1 651 ? -17.617 2.529 -14.280 1.00 82.31 651 PRO A C 1
ATOM 5119 O O . PRO A 1 651 ? -18.344 3.488 -14.024 1.00 82.31 651 PRO A O 1
ATOM 5122 N N . GLY A 1 652 ? -17.559 1.985 -15.496 1.00 71.56 652 GLY A N 1
ATOM 5123 C CA . GLY A 1 652 ? -18.236 2.488 -16.691 1.00 71.56 652 GLY A CA 1
ATOM 5124 C C . GLY A 1 652 ? -17.421 3.498 -17.508 1.00 71.56 652 GLY A C 1
ATOM 5125 O O . GLY A 1 652 ? -16.271 3.807 -17.208 1.00 71.56 652 GLY A O 1
ATOM 5126 N N . LYS A 1 653 ? -18.044 4.011 -18.573 1.00 58.12 653 LYS A N 1
ATOM 5127 C CA . LYS A 1 653 ? -17.669 5.293 -19.183 1.00 58.12 653 LYS A CA 1
ATOM 5128 C C . LYS A 1 653 ? -18.593 6.358 -18.600 1.00 58.12 653 LYS A C 1
ATOM 5130 O O . LYS A 1 653 ? -19.781 6.094 -18.419 1.00 58.12 653 LYS A O 1
ATOM 5135 N N . ASP A 1 654 ? -18.051 7.531 -18.282 1.00 51.44 654 ASP A N 1
ATOM 5136 C CA . ASP A 1 654 ? -18.793 8.630 -17.650 1.00 51.44 654 ASP A CA 1
ATOM 5137 C C . ASP A 1 654 ? -19.655 9.388 -18.679 1.00 51.44 654 ASP A C 1
ATOM 5139 O O . ASP A 1 654 ? -19.462 10.570 -18.958 1.00 51.44 654 ASP A O 1
ATOM 5143 N N . ASP A 1 655 ? -20.602 8.670 -19.289 1.00 48.69 655 ASP A N 1
ATOM 5144 C CA . ASP A 1 655 ? -21.427 9.141 -20.409 1.00 48.69 655 ASP A CA 1
ATOM 5145 C C . ASP A 1 655 ? -22.482 10.195 -19.989 1.00 48.69 655 ASP A C 1
ATOM 5147 O O . ASP A 1 655 ? -23.190 10.727 -20.842 1.00 48.69 655 ASP A O 1
ATOM 5151 N N . ASN A 1 656 ? -22.599 10.504 -18.688 1.00 47.94 656 ASN A N 1
ATOM 5152 C CA . ASN A 1 656 ? -23.565 11.463 -18.126 1.00 47.94 656 ASN A CA 1
ATOM 5153 C C . ASN A 1 656 ? -22.946 12.544 -17.211 1.00 47.94 656 ASN A C 1
ATOM 5155 O O . ASN A 1 656 ? -23.680 13.425 -16.763 1.00 47.94 656 ASN A O 1
ATOM 5159 N N . GLY A 1 657 ? -21.639 12.512 -16.920 1.00 52.25 657 GLY A N 1
ATOM 5160 C CA . GLY A 1 657 ? -20.971 13.520 -16.083 1.00 52.25 657 GLY A CA 1
ATOM 5161 C C . GLY A 1 657 ? -21.413 13.508 -14.616 1.00 52.25 657 GLY A C 1
ATOM 5162 O O . GLY A 1 657 ? -21.547 14.568 -13.999 1.00 52.25 657 GLY A O 1
ATOM 5163 N N . ALA A 1 658 ? -21.683 12.326 -14.059 1.00 59.56 658 ALA A N 1
ATOM 5164 C CA . ALA A 1 658 ? -22.155 12.194 -12.684 1.00 59.56 658 ALA A CA 1
ATOM 5165 C C . ALA A 1 658 ? -20.996 12.406 -11.694 1.00 59.56 658 ALA A C 1
ATOM 5167 O O . ALA A 1 658 ? -20.021 11.654 -11.691 1.00 59.56 658 ALA A O 1
ATOM 5168 N N . GLN A 1 659 ? -21.092 13.420 -10.829 1.00 71.38 659 GLN A N 1
ATOM 5169 C CA . GLN A 1 659 ? -20.065 13.665 -9.813 1.00 71.38 659 GLN A CA 1
ATOM 5170 C C . GLN A 1 659 ? -19.953 12.486 -8.833 1.00 71.38 659 GLN A C 1
ATOM 5172 O O . GLN A 1 659 ? -20.953 11.983 -8.322 1.00 71.38 659 GLN A O 1
ATOM 5177 N N . ILE A 1 660 ? -18.715 12.078 -8.544 1.00 86.00 660 ILE A N 1
ATOM 5178 C CA . ILE A 1 660 ? -18.405 11.092 -7.504 1.00 86.00 660 ILE A CA 1
ATOM 5179 C C . ILE A 1 660 ? -18.492 11.813 -6.146 1.00 86.00 660 ILE A C 1
ATOM 5181 O O . ILE A 1 660 ? -17.699 12.731 -5.923 1.00 86.00 660 ILE A O 1
ATOM 5185 N N . PRO A 1 661 ? -19.413 11.442 -5.237 1.00 86.25 661 PRO A N 1
ATOM 5186 C CA . PRO A 1 661 ? -19.566 12.117 -3.954 1.00 86.25 661 PRO A CA 1
ATOM 5187 C C . PRO A 1 661 ? -18.389 11.826 -3.020 1.00 86.25 661 PRO A C 1
ATOM 5189 O O . PRO A 1 661 ? -17.920 10.687 -2.922 1.00 86.25 661 PRO A O 1
ATOM 5192 N N . PHE A 1 662 ? -17.969 12.848 -2.276 1.00 85.75 662 PHE A N 1
ATOM 5193 C CA . PHE A 1 662 ? -17.012 12.732 -1.181 1.00 85.75 662 PHE A CA 1
ATOM 5194 C C . PHE A 1 662 ? -17.749 12.715 0.166 1.00 85.75 662 PHE A C 1
ATOM 5196 O O . PHE A 1 662 ? -18.513 13.620 0.498 1.00 85.75 662 PHE A O 1
ATOM 5203 N N . MET A 1 663 ? -17.509 11.665 0.948 1.00 84.31 663 MET A N 1
ATOM 5204 C CA . MET A 1 663 ? -18.075 11.437 2.279 1.00 84.31 663 MET A CA 1
ATOM 5205 C C . MET A 1 663 ? -16.974 11.524 3.340 1.00 84.31 663 MET A C 1
ATOM 5207 O O . MET A 1 663 ? -15.837 11.105 3.103 1.00 84.31 663 MET A O 1
ATOM 5211 N N . MET A 1 664 ? -17.319 12.011 4.535 1.00 73.94 664 MET A N 1
ATOM 5212 C CA . MET A 1 664 ? -16.412 12.068 5.688 1.00 73.94 664 MET A CA 1
ATOM 5213 C C . MET A 1 664 ? -17.062 11.531 6.966 1.00 73.94 664 MET A C 1
ATOM 5215 O O . MET A 1 664 ? -18.244 11.758 7.231 1.00 73.94 664 MET A O 1
ATOM 5219 N N . ALA A 1 665 ? -16.255 10.864 7.796 1.00 63.44 665 ALA A N 1
ATOM 5220 C CA . ALA A 1 665 ? -16.663 10.365 9.107 1.00 63.44 665 ALA A CA 1
ATOM 5221 C C . ALA A 1 665 ? -16.597 11.466 10.187 1.00 63.44 665 ALA A C 1
ATOM 5223 O O . ALA A 1 665 ? -15.502 11.800 10.650 1.00 63.44 665 ALA A O 1
ATOM 5224 N N . SER A 1 666 ? -17.748 11.968 10.649 1.00 59.47 666 SER A N 1
ATOM 5225 C CA . SER A 1 666 ? -17.843 12.919 11.777 1.00 59.47 666 SER A CA 1
ATOM 5226 C C . SER A 1 666 ? -18.351 12.265 13.073 1.00 59.47 666 SER A C 1
ATOM 5228 O O . SER A 1 666 ? -18.690 11.081 13.103 1.00 59.47 666 SER A O 1
ATOM 5230 N N . ASP A 1 667 ? -18.395 13.036 14.162 1.00 55.38 667 ASP A N 1
ATOM 5231 C CA . ASP A 1 667 ? -18.917 12.636 15.477 1.00 55.38 667 ASP A CA 1
ATOM 5232 C C . ASP A 1 667 ? -20.318 13.210 15.804 1.00 55.38 667 ASP A C 1
ATOM 5234 O O . ASP A 1 667 ? -20.909 12.839 16.822 1.00 55.38 667 ASP A O 1
ATOM 5238 N N . GLY A 1 668 ? -20.878 14.068 14.940 1.00 61.59 668 GLY A N 1
ATOM 5239 C CA . GLY A 1 668 ? -22.193 14.708 15.117 1.00 61.59 668 GLY A CA 1
ATOM 5240 C C . GLY A 1 668 ? -22.251 15.782 16.216 1.00 61.59 668 GLY A C 1
ATOM 5241 O O . GLY A 1 668 ? -23.312 16.007 16.815 1.00 61.59 668 GLY A O 1
ATOM 5242 N N . ILE A 1 669 ? -21.110 16.394 16.555 1.00 67.06 669 ILE A N 1
ATOM 5243 C CA . ILE A 1 669 ? -20.997 17.393 17.624 1.00 67.06 669 ILE A CA 1
ATOM 5244 C C . ILE A 1 669 ? -21.046 18.816 17.053 1.00 67.06 669 ILE A C 1
ATOM 5246 O O . ILE A 1 669 ? -20.166 19.243 16.314 1.00 67.06 669 ILE A O 1
ATOM 5250 N N . LYS A 1 670 ? -22.045 19.585 17.494 1.00 69.19 670 LYS A N 1
ATOM 5251 C CA . LYS A 1 670 ? -22.281 20.988 17.124 1.00 69.19 670 LYS A CA 1
ATOM 5252 C C . LYS A 1 670 ? -21.333 21.960 17.839 1.00 69.19 670 LYS A C 1
ATOM 5254 O O . LYS A 1 670 ? -20.981 22.997 17.285 1.00 69.19 670 LYS A O 1
ATOM 5259 N N . GLN A 1 671 ? -20.959 21.655 19.083 1.00 73.88 671 GLN A N 1
ATOM 5260 C CA . GLN A 1 671 ? -20.017 22.437 19.893 1.00 73.88 671 GLN A CA 1
ATOM 5261 C C . GLN A 1 671 ? -19.308 21.524 20.904 1.00 73.88 671 GLN A C 1
ATOM 5263 O O . GLN A 1 671 ? -19.943 20.637 21.477 1.00 73.88 671 GLN A O 1
ATOM 5268 N N . ARG A 1 672 ? -18.008 21.750 21.126 1.00 78.56 672 ARG A N 1
ATOM 5269 C CA . ARG A 1 672 ? -17.142 20.990 22.041 1.00 78.56 672 ARG A CA 1
ATOM 5270 C C . ARG A 1 672 ? -16.217 21.957 22.785 1.00 78.56 672 ARG A C 1
ATOM 5272 O O . ARG A 1 672 ? -15.419 22.637 22.147 1.00 78.56 672 ARG A O 1
ATOM 5279 N N . ASP A 1 673 ? -16.286 21.968 24.112 1.00 81.81 673 ASP A N 1
ATOM 5280 C CA . ASP A 1 673 ? -15.476 22.807 24.998 1.00 81.81 673 ASP A CA 1
ATOM 5281 C C . ASP A 1 673 ? -14.710 21.926 26.001 1.00 81.81 673 ASP A C 1
ATOM 5283 O O . ASP A 1 673 ? -15.307 21.214 26.808 1.00 81.81 673 ASP A O 1
ATOM 5287 N N . ILE A 1 674 ? -13.373 21.950 25.975 1.00 85.19 674 ILE A N 1
ATOM 5288 C CA . ILE A 1 674 ? -12.557 21.152 26.909 1.00 85.19 674 ILE A CA 1
ATOM 5289 C C . ILE A 1 674 ? -12.560 21.818 28.292 1.00 85.19 674 ILE A C 1
ATOM 5291 O O . ILE A 1 674 ? -12.022 22.910 28.474 1.00 85.19 674 ILE A O 1
ATOM 5295 N N . VAL A 1 675 ? -13.133 21.127 29.279 1.00 89.56 675 VAL A N 1
ATOM 5296 C CA . VAL A 1 675 ? -13.237 21.565 30.681 1.00 89.56 675 VAL A CA 1
ATOM 5297 C C . VAL A 1 675 ? -11.962 21.230 31.456 1.00 89.56 675 VAL A C 1
ATOM 5299 O O . VAL A 1 675 ? -11.517 22.007 32.303 1.00 89.56 675 VAL A O 1
ATOM 5302 N N . HIS A 1 676 ? -11.366 20.065 31.186 1.00 91.06 676 HIS A N 1
ATOM 5303 C CA . HIS A 1 676 ? -10.130 19.621 31.824 1.00 91.06 676 HIS A CA 1
ATOM 5304 C C . HIS A 1 676 ? -9.369 18.609 30.959 1.00 91.06 676 HIS A C 1
ATOM 5306 O O . HIS A 1 676 ? -9.969 17.836 30.215 1.00 91.06 676 HIS A O 1
ATOM 5312 N N . GLN A 1 677 ? -8.045 18.564 31.110 1.00 90.38 677 GLN A N 1
ATOM 5313 C CA . GLN A 1 677 ? -7.198 17.513 30.551 1.00 90.38 677 GLN A CA 1
ATOM 5314 C C . GLN A 1 677 ? -6.128 17.130 31.578 1.00 90.38 677 GLN A C 1
ATOM 5316 O O . GLN A 1 677 ? -5.497 17.995 32.187 1.00 90.38 677 GLN A O 1
ATOM 5321 N N . VAL A 1 678 ? -5.923 15.829 31.766 1.00 91.56 678 VAL A N 1
ATOM 5322 C CA . VAL A 1 678 ? -4.951 15.256 32.708 1.00 91.56 678 VAL A CA 1
ATOM 5323 C C . VAL A 1 678 ? -4.298 14.018 32.088 1.00 91.56 678 VAL A C 1
ATOM 5325 O O . VAL A 1 678 ? -4.717 13.532 31.041 1.00 91.56 678 VAL A O 1
ATOM 5328 N N . THR A 1 679 ? -3.234 13.494 32.690 1.00 89.50 679 THR A N 1
ATOM 5329 C CA . THR A 1 679 ? -2.642 12.209 32.291 1.00 89.50 679 THR A CA 1
ATOM 5330 C C . THR A 1 679 ? -2.375 11.363 33.523 1.00 89.50 679 THR A C 1
ATOM 5332 O O . THR A 1 679 ? -1.639 11.774 34.418 1.00 89.50 679 THR A O 1
ATOM 5335 N N . SER A 1 680 ? -2.975 10.177 33.555 1.00 88.62 680 SER A N 1
ATOM 5336 C CA . SER A 1 680 ? -2.731 9.154 34.565 1.00 88.62 680 SER A CA 1
ATOM 5337 C C . SER A 1 680 ? -1.591 8.225 34.150 1.00 88.62 680 SER A C 1
ATOM 5339 O O . SER A 1 680 ? -1.362 7.980 32.965 1.00 88.62 680 SER A O 1
ATOM 5341 N N . THR A 1 681 ? -0.910 7.635 35.133 1.00 86.19 681 THR A N 1
ATOM 5342 C CA . THR A 1 681 ? 0.049 6.544 34.903 1.00 86.19 681 THR A CA 1
ATOM 5343 C C . THR A 1 681 ? -0.607 5.190 34.618 1.00 86.19 681 THR A C 1
ATOM 5345 O O . THR A 1 681 ? 0.110 4.263 34.250 1.00 86.19 681 THR A O 1
ATOM 5348 N N . ILE A 1 682 ? -1.925 5.058 34.815 1.00 84.62 682 ILE A N 1
ATOM 5349 C CA . ILE A 1 682 ? -2.689 3.820 34.580 1.00 84.62 682 ILE A CA 1
ATOM 5350 C C . ILE A 1 682 ? -3.534 3.967 33.308 1.00 84.62 682 ILE A C 1
ATOM 5352 O O . ILE A 1 682 ? -3.336 3.228 32.345 1.00 84.62 682 ILE A O 1
ATOM 5356 N N . THR A 1 683 ? -4.430 4.955 33.266 1.00 83.25 683 THR A N 1
ATOM 5357 C CA . THR A 1 683 ? -5.340 5.149 32.122 1.00 83.25 683 THR A CA 1
ATOM 5358 C C . THR A 1 683 ? -4.695 5.842 30.915 1.00 83.25 683 THR A C 1
ATOM 5360 O O . THR A 1 683 ? -5.152 5.663 29.787 1.00 83.25 683 THR A O 1
ATOM 5363 N N . GLY A 1 684 ? -3.603 6.588 31.113 1.00 85.31 684 GLY A N 1
ATOM 5364 C CA . GLY A 1 684 ? -3.027 7.462 30.087 1.00 85.31 684 GLY A CA 1
ATOM 5365 C C . GLY A 1 684 ? -3.686 8.850 30.084 1.00 85.31 684 GLY A C 1
ATOM 5366 O O . GLY A 1 684 ? -4.160 9.291 31.134 1.00 85.31 684 GLY A O 1
ATOM 5367 N N . PRO A 1 685 ? -3.684 9.582 28.954 1.00 85.88 685 PRO A N 1
ATOM 5368 C CA . PRO A 1 685 ? -4.309 10.900 28.874 1.00 85.88 685 PRO A CA 1
ATOM 5369 C C . PRO A 1 685 ? -5.840 10.810 28.939 1.00 85.88 685 PRO A C 1
ATOM 5371 O O . PRO A 1 685 ? -6.451 9.924 28.339 1.00 85.88 685 PRO A O 1
ATOM 5374 N N . ILE A 1 686 ? -6.453 11.738 29.672 1.00 89.44 686 ILE A N 1
ATOM 5375 C CA . ILE A 1 686 ? -7.892 11.808 29.941 1.00 89.44 686 ILE A CA 1
ATOM 5376 C C . ILE A 1 686 ? -8.367 13.236 29.671 1.00 89.44 686 ILE A C 1
ATOM 5378 O O . ILE A 1 686 ? -7.732 14.197 30.113 1.00 89.44 686 ILE A O 1
ATOM 5382 N N . ILE A 1 687 ? -9.501 13.364 28.986 1.00 88.69 687 ILE A N 1
ATOM 5383 C CA . ILE A 1 687 ? -10.196 14.623 28.713 1.00 88.69 687 ILE A CA 1
ATOM 5384 C C . ILE A 1 687 ? -11.549 14.613 29.436 1.00 88.69 687 ILE A C 1
ATOM 5386 O O . ILE A 1 687 ? -12.256 13.602 29.457 1.00 88.69 687 ILE A O 1
ATOM 5390 N N . VAL A 1 688 ? -11.909 15.764 30.002 1.00 90.94 688 VAL A N 1
ATOM 5391 C CA . VAL A 1 688 ? -13.281 16.114 30.376 1.00 90.94 688 VAL A CA 1
ATOM 5392 C C . VAL A 1 688 ? -13.725 17.245 29.456 1.00 90.94 688 VAL A C 1
ATOM 5394 O O . VAL A 1 688 ? -13.084 18.297 29.420 1.00 90.94 688 VAL A O 1
ATOM 5397 N N . GLU A 1 689 ? -14.805 17.036 28.712 1.00 89.25 689 GLU A N 1
ATOM 5398 C CA . GLU A 1 689 ? -15.331 17.993 27.730 1.00 89.25 689 GLU A CA 1
ATOM 5399 C C . GLU A 1 689 ? -16.834 18.206 27.912 1.00 89.25 689 GLU A C 1
ATOM 5401 O O . GLU A 1 689 ? -17.563 17.259 28.198 1.00 89.25 689 GLU A O 1
ATOM 5406 N N . ASP A 1 690 ? -17.292 19.441 27.733 1.00 90.25 690 ASP A N 1
ATOM 5407 C CA . ASP A 1 690 ? -18.705 19.787 27.620 1.00 90.25 690 ASP A CA 1
ATOM 5408 C C . ASP A 1 690 ? -19.064 19.852 26.129 1.00 90.25 690 ASP A C 1
ATOM 5410 O O . ASP A 1 690 ? -18.362 20.477 25.333 1.00 90.25 690 ASP A O 1
ATOM 5414 N N . VAL A 1 691 ? -20.139 19.173 25.729 1.00 83.88 691 VAL A N 1
ATOM 5415 C CA . VAL A 1 691 ? -20.548 19.033 24.326 1.00 83.88 691 VAL A CA 1
ATOM 5416 C C . VAL A 1 691 ? -22.015 19.379 24.114 1.00 83.88 691 VAL A C 1
ATOM 5418 O O . VAL A 1 691 ? -22.860 19.170 24.987 1.00 83.88 691 VAL A O 1
ATOM 5421 N N . ILE A 1 692 ? -22.325 19.856 22.911 1.00 81.12 692 ILE A N 1
ATOM 5422 C CA . ILE A 1 692 ? -23.686 20.029 22.400 1.00 81.12 692 ILE A CA 1
ATOM 5423 C C . ILE A 1 692 ? -23.773 19.265 21.077 1.00 81.12 692 ILE A C 1
ATOM 5425 O O . ILE A 1 692 ? -22.932 19.435 20.195 1.00 81.12 692 ILE A O 1
ATOM 5429 N N . TYR A 1 693 ? -24.784 18.413 20.938 1.00 72.75 693 TYR A N 1
ATOM 5430 C CA . TYR A 1 693 ? -25.028 17.628 19.727 1.00 72.75 693 TYR A CA 1
ATOM 5431 C C . TYR A 1 693 ? -25.825 18.410 18.675 1.00 72.75 693 TYR A C 1
ATOM 5433 O O . TYR A 1 693 ? -26.610 19.296 19.011 1.00 72.75 693 TYR A O 1
ATOM 5441 N N . GLU A 1 694 ? -25.668 18.045 17.401 1.00 63.44 694 GLU A N 1
ATOM 5442 C CA . GLU A 1 694 ? -26.484 18.583 16.297 1.00 63.44 694 GLU A CA 1
ATOM 5443 C C . GLU A 1 694 ? -27.954 18.144 16.407 1.00 63.44 694 GLU A C 1
ATOM 5445 O O . GLU A 1 694 ? -28.873 18.934 16.189 1.00 63.44 694 GLU A O 1
ATOM 5450 N N . THR A 1 695 ? -28.173 16.892 16.820 1.00 57.62 695 THR A N 1
ATOM 5451 C CA . THR A 1 695 ? -29.490 16.296 17.082 1.00 57.62 695 THR A CA 1
ATOM 5452 C C . THR A 1 695 ? -29.485 15.554 18.417 1.00 57.62 695 THR A C 1
ATOM 5454 O O . THR A 1 695 ? -28.542 14.820 18.715 1.00 57.62 695 THR A O 1
ATOM 5457 N N . VAL A 1 696 ? -30.556 15.695 19.205 1.00 57.25 696 VAL A N 1
ATOM 5458 C CA . VAL A 1 696 ? -30.721 15.042 20.518 1.00 57.25 696 VAL A CA 1
ATOM 5459 C C . VAL A 1 696 ? -31.959 14.140 20.498 1.00 57.25 696 VAL A C 1
ATOM 5461 O O . VAL A 1 696 ? -32.979 14.516 19.919 1.00 57.25 696 VAL A O 1
ATOM 5464 N N . ASN A 1 697 ? -31.888 12.962 21.133 1.00 54.72 697 ASN A N 1
ATOM 5465 C CA . ASN A 1 697 ? -32.978 11.977 21.135 1.00 54.72 697 ASN A CA 1
ATOM 5466 C C . ASN A 1 697 ? -34.311 12.562 21.660 1.00 54.72 697 ASN A C 1
ATOM 5468 O O . ASN A 1 697 ? -34.355 13.322 22.632 1.00 54.72 697 ASN A O 1
ATOM 5472 N N . GLY A 1 698 ? -35.412 12.174 21.002 1.00 50.62 698 GLY A N 1
ATOM 5473 C CA . GLY A 1 698 ? -36.749 12.784 21.122 1.00 50.62 698 GLY A CA 1
ATOM 5474 C C . GLY A 1 698 ? -37.502 12.569 22.444 1.00 50.62 698 GLY A C 1
ATOM 5475 O O . GLY A 1 698 ? -38.634 13.040 22.587 1.00 50.62 698 GLY A O 1
ATOM 5476 N N . ASP A 1 699 ? -36.894 11.863 23.396 1.00 53.03 699 ASP A N 1
ATOM 5477 C CA . ASP A 1 699 ? -37.427 11.673 24.747 1.00 53.03 699 ASP A CA 1
ATOM 5478 C C . ASP A 1 699 ? -36.830 12.687 25.737 1.00 53.03 699 ASP A C 1
ATOM 5480 O O . ASP A 1 699 ? -37.557 13.258 26.550 1.00 53.03 699 ASP A O 1
ATOM 5484 N N . ILE A 1 700 ? -35.538 13.026 25.610 1.00 58.50 700 ILE A N 1
ATOM 5485 C CA . ILE A 1 700 ? -34.860 13.997 26.494 1.00 58.50 700 ILE A CA 1
ATOM 5486 C C . ILE A 1 700 ? -35.459 15.402 26.322 1.00 58.50 700 ILE A C 1
ATOM 5488 O O . ILE A 1 700 ? -35.662 16.130 27.292 1.00 58.50 700 ILE A O 1
ATOM 5492 N N . SER A 1 701 ? -35.832 15.750 25.088 1.00 56.16 701 SER A N 1
ATOM 5493 C CA . SER A 1 701 ? -36.492 17.015 24.732 1.00 56.16 701 SER A CA 1
ATOM 5494 C C . SER A 1 701 ? -37.922 17.159 25.284 1.00 56.16 701 SER A C 1
ATOM 5496 O O . SER A 1 701 ? -38.516 18.231 25.163 1.00 56.16 701 SER A O 1
ATOM 5498 N N . ARG A 1 702 ? -38.469 16.119 25.935 1.00 57.44 702 ARG A N 1
ATOM 5499 C CA . ARG A 1 702 ? -39.703 16.188 26.742 1.00 57.44 702 ARG A CA 1
ATOM 5500 C C . ARG A 1 702 ? -39.416 16.456 28.220 1.00 57.44 702 ARG A C 1
ATOM 5502 O O . ARG A 1 702 ? -40.187 17.158 28.863 1.00 57.44 702 ARG A O 1
ATOM 5509 N N . ILE A 1 703 ? -38.310 15.910 28.733 1.00 56.75 703 ILE A N 1
ATOM 5510 C CA . ILE A 1 703 ? -37.887 16.020 30.138 1.00 56.75 703 ILE A CA 1
ATOM 5511 C C . ILE A 1 703 ? -37.345 17.430 30.427 1.00 56.75 703 ILE A C 1
ATOM 5513 O O . ILE A 1 703 ? -37.659 18.018 31.460 1.00 56.75 703 ILE A O 1
ATOM 5517 N N . LEU A 1 704 ? -36.568 18.005 29.499 1.00 61.09 704 LEU A N 1
ATOM 5518 C CA . LEU A 1 704 ? -36.007 19.354 29.614 1.00 61.09 704 LEU A CA 1
ATOM 5519 C C . LEU A 1 704 ? -36.241 20.156 28.319 1.00 61.09 704 LEU A C 1
ATOM 5521 O O . LEU A 1 704 ? -35.601 19.867 27.309 1.00 61.09 704 LEU A O 1
ATOM 5525 N N . PRO A 1 705 ? -37.090 21.205 28.325 1.00 54.78 705 PRO A N 1
ATOM 5526 C CA . PRO A 1 705 ? -37.458 21.965 27.124 1.00 54.78 705 PRO A CA 1
ATOM 5527 C C . PRO A 1 705 ? -36.385 22.975 26.657 1.00 54.78 705 PRO A C 1
ATOM 5529 O O . PRO A 1 705 ? -36.712 24.002 26.057 1.00 54.78 705 PRO A O 1
ATOM 5532 N N . SER A 1 706 ? -35.101 22.716 26.932 1.00 56.84 706 SER A N 1
ATOM 5533 C CA . SER A 1 706 ? -33.999 23.491 26.344 1.00 56.84 706 SER A CA 1
ATOM 5534 C C . SER A 1 706 ? -33.807 23.102 24.878 1.00 56.84 706 SER A C 1
ATOM 5536 O O . SER A 1 706 ? -33.938 21.934 24.518 1.00 56.84 706 SER A O 1
ATOM 5538 N N . ARG A 1 707 ? -33.463 24.073 24.025 1.00 56.03 707 ARG A N 1
ATOM 5539 C CA . ARG A 1 707 ? -33.110 23.810 22.616 1.00 56.03 707 ARG A CA 1
ATOM 5540 C C . ARG A 1 707 ? -31.691 23.290 22.431 1.00 56.03 707 ARG A C 1
ATOM 5542 O O . ARG A 1 707 ? -31.431 22.601 21.453 1.00 56.03 707 ARG A O 1
ATOM 5549 N N . ASP A 1 708 ? -30.815 23.606 23.373 1.00 69.50 708 ASP A N 1
ATOM 5550 C CA . ASP A 1 708 ? -29.436 23.150 23.420 1.00 69.50 708 ASP A CA 1
ATOM 5551 C C . ASP A 1 708 ? -29.236 22.475 24.782 1.00 69.50 708 ASP A C 1
ATOM 5553 O O . ASP A 1 708 ? -29.441 23.093 25.831 1.00 69.50 708 ASP A O 1
ATOM 5557 N N . LEU A 1 709 ? -28.926 21.180 24.763 1.00 79.69 709 LEU A N 1
ATOM 5558 C CA . LEU A 1 709 ? -28.672 20.372 25.954 1.00 79.69 709 LEU A CA 1
ATOM 5559 C C . LEU A 1 709 ? -27.178 20.061 25.998 1.00 79.69 709 LEU A C 1
ATOM 5561 O O . LEU A 1 709 ? -26.653 19.414 25.091 1.00 79.69 709 LEU A O 1
ATOM 5565 N N . THR A 1 710 ? -26.504 20.552 27.037 1.00 87.06 710 THR A N 1
ATOM 5566 C CA . THR A 1 710 ? -25.070 20.337 27.238 1.00 87.06 710 THR A CA 1
ATOM 5567 C C . THR A 1 710 ? -24.841 19.052 28.021 1.00 87.06 710 THR A C 1
ATOM 5569 O O . THR A 1 710 ? -25.438 18.840 29.079 1.00 87.06 710 THR A O 1
ATOM 5572 N N . PHE A 1 711 ? -23.943 18.210 27.523 1.00 89.19 711 PHE A N 1
ATOM 5573 C CA . PHE A 1 711 ? -23.508 16.994 28.197 1.00 89.19 711 PHE A CA 1
ATOM 5574 C C . PHE A 1 711 ? -22.027 17.108 28.546 1.00 89.19 711 PHE A C 1
ATOM 5576 O O . PHE A 1 711 ? -21.235 17.509 27.701 1.00 89.19 711 PHE A O 1
ATOM 5583 N N . ARG A 1 712 ? -21.641 16.730 29.764 1.00 92.38 712 ARG A N 1
ATOM 5584 C CA . ARG A 1 712 ? -20.238 16.577 30.155 1.00 92.38 712 ARG A CA 1
ATOM 5585 C C . ARG A 1 712 ? -19.800 15.141 29.929 1.00 92.38 712 ARG A C 1
ATOM 5587 O O . ARG A 1 712 ? -20.436 14.222 30.441 1.00 92.38 712 ARG A O 1
ATOM 5594 N N . ARG A 1 713 ? -18.700 14.932 29.217 1.00 90.50 713 ARG A N 1
ATOM 5595 C CA . ARG A 1 713 ? -18.131 13.608 28.960 1.00 90.50 713 ARG A CA 1
ATOM 5596 C C . ARG A 1 713 ? -16.833 13.372 29.701 1.00 90.50 713 ARG A C 1
ATOM 5598 O O . ARG A 1 713 ? -16.053 14.299 29.912 1.00 90.50 713 ARG A O 1
ATOM 5605 N N . LEU A 1 714 ? -16.577 12.101 29.989 1.00 88.56 714 LEU A N 1
ATOM 5606 C CA . LEU A 1 714 ? -15.252 11.569 30.285 1.00 88.56 714 LEU A CA 1
ATOM 5607 C C . LEU A 1 714 ? -14.756 10.795 29.054 1.00 88.56 714 LEU A C 1
ATOM 5609 O O . LEU A 1 714 ? -15.466 9.924 28.547 1.00 88.56 714 LEU A O 1
ATOM 5613 N N . VAL A 1 715 ? -13.551 11.103 28.569 1.00 83.12 715 VAL A N 1
ATOM 5614 C CA . VAL A 1 715 ? -12.946 10.448 27.396 1.00 83.12 715 VAL A CA 1
ATOM 5615 C C . VAL A 1 715 ? -11.496 10.079 27.703 1.00 83.12 715 VAL A C 1
ATOM 5617 O O . VAL A 1 715 ? -10.718 10.916 28.161 1.00 83.12 715 VAL A O 1
ATOM 5620 N N . PHE A 1 716 ? -11.108 8.829 27.445 1.00 81.94 716 PHE A N 1
ATOM 5621 C CA . PHE A 1 716 ? -9.721 8.373 27.578 1.00 81.94 716 PHE A CA 1
ATOM 5622 C C . PHE A 1 716 ? -9.054 8.378 26.202 1.00 81.94 716 PHE A C 1
ATOM 5624 O O . PHE A 1 716 ? -9.546 7.733 25.280 1.00 81.94 716 PHE A O 1
ATOM 5631 N N . GLN A 1 717 ? -7.906 9.044 26.048 1.00 72.06 717 GLN A N 1
ATOM 5632 C CA . GLN A 1 717 ? -7.270 9.213 24.730 1.00 72.06 717 GLN A CA 1
ATOM 5633 C C . GLN A 1 717 ? -6.632 7.931 24.162 1.00 72.06 717 GLN A C 1
ATOM 5635 O O . GLN A 1 717 ? -6.172 7.909 23.025 1.00 72.06 717 GLN A O 1
ATOM 5640 N N . ARG A 1 718 ? -6.627 6.832 24.928 1.00 64.75 718 ARG A N 1
ATOM 5641 C CA . ARG A 1 718 ? -6.344 5.481 24.406 1.00 64.75 718 ARG A CA 1
ATOM 5642 C C . ARG A 1 718 ? -7.514 4.880 23.604 1.00 64.75 718 ARG A C 1
ATOM 5644 O O . ARG A 1 718 ? -7.301 3.933 22.855 1.00 64.75 718 ARG A O 1
ATOM 5651 N N . SER A 1 719 ? -8.716 5.443 23.756 1.00 60.00 719 SER A N 1
ATOM 5652 C CA . SER A 1 719 ? -9.991 4.924 23.246 1.00 60.00 719 SER A CA 1
ATOM 5653 C C . S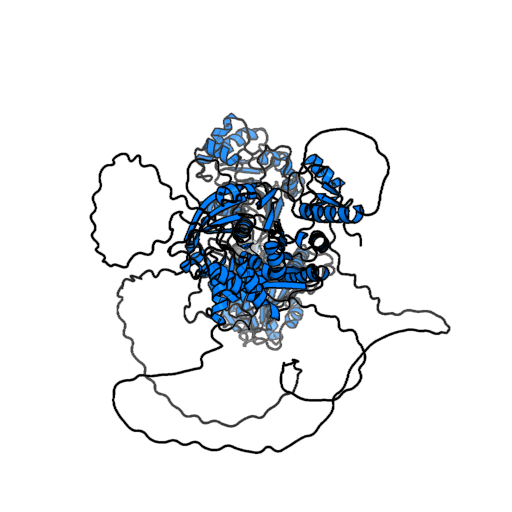ER A 1 719 ? -10.904 6.066 22.760 1.00 60.00 719 SER A C 1
ATOM 5655 O O . SER A 1 719 ? -12.084 6.090 23.086 1.00 60.00 719 SER A O 1
ATOM 5657 N N . GLU A 1 720 ? -10.384 7.037 21.994 1.00 50.38 720 GLU A N 1
ATOM 5658 C CA . GLU A 1 720 ? -11.109 8.282 21.632 1.00 50.38 720 GLU A CA 1
ATOM 5659 C C . GLU A 1 720 ? -12.451 8.058 20.903 1.00 50.38 720 GLU A C 1
ATOM 5661 O O . GLU A 1 720 ? -13.344 8.898 20.986 1.00 50.38 720 GLU A O 1
ATOM 5666 N N . GLY A 1 721 ? -12.630 6.905 20.247 1.00 51.09 721 GLY A N 1
ATOM 5667 C CA . GLY A 1 721 ? -13.900 6.485 19.640 1.00 51.09 721 GLY A CA 1
ATOM 5668 C C . GLY A 1 721 ? -14.956 5.928 20.612 1.00 51.09 721 GLY A C 1
ATOM 5669 O O . GLY A 1 721 ? -16.034 5.550 20.157 1.00 51.09 721 GLY A O 1
ATOM 5670 N N . LEU A 1 722 ? -14.670 5.848 21.919 1.00 60.56 722 LEU A N 1
ATOM 5671 C CA . LEU A 1 722 ? -15.574 5.339 22.956 1.00 60.56 722 LEU A CA 1
ATOM 5672 C C . LEU A 1 722 ? -15.673 6.321 24.135 1.00 60.56 722 LEU A C 1
ATOM 5674 O O . LEU A 1 722 ? -14.797 6.399 25.001 1.00 60.56 722 LEU A O 1
ATOM 5678 N N . VAL A 1 723 ? -16.783 7.062 24.178 1.00 65.81 723 VAL A N 1
ATOM 5679 C CA . VAL A 1 723 ? -17.131 7.952 25.295 1.00 65.81 723 VAL A CA 1
ATOM 5680 C C . VAL A 1 723 ? -17.355 7.108 26.552 1.00 65.81 723 VAL A C 1
ATOM 5682 O O . VAL A 1 723 ? -18.310 6.342 26.621 1.00 65.81 723 VAL A O 1
ATOM 5685 N N . GLN A 1 724 ? -16.478 7.262 27.546 1.00 73.12 724 GLN A N 1
ATOM 5686 C CA . GLN A 1 724 ? -16.453 6.427 28.756 1.00 73.12 724 GLN A CA 1
ATOM 5687 C C . GLN A 1 724 ? -17.660 6.693 29.661 1.00 73.12 724 GLN A C 1
ATOM 5689 O O . GLN A 1 724 ? -18.154 5.817 30.365 1.00 73.12 724 GLN A O 1
ATOM 5694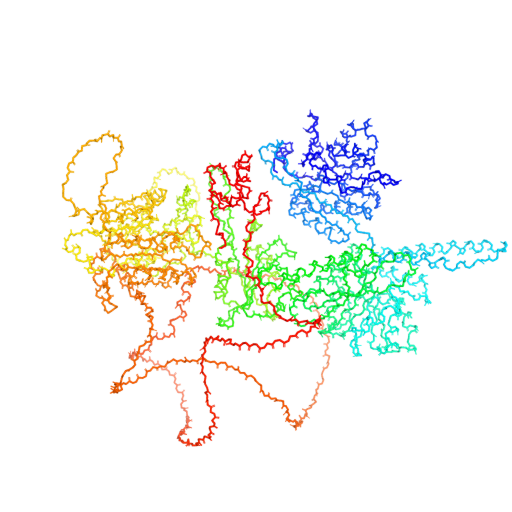 N N . SER A 1 725 ? -18.128 7.939 29.690 1.00 85.25 725 SER A N 1
ATOM 5695 C CA . SER A 1 725 ? -19.328 8.352 30.415 1.00 85.25 725 SER A CA 1
ATOM 5696 C C . SER A 1 725 ? -19.838 9.672 29.849 1.00 85.25 725 SER A C 1
ATOM 5698 O O . SER A 1 725 ? -19.036 10.536 29.499 1.00 85.25 725 SER A O 1
ATOM 5700 N N . GLU A 1 726 ? -21.158 9.850 29.808 1.00 88.56 726 GLU A N 1
ATOM 5701 C CA . GLU A 1 726 ? -21.825 11.074 29.353 1.00 88.56 726 GLU A CA 1
ATOM 5702 C C . GLU A 1 726 ? -22.868 11.506 30.398 1.00 88.56 726 GLU A C 1
ATOM 5704 O O . GLU A 1 726 ? -23.746 10.731 30.777 1.00 88.56 726 GLU A O 1
ATOM 5709 N N . ALA A 1 727 ? -22.742 12.731 30.906 1.00 90.38 727 ALA A N 1
ATOM 5710 C CA . ALA A 1 727 ? -23.493 13.266 32.036 1.00 90.38 727 ALA A CA 1
ATOM 5711 C C . ALA A 1 727 ? -24.293 14.500 31.610 1.00 90.38 727 ALA A C 1
ATOM 5713 O O . ALA A 1 727 ? -23.724 15.476 31.124 1.00 90.38 727 ALA A O 1
ATOM 5714 N N . LEU A 1 728 ? -25.610 14.497 31.809 1.00 90.06 728 LEU A N 1
ATOM 5715 C CA . LEU A 1 728 ? -26.446 15.647 31.461 1.00 90.06 728 LEU A CA 1
ATOM 5716 C C . LEU A 1 728 ? -26.214 16.808 32.441 1.00 90.06 728 LEU A C 1
ATOM 5718 O O . LEU A 1 728 ? -26.310 16.622 33.656 1.00 90.06 728 LEU A O 1
ATOM 5722 N N . LEU A 1 729 ? -25.934 18.005 31.921 1.00 89.81 729 LEU A N 1
ATOM 5723 C CA . LEU A 1 729 ? -25.802 19.217 32.726 1.00 89.81 729 LEU A CA 1
ATOM 5724 C C . LEU A 1 729 ? -27.142 19.950 32.871 1.00 89.81 729 LEU A C 1
ATOM 5726 O O . LEU A 1 729 ? -27.938 20.040 31.938 1.00 89.81 729 LEU A O 1
ATOM 5730 N N . SER A 1 730 ? -27.373 20.510 34.056 1.00 82.69 730 SER A N 1
ATOM 5731 C CA . SER A 1 730 ? -28.597 21.225 34.423 1.00 82.69 730 SER A CA 1
ATOM 5732 C C . SER A 1 730 ? -28.294 22.498 35.219 1.00 82.69 730 SER A C 1
ATOM 5734 O O . SER A 1 730 ? -27.268 22.599 35.895 1.00 82.69 730 SER A O 1
ATOM 5736 N N . ALA A 1 731 ? -29.197 23.477 35.145 1.00 74.94 731 ALA A N 1
ATOM 5737 C CA . ALA A 1 731 ? -29.163 24.674 35.980 1.00 74.94 731 ALA A CA 1
ATOM 5738 C C . ALA A 1 731 ? -30.119 24.502 37.172 1.00 74.94 731 ALA A C 1
ATOM 5740 O O . ALA A 1 731 ? -31.307 24.241 36.982 1.00 74.94 731 ALA A O 1
ATOM 5741 N N . GLU A 1 732 ? -29.625 24.681 38.398 1.00 50.62 732 GLU A N 1
ATOM 5742 C CA . GLU A 1 732 ? -30.475 24.660 39.595 1.00 50.62 732 GLU A CA 1
ATOM 5743 C C . GLU A 1 732 ? -31.505 25.804 39.570 1.00 50.62 732 GLU A C 1
ATOM 5745 O O . GLU A 1 732 ? -31.152 26.965 39.359 1.00 50.62 732 GLU A O 1
ATOM 5750 N N . GLY A 1 733 ? -32.777 25.488 39.854 1.00 48.97 733 GLY A N 1
ATOM 5751 C CA . GLY A 1 733 ? -33.791 26.493 40.207 1.00 48.97 733 GLY A CA 1
ATOM 5752 C C . GLY A 1 733 ? -35.153 26.405 39.507 1.00 48.97 733 GLY A C 1
ATOM 5753 O O . GLY A 1 733 ? -36.069 27.116 39.917 1.00 48.97 733 GLY A O 1
ATOM 5754 N N . SER A 1 734 ? -35.349 25.541 38.507 1.00 35.97 734 SER A N 1
ATOM 5755 C CA . SER A 1 734 ? -36.614 25.434 37.750 1.00 35.97 734 SER A CA 1
ATOM 5756 C C . SER A 1 734 ? -37.689 24.547 38.406 1.00 35.97 734 SER A C 1
ATOM 5758 O O . SER A 1 734 ? -38.375 23.784 37.727 1.00 35.97 734 SER A O 1
ATOM 5760 N N . ASN A 1 735 ? -37.905 24.689 39.720 1.00 33.66 735 ASN A N 1
ATOM 5761 C CA . ASN A 1 735 ? -39.072 24.092 40.386 1.00 33.66 735 ASN A CA 1
ATOM 5762 C C . ASN A 1 735 ? -40.366 24.632 39.748 1.00 33.66 735 ASN A C 1
ATOM 5764 O O . ASN A 1 735 ? -40.620 25.840 39.741 1.00 33.66 735 ASN A O 1
ATOM 5768 N N . SER A 1 736 ? -41.182 23.735 39.194 1.00 33.78 736 SER A N 1
ATOM 5769 C CA . SER A 1 736 ? -42.244 24.076 38.246 1.00 33.78 736 SER A CA 1
ATOM 5770 C C . SER A 1 736 ? -43.386 24.890 38.869 1.00 33.78 736 SER A C 1
ATOM 5772 O O . SER A 1 736 ? -44.257 24.348 39.553 1.00 33.78 736 SER A O 1
ATOM 5774 N N . LYS A 1 737 ? -43.449 26.190 38.556 1.00 30.45 737 LYS A N 1
ATOM 5775 C CA . LYS A 1 737 ? -44.657 27.010 38.735 1.00 30.45 737 LYS A CA 1
ATOM 5776 C C . LYS A 1 737 ? -45.385 27.179 37.405 1.00 30.45 737 LYS A C 1
ATOM 5778 O O . LYS A 1 737 ? -44.992 27.983 36.567 1.00 30.45 737 LYS A O 1
ATOM 5783 N N . VAL A 1 738 ? -46.473 26.431 37.249 1.00 38.12 738 VAL A N 1
ATOM 5784 C CA . VAL A 1 738 ? -47.403 26.535 36.117 1.00 38.12 738 VAL A CA 1
ATOM 5785 C C . VAL A 1 738 ? -48.094 27.902 36.141 1.00 38.12 738 VAL A C 1
ATOM 5787 O O . VAL A 1 738 ? -48.936 28.143 37.004 1.00 38.12 738 VAL A O 1
ATOM 5790 N N . VAL A 1 739 ? -47.769 28.790 35.194 1.00 29.72 739 VAL A N 1
ATOM 5791 C CA . VAL A 1 739 ? -48.515 30.043 34.970 1.00 29.72 739 VAL A CA 1
ATOM 5792 C C . VAL A 1 739 ? -48.606 30.386 33.480 1.00 29.72 739 VAL A C 1
ATOM 5794 O O . VAL A 1 739 ? -47.621 30.783 32.873 1.00 29.72 739 VAL A O 1
ATOM 5797 N N . GLY A 1 740 ? -49.833 30.319 32.955 1.00 26.97 740 GLY A N 1
ATOM 5798 C CA . GLY A 1 740 ? -50.442 31.344 32.096 1.00 26.97 740 GLY A CA 1
ATOM 5799 C C . GLY A 1 740 ? -49.811 31.682 30.738 1.00 26.97 740 GLY A C 1
ATOM 5800 O O . GLY A 1 740 ? -48.798 32.367 30.647 1.00 26.97 740 GLY A O 1
ATOM 5801 N N . GLU A 1 741 ? -50.543 31.366 29.671 1.00 31.97 741 GLU A N 1
ATOM 5802 C CA . GLU A 1 741 ? -50.329 31.930 28.335 1.00 31.97 741 GLU A CA 1
ATOM 5803 C C . GLU A 1 741 ? -50.411 33.471 28.328 1.00 31.97 741 GLU A C 1
ATOM 5805 O O . GLU A 1 741 ? -51.342 34.043 28.909 1.00 31.97 741 GLU A O 1
ATOM 5810 N N . LYS A 1 742 ? -49.535 34.132 27.550 1.00 28.23 742 LYS A N 1
ATOM 5811 C CA . LYS A 1 742 ? -49.937 35.195 26.601 1.00 28.23 742 LYS A CA 1
ATOM 5812 C C . LYS A 1 742 ? -48.812 35.667 25.670 1.00 28.23 742 LYS A C 1
ATOM 5814 O O . LYS A 1 742 ? -47.747 36.082 26.106 1.00 28.23 742 LYS A O 1
ATOM 5819 N N . GLU A 1 743 ? -49.136 35.660 24.375 1.00 28.27 743 GLU A N 1
ATOM 5820 C CA . GLU A 1 743 ? -48.881 36.727 23.387 1.00 28.27 743 GLU A CA 1
ATOM 5821 C C . GLU A 1 743 ? -48.094 37.971 23.892 1.00 28.27 743 GLU A C 1
ATOM 5823 O O . GLU A 1 743 ? -48.511 38.605 24.857 1.00 28.27 743 GLU A O 1
ATOM 5828 N N . ARG A 1 744 ? -47.065 38.498 23.195 1.00 27.81 744 ARG A N 1
ATOM 5829 C CA . ARG A 1 744 ? -47.167 38.986 21.798 1.00 27.81 744 ARG A CA 1
ATOM 5830 C C . ARG A 1 744 ? -45.829 39.442 21.154 1.00 27.81 744 ARG A C 1
ATOM 5832 O O . ARG A 1 744 ? -45.033 40.106 21.796 1.00 27.81 744 ARG A O 1
ATOM 5839 N N . LYS A 1 745 ? -45.751 39.249 19.826 1.00 28.23 745 LYS A N 1
ATOM 5840 C CA . LYS A 1 745 ? -45.156 40.105 18.755 1.00 28.23 745 LYS A CA 1
ATOM 5841 C C . LYS A 1 745 ? -43.671 40.552 18.753 1.00 28.23 745 LYS A C 1
ATOM 5843 O O . LYS A 1 745 ? -43.172 41.236 19.633 1.00 28.23 745 LYS A O 1
ATOM 5848 N N . LYS A 1 746 ? -43.067 40.317 17.575 1.00 30.03 746 LYS A N 1
ATOM 5849 C CA . LYS A 1 746 ? -41.867 40.957 16.994 1.00 30.03 746 LYS A CA 1
ATOM 5850 C C . LYS A 1 746 ? -41.979 42.493 16.902 1.00 30.03 746 LYS A C 1
ATOM 5852 O O . LYS A 1 746 ? -43.056 42.972 16.559 1.00 30.03 746 LYS A O 1
ATOM 5857 N N . THR A 1 747 ? -40.832 43.183 16.918 1.00 27.44 747 THR A N 1
ATOM 5858 C CA . THR A 1 747 ? -40.457 44.209 15.909 1.00 27.44 747 THR A CA 1
ATOM 5859 C C . THR A 1 747 ? -38.933 44.367 15.836 1.00 27.44 747 THR A C 1
ATOM 5861 O O . THR A 1 747 ? -38.268 44.363 16.868 1.00 27.44 747 THR A O 1
ATOM 5864 N N . ASN A 1 748 ? -38.390 44.554 14.628 1.00 27.66 748 ASN A N 1
ATOM 5865 C CA . ASN A 1 748 ? -36.979 44.888 14.398 1.00 27.66 748 ASN A CA 1
ATOM 5866 C C . ASN A 1 748 ? -36.777 46.413 14.418 1.00 27.66 748 ASN A C 1
ATOM 5868 O O . ASN A 1 748 ? -37.601 47.124 13.847 1.00 27.66 748 ASN A O 1
ATOM 5872 N N . SER A 1 749 ? -35.625 46.899 14.894 1.00 28.56 749 SER A N 1
ATOM 5873 C CA . SER A 1 749 ? -34.989 48.110 14.338 1.00 28.56 749 SER A CA 1
ATOM 5874 C C . SER A 1 749 ? -33.524 48.232 14.766 1.00 28.56 749 SER A C 1
ATOM 5876 O O . SER A 1 749 ? -33.208 48.113 15.947 1.00 28.56 749 SER A O 1
ATOM 5878 N N . SER A 1 750 ? -32.637 48.515 13.815 1.00 29.27 750 SER A N 1
ATOM 5879 C CA . SER A 1 750 ? -31.201 48.724 14.028 1.00 29.27 750 SER A CA 1
ATOM 5880 C C . SER A 1 750 ? -30.839 50.186 14.309 1.00 29.27 750 SER A C 1
ATOM 5882 O O . SER A 1 750 ? -31.353 51.074 13.630 1.00 29.27 750 SER A O 1
ATOM 5884 N N . SER A 1 751 ? -29.821 50.438 15.136 1.00 31.48 751 SER A N 1
ATOM 5885 C CA . SER A 1 751 ? -28.988 51.645 15.009 1.00 31.48 751 SER A CA 1
ATOM 5886 C C . SER A 1 751 ? -27.549 51.402 15.491 1.00 31.48 751 SER A C 1
ATOM 5888 O O . SER A 1 751 ? -27.303 50.705 16.473 1.00 31.48 751 SER A O 1
ATOM 5890 N N . ARG A 1 752 ? -26.565 51.945 14.758 1.00 31.78 752 ARG A N 1
ATOM 5891 C CA . ARG A 1 752 ? -25.132 51.901 15.104 1.00 31.78 752 ARG A CA 1
ATOM 5892 C C . ARG A 1 752 ? -24.718 53.216 15.767 1.00 31.78 752 ARG A C 1
ATOM 5894 O O . ARG A 1 752 ? -24.869 54.264 15.149 1.00 31.78 752 ARG A O 1
ATOM 5901 N N . SER A 1 753 ? -24.028 53.161 16.906 1.00 32.44 753 SER A N 1
ATOM 5902 C CA . SER A 1 753 ? -23.137 54.254 17.335 1.00 32.44 753 SER A CA 1
ATOM 5903 C C . SER A 1 753 ? -22.013 53.755 18.249 1.00 32.44 753 SER A C 1
ATOM 5905 O O . SER A 1 753 ? -22.269 53.241 19.335 1.00 32.44 753 SER A O 1
ATOM 5907 N N . LYS A 1 754 ? -20.751 53.930 17.832 1.00 31.72 754 LYS A N 1
ATOM 5908 C CA . LYS A 1 754 ? -19.563 53.684 18.672 1.00 31.72 754 LYS A CA 1
ATOM 5909 C C . LYS A 1 754 ? -19.222 54.942 19.481 1.00 31.72 754 LYS A C 1
ATOM 5911 O O . LYS A 1 754 ? -19.010 55.976 18.850 1.00 31.72 754 LYS A O 1
ATOM 5916 N N . ARG A 1 755 ? -18.980 54.830 20.800 1.00 29.25 755 ARG A N 1
ATOM 5917 C CA . ARG A 1 755 ? -17.780 55.403 21.471 1.00 29.25 755 ARG A CA 1
ATOM 5918 C C . ARG A 1 755 ? -17.678 55.106 22.979 1.00 29.25 755 ARG A C 1
ATOM 5920 O O . ARG A 1 755 ? -18.658 55.166 23.700 1.00 29.25 755 ARG A O 1
ATOM 5927 N N . LYS A 1 756 ? -16.424 54.900 23.410 1.00 26.81 756 LYS A N 1
ATOM 5928 C CA . LYS A 1 756 ? -15.846 55.120 24.755 1.00 26.81 756 LYS A CA 1
ATOM 5929 C C . LYS A 1 756 ? -16.575 54.542 25.985 1.00 26.81 756 LYS A C 1
ATOM 5931 O O . LYS A 1 756 ? -17.227 55.251 26.736 1.00 26.81 756 LYS A O 1
ATOM 5936 N N . GLY A 1 757 ? -16.277 53.265 26.223 1.00 30.47 757 GLY A N 1
ATOM 5937 C CA . GLY A 1 757 ? -15.706 52.723 27.466 1.00 30.47 757 GLY A CA 1
ATOM 5938 C C . GLY A 1 757 ? -15.911 53.448 28.805 1.00 30.47 757 GLY A C 1
ATOM 5939 O O . GLY A 1 757 ? -15.370 54.526 29.040 1.00 30.47 757 GLY A O 1
ATOM 5940 N N . ILE A 1 758 ? -16.531 52.714 29.730 1.00 29.50 758 ILE A N 1
ATOM 5941 C CA . ILE A 1 758 ? -16.410 52.855 31.186 1.00 29.50 758 ILE A CA 1
ATOM 5942 C C . ILE A 1 758 ? -15.964 51.488 31.733 1.00 29.50 758 ILE A C 1
ATOM 5944 O O . ILE A 1 758 ? -16.349 50.449 31.195 1.00 29.50 758 ILE A O 1
ATOM 5948 N N . GLN A 1 759 ? -15.132 51.479 32.778 1.00 38.88 759 GLN A N 1
ATOM 5949 C CA . GLN A 1 759 ? -14.670 50.251 33.434 1.00 38.88 759 GLN A CA 1
ATOM 5950 C C . GLN A 1 759 ? -15.854 49.473 34.020 1.00 38.88 759 GLN A C 1
ATOM 5952 O O . GLN A 1 759 ? -16.601 50.014 34.835 1.00 38.88 759 GLN A O 1
ATOM 5957 N N . LYS A 1 760 ? -15.991 48.188 33.677 1.00 27.69 760 LYS A N 1
ATOM 5958 C CA . LYS A 1 760 ? -17.006 47.318 34.277 1.00 27.69 760 LYS A CA 1
ATOM 5959 C C . LYS A 1 760 ? -16.359 46.294 35.209 1.00 27.69 760 LYS A C 1
ATOM 5961 O O . LYS A 1 760 ? -16.027 45.186 34.806 1.00 27.69 760 LYS A O 1
ATOM 5966 N N . ARG A 1 761 ? -16.229 46.658 36.490 1.00 41.09 761 ARG A N 1
ATOM 5967 C CA . ARG A 1 761 ? -16.283 45.651 37.559 1.00 41.09 761 ARG A CA 1
ATOM 5968 C C . ARG A 1 761 ? -17.725 45.146 37.615 1.00 41.09 761 ARG A C 1
ATOM 5970 O O . ARG A 1 761 ? -18.594 45.821 38.156 1.00 41.09 761 ARG A O 1
ATOM 5977 N N . SER A 1 762 ? -17.970 43.975 37.053 1.00 25.44 762 SER A N 1
ATOM 5978 C CA . SER A 1 762 ? -19.171 43.182 37.303 1.00 25.44 762 SER A CA 1
ATOM 5979 C C . SER A 1 762 ? -18.712 41.744 37.435 1.00 25.44 762 SER A C 1
ATOM 5981 O O . SER A 1 762 ? -18.186 41.204 36.467 1.00 25.44 762 SER A O 1
ATOM 5983 N N . GLY A 1 763 ? -18.844 41.171 38.633 1.00 36.53 763 GLY A N 1
ATOM 5984 C CA . GLY A 1 763 ? -18.501 39.770 38.851 1.00 36.53 763 GLY A CA 1
ATOM 5985 C C . GLY A 1 763 ? -19.383 38.880 37.985 1.00 36.53 763 GLY A C 1
ATOM 5986 O O . GLY A 1 763 ? -20.584 39.131 37.862 1.00 36.53 763 GLY A O 1
ATOM 5987 N N . GLU A 1 764 ? -18.785 37.863 37.380 1.00 27.47 764 GLU A N 1
ATOM 5988 C CA . GLU A 1 764 ? -19.535 36.838 36.673 1.00 27.47 764 GLU A CA 1
ATOM 5989 C C . GLU A 1 764 ? -20.312 36.018 37.700 1.00 27.47 764 GLU A C 1
ATOM 5991 O O . GLU A 1 764 ? -19.749 35.210 38.438 1.00 27.47 764 GLU A O 1
ATOM 5996 N N . MET A 1 765 ? -21.632 36.213 37.740 1.00 32.22 765 MET A N 1
ATOM 5997 C CA . MET A 1 765 ? -22.524 35.169 38.227 1.00 32.22 765 MET A CA 1
ATOM 5998 C C . MET A 1 765 ? -22.500 34.040 37.199 1.00 32.22 765 MET A C 1
ATOM 6000 O O . MET A 1 765 ? -23.357 33.961 36.321 1.00 32.22 765 MET A O 1
ATOM 6004 N N . SER A 1 766 ? -21.474 33.195 37.299 1.00 34.44 766 SER A N 1
ATOM 6005 C CA . SER A 1 766 ? -21.451 31.904 36.629 1.00 34.44 766 SER A CA 1
ATOM 6006 C C . SER A 1 766 ? -22.704 31.141 37.053 1.00 34.44 766 SER A C 1
ATOM 6008 O O . SER A 1 766 ? -22.858 30.785 38.223 1.00 34.44 766 SER A O 1
ATOM 6010 N N . HIS A 1 767 ? -23.620 30.921 36.109 1.00 44.84 767 HIS A N 1
ATOM 6011 C CA . HIS A 1 767 ? -24.686 29.939 36.269 1.00 44.84 767 HIS A CA 1
ATOM 6012 C C . HIS A 1 767 ? -24.029 28.560 36.208 1.00 44.84 767 HIS A C 1
ATOM 6014 O O . HIS A 1 767 ? -23.942 27.941 35.151 1.00 44.84 767 HIS A O 1
ATOM 6020 N N . GLN A 1 768 ? -23.486 28.136 37.349 1.00 62.50 768 GLN A N 1
ATOM 6021 C CA . GLN A 1 768 ? -22.649 26.954 37.471 1.00 62.50 768 GLN A CA 1
ATOM 6022 C C . GLN A 1 768 ? -23.491 25.694 37.242 1.00 62.50 768 GLN A C 1
ATOM 6024 O O . GLN A 1 768 ? -24.135 25.183 38.158 1.00 62.50 768 GLN A O 1
ATOM 6029 N N . LEU A 1 769 ? -23.502 25.225 35.993 1.00 80.75 769 LEU A N 1
ATOM 6030 C CA . LEU A 1 769 ? -24.198 24.011 35.589 1.00 80.75 769 LEU A CA 1
ATOM 6031 C C . LEU A 1 769 ? -23.671 22.805 36.380 1.00 80.75 769 LEU A C 1
ATOM 6033 O O . LEU A 1 769 ? -22.459 22.612 36.512 1.00 80.75 769 LEU A O 1
ATOM 6037 N N . LYS A 1 770 ? -24.596 21.989 36.885 1.00 86.56 770 LYS A N 1
ATOM 6038 C CA . LYS A 1 770 ? -24.327 20.786 37.682 1.00 86.56 770 LYS A CA 1
ATOM 6039 C C . LYS A 1 770 ? -24.822 19.542 36.954 1.00 86.56 770 LYS A C 1
ATOM 6041 O O . LYS A 1 770 ? -25.837 19.590 36.256 1.00 86.56 770 LYS A O 1
ATOM 6046 N N . VAL A 1 771 ? -24.123 18.425 37.148 1.00 90.88 771 VAL A N 1
ATOM 6047 C CA . VAL A 1 771 ? -24.549 17.112 36.646 1.00 90.88 771 VAL A CA 1
ATOM 6048 C C . VAL A 1 771 ? -25.877 16.709 37.286 1.00 90.88 771 VAL A C 1
ATOM 6050 O O . VAL A 1 771 ? -26.038 16.773 38.505 1.00 90.88 771 VAL A O 1
ATOM 6053 N N . TYR A 1 772 ? -26.829 16.276 36.460 1.00 90.00 772 TYR A N 1
ATOM 6054 C CA . TYR A 1 772 ? -28.114 15.758 36.911 1.00 90.00 772 TYR A CA 1
ATOM 6055 C C . TYR A 1 772 ? -28.073 14.228 37.062 1.00 90.00 772 TYR A C 1
ATOM 6057 O O . TYR A 1 772 ? -28.453 13.487 36.158 1.00 90.00 772 TYR A O 1
ATOM 6065 N N . HIS A 1 773 ? -27.695 13.748 38.252 1.00 90.88 773 HIS A N 1
ATOM 6066 C CA . HIS A 1 773 ? -27.675 12.316 38.630 1.00 90.88 773 HIS A CA 1
ATOM 6067 C C . HIS A 1 773 ? -29.056 11.628 38.672 1.00 90.88 773 HIS A C 1
ATOM 6069 O O . HIS A 1 773 ? -29.207 10.555 39.244 1.00 90.88 773 HIS A O 1
ATOM 6075 N N . GLY A 1 774 ? -30.111 12.259 38.151 1.00 87.00 774 GLY A N 1
ATOM 6076 C CA . GLY A 1 774 ? -31.431 11.641 37.977 1.00 87.00 774 GLY A CA 1
ATOM 6077 C C . GLY A 1 774 ? -31.653 11.085 36.570 1.00 87.00 774 GLY A C 1
ATOM 6078 O O . GLY A 1 774 ? -32.742 10.604 36.283 1.00 87.00 774 GLY A O 1
ATOM 6079 N N . TYR A 1 775 ? -30.649 11.165 35.691 1.00 87.06 775 TYR A N 1
ATOM 6080 C CA . TYR A 1 775 ? -30.710 10.711 34.305 1.00 87.06 775 TYR A CA 1
ATOM 6081 C C . TYR A 1 775 ? -29.423 9.973 33.910 1.00 87.06 775 TYR A C 1
ATOM 6083 O O . TYR A 1 775 ? -28.321 10.429 34.212 1.00 87.06 775 TYR A O 1
ATOM 6091 N N . LEU A 1 776 ? -29.571 8.860 33.192 1.00 86.88 776 LEU A N 1
ATOM 6092 C CA . LEU A 1 776 ? -28.477 8.096 32.594 1.00 86.88 776 LEU A CA 1
ATOM 6093 C C . LEU A 1 776 ? -28.475 8.361 31.084 1.00 86.88 776 LEU A C 1
ATOM 6095 O O . LEU A 1 776 ? -29.420 7.988 30.397 1.00 86.88 776 LEU A O 1
ATOM 6099 N N . ALA A 1 777 ? -27.427 9.006 30.558 1.00 81.31 777 ALA A N 1
ATOM 6100 C CA . ALA A 1 777 ? -27.324 9.258 29.114 1.00 81.31 777 ALA A CA 1
ATOM 6101 C C . ALA A 1 777 ? -26.930 8.007 28.315 1.00 81.31 777 ALA A C 1
ATOM 6103 O O . ALA A 1 777 ? -27.210 7.924 27.121 1.00 81.31 777 ALA A O 1
ATOM 6104 N N . SER A 1 778 ? -26.297 7.034 28.975 1.00 81.56 778 SER A N 1
ATOM 6105 C CA . SER A 1 778 ? -25.973 5.736 28.394 1.00 81.56 778 SER A CA 1
ATOM 6106 C C . SER A 1 778 ? -27.204 4.828 28.329 1.00 81.56 778 SER A C 1
ATOM 6108 O O . SER A 1 778 ? -27.908 4.617 29.326 1.00 81.56 778 SER A O 1
ATOM 6110 N N . SER A 1 779 ? -27.421 4.226 27.157 1.00 82.81 779 SER A N 1
ATOM 6111 C CA . SER A 1 779 ? -28.493 3.252 26.967 1.00 82.81 779 SER A CA 1
ATOM 6112 C C . SER A 1 779 ? -28.204 1.956 27.739 1.00 82.81 779 SER A C 1
ATOM 6114 O O . SER A 1 779 ? -29.091 1.441 28.425 1.00 82.81 779 SER A O 1
ATOM 6116 N N . TYR A 1 780 ? -26.951 1.479 27.748 1.00 86.31 780 TYR A N 1
ATOM 6117 C CA . TYR A 1 780 ? -26.579 0.257 28.465 1.00 86.31 780 TYR A CA 1
ATOM 6118 C C . TYR A 1 780 ? -26.680 0.407 29.992 1.00 86.31 780 TYR A C 1
ATOM 6120 O O . TYR A 1 780 ? -27.089 -0.546 30.651 1.00 86.31 780 TYR A O 1
ATOM 6128 N N . HIS A 1 781 ? -26.434 1.595 30.568 1.00 90.00 781 HIS A N 1
ATOM 6129 C CA . HIS A 1 781 ? -26.706 1.836 31.998 1.00 90.00 781 HIS A CA 1
ATOM 6130 C C . HIS A 1 781 ? -28.203 1.692 32.311 1.00 90.00 781 HIS A C 1
ATOM 6132 O O . HIS A 1 781 ? -28.564 1.071 33.309 1.00 90.00 781 HIS A O 1
ATOM 6138 N N . THR A 1 782 ? -29.086 2.165 31.426 1.00 89.38 782 THR A N 1
ATOM 6139 C CA . THR A 1 782 ? -30.539 1.924 31.539 1.00 89.38 782 THR A CA 1
ATOM 6140 C C . THR A 1 782 ? -30.868 0.425 31.427 1.00 89.38 782 THR A C 1
ATOM 6142 O O . THR A 1 782 ? -31.719 -0.082 32.162 1.00 89.38 782 THR A O 1
ATOM 6145 N N . GLY A 1 783 ? -30.152 -0.314 30.572 1.00 91.00 783 GLY A N 1
ATOM 6146 C CA . GLY A 1 783 ? -30.219 -1.777 30.476 1.00 91.00 783 GLY A CA 1
ATOM 6147 C C . GLY A 1 783 ? -29.807 -2.501 31.767 1.00 91.00 783 GLY A C 1
ATOM 6148 O O . GLY A 1 783 ? -30.515 -3.408 32.200 1.00 91.00 783 GLY A O 1
ATOM 6149 N N . ILE A 1 784 ? -28.727 -2.064 32.425 1.00 93.88 784 ILE A N 1
ATOM 6150 C CA . ILE A 1 784 ? -28.261 -2.596 33.718 1.00 93.88 784 ILE A CA 1
ATOM 6151 C C . ILE A 1 784 ? -29.341 -2.431 34.799 1.00 93.88 784 ILE A C 1
ATOM 6153 O O . ILE A 1 784 ? -29.704 -3.415 35.444 1.00 93.88 784 ILE A O 1
ATOM 6157 N N . ILE A 1 785 ? -29.919 -1.230 34.947 1.00 94.81 785 ILE A N 1
ATOM 6158 C CA . ILE A 1 785 ? -31.017 -0.986 35.904 1.00 94.81 785 ILE A CA 1
ATOM 6159 C C . ILE A 1 785 ? -32.247 -1.845 35.567 1.00 94.81 785 ILE A C 1
ATOM 6161 O O . ILE A 1 785 ? -32.871 -2.414 36.461 1.00 94.81 785 ILE A O 1
ATOM 6165 N N . SER A 1 786 ? -32.571 -1.999 34.279 1.00 94.31 786 SER A N 1
ATOM 6166 C CA . SER A 1 786 ? -33.681 -2.849 33.819 1.00 94.31 786 SER A CA 1
ATOM 6167 C C . SER A 1 786 ? -33.486 -4.326 34.193 1.00 94.31 786 SER A C 1
ATOM 6169 O O . SER A 1 786 ? -34.449 -5.020 34.515 1.00 94.31 786 SER A O 1
ATOM 6171 N N . GLY A 1 787 ? -32.243 -4.813 34.195 1.00 93.88 787 GLY A N 1
ATOM 6172 C CA . GLY A 1 787 ? -31.905 -6.189 34.563 1.00 93.88 787 GLY A CA 1
ATOM 6173 C C . GLY A 1 787 ? -32.157 -6.549 36.028 1.00 93.88 787 GLY A C 1
ATOM 6174 O O . GLY A 1 787 ? -32.361 -7.724 36.332 1.00 93.88 787 GLY A O 1
ATOM 6175 N N . LEU A 1 788 ? -32.253 -5.559 36.926 1.00 94.88 788 LEU A N 1
ATOM 6176 C CA . LEU A 1 788 ? -32.627 -5.771 38.333 1.00 94.88 788 LEU A CA 1
ATOM 6177 C C . LEU A 1 788 ? -34.029 -6.392 38.489 1.00 94.88 788 LEU A C 1
ATOM 6179 O O . LEU A 1 788 ? -34.335 -6.975 39.530 1.00 94.88 788 LEU A O 1
ATOM 6183 N N . MET A 1 789 ? -34.852 -6.356 37.432 1.00 94.06 789 MET A N 1
ATOM 6184 C CA . MET A 1 789 ? -36.095 -7.123 37.313 1.00 94.06 789 MET A CA 1
ATOM 6185 C C . MET A 1 789 ? -35.900 -8.619 37.617 1.00 94.06 789 MET A C 1
ATOM 6187 O O . MET A 1 789 ? -36.774 -9.232 38.223 1.00 94.06 789 MET A O 1
ATOM 6191 N N . LEU A 1 790 ? -34.754 -9.210 37.254 1.00 93.75 790 LEU A N 1
ATOM 6192 C CA . LEU A 1 790 ? -34.466 -10.634 37.483 1.00 93.75 790 LEU A CA 1
ATOM 6193 C C . LEU A 1 790 ? -34.443 -11.028 38.970 1.00 93.75 790 LEU A C 1
ATOM 6195 O O . LEU A 1 790 ? -34.620 -12.202 39.290 1.00 93.75 790 LEU A O 1
ATOM 6199 N N . ILE A 1 791 ? -34.259 -10.054 39.867 1.00 93.19 791 ILE A N 1
ATOM 6200 C CA . ILE A 1 791 ? -34.245 -10.233 41.325 1.00 93.19 791 ILE A CA 1
ATOM 6201 C C . ILE A 1 791 ? -35.276 -9.343 42.045 1.00 93.19 791 ILE A C 1
ATOM 6203 O O . ILE A 1 791 ? -35.205 -9.198 43.266 1.00 93.19 791 ILE A O 1
ATOM 6207 N N . SER A 1 792 ? -36.260 -8.771 41.334 1.00 92.88 792 SER A N 1
ATOM 6208 C CA . SER A 1 792 ? -37.214 -7.784 41.879 1.00 92.88 792 SER A CA 1
ATOM 6209 C C . SER A 1 792 ? -37.898 -8.245 43.169 1.00 92.88 792 SER A C 1
ATOM 6211 O O . SER A 1 792 ? -37.933 -7.504 44.145 1.00 92.88 792 SER A O 1
ATOM 6213 N N . SER A 1 793 ? -38.361 -9.496 43.212 1.00 90.88 793 SER A N 1
ATOM 6214 C CA . SER A 1 793 ? -39.026 -10.091 44.380 1.00 90.88 793 SER A CA 1
ATOM 6215 C C . SER A 1 793 ? -38.086 -10.257 45.587 1.00 90.88 793 SER A C 1
ATOM 6217 O O . SER A 1 793 ? -38.517 -10.147 46.737 1.00 90.88 793 SER A O 1
ATOM 6219 N N . TYR A 1 794 ? -36.786 -10.473 45.357 1.00 91.44 794 TYR A N 1
ATOM 6220 C CA . TYR A 1 794 ? -35.785 -10.486 46.426 1.00 91.44 794 TYR A CA 1
ATOM 6221 C C . TYR A 1 794 ? -35.498 -9.064 46.936 1.00 91.44 794 TYR A C 1
ATOM 6223 O O . TYR A 1 794 ? -35.490 -8.851 48.148 1.00 91.44 794 TYR A O 1
ATOM 6231 N N . LEU A 1 795 ? -35.363 -8.082 46.038 1.00 92.50 795 LEU A N 1
ATOM 6232 C CA . LEU A 1 795 ? -35.197 -6.670 46.406 1.00 92.50 795 LEU A CA 1
ATOM 6233 C C . LEU A 1 795 ? -36.413 -6.137 47.187 1.00 92.50 795 LEU A C 1
ATOM 6235 O O . LEU A 1 795 ? -36.242 -5.496 48.222 1.00 92.50 795 LEU A O 1
ATOM 6239 N N . GLU A 1 796 ? -37.635 -6.466 46.756 1.00 92.06 796 GLU A N 1
ATOM 6240 C CA . GLU A 1 796 ? -38.889 -6.135 47.450 1.00 92.06 796 GLU A CA 1
ATOM 6241 C C . GLU A 1 796 ? -38.964 -6.807 48.829 1.00 92.06 796 GLU A C 1
ATOM 6243 O O . GLU A 1 796 ? -39.379 -6.174 49.804 1.00 92.06 796 GLU A O 1
ATOM 6248 N N . SER A 1 797 ? -38.482 -8.049 48.956 1.00 91.12 797 SER A N 1
ATOM 6249 C CA . SER A 1 797 ? -38.371 -8.744 50.242 1.00 91.12 797 SER A CA 1
ATOM 6250 C C . SER A 1 797 ? -37.367 -8.078 51.191 1.00 91.12 797 SER A C 1
ATOM 6252 O O . SER A 1 797 ? -37.682 -7.910 52.370 1.00 91.12 797 SER A O 1
ATOM 6254 N N . MET A 1 798 ? -36.191 -7.655 50.708 1.00 90.88 798 MET A N 1
ATOM 6255 C CA . MET A 1 798 ? -35.188 -6.977 51.544 1.00 90.88 798 MET A CA 1
ATOM 6256 C C . MET A 1 798 ? -35.643 -5.574 51.956 1.00 90.88 798 MET A C 1
ATOM 6258 O O . MET A 1 798 ? -35.588 -5.250 53.144 1.00 90.88 798 MET A O 1
ATOM 6262 N N . ALA A 1 799 ? -36.199 -4.790 51.027 1.00 89.31 799 ALA A N 1
ATOM 6263 C CA . ALA A 1 799 ? -36.778 -3.480 51.319 1.00 89.31 799 ALA A CA 1
ATOM 6264 C C . ALA A 1 799 ? -37.922 -3.574 52.348 1.00 89.31 799 ALA A C 1
ATOM 6266 O O . ALA A 1 799 ? -37.946 -2.817 53.321 1.00 89.31 799 ALA A O 1
ATOM 6267 N N . SER A 1 800 ? -38.826 -4.550 52.194 1.00 90.38 800 SER A N 1
ATOM 6268 C CA . SER A 1 800 ? -39.920 -4.807 53.147 1.00 90.38 800 SER A CA 1
ATOM 6269 C C . SER A 1 800 ? -39.420 -5.263 54.522 1.00 90.38 800 SER A C 1
ATOM 6271 O O . SER A 1 800 ? -40.029 -4.940 55.539 1.00 90.38 800 SER A O 1
ATOM 6273 N N . ALA A 1 801 ? -38.302 -5.992 54.569 1.00 89.38 801 ALA A N 1
ATOM 6274 C CA . ALA A 1 801 ? -37.653 -6.436 55.802 1.00 89.38 801 ALA A CA 1
ATOM 6275 C C . ALA A 1 801 ? -36.716 -5.383 56.431 1.00 89.38 801 ALA A C 1
ATOM 6277 O O . ALA A 1 801 ? -36.069 -5.690 57.432 1.00 89.38 801 ALA A O 1
ATOM 6278 N N . GLN A 1 802 ? -36.617 -4.179 55.849 1.00 87.06 802 GLN A N 1
ATOM 6279 C CA . GLN A 1 802 ? -35.664 -3.123 56.229 1.00 87.06 802 GLN A CA 1
ATOM 6280 C C . GLN A 1 802 ? -34.201 -3.609 56.273 1.00 87.06 802 GLN A C 1
ATOM 6282 O O . GLN A 1 802 ? -33.407 -3.179 57.109 1.00 87.06 802 GLN A O 1
ATOM 6287 N N . LYS A 1 803 ? -33.842 -4.518 55.359 1.00 87.88 803 LYS A N 1
ATOM 6288 C CA . LYS A 1 803 ? -32.477 -5.019 55.174 1.00 87.88 803 LYS A CA 1
ATOM 6289 C C . LYS A 1 803 ? -31.801 -4.316 54.005 1.00 87.88 803 LYS A C 1
ATOM 6291 O O . LYS A 1 803 ? -32.436 -4.045 52.986 1.00 87.88 803 LYS A O 1
ATOM 6296 N N . SER A 1 804 ? -30.504 -4.070 54.147 1.00 88.50 804 SER A N 1
ATOM 6297 C CA . SER A 1 804 ? -29.662 -3.630 53.042 1.00 88.50 804 SER A CA 1
ATOM 6298 C C . SER A 1 804 ? -29.384 -4.773 52.064 1.00 88.50 804 SER A C 1
ATOM 6300 O O . SER A 1 804 ? -29.310 -5.939 52.450 1.00 88.50 804 SER A O 1
ATOM 6302 N N . VAL A 1 805 ? -29.231 -4.409 50.794 1.00 93.44 805 VAL A N 1
ATOM 6303 C CA . VAL A 1 805 ? -28.759 -5.277 49.704 1.00 93.44 805 VAL A CA 1
ATOM 6304 C C . VAL A 1 805 ? -27.334 -4.847 49.374 1.00 93.44 805 VAL A C 1
ATOM 6306 O O . VAL A 1 805 ? -27.091 -3.644 49.279 1.00 93.44 805 VAL A O 1
ATOM 6309 N N . LYS A 1 806 ? -26.391 -5.779 49.202 1.00 94.25 806 LYS A N 1
ATOM 6310 C CA . LYS A 1 806 ? -24.997 -5.430 48.878 1.00 94.25 806 LYS A CA 1
ATOM 6311 C C . LYS A 1 806 ? -24.737 -5.464 47.376 1.00 94.25 806 LYS A C 1
ATOM 6313 O O . LYS A 1 806 ? -24.823 -6.527 46.763 1.00 94.25 806 LYS A O 1
ATOM 6318 N N . ALA A 1 807 ? -24.360 -4.323 46.807 1.00 96.12 807 ALA A N 1
ATOM 6319 C CA . ALA A 1 807 ? -23.904 -4.197 45.430 1.00 96.12 807 ALA A CA 1
ATOM 6320 C C . ALA A 1 807 ? -22.407 -3.866 45.369 1.00 96.12 807 ALA A C 1
ATOM 6322 O O . ALA A 1 807 ? -21.923 -3.008 46.105 1.00 96.12 807 ALA A O 1
ATOM 6323 N N . VAL A 1 808 ? -21.691 -4.506 44.447 1.00 97.12 808 VAL A N 1
ATOM 6324 C CA . VAL A 1 808 ? -20.320 -4.142 44.067 1.00 97.12 808 VAL A CA 1
ATOM 6325 C C . VAL A 1 808 ? -20.314 -3.714 42.605 1.00 97.12 808 VAL A C 1
ATOM 6327 O O . VAL A 1 808 ? -20.870 -4.411 41.757 1.00 97.12 808 VAL A O 1
ATOM 6330 N N . VAL A 1 809 ? -19.677 -2.583 42.305 1.00 97.00 809 VAL A N 1
ATOM 6331 C CA . VAL A 1 809 ? -19.507 -2.075 40.934 1.00 97.00 809 VAL A CA 1
ATOM 6332 C C . VAL A 1 809 ? -18.017 -1.957 40.640 1.00 97.00 809 VAL A C 1
ATOM 6334 O O . VAL A 1 809 ? -17.331 -1.143 41.252 1.00 97.00 809 VAL A O 1
ATOM 6337 N N . ILE A 1 810 ? -17.503 -2.773 39.723 1.00 95.94 810 ILE A N 1
ATOM 6338 C CA . ILE A 1 810 ? -16.120 -2.674 39.252 1.00 95.94 810 ILE A CA 1
ATOM 6339 C C . ILE A 1 810 ? -16.093 -1.750 38.030 1.00 95.94 810 ILE A C 1
ATOM 6341 O O . ILE A 1 810 ? -16.785 -2.019 37.047 1.00 95.94 810 ILE A O 1
ATOM 6345 N N . GLY A 1 811 ? -15.278 -0.695 38.101 1.00 92.62 811 GLY A N 1
ATOM 6346 C CA . GLY A 1 811 ? -15.262 0.427 37.159 1.00 92.62 811 GLY A CA 1
ATOM 6347 C C . GLY A 1 811 ? -16.156 1.573 37.640 1.00 92.62 811 GLY A C 1
ATOM 6348 O O . GLY A 1 811 ? -17.353 1.395 37.852 1.00 92.62 811 GLY A O 1
ATOM 6349 N N . LEU A 1 812 ? -15.581 2.765 37.835 1.00 93.56 812 LEU A N 1
ATOM 6350 C CA . LEU A 1 812 ? -16.333 3.960 38.241 1.00 93.56 812 LEU A CA 1
ATOM 6351 C C . LEU A 1 812 ? -16.736 4.821 37.040 1.00 93.56 812 LEU A C 1
ATOM 6353 O O . LEU A 1 812 ? -17.835 5.381 37.019 1.00 93.56 812 LEU A O 1
ATOM 6357 N N . GLY A 1 813 ? -15.824 5.001 36.078 1.00 91.44 813 GLY A N 1
ATOM 6358 C CA . GLY A 1 813 ? -15.974 6.003 35.020 1.00 91.44 813 GLY A CA 1
ATOM 6359 C C . GLY A 1 813 ? -16.188 7.403 35.612 1.00 91.44 813 GLY A C 1
ATOM 6360 O O . GLY A 1 813 ? -15.434 7.850 36.474 1.00 91.44 813 GLY A O 1
ATOM 6361 N N . ALA A 1 814 ? -17.246 8.098 35.190 1.00 91.81 814 ALA A N 1
ATOM 6362 C CA . ALA A 1 814 ? -17.667 9.364 35.804 1.00 91.81 814 ALA A CA 1
ATOM 6363 C C . ALA A 1 814 ? -18.514 9.210 37.091 1.00 91.81 814 ALA A C 1
ATOM 6365 O O . ALA A 1 814 ? -18.947 10.212 37.660 1.00 91.81 814 ALA A O 1
ATOM 6366 N N . GLY A 1 815 ? -18.792 7.983 37.545 1.00 92.94 815 GLY A N 1
ATOM 6367 C CA . GLY A 1 815 ? -19.581 7.696 38.749 1.00 92.94 815 GLY A CA 1
ATOM 6368 C C . GLY A 1 815 ? -21.103 7.788 38.581 1.00 92.94 815 GLY A C 1
ATOM 6369 O O . GLY A 1 815 ? -21.829 7.769 39.571 1.00 92.94 815 GLY A O 1
ATOM 6370 N N . LEU A 1 816 ? -21.609 7.877 37.348 1.00 94.06 816 LEU A N 1
ATOM 6371 C CA . LEU A 1 816 ? -23.030 8.139 37.071 1.00 94.06 816 LEU A CA 1
ATOM 6372 C C . LEU A 1 816 ? -23.946 6.969 37.461 1.00 94.06 816 LEU A C 1
ATOM 6374 O O . LEU A 1 816 ? -24.964 7.185 38.114 1.00 94.06 816 LEU A O 1
ATOM 6378 N N . LEU A 1 817 ? -23.569 5.733 37.110 1.00 94.19 817 LEU A N 1
ATOM 6379 C CA . LEU A 1 817 ? -24.314 4.523 37.471 1.00 94.19 817 LEU A CA 1
ATOM 6380 C C . LEU A 1 817 ? -24.470 4.355 39.001 1.00 94.19 817 LEU A C 1
ATOM 6382 O O . LEU A 1 817 ? -25.611 4.233 39.449 1.00 94.19 817 LEU A O 1
ATOM 6386 N N . PRO A 1 818 ? -23.400 4.396 39.827 1.00 95.31 818 PRO A N 1
ATOM 6387 C CA . PRO A 1 818 ? -23.547 4.288 41.281 1.00 95.31 818 PRO A CA 1
ATOM 6388 C C . PRO A 1 818 ? -24.295 5.472 41.920 1.00 95.31 818 PRO A C 1
ATOM 6390 O O . PRO A 1 818 ? -25.098 5.248 42.825 1.00 95.31 818 PRO A O 1
ATOM 6393 N N . MET A 1 819 ? -24.126 6.710 41.430 1.00 95.19 819 MET A N 1
ATOM 6394 C CA . MET A 1 819 ? -24.916 7.857 41.919 1.00 95.19 819 MET A CA 1
ATOM 6395 C C . MET A 1 819 ? -26.413 7.704 41.606 1.00 95.19 819 MET A C 1
ATOM 6397 O O . MET A 1 819 ? -27.257 8.013 42.449 1.00 95.19 819 MET A O 1
ATOM 6401 N N . PHE A 1 820 ? -26.757 7.189 40.421 1.00 94.06 820 PHE A N 1
ATOM 6402 C CA . PHE A 1 820 ? -28.141 6.893 40.047 1.00 94.06 820 PHE A CA 1
ATOM 6403 C C . PHE A 1 820 ? -28.724 5.747 40.889 1.00 94.06 820 PHE A C 1
ATOM 6405 O O . PHE A 1 820 ? -29.846 5.869 41.382 1.00 94.06 820 PHE A O 1
ATOM 6412 N N . LEU A 1 821 ? -27.964 4.664 41.105 1.00 93.38 821 LEU A N 1
ATOM 6413 C CA . LEU A 1 821 ? -28.354 3.535 41.962 1.00 93.38 821 LEU A CA 1
ATOM 6414 C C . LEU A 1 821 ? -28.670 3.989 43.392 1.00 93.38 821 LEU A C 1
ATOM 6416 O O . LEU A 1 821 ? -29.774 3.732 43.867 1.00 93.38 821 LEU A O 1
ATOM 6420 N N . ASN A 1 822 ? -27.758 4.722 44.039 1.00 92.56 822 ASN A N 1
ATOM 6421 C CA . ASN A 1 822 ? -27.954 5.239 45.397 1.00 92.56 822 ASN A CA 1
ATOM 6422 C C . ASN A 1 822 ? -29.213 6.130 45.487 1.00 92.56 822 ASN A C 1
ATOM 6424 O O . ASN A 1 822 ? -30.025 5.999 46.404 1.00 92.56 822 ASN A O 1
ATOM 6428 N N . ARG A 1 823 ? -29.451 6.980 44.474 1.00 90.94 823 ARG A N 1
ATOM 6429 C CA . ARG A 1 823 ? -30.635 7.853 44.414 1.00 90.94 823 ARG A CA 1
ATOM 6430 C C . ARG A 1 823 ? -31.952 7.086 44.248 1.00 90.94 823 ARG A C 1
ATOM 6432 O O . ARG A 1 823 ? -32.921 7.402 44.938 1.00 90.94 823 ARG A O 1
ATOM 6439 N N . CYS A 1 824 ? -32.014 6.114 43.334 1.00 92.19 824 CYS A N 1
ATOM 6440 C CA . CYS A 1 824 ? -33.264 5.413 43.014 1.00 92.19 824 CYS A CA 1
ATOM 6441 C C . CYS A 1 824 ? -33.560 4.214 43.932 1.00 92.19 824 CYS A C 1
ATOM 6443 O O . CYS A 1 824 ? -34.731 3.896 44.142 1.00 92.19 824 CYS A O 1
ATOM 6445 N N . LEU A 1 825 ? -32.538 3.586 44.523 1.00 92.12 825 LEU A N 1
ATOM 6446 C CA . LEU A 1 825 ? -32.642 2.412 45.396 1.00 92.12 825 LEU A CA 1
ATOM 6447 C C . LEU A 1 825 ? -31.832 2.603 46.703 1.00 92.12 825 LEU A C 1
ATOM 6449 O O . LEU A 1 825 ? -30.905 1.838 46.960 1.00 92.12 825 LEU A O 1
ATOM 6453 N N . PRO A 1 826 ? -32.202 3.552 47.592 1.00 86.88 826 PRO A N 1
ATOM 6454 C CA . PRO A 1 826 ? -31.437 3.924 48.801 1.00 86.88 826 PRO A CA 1
ATOM 6455 C C . PRO A 1 826 ? -31.469 2.879 49.944 1.00 86.88 826 PRO A C 1
ATOM 6457 O O . PRO A 1 826 ? -31.393 3.213 51.122 1.00 86.88 826 PRO A O 1
ATOM 6460 N N . PHE A 1 827 ? -31.659 1.603 49.610 1.00 90.56 827 PHE A N 1
ATOM 6461 C CA . PHE A 1 827 ? -31.437 0.443 50.480 1.00 90.56 827 PHE A CA 1
ATOM 6462 C C . PHE A 1 827 ? -30.334 -0.484 49.927 1.00 90.56 827 PHE A C 1
ATOM 6464 O O . PHE A 1 827 ? -29.878 -1.390 50.624 1.00 90.56 827 PHE A O 1
ATOM 6471 N N . VAL A 1 828 ? -29.870 -0.243 48.696 1.00 93.75 828 VAL A N 1
ATOM 6472 C CA . VAL A 1 828 ? -28.738 -0.929 48.070 1.00 93.75 828 VAL A CA 1
ATOM 6473 C C . VAL A 1 828 ? -27.455 -0.210 48.481 1.00 93.75 828 VAL A C 1
ATOM 6475 O O . VAL A 1 828 ? -27.202 0.914 48.057 1.00 93.75 828 VAL A O 1
ATOM 6478 N N . HIS A 1 829 ? -26.654 -0.850 49.328 1.00 95.19 829 HIS A N 1
ATOM 6479 C CA . HIS A 1 829 ? -25.341 -0.339 49.718 1.00 95.19 829 HIS A CA 1
ATOM 6480 C C . HIS A 1 829 ? -24.340 -0.720 48.626 1.00 95.19 829 HIS A C 1
ATOM 6482 O O . HIS A 1 829 ? -24.219 -1.899 48.289 1.00 95.19 829 HIS A O 1
ATOM 6488 N N . THR A 1 830 ? -23.667 0.275 48.056 1.00 95.62 830 THR A N 1
ATOM 6489 C CA . THR A 1 830 ? -22.856 0.152 46.843 1.00 95.62 830 THR A CA 1
ATOM 6490 C C . THR A 1 830 ? -21.385 0.427 47.148 1.00 95.62 830 THR A C 1
ATOM 6492 O O . THR A 1 830 ? -21.008 1.556 47.465 1.00 95.62 830 THR A O 1
ATOM 6495 N N . GLU A 1 831 ? -20.546 -0.598 47.012 1.00 96.25 831 GLU A N 1
ATOM 6496 C CA . GLU A 1 831 ? -19.085 -0.485 47.062 1.00 96.25 831 GLU A CA 1
ATOM 6497 C C . GLU A 1 831 ? -18.546 -0.423 45.622 1.00 96.25 831 GLU A C 1
ATOM 6499 O O . GLU A 1 831 ? -18.655 -1.381 44.853 1.00 96.25 831 GLU A O 1
ATOM 6504 N N . VAL A 1 832 ? -17.995 0.725 45.223 1.00 96.81 832 VAL A N 1
ATOM 6505 C CA . VAL A 1 832 ? -17.417 0.925 43.885 1.00 96.81 832 VAL A CA 1
ATOM 6506 C C . VAL A 1 832 ? -15.914 0.678 43.932 1.00 96.81 832 VAL A C 1
ATOM 6508 O O . VAL A 1 832 ? -15.232 1.185 44.820 1.00 96.81 832 VAL A O 1
ATOM 6511 N N . VAL A 1 833 ? -15.374 -0.057 42.963 1.00 96.94 833 VAL A N 1
ATOM 6512 C CA . VAL A 1 833 ? -13.941 -0.350 42.860 1.00 96.94 833 VAL A CA 1
ATOM 6513 C C . VAL A 1 833 ? -13.387 0.244 41.573 1.00 96.94 833 VAL A C 1
ATOM 6515 O O . VAL A 1 833 ? -13.768 -0.161 40.476 1.00 96.94 833 VAL A O 1
ATOM 6518 N N . GLU A 1 834 ? -12.467 1.193 41.713 1.00 95.31 834 GLU A N 1
ATOM 6519 C CA . GLU A 1 834 ? -11.786 1.863 40.607 1.00 95.31 834 GLU A CA 1
ATOM 6520 C C . GLU A 1 834 ? -10.282 1.572 40.677 1.00 95.31 834 GLU A C 1
ATOM 6522 O O . GLU A 1 834 ? -9.672 1.651 41.742 1.00 95.31 834 GLU A O 1
ATOM 6527 N N . LEU A 1 835 ? -9.665 1.242 39.544 1.00 94.19 835 LEU A N 1
ATOM 6528 C CA . LEU A 1 835 ? -8.233 0.950 39.478 1.00 94.19 835 LEU A CA 1
ATOM 6529 C C . LEU A 1 835 ? -7.397 2.238 39.497 1.00 94.19 835 LEU A C 1
ATOM 6531 O O . LEU A 1 835 ? -6.265 2.244 39.985 1.00 94.19 835 LEU A O 1
ATOM 6535 N N . ASP A 1 836 ? -7.939 3.329 38.951 1.00 93.94 836 ASP A N 1
ATOM 6536 C CA . ASP A 1 836 ? -7.217 4.576 38.730 1.00 93.94 836 ASP A CA 1
ATOM 6537 C C . ASP A 1 836 ? -7.657 5.708 39.689 1.00 93.94 836 ASP A C 1
ATOM 6539 O O . ASP A 1 836 ? -8.741 6.281 39.532 1.00 93.94 836 ASP A O 1
ATOM 6543 N N . PRO A 1 837 ? -6.809 6.137 40.650 1.00 95.50 837 PRO A N 1
ATOM 6544 C CA . PRO A 1 837 ? -7.148 7.235 41.558 1.00 95.50 837 PRO A CA 1
ATOM 6545 C C . PRO A 1 837 ? -7.370 8.576 40.839 1.00 95.50 837 PRO A C 1
ATOM 6547 O O . PRO A 1 837 ? -8.003 9.468 41.405 1.00 95.50 837 PRO A O 1
ATOM 6550 N N . VAL A 1 838 ? -6.879 8.743 39.604 1.00 95.62 838 VAL A N 1
ATOM 6551 C CA . VAL A 1 838 ? -7.163 9.932 38.788 1.00 95.62 838 VAL A CA 1
ATOM 6552 C C . VAL A 1 838 ? -8.614 9.916 38.301 1.00 95.62 838 VAL A C 1
ATOM 6554 O O . VAL A 1 838 ? -9.254 10.963 38.313 1.00 95.62 838 VAL A O 1
ATOM 6557 N N . VAL A 1 839 ? -9.170 8.751 37.952 1.00 94.56 839 VAL A N 1
ATOM 6558 C CA . VAL A 1 839 ? -10.577 8.619 37.532 1.00 94.56 839 VAL A CA 1
ATOM 6559 C C . VAL A 1 839 ? -11.511 8.927 38.707 1.00 94.56 839 VAL A C 1
ATOM 6561 O O . VAL A 1 839 ? -12.385 9.783 38.576 1.00 94.56 839 VAL A O 1
ATOM 6564 N N . LEU A 1 840 ? -11.244 8.369 39.897 1.00 95.75 840 LEU A N 1
ATOM 6565 C CA . LEU A 1 840 ? -11.981 8.712 41.125 1.00 95.75 840 LEU A CA 1
ATOM 6566 C C . LEU A 1 840 ? -11.906 10.209 41.470 1.00 95.75 840 LEU A C 1
ATOM 6568 O O . LEU A 1 840 ? -12.905 10.802 41.887 1.00 95.75 840 LEU A O 1
ATOM 6572 N N . LYS A 1 841 ? -10.747 10.848 41.269 1.00 95.88 841 LYS A N 1
ATOM 6573 C CA . LYS A 1 841 ? -10.598 12.299 41.447 1.00 95.88 841 LYS A CA 1
ATOM 6574 C C . LYS A 1 841 ? -11.456 13.087 40.453 1.00 95.88 841 LYS A C 1
ATOM 6576 O O . LYS A 1 841 ? -12.150 14.012 40.867 1.00 95.88 841 LYS A O 1
ATOM 6581 N N . LEU A 1 842 ? -11.447 12.716 39.170 1.00 95.88 842 LEU A N 1
ATOM 6582 C CA . LEU A 1 842 ? -12.239 13.393 38.138 1.00 95.88 842 LEU A CA 1
ATOM 6583 C C . LEU A 1 842 ? -13.747 13.248 38.378 1.00 95.88 842 LEU A C 1
ATOM 6585 O O . LEU A 1 842 ? -14.466 14.241 38.271 1.00 95.88 842 LEU A O 1
ATOM 6589 N N . ALA A 1 843 ? -14.218 12.056 38.757 1.00 96.25 843 ALA A N 1
ATOM 6590 C CA . ALA A 1 843 ? -15.616 11.811 39.111 1.00 96.25 843 ALA A CA 1
ATOM 6591 C C . ALA A 1 843 ? -16.087 12.751 40.240 1.00 96.25 843 ALA A C 1
ATOM 6593 O O . ALA A 1 843 ? -17.138 13.386 40.130 1.00 96.25 843 ALA A O 1
ATOM 6594 N N . LYS A 1 844 ? -15.270 12.914 41.290 1.00 95.62 844 LYS A N 1
ATOM 6595 C CA . LYS A 1 844 ? -15.545 13.825 42.414 1.00 95.62 844 LYS A CA 1
ATOM 6596 C C . LYS A 1 844 ? -15.512 15.302 41.995 1.00 95.62 844 LYS A C 1
ATOM 6598 O O . LYS A 1 844 ? -16.448 16.038 42.289 1.00 95.62 844 LYS A O 1
ATOM 6603 N N . GLU A 1 845 ? -14.469 15.738 41.286 1.00 94.88 845 GLU A N 1
ATOM 6604 C CA . GLU A 1 845 ? -14.247 17.159 40.962 1.00 94.88 845 GLU A CA 1
ATOM 6605 C C . GLU A 1 845 ? -15.131 17.705 39.824 1.00 94.88 845 GLU A C 1
ATOM 6607 O O . GLU A 1 845 ? -15.554 18.859 39.890 1.00 94.88 845 GLU A O 1
ATOM 6612 N N . TYR A 1 846 ? -15.423 16.908 38.788 1.00 94.69 846 TYR A N 1
ATOM 6613 C CA . TYR A 1 846 ? -16.060 17.390 37.548 1.00 94.69 846 TYR A CA 1
ATOM 6614 C C . TYR A 1 846 ? -17.462 16.832 37.290 1.00 94.69 846 TYR A C 1
ATOM 6616 O O . TYR A 1 846 ? -18.244 17.480 36.584 1.00 94.69 846 TYR A O 1
ATOM 6624 N N . PHE A 1 847 ? -17.784 15.670 37.869 1.00 95.19 847 PHE A N 1
ATOM 6625 C CA . PHE A 1 847 ? -19.078 14.995 37.708 1.00 95.19 847 PHE A CA 1
ATOM 6626 C C . PHE A 1 847 ? -19.924 14.970 38.987 1.00 95.19 847 PHE A C 1
ATOM 6628 O O . PHE A 1 847 ? -21.092 14.595 38.939 1.00 95.19 847 PHE A O 1
ATOM 6635 N N . GLY A 1 848 ? -19.377 15.419 40.121 1.00 93.69 848 GLY A N 1
ATOM 6636 C CA . GLY A 1 848 ? -20.105 15.501 41.385 1.00 93.69 848 GLY A CA 1
ATOM 6637 C C . GLY A 1 848 ? -20.454 14.135 41.974 1.00 93.69 848 GLY A C 1
ATOM 6638 O O . GLY A 1 848 ? -21.545 13.980 42.520 1.00 93.69 848 GLY A O 1
ATOM 6639 N N . PHE A 1 849 ? -19.571 13.144 41.833 1.00 96.12 849 PHE A N 1
ATOM 6640 C CA . PHE A 1 849 ? -19.638 11.901 42.604 1.00 96.12 849 PHE A CA 1
ATOM 6641 C C . PHE A 1 849 ? -19.407 12.201 44.094 1.00 96.12 849 PHE A C 1
ATOM 6643 O O . PHE A 1 849 ? -18.463 12.914 44.442 1.00 96.12 849 PHE A O 1
ATOM 6650 N N . VAL A 1 850 ? -20.260 11.665 44.969 1.00 94.19 850 VAL A N 1
ATOM 6651 C CA . VAL A 1 850 ? -20.228 11.891 46.422 1.00 94.19 850 VAL A CA 1
ATOM 6652 C C . VAL A 1 850 ? -20.383 10.551 47.135 1.00 94.19 850 VAL A C 1
ATOM 6654 O O . VAL A 1 850 ? -21.201 9.731 46.733 1.00 94.19 850 VAL A O 1
ATOM 6657 N N . GLU A 1 851 ? -19.597 10.345 48.189 1.00 94.56 851 GLU A N 1
ATOM 6658 C CA . GLU A 1 851 ? -19.682 9.168 49.057 1.00 94.56 851 GLU A CA 1
ATOM 6659 C C . GLU A 1 851 ? -20.539 9.471 50.292 1.00 94.56 851 GLU A C 1
ATOM 6661 O O . GLU A 1 851 ? -20.476 10.572 50.845 1.00 94.56 851 GLU A O 1
ATOM 6666 N N . ASP A 1 852 ? -21.307 8.481 50.735 1.00 93.56 852 ASP A N 1
ATOM 6667 C CA . ASP A 1 852 ? -22.146 8.513 51.935 1.00 93.56 852 ASP A CA 1
ATOM 6668 C C . ASP A 1 852 ? -22.212 7.116 52.588 1.00 93.56 852 ASP A C 1
ATOM 6670 O O . ASP A 1 852 ? -21.512 6.192 52.169 1.00 93.56 852 ASP A O 1
ATOM 6674 N N . ASP A 1 853 ? -23.029 6.940 53.630 1.00 89.31 853 ASP A N 1
ATOM 6675 C CA . ASP A 1 853 ? -23.148 5.664 54.357 1.00 89.31 853 ASP A CA 1
ATOM 6676 C C . ASP A 1 853 ? -23.643 4.486 53.480 1.00 89.31 853 ASP A C 1
ATOM 6678 O O . ASP A 1 853 ? -23.478 3.326 53.864 1.00 89.31 853 ASP A O 1
ATOM 6682 N N . CYS A 1 854 ? -24.241 4.763 52.313 1.00 89.06 854 CYS A N 1
ATOM 6683 C CA . CYS A 1 854 ? -24.740 3.783 51.344 1.00 89.06 854 CYS A CA 1
ATOM 6684 C C . CYS A 1 854 ? -23.892 3.694 50.059 1.00 89.06 854 CYS A C 1
ATOM 6686 O O . CYS A 1 854 ? -24.056 2.731 49.312 1.00 89.06 854 CYS A O 1
ATOM 6688 N N . LEU A 1 855 ? -22.986 4.640 49.790 1.00 95.56 855 LEU A N 1
ATOM 6689 C CA . LEU A 1 855 ? -22.118 4.656 48.606 1.00 95.56 855 LEU A CA 1
ATOM 6690 C C . LEU A 1 855 ? -20.661 4.971 48.978 1.00 95.56 855 LEU A C 1
ATOM 6692 O O . LEU A 1 855 ? -20.344 6.077 49.409 1.00 95.56 855 LEU A O 1
ATOM 6696 N N . GLN A 1 856 ? -19.758 4.014 48.756 1.00 95.44 856 GLN A N 1
ATOM 6697 C CA . GLN A 1 856 ? -18.320 4.123 49.045 1.00 95.44 856 GLN A CA 1
ATOM 6698 C C . GLN A 1 856 ? -17.488 3.803 47.794 1.00 95.44 856 GLN A C 1
ATOM 6700 O O . GLN A 1 856 ? -17.910 2.985 46.975 1.00 95.44 856 GLN A O 1
ATOM 6705 N N . ALA A 1 857 ? -16.304 4.413 47.637 1.00 96.00 857 ALA A N 1
ATOM 6706 C CA . ALA A 1 857 ? -15.389 4.102 46.538 1.00 96.00 857 ALA A CA 1
ATOM 6707 C C . ALA A 1 857 ? -13.981 3.704 47.013 1.00 96.00 857 ALA A C 1
ATOM 6709 O O . ALA A 1 857 ? -13.339 4.369 47.827 1.00 96.00 857 ALA A O 1
ATOM 6710 N N . HIS A 1 858 ? -13.464 2.625 46.433 1.00 96.00 858 HIS A N 1
ATOM 6711 C CA . HIS A 1 858 ? -12.188 2.011 46.775 1.00 96.00 858 HIS A CA 1
ATOM 6712 C C . HIS A 1 858 ? -11.235 2.077 45.580 1.00 96.00 858 HIS A C 1
ATOM 6714 O O . HIS A 1 858 ? -11.577 1.637 44.483 1.00 96.00 858 HIS A O 1
ATOM 6720 N N . VAL A 1 859 ? -10.019 2.592 45.793 1.00 96.19 859 VAL A N 1
ATOM 6721 C CA . VAL A 1 859 ? -8.954 2.537 44.779 1.00 96.19 859 VAL A CA 1
ATOM 6722 C C . VAL A 1 859 ? -8.236 1.193 44.902 1.00 96.19 859 VAL A C 1
ATOM 6724 O O . VAL A 1 859 ? -7.390 1.028 45.784 1.00 96.19 859 VAL A O 1
ATOM 6727 N N . ALA A 1 860 ? -8.603 0.220 44.069 1.00 94.94 860 ALA A N 1
ATOM 6728 C CA . ALA A 1 860 ? -8.096 -1.149 44.146 1.00 94.94 860 ALA A CA 1
ATOM 6729 C C . ALA A 1 860 ? -8.205 -1.912 42.814 1.00 94.94 860 ALA A C 1
ATOM 6731 O O . ALA A 1 860 ? -8.930 -1.538 41.897 1.00 94.94 860 ALA A O 1
ATOM 6732 N N . ASP A 1 861 ? -7.492 -3.036 42.732 1.00 93.12 861 ASP A N 1
ATOM 6733 C CA . ASP A 1 861 ? -7.666 -4.030 41.673 1.00 93.12 861 ASP A CA 1
ATOM 6734 C C . ASP A 1 861 ? -8.991 -4.783 41.889 1.00 93.12 861 ASP A C 1
ATOM 6736 O O . ASP A 1 861 ? -9.153 -5.498 42.882 1.00 93.12 861 ASP A O 1
ATOM 6740 N N . GLY A 1 862 ? -9.939 -4.621 40.962 1.00 92.50 862 GLY A N 1
ATOM 6741 C CA . GLY A 1 862 ? -11.268 -5.231 41.049 1.00 92.50 862 GLY A CA 1
ATOM 6742 C C . GLY A 1 862 ? -11.271 -6.761 41.024 1.00 92.50 862 GLY A C 1
ATOM 6743 O O . GLY A 1 862 ? -12.106 -7.382 41.680 1.00 92.50 862 GLY A O 1
ATOM 6744 N N . ILE A 1 863 ? -10.312 -7.389 40.339 1.00 92.38 863 ILE A N 1
ATOM 6745 C CA . ILE A 1 863 ? -10.193 -8.850 40.293 1.00 92.38 863 ILE A CA 1
ATOM 6746 C C . ILE A 1 863 ? -9.731 -9.372 41.658 1.00 92.38 863 ILE A C 1
ATOM 6748 O O . ILE A 1 863 ? -10.279 -10.350 42.170 1.00 92.38 863 ILE A O 1
ATOM 6752 N N . GLN A 1 864 ? -8.759 -8.704 42.285 1.00 92.94 864 GLN A N 1
ATOM 6753 C CA . GLN A 1 864 ? -8.320 -9.052 43.640 1.00 92.94 864 GLN A CA 1
ATOM 6754 C C . GLN A 1 864 ? -9.384 -8.717 44.696 1.00 92.94 864 GLN A C 1
ATOM 6756 O O . GLN A 1 864 ? -9.542 -9.473 45.652 1.00 92.94 864 GLN A O 1
ATOM 6761 N N . PHE A 1 865 ? -10.153 -7.638 44.514 1.00 94.38 865 PHE A N 1
ATOM 6762 C CA . PHE A 1 865 ? -11.266 -7.284 45.398 1.00 94.38 865 PHE A CA 1
ATOM 6763 C C . PHE A 1 865 ? -12.313 -8.408 45.446 1.00 94.38 865 PHE A C 1
ATOM 6765 O O . PHE A 1 865 ? -12.607 -8.925 46.521 1.00 94.38 865 PHE A O 1
ATOM 6772 N N . VAL A 1 866 ? -12.788 -8.881 44.286 1.00 94.12 866 VAL A N 1
ATOM 6773 C CA . VAL A 1 866 ? -13.761 -9.988 44.203 1.00 94.12 866 VAL A CA 1
ATOM 6774 C C . VAL A 1 866 ? -13.187 -11.304 44.751 1.00 94.12 866 VAL A C 1
ATOM 6776 O O . VAL A 1 866 ? -13.884 -12.016 45.477 1.00 94.12 866 VAL A O 1
ATOM 6779 N N . ARG A 1 867 ? -11.903 -11.609 44.501 1.00 93.06 867 ARG A N 1
ATOM 6780 C CA . ARG A 1 867 ? -11.220 -12.769 45.117 1.00 93.06 867 ARG A CA 1
ATOM 6781 C C . ARG A 1 867 ? -11.217 -12.704 46.643 1.00 93.06 867 ARG A C 1
ATOM 6783 O O . ARG A 1 867 ? -11.415 -13.730 47.288 1.00 93.06 867 ARG A O 1
ATOM 6790 N N . ASN A 1 868 ? -11.015 -11.526 47.229 1.00 90.81 868 ASN A N 1
ATOM 6791 C CA . ASN A 1 868 ? -11.026 -11.370 48.683 1.00 90.81 868 ASN A CA 1
ATOM 6792 C C . ASN A 1 868 ? -12.414 -11.664 49.279 1.00 90.81 868 ASN A C 1
ATOM 6794 O O . ASN A 1 868 ? -12.473 -12.333 50.306 1.00 90.81 868 ASN A O 1
ATOM 6798 N N . ILE A 1 869 ? -13.503 -11.261 48.606 1.00 90.88 869 ILE A N 1
ATOM 6799 C CA . ILE A 1 869 ? -14.891 -11.565 49.013 1.00 90.88 869 ILE A CA 1
ATOM 6800 C C . ILE A 1 869 ? -15.176 -13.075 48.956 1.00 90.88 869 ILE A C 1
ATOM 6802 O O . ILE A 1 869 ? -15.745 -13.640 49.890 1.00 90.88 869 ILE A O 1
ATOM 6806 N N . ALA A 1 870 ? -14.761 -13.749 47.877 1.00 88.69 870 ALA A N 1
ATOM 6807 C CA . ALA A 1 870 ? -14.911 -15.202 47.755 1.00 88.69 870 ALA A CA 1
ATOM 6808 C C . ALA A 1 870 ? -14.136 -15.949 48.862 1.00 88.69 870 ALA A C 1
ATOM 6810 O O . ALA A 1 870 ? -14.659 -16.877 49.481 1.00 88.69 870 ALA A O 1
ATOM 6811 N N . ASN A 1 871 ? -12.912 -15.502 49.163 1.00 85.81 871 ASN A N 1
ATOM 6812 C CA . ASN A 1 871 ? -12.072 -16.097 50.203 1.00 85.81 871 ASN A CA 1
ATOM 6813 C C . ASN A 1 871 ? -12.630 -15.881 51.623 1.00 85.81 871 ASN A C 1
ATOM 6815 O O . ASN A 1 871 ? -12.616 -16.823 52.416 1.00 85.81 871 ASN A O 1
ATOM 6819 N N . SER A 1 872 ? -13.145 -14.688 51.958 1.00 80.25 872 SER A N 1
ATOM 6820 C CA . SER A 1 872 ? -13.745 -14.436 53.280 1.00 80.25 872 SER A CA 1
ATOM 6821 C C . SER A 1 872 ? -15.018 -15.254 53.500 1.00 80.25 872 SER A C 1
ATOM 6823 O O . SER A 1 872 ? -15.212 -15.805 54.586 1.00 80.25 872 SER A O 1
ATOM 6825 N N . ALA A 1 873 ? -15.839 -15.423 52.459 1.00 67.69 873 ALA A N 1
ATOM 6826 C CA . ALA A 1 873 ? -17.031 -16.265 52.517 1.00 67.69 873 ALA A CA 1
ATOM 6827 C C . ALA A 1 873 ? -16.712 -17.746 52.823 1.00 67.69 873 ALA A C 1
ATOM 6829 O O . ALA A 1 873 ? -17.442 -18.385 53.579 1.00 67.69 873 ALA A O 1
ATOM 6830 N N . ALA A 1 874 ? -15.608 -18.286 52.294 1.00 61.00 874 ALA A N 1
ATOM 6831 C CA . ALA A 1 874 ? -15.192 -19.671 52.548 1.00 61.00 874 ALA A CA 1
ATOM 6832 C C . ALA A 1 874 ? -14.697 -19.914 53.994 1.00 61.00 874 ALA A C 1
ATOM 6834 O O . ALA A 1 874 ? -14.852 -21.013 54.541 1.00 61.00 874 ALA A O 1
ATOM 6835 N N . SER A 1 875 ? -14.120 -18.898 54.648 1.00 56.94 875 SER A N 1
ATOM 6836 C CA . SER A 1 875 ? -13.683 -19.010 56.050 1.00 56.94 875 SER A CA 1
ATOM 6837 C C . SER A 1 875 ? -14.833 -19.066 57.066 1.00 56.94 875 SER A C 1
ATOM 6839 O O . SER A 1 875 ? -14.678 -19.711 58.109 1.00 56.94 875 SER A O 1
ATOM 6841 N N . ASP A 1 876 ? -15.991 -18.466 56.770 1.00 50.91 876 ASP A N 1
ATOM 6842 C CA . ASP A 1 876 ? -17.151 -18.494 57.675 1.00 50.91 876 ASP A CA 1
ATOM 6843 C C . ASP A 1 876 ? -17.763 -19.904 57.786 1.00 50.91 876 ASP A C 1
ATOM 6845 O O . ASP A 1 876 ? -18.019 -20.373 58.898 1.00 50.91 876 ASP A O 1
ATOM 6849 N N . GLU A 1 877 ? -17.923 -20.639 56.675 1.00 47.75 877 GLU A N 1
ATOM 6850 C CA . GLU A 1 877 ? -18.476 -22.009 56.708 1.00 47.75 877 GLU A CA 1
ATOM 6851 C C . GLU A 1 877 ? -17.587 -22.986 57.496 1.00 47.75 877 GLU A C 1
ATOM 6853 O O . GLU A 1 877 ? -18.080 -23.841 58.236 1.00 47.75 877 GLU A O 1
ATOM 6858 N N . THR A 1 878 ? -16.264 -22.826 57.401 1.00 44.78 878 THR A N 1
ATOM 6859 C CA . THR A 1 878 ? -15.293 -23.698 58.087 1.00 44.78 878 THR A CA 1
ATOM 6860 C C . THR A 1 878 ? -15.301 -23.496 59.614 1.00 44.78 878 THR A C 1
ATOM 6862 O O . THR A 1 878 ? -14.914 -24.386 60.374 1.00 44.78 878 THR A O 1
ATOM 6865 N N . SER A 1 879 ? -15.779 -22.343 60.094 1.00 43.09 879 SER A N 1
ATOM 6866 C CA . SER A 1 879 ? -15.654 -21.921 61.497 1.00 43.09 879 SER A CA 1
ATOM 6867 C C . SER A 1 879 ? -16.665 -22.565 62.462 1.00 43.09 879 SER A C 1
ATOM 6869 O O . SER A 1 879 ? -16.526 -22.430 63.679 1.00 43.09 879 SER A O 1
ATOM 6871 N N . LEU A 1 880 ? -17.660 -23.308 61.963 1.00 42.66 880 LEU A N 1
ATOM 6872 C CA . LEU A 1 880 ? -18.682 -23.963 62.796 1.00 42.66 880 LEU A CA 1
ATOM 6873 C C . LEU A 1 880 ? -18.260 -25.329 63.375 1.00 42.66 880 LEU A C 1
ATOM 6875 O O . LEU A 1 880 ? -18.989 -25.879 64.203 1.00 42.66 880 LEU A O 1
ATOM 6879 N N . VAL A 1 881 ? -17.100 -25.882 62.988 1.00 41.66 881 VAL A N 1
ATOM 6880 C CA . VAL A 1 881 ? -16.674 -27.241 63.391 1.00 41.66 881 VAL A CA 1
ATOM 6881 C C . VAL A 1 881 ? -15.217 -27.310 63.882 1.00 41.66 881 VAL A C 1
ATOM 6883 O O . VAL A 1 881 ? -14.445 -28.148 63.426 1.00 41.66 881 VAL A O 1
ATOM 6886 N N . GLN A 1 882 ? -14.843 -26.493 64.880 1.00 34.09 882 GLN A N 1
ATOM 6887 C CA . GLN A 1 882 ? -13.950 -26.984 65.947 1.00 34.09 882 GLN A CA 1
ATOM 6888 C C . GLN A 1 882 ? -14.029 -26.167 67.248 1.00 34.09 882 GLN A C 1
ATOM 6890 O O . GLN A 1 882 ? -13.682 -24.990 67.299 1.00 34.09 882 GLN A O 1
ATOM 6895 N N . GLY A 1 883 ? -14.429 -26.813 68.346 1.00 32.59 883 GLY A N 1
ATOM 6896 C CA . GLY A 1 883 ? -14.488 -26.187 69.669 1.00 32.59 883 GLY A CA 1
ATOM 6897 C C . GLY A 1 883 ? -13.251 -26.466 70.530 1.00 32.59 883 GLY A C 1
ATOM 6898 O O . GLY A 1 883 ? -12.961 -27.623 70.810 1.00 32.59 883 GLY A O 1
ATOM 6899 N N . LYS A 1 884 ? -12.632 -25.397 71.059 1.00 35.75 884 LYS A N 1
ATOM 6900 C CA . LYS A 1 884 ? -11.596 -25.377 72.122 1.00 35.75 884 LYS A CA 1
ATOM 6901 C C . LYS A 1 884 ? -10.266 -26.099 71.815 1.00 35.75 884 LYS A C 1
ATOM 6903 O O . LYS A 1 884 ? -10.194 -27.319 71.931 1.00 35.75 884 LYS A O 1
ATOM 6908 N N . LYS A 1 885 ? -9.163 -25.333 71.778 1.00 30.05 885 LYS A N 1
ATOM 6909 C CA . LYS A 1 885 ? -8.239 -25.276 72.936 1.00 30.05 885 LYS A CA 1
ATOM 6910 C C . LYS A 1 885 ? -7.122 -24.230 72.834 1.00 30.05 885 LYS A C 1
ATOM 6912 O O . LYS A 1 885 ? -6.548 -24.043 71.773 1.00 30.05 885 LYS A O 1
ATOM 6917 N N . ASP A 1 886 ? -6.794 -23.707 74.018 1.00 31.36 886 ASP A N 1
ATOM 6918 C CA . ASP A 1 886 ? -5.506 -23.161 74.471 1.00 31.36 886 ASP A CA 1
ATOM 6919 C C . ASP A 1 886 ? -4.918 -21.944 73.713 1.00 31.36 886 ASP A C 1
ATOM 6921 O O . ASP A 1 886 ? -5.358 -21.556 72.636 1.00 31.36 886 ASP A O 1
ATOM 6925 N N . ALA A 1 887 ? -3.980 -21.244 74.357 1.00 35.34 887 ALA A N 1
ATOM 6926 C CA . ALA A 1 887 ? -3.496 -19.921 73.948 1.00 35.34 887 ALA A CA 1
ATOM 6927 C C . ALA A 1 887 ? -1.967 -19.818 74.052 1.00 35.34 887 ALA A C 1
ATOM 6929 O O . ALA A 1 887 ? -1.369 -20.599 74.789 1.00 35.34 887 ALA A O 1
ATOM 6930 N N . GLN A 1 888 ? -1.363 -18.811 73.395 1.00 34.56 888 GLN A N 1
ATOM 6931 C CA . GLN A 1 888 ? -0.584 -17.739 74.059 1.00 34.56 888 GLN A CA 1
ATOM 6932 C C . GLN A 1 888 ? 0.264 -16.891 73.077 1.00 34.56 888 GLN A C 1
ATOM 6934 O O . GLN A 1 888 ? 1.108 -17.415 72.366 1.00 34.56 888 GLN A O 1
ATOM 6939 N N . CYS A 1 889 ? 0.060 -15.566 73.133 1.00 27.83 889 CYS A N 1
ATOM 6940 C CA . CYS A 1 889 ? 1.003 -14.456 72.881 1.00 27.83 889 CYS A CA 1
ATOM 6941 C C . CYS A 1 889 ? 2.054 -14.535 71.743 1.00 27.83 889 CYS A C 1
ATOM 6943 O O . CYS A 1 889 ? 3.037 -15.265 71.845 1.00 27.83 889 CYS A O 1
ATOM 6945 N N . ASN A 1 890 ? 2.001 -13.571 70.813 1.00 28.00 890 ASN A N 1
ATOM 6946 C CA . ASN A 1 890 ? 3.100 -12.598 70.674 1.00 28.00 890 ASN A CA 1
ATOM 6947 C C . ASN A 1 890 ? 2.660 -11.304 69.965 1.00 28.00 890 ASN A C 1
ATOM 6949 O O . ASN A 1 890 ? 1.699 -11.299 69.202 1.00 28.00 890 ASN A O 1
ATOM 6953 N N . THR A 1 891 ? 3.354 -10.201 70.257 1.00 31.69 891 THR A N 1
ATOM 6954 C CA . THR A 1 891 ? 2.971 -8.833 69.862 1.00 31.69 891 THR A CA 1
ATOM 6955 C C . THR A 1 891 ? 3.962 -8.183 68.899 1.00 31.69 891 THR A C 1
ATOM 6957 O O . THR A 1 891 ? 5.146 -8.074 69.222 1.00 31.69 891 THR A O 1
ATOM 6960 N N . SER A 1 892 ? 3.462 -7.593 67.815 1.00 30.08 892 SER A N 1
ATOM 6961 C CA . SER A 1 892 ? 4.098 -6.449 67.147 1.00 30.08 892 SER A CA 1
ATOM 6962 C C . SER A 1 892 ? 3.044 -5.616 66.409 1.00 30.08 892 SER A C 1
ATOM 6964 O O . SER A 1 892 ? 2.193 -6.146 65.704 1.00 30.08 892 SER A O 1
ATOM 6966 N N . SER A 1 893 ? 3.076 -4.299 66.609 1.00 33.47 893 SER A N 1
ATOM 6967 C CA . SER A 1 893 ? 2.120 -3.338 66.048 1.00 33.47 893 SER A CA 1
ATOM 6968 C C . SER A 1 893 ? 2.664 -2.664 64.790 1.00 33.47 893 SER A C 1
ATOM 6970 O O . SER A 1 893 ? 3.834 -2.282 64.796 1.00 33.47 893 SER A O 1
ATOM 6972 N N . ASN A 1 894 ? 1.814 -2.430 63.781 1.00 28.38 894 ASN A N 1
ATOM 6973 C CA . ASN A 1 894 ? 1.771 -1.187 62.987 1.00 28.38 894 ASN A CA 1
ATOM 6974 C C . ASN A 1 894 ? 0.689 -1.245 61.891 1.00 28.38 894 ASN A C 1
ATOM 6976 O O . ASN A 1 894 ? 0.747 -2.119 61.033 1.00 28.38 894 ASN A O 1
ATOM 6980 N N . GLY A 1 895 ? -0.190 -0.236 61.855 1.00 28.80 895 GLY A N 1
ATOM 6981 C CA . GLY A 1 895 ? -1.058 0.075 60.711 1.00 28.80 895 GLY A CA 1
ATOM 6982 C C . GLY A 1 895 ? -2.411 -0.637 60.710 1.00 28.80 895 GLY A C 1
ATOM 6983 O O . GLY A 1 895 ? -2.547 -1.706 60.123 1.00 28.80 895 GLY A O 1
ATOM 6984 N N . ASP A 1 896 ? -3.424 -0.006 61.307 1.00 32.31 896 ASP A N 1
ATOM 6985 C CA . ASP A 1 896 ? -4.802 -0.496 61.252 1.00 32.31 896 ASP A CA 1
ATOM 6986 C C . ASP A 1 896 ? -5.382 -0.375 59.835 1.00 32.31 896 ASP A C 1
ATOM 6988 O O . ASP A 1 896 ? -5.602 0.722 59.319 1.00 32.31 896 ASP A O 1
ATOM 6992 N N . PHE A 1 897 ? -5.695 -1.521 59.232 1.00 33.19 897 PHE A N 1
ATOM 6993 C CA . PHE A 1 897 ? -6.756 -1.628 58.238 1.00 33.19 897 PHE A CA 1
ATOM 6994 C C . PHE A 1 897 ? -7.811 -2.556 58.842 1.00 33.19 897 PHE A C 1
ATOM 6996 O O . PHE A 1 897 ? -7.626 -3.772 58.888 1.00 33.19 897 PHE A O 1
ATOM 7003 N N . GLU A 1 898 ? -8.862 -1.969 59.419 1.00 34.56 898 GLU A N 1
ATOM 7004 C CA . GLU A 1 898 ? -9.855 -2.701 60.208 1.00 34.56 898 GLU A CA 1
ATOM 7005 C C . GLU A 1 898 ? -10.629 -3.671 59.302 1.00 34.56 898 GLU A C 1
ATOM 7007 O O . GLU A 1 898 ? -11.490 -3.274 58.514 1.00 34.56 898 GLU A O 1
ATOM 7012 N N . SER A 1 899 ? -10.274 -4.957 59.378 1.00 36.25 899 SER A N 1
ATOM 7013 C CA . SER A 1 899 ? -10.794 -6.006 58.499 1.00 36.25 899 SER A CA 1
ATOM 7014 C C . SER A 1 899 ? -12.247 -6.340 58.847 1.00 36.25 899 SER A C 1
ATOM 7016 O O . SER A 1 899 ? -12.547 -7.307 59.547 1.00 36.25 899 SER A O 1
ATOM 7018 N N . ARG A 1 900 ? -13.172 -5.511 58.350 1.00 42.69 900 ARG A N 1
ATOM 7019 C CA . ARG A 1 900 ? -14.598 -5.838 58.301 1.00 42.69 900 ARG A CA 1
ATOM 7020 C C . ARG A 1 900 ? -14.766 -7.127 57.500 1.00 42.69 900 ARG A C 1
ATOM 7022 O O . ARG A 1 900 ? -14.375 -7.183 56.337 1.00 42.69 900 ARG A O 1
ATOM 7029 N N . VAL A 1 901 ? -15.359 -8.147 58.120 1.00 43.47 901 VAL A N 1
ATOM 7030 C CA . VAL A 1 901 ? -15.651 -9.429 57.465 1.00 43.47 901 VAL A CA 1
ATOM 7031 C C . VAL A 1 901 ? -16.611 -9.177 56.302 1.00 43.47 901 VAL A C 1
ATOM 7033 O O . VAL A 1 901 ? -17.779 -8.833 56.509 1.00 43.47 901 VAL A O 1
ATOM 7036 N N . ILE A 1 902 ? -16.114 -9.308 55.070 1.00 54.50 902 ILE A N 1
ATOM 7037 C CA . ILE A 1 902 ? -16.930 -9.095 53.876 1.00 54.50 902 ILE A CA 1
ATOM 7038 C C . ILE A 1 902 ? -17.722 -10.375 53.608 1.00 54.50 902 ILE A C 1
ATOM 7040 O O . ILE A 1 902 ? -17.190 -11.372 53.121 1.00 54.50 902 ILE A O 1
ATOM 7044 N N . SER A 1 903 ? -19.006 -10.343 53.963 1.00 71.62 903 SER A N 1
ATOM 7045 C CA . SER A 1 903 ? -19.981 -11.351 53.542 1.00 71.62 903 SER A CA 1
ATOM 7046 C C . SER A 1 903 ? -20.111 -11.387 52.016 1.00 71.62 903 SER A C 1
ATOM 7048 O O . SER A 1 903 ? -19.844 -10.386 51.351 1.00 71.62 903 SER A O 1
ATOM 7050 N N . LYS A 1 904 ? -20.666 -12.484 51.485 1.00 87.56 904 LYS A N 1
ATOM 7051 C CA . LYS A 1 904 ? -21.161 -12.555 50.099 1.00 87.56 904 LYS A CA 1
ATOM 7052 C C . LYS A 1 904 ? -22.009 -11.329 49.721 1.00 87.56 904 LYS A C 1
ATOM 7054 O O . LYS A 1 904 ? -22.670 -10.735 50.582 1.00 87.56 904 LYS A O 1
ATOM 7059 N N . VAL A 1 905 ? -21.971 -10.983 48.436 1.00 93.31 905 VAL A N 1
ATOM 7060 C CA . VAL A 1 905 ? -22.655 -9.823 47.836 1.00 93.31 905 VAL A CA 1
ATOM 7061 C C . VAL A 1 905 ? -23.852 -10.259 46.990 1.00 93.31 905 VAL A C 1
ATOM 7063 O O . VAL A 1 905 ? -23.895 -11.388 46.509 1.00 93.31 905 VAL A O 1
ATOM 7066 N N . ASP A 1 906 ? -24.839 -9.386 46.810 1.00 94.50 906 ASP A N 1
ATOM 7067 C CA . ASP A 1 906 ? -26.116 -9.725 46.163 1.00 94.50 906 ASP A CA 1
ATOM 7068 C C . ASP A 1 906 ? -26.194 -9.241 44.709 1.00 94.50 906 ASP A C 1
ATOM 7070 O O . ASP A 1 906 ? -26.916 -9.812 43.894 1.00 94.50 906 ASP A O 1
ATOM 7074 N N . ILE A 1 907 ? -25.437 -8.200 44.366 1.00 96.81 907 ILE A N 1
ATOM 7075 C CA . ILE A 1 907 ? -25.297 -7.692 43.000 1.00 96.81 907 ILE A CA 1
ATOM 7076 C C . ILE A 1 907 ? -23.808 -7.463 42.736 1.00 96.81 907 ILE A C 1
ATOM 7078 O O . ILE A 1 907 ? -23.126 -6.833 43.544 1.00 96.81 907 ILE A O 1
ATOM 7082 N N . LEU A 1 908 ? -23.299 -7.943 41.602 1.00 97.25 908 LEU A N 1
ATOM 7083 C CA . LEU A 1 908 ? -21.936 -7.662 41.151 1.00 97.25 908 LEU A CA 1
ATOM 7084 C C . LEU A 1 908 ? -21.982 -7.192 39.698 1.00 97.25 908 LEU A C 1
ATOM 7086 O O . LEU A 1 908 ? -22.418 -7.934 38.819 1.00 97.25 908 LEU A O 1
ATOM 7090 N N . ILE A 1 909 ? -21.552 -5.953 39.461 1.00 96.88 909 ILE A N 1
ATOM 7091 C CA . ILE A 1 909 ? -21.578 -5.280 38.159 1.00 96.88 909 ILE A CA 1
ATOM 7092 C C . ILE A 1 909 ? -20.142 -5.064 37.679 1.00 96.88 909 ILE A C 1
ATOM 7094 O O . ILE A 1 909 ? -19.304 -4.582 38.442 1.00 96.88 909 ILE A O 1
ATOM 7098 N N . ILE A 1 910 ? -19.863 -5.392 36.418 1.00 94.44 910 ILE A N 1
ATOM 7099 C CA . ILE A 1 910 ? -18.589 -5.098 35.750 1.00 94.44 910 ILE A CA 1
ATOM 7100 C C . ILE A 1 910 ? -18.847 -4.158 34.574 1.00 94.44 910 ILE A C 1
ATOM 7102 O O . ILE A 1 910 ? -19.529 -4.524 33.613 1.00 94.44 910 ILE A O 1
ATOM 7106 N N . ASP A 1 911 ? -18.267 -2.963 34.668 1.00 89.62 911 ASP A N 1
ATOM 7107 C CA . ASP A 1 911 ? -18.351 -1.879 33.687 1.00 89.62 911 ASP A CA 1
ATOM 7108 C C . ASP A 1 911 ? -16.933 -1.312 33.445 1.00 89.62 911 ASP A C 1
ATOM 7110 O O . ASP A 1 911 ? -16.616 -0.168 33.769 1.00 89.62 911 ASP A O 1
ATOM 7114 N N . VAL A 1 912 ? -16.027 -2.185 32.973 1.00 84.62 912 VAL A N 1
ATOM 7115 C CA . VAL A 1 912 ? -14.574 -1.934 32.884 1.00 84.62 912 VAL A CA 1
ATOM 7116 C C . VAL A 1 912 ? -14.066 -2.078 31.452 1.00 84.62 912 VAL A C 1
ATOM 7118 O O . VAL A 1 912 ? -13.815 -3.189 30.981 1.00 84.62 912 VAL A O 1
ATOM 7121 N N . ASP A 1 913 ? -13.837 -0.950 30.786 1.00 75.81 913 ASP A N 1
ATOM 7122 C CA . ASP A 1 913 ? -13.320 -0.916 29.416 1.00 75.81 913 ASP A CA 1
ATOM 7123 C C . ASP A 1 913 ? -11.922 -1.541 29.262 1.00 75.81 913 ASP A C 1
ATOM 7125 O O . ASP A 1 913 ? -11.012 -1.359 30.080 1.00 75.81 913 ASP A O 1
ATOM 7129 N N . SER A 1 914 ? -11.736 -2.234 28.138 1.00 70.00 914 SER A N 1
ATOM 7130 C CA . SER A 1 914 ? -10.464 -2.808 27.710 1.00 70.00 914 SER A CA 1
ATOM 7131 C C . SER A 1 914 ? -9.446 -1.718 27.364 1.00 70.00 914 SER A C 1
ATOM 7133 O O . SER A 1 914 ? -9.754 -0.707 26.730 1.00 70.00 914 SER A O 1
ATOM 7135 N N . ALA A 1 915 ? -8.187 -1.952 27.738 1.00 62.12 915 ALA A N 1
ATOM 7136 C CA . ALA A 1 915 ? -7.060 -1.116 27.327 1.00 62.12 915 ALA A CA 1
ATOM 7137 C C . ALA A 1 915 ? -6.486 -1.503 25.945 1.00 62.12 915 ALA A C 1
ATOM 7139 O O . ALA A 1 915 ? -5.585 -0.817 25.462 1.00 62.12 915 ALA A O 1
ATOM 7140 N N . ASP A 1 916 ? -6.982 -2.582 25.325 1.00 61.81 916 ASP A N 1
ATOM 7141 C CA . ASP A 1 916 ? -6.556 -3.067 24.007 1.00 61.81 916 ASP A CA 1
ATOM 7142 C C . ASP A 1 916 ? -7.711 -3.032 22.994 1.00 61.81 916 ASP A C 1
ATOM 7144 O O . ASP A 1 916 ? -8.541 -3.944 22.913 1.00 61.81 916 ASP A O 1
ATOM 7148 N N . SER A 1 917 ? -7.719 -1.978 22.179 1.00 54.66 917 SER A N 1
ATOM 7149 C CA . SER A 1 917 ? -8.674 -1.761 21.090 1.00 54.66 917 SER A CA 1
ATOM 7150 C C . SER A 1 917 ? -8.441 -2.644 19.855 1.00 54.66 917 SER A C 1
ATOM 7152 O O . SER A 1 917 ? -9.305 -2.675 18.979 1.00 54.66 917 SER A O 1
ATOM 7154 N N . SER A 1 918 ? -7.326 -3.384 19.775 1.00 52.41 918 SER A N 1
ATOM 7155 C CA . SER A 1 918 ? -7.041 -4.318 18.673 1.00 52.41 918 SER A CA 1
ATOM 7156 C C . SER A 1 918 ? -7.658 -5.708 18.877 1.00 52.41 918 SER A C 1
ATOM 7158 O O . SER A 1 918 ? -7.919 -6.415 17.908 1.00 52.41 918 SER A O 1
ATOM 7160 N N . SER A 1 919 ? -7.972 -6.070 20.124 1.00 55.16 919 SER A N 1
ATOM 71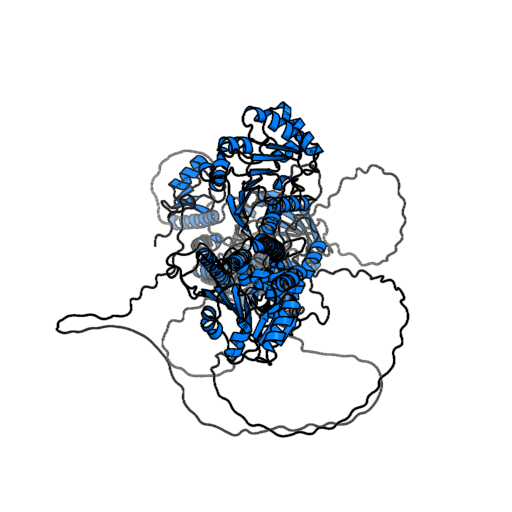61 C CA . SER A 1 919 ? -8.490 -7.389 20.527 1.00 55.16 919 SER A CA 1
ATOM 7162 C C . SER A 1 919 ? -9.893 -7.756 20.009 1.00 55.16 919 SER A C 1
ATOM 7164 O O . SER A 1 919 ? -10.353 -8.880 20.206 1.00 55.16 919 SER A O 1
ATOM 7166 N N . GLY A 1 920 ? -10.624 -6.812 19.406 1.00 58.94 920 GLY A N 1
ATOM 7167 C CA . GLY A 1 920 ? -12.023 -6.989 18.994 1.00 58.94 920 GLY A CA 1
ATOM 7168 C C . GLY A 1 920 ? -13.046 -7.003 20.146 1.00 58.94 920 GLY A C 1
ATOM 7169 O O . GLY A 1 920 ? -14.251 -6.949 19.881 1.00 58.94 920 GLY A O 1
ATOM 7170 N N . MET A 1 921 ? -12.603 -7.023 21.408 1.00 66.56 921 MET A N 1
ATOM 7171 C CA . MET A 1 921 ? -13.426 -6.856 22.611 1.00 66.56 921 MET A CA 1
ATOM 7172 C C . MET A 1 921 ? -13.069 -5.522 23.279 1.00 66.56 921 MET A C 1
ATOM 7174 O O . MET A 1 921 ? -11.960 -5.329 23.768 1.00 66.56 921 MET A O 1
ATOM 7178 N N . THR A 1 922 ? -13.996 -4.567 23.260 1.00 65.06 922 THR A N 1
ATOM 7179 C CA . THR A 1 922 ? -13.759 -3.207 23.771 1.00 65.06 922 THR A CA 1
ATOM 7180 C C . THR A 1 922 ? -14.152 -3.070 25.241 1.00 65.06 922 THR A C 1
ATOM 7182 O O . THR A 1 922 ? -13.533 -2.299 25.964 1.00 65.06 922 THR A O 1
ATOM 7185 N N . CYS A 1 923 ? -15.132 -3.847 25.696 1.00 68.06 923 CYS A N 1
ATOM 7186 C CA . CYS A 1 923 ? -15.516 -3.987 27.098 1.00 68.06 923 CYS A CA 1
ATOM 7187 C C . CYS A 1 923 ? -16.132 -5.392 27.280 1.00 68.06 923 CYS A C 1
ATOM 7189 O O . CYS A 1 923 ? -16.841 -5.843 26.375 1.00 68.06 923 CYS A O 1
ATOM 7191 N N . PRO A 1 924 ? -15.857 -6.120 28.373 1.00 80.06 924 PRO A N 1
ATOM 7192 C CA . PRO A 1 924 ? -14.878 -5.803 29.410 1.00 80.06 924 PRO A CA 1
ATOM 7193 C C . PRO A 1 924 ? -13.430 -6.009 28.915 1.00 80.06 924 PRO A C 1
ATOM 7195 O O . PRO A 1 924 ? -13.200 -6.404 27.771 1.00 80.06 924 PRO A O 1
ATOM 7198 N N . ALA A 1 925 ? -12.437 -5.798 29.781 1.00 80.50 925 ALA A N 1
ATOM 7199 C CA . ALA A 1 925 ? -11.117 -6.410 29.592 1.00 80.50 925 ALA A CA 1
ATOM 7200 C C . ALA A 1 925 ? -11.196 -7.950 29.724 1.00 80.50 925 ALA A C 1
ATOM 7202 O O . ALA A 1 925 ? -11.967 -8.472 30.532 1.00 80.50 925 ALA A O 1
ATOM 7203 N N . ALA A 1 926 ? -10.384 -8.680 28.949 1.00 82.31 926 ALA A N 1
ATOM 7204 C CA . ALA A 1 926 ? -10.504 -10.136 28.782 1.00 82.31 926 ALA A CA 1
ATOM 7205 C C . ALA A 1 926 ? -10.412 -10.947 30.093 1.00 82.31 926 ALA A C 1
ATOM 7207 O O . ALA A 1 926 ? -11.116 -11.945 30.240 1.00 82.31 926 ALA A O 1
ATOM 7208 N N . ASP A 1 927 ? -9.618 -10.495 31.071 1.00 86.50 927 ASP A N 1
ATOM 7209 C CA . ASP A 1 927 ? -9.464 -11.159 32.374 1.00 86.50 927 ASP A CA 1
ATOM 7210 C C . ASP A 1 927 ? -10.794 -11.290 33.151 1.00 86.50 927 ASP A C 1
ATOM 7212 O O . ASP A 1 927 ? -10.963 -12.213 33.948 1.00 86.50 927 ASP A O 1
ATOM 7216 N N . PHE A 1 928 ? -11.769 -10.403 32.900 1.00 89.50 928 PHE A N 1
ATOM 7217 C CA . PHE A 1 928 ? -13.096 -10.440 33.530 1.00 89.50 928 PHE A CA 1
ATOM 7218 C C . PHE A 1 928 ? -14.064 -11.459 32.895 1.00 89.50 928 PHE A C 1
ATOM 7220 O O . PHE A 1 928 ? -15.156 -11.674 33.422 1.00 89.50 928 PHE A O 1
ATOM 7227 N N . VAL A 1 929 ? -13.684 -12.097 31.780 1.00 90.19 929 VAL A N 1
ATOM 7228 C CA . VAL A 1 929 ? -14.473 -13.135 31.081 1.00 90.19 929 VAL A CA 1
ATOM 7229 C C . VAL A 1 929 ? -13.721 -14.461 30.941 1.00 90.19 929 VAL A C 1
ATOM 7231 O O . VAL A 1 929 ? -14.125 -15.332 30.168 1.00 90.19 929 VAL A O 1
ATOM 7234 N N . ASP A 1 930 ? -12.643 -14.653 31.701 1.00 90.38 930 ASP A N 1
ATOM 7235 C CA . ASP A 1 930 ? -12.006 -15.957 31.890 1.00 90.38 930 ASP A CA 1
ATOM 7236 C C . ASP A 1 930 ? -12.769 -16.801 32.924 1.00 90.38 930 ASP A C 1
ATOM 7238 O O . ASP A 1 930 ? -13.202 -16.315 33.970 1.00 90.38 930 ASP A O 1
ATOM 7242 N N . GLU A 1 931 ? -12.912 -18.100 32.647 1.00 90.31 931 GLU A N 1
ATOM 7243 C CA . GLU A 1 931 ? -13.761 -19.023 33.421 1.00 90.31 931 GLU A CA 1
ATOM 7244 C C . GLU A 1 931 ? -13.381 -19.089 34.910 1.00 90.31 931 GLU A C 1
ATOM 7246 O O . GLU A 1 931 ? -14.257 -19.149 35.772 1.00 90.31 931 GLU A O 1
ATOM 7251 N N . SER A 1 932 ? -12.086 -18.991 35.232 1.00 92.38 932 SER A N 1
ATOM 7252 C CA . SER A 1 932 ? -11.599 -18.962 36.621 1.00 92.38 932 SER A CA 1
ATOM 7253 C C . SER A 1 932 ? -12.034 -17.708 37.394 1.00 92.38 932 SER A C 1
ATOM 7255 O O . SER A 1 932 ? -12.319 -17.780 38.593 1.00 92.38 932 SER A O 1
ATOM 7257 N N . PHE A 1 933 ? -12.138 -16.560 36.721 1.00 94.25 933 PHE A N 1
ATOM 7258 C CA . PHE A 1 933 ? -12.649 -15.338 37.329 1.00 94.25 933 PHE A CA 1
ATOM 7259 C C . PHE A 1 933 ? -14.179 -15.352 37.411 1.00 94.25 933 PHE A C 1
ATOM 7261 O O . PHE A 1 933 ? -14.729 -15.027 38.460 1.00 94.25 933 PHE A O 1
ATOM 7268 N N . LEU A 1 934 ? -14.867 -15.817 36.363 1.00 95.00 934 LEU A N 1
ATOM 7269 C CA . LEU A 1 934 ? -16.321 -16.013 36.381 1.00 95.00 934 LEU A CA 1
ATOM 7270 C C . LEU A 1 934 ? -16.754 -16.947 37.529 1.00 95.00 934 LEU A C 1
ATOM 7272 O O . LEU A 1 934 ? -17.728 -16.661 38.224 1.00 95.00 934 LEU A O 1
ATOM 7276 N N . GLN A 1 935 ? -15.997 -18.018 37.790 1.00 94.06 935 GLN A N 1
ATOM 7277 C CA . GLN A 1 935 ? -16.210 -18.882 38.952 1.00 94.06 935 GLN A CA 1
ATOM 7278 C C . GLN A 1 935 ? -15.974 -18.130 40.276 1.00 94.06 935 GLN A C 1
ATOM 7280 O O . GLN A 1 935 ? -16.823 -18.184 41.160 1.00 94.06 935 GLN A O 1
ATOM 7285 N N . THR A 1 936 ? -14.906 -17.327 40.381 1.00 94.25 936 THR A N 1
ATOM 7286 C CA . THR A 1 936 ? -14.662 -16.466 41.560 1.00 94.25 936 THR A CA 1
ATOM 7287 C C . THR A 1 936 ? -15.836 -15.505 41.829 1.00 94.25 936 THR A C 1
ATOM 7289 O O . THR A 1 936 ? -16.242 -15.327 42.975 1.00 94.25 936 THR A O 1
ATOM 7292 N N . VAL A 1 937 ? -16.417 -14.903 40.783 1.00 94.81 937 VAL A N 1
ATOM 7293 C CA . VAL A 1 937 ? -17.612 -14.042 40.875 1.00 94.81 937 VAL A CA 1
ATOM 7294 C C . VAL A 1 937 ? -18.804 -14.813 41.445 1.00 94.81 937 VAL A C 1
ATOM 7296 O O . VAL A 1 937 ? -19.468 -14.327 42.360 1.00 94.81 937 VAL A O 1
ATOM 7299 N N . LYS A 1 938 ? -19.059 -16.030 40.951 1.00 93.19 938 LYS A N 1
ATOM 7300 C CA . LYS A 1 938 ? -20.122 -16.909 41.460 1.00 93.19 938 LYS A CA 1
ATOM 7301 C C . LYS A 1 938 ? -19.913 -17.288 42.931 1.00 93.19 938 LYS A C 1
ATOM 7303 O O . LYS A 1 938 ? -20.884 -17.342 43.685 1.00 93.19 938 LYS A O 1
ATOM 7308 N N . ASP A 1 939 ? -18.667 -17.495 43.349 1.00 92.00 939 ASP A N 1
ATOM 7309 C CA . ASP A 1 939 ? -18.317 -17.829 44.733 1.00 92.00 939 ASP A CA 1
ATOM 7310 C C . ASP A 1 939 ? -18.433 -16.621 45.682 1.00 92.00 939 ASP A C 1
ATOM 7312 O O . ASP A 1 939 ? -18.812 -16.793 46.842 1.00 92.00 939 ASP A O 1
ATOM 7316 N N . ALA A 1 940 ? -18.205 -15.397 45.195 1.00 93.56 940 ALA A N 1
ATOM 7317 C CA . ALA A 1 940 ? -18.429 -14.151 45.938 1.00 93.56 940 ALA A CA 1
ATOM 7318 C C . ALA A 1 940 ? -19.919 -13.753 46.055 1.00 93.56 940 ALA A C 1
ATOM 7320 O O . ALA A 1 940 ? -20.301 -13.057 47.000 1.00 93.56 940 ALA A O 1
ATOM 7321 N N . LEU A 1 941 ? -20.768 -14.185 45.118 1.00 93.56 941 LEU A N 1
ATOM 7322 C CA . LEU A 1 941 ? -22.205 -13.887 45.103 1.00 93.56 941 LEU A CA 1
ATOM 7323 C C . LEU A 1 941 ? -23.008 -14.724 46.121 1.00 93.56 941 LEU A C 1
ATOM 7325 O O . LEU A 1 941 ? -22.637 -15.844 46.499 1.00 93.56 941 LEU A O 1
ATOM 7329 N N . SER A 1 942 ? -24.136 -14.172 46.575 1.00 91.44 942 SER A N 1
ATOM 7330 C CA . SER A 1 942 ? -25.145 -14.863 47.385 1.00 91.44 942 SER A CA 1
ATOM 7331 C C . SER A 1 942 ? -25.989 -15.826 46.530 1.00 91.44 942 SER A C 1
ATOM 7333 O O . SER A 1 942 ? -25.944 -15.795 45.301 1.00 91.44 942 SER A O 1
ATOM 7335 N N . GLU A 1 943 ? -26.766 -16.721 47.155 1.00 87.44 943 GLU A N 1
ATOM 7336 C CA . GLU A 1 943 ? -27.548 -17.750 46.433 1.00 87.44 943 GLU A CA 1
ATOM 7337 C C . GLU A 1 943 ? -28.560 -17.145 45.438 1.00 87.44 943 GLU A C 1
ATOM 7339 O O . GLU A 1 943 ? -28.826 -17.718 44.384 1.00 87.44 943 GLU A O 1
ATOM 7344 N N . LYS A 1 944 ? -29.095 -15.959 45.756 1.00 87.81 944 LYS A N 1
ATOM 7345 C CA . LYS A 1 944 ? -29.983 -15.171 44.881 1.00 87.81 944 LYS A CA 1
ATOM 7346 C C . LYS A 1 944 ? -29.255 -14.018 44.181 1.00 87.81 944 LYS A C 1
ATOM 7348 O O . LYS A 1 944 ? -29.903 -13.093 43.697 1.00 87.81 944 LYS A O 1
ATOM 7353 N N . GLY A 1 945 ? -27.926 -14.077 44.158 1.00 91.31 945 GLY A N 1
ATOM 7354 C CA . GLY A 1 945 ? -27.069 -13.042 43.614 1.00 91.31 945 GLY A CA 1
ATOM 7355 C C . GLY A 1 945 ? -27.198 -12.894 42.099 1.00 91.31 945 GLY A C 1
ATOM 7356 O O . GLY A 1 945 ? -27.378 -13.877 41.371 1.00 91.31 945 GLY A O 1
ATOM 7357 N N . LEU A 1 946 ? -27.080 -11.647 41.643 1.00 95.38 946 LEU A N 1
ATOM 7358 C CA . LEU A 1 946 ? -27.132 -11.247 40.241 1.00 95.38 946 LEU A CA 1
ATOM 7359 C C . LEU A 1 946 ? -25.763 -10.733 39.781 1.00 95.38 946 LEU A C 1
ATOM 7361 O O . LEU A 1 946 ? -25.286 -9.692 40.236 1.00 95.38 946 LEU A O 1
ATOM 7365 N N . PHE A 1 947 ? -25.159 -11.443 38.833 1.00 97.00 947 PHE A N 1
ATOM 7366 C CA . PHE A 1 947 ? -24.018 -10.959 38.067 1.00 97.00 947 PHE A CA 1
ATOM 7367 C C . PHE A 1 947 ? -24.501 -10.135 36.870 1.00 97.00 947 PHE A C 1
ATOM 7369 O O . PHE A 1 947 ? -25.429 -10.554 36.174 1.00 97.00 947 PHE A O 1
ATOM 7376 N N . ILE A 1 948 ? -23.865 -8.992 36.608 1.00 96.81 948 ILE A N 1
ATOM 7377 C CA . ILE A 1 948 ? -24.145 -8.119 35.464 1.00 96.81 948 ILE A CA 1
ATOM 7378 C C . ILE A 1 948 ? -22.827 -7.729 34.791 1.00 96.81 948 ILE A C 1
ATOM 7380 O O . ILE A 1 948 ? -21.903 -7.267 35.460 1.00 96.81 948 ILE A O 1
ATOM 7384 N N . ILE A 1 949 ? -22.746 -7.866 33.467 1.00 93.62 949 ILE A N 1
ATOM 7385 C CA . ILE A 1 949 ? -21.570 -7.458 32.693 1.00 93.62 949 ILE A CA 1
ATOM 7386 C C . ILE A 1 949 ? -21.957 -6.758 31.388 1.00 93.62 949 ILE A C 1
ATOM 7388 O O . ILE A 1 949 ? -22.853 -7.195 30.661 1.00 93.62 949 ILE A O 1
ATOM 7392 N N . ASN A 1 950 ? -21.277 -5.650 31.107 1.00 89.81 950 ASN A N 1
ATOM 7393 C CA . ASN A 1 950 ? -21.397 -4.884 29.872 1.00 89.81 950 ASN A CA 1
ATOM 7394 C C . ASN A 1 950 ? -20.497 -5.513 28.789 1.00 89.81 950 ASN A C 1
ATOM 7396 O O . ASN A 1 950 ? -19.274 -5.454 28.907 1.00 89.81 950 ASN A O 1
ATOM 7400 N N . LEU A 1 951 ? -21.073 -6.147 27.757 1.00 87.06 951 LEU A N 1
ATOM 7401 C CA . LEU A 1 951 ? -20.307 -6.760 26.665 1.00 87.06 951 LEU A CA 1
ATOM 7402 C C . LEU A 1 951 ? -20.363 -5.905 25.393 1.00 87.06 951 LEU A C 1
ATOM 7404 O O . LEU A 1 951 ? -21.382 -5.815 24.704 1.00 87.06 951 LEU A O 1
ATOM 7408 N N . VAL A 1 952 ? -19.212 -5.342 25.038 1.00 79.62 952 VAL A N 1
ATOM 7409 C CA . VAL A 1 952 ? -18.975 -4.530 23.843 1.00 79.62 952 VAL A CA 1
ATOM 7410 C C . VAL A 1 952 ? -17.955 -5.235 22.962 1.00 79.62 952 VAL A C 1
ATOM 7412 O O . VAL A 1 952 ? -16.744 -5.132 23.147 1.00 79.62 952 VAL A O 1
ATOM 7415 N N . SER A 1 953 ? -18.455 -5.947 21.957 1.00 75.06 953 SER A N 1
ATOM 7416 C CA . SER A 1 953 ? -17.646 -6.479 20.862 1.00 75.06 953 SER A CA 1
ATOM 7417 C C . SER A 1 953 ? -18.408 -6.339 19.552 1.00 75.06 953 SER A C 1
ATOM 7419 O O . SER A 1 953 ? -19.627 -6.509 19.513 1.00 75.06 953 SER A O 1
ATOM 7421 N N . ARG A 1 954 ? -17.677 -6.035 18.475 1.00 67.31 954 ARG A N 1
ATOM 7422 C CA . ARG A 1 954 ? -18.209 -6.013 17.103 1.00 67.31 954 ARG A CA 1
ATOM 7423 C C . ARG A 1 954 ? -18.098 -7.376 16.408 1.00 67.31 954 ARG A C 1
ATOM 7425 O O . ARG A 1 954 ? -18.716 -7.566 15.368 1.00 67.31 954 ARG A O 1
ATOM 7432 N N . SER A 1 955 ? -17.359 -8.327 16.988 1.00 73.19 955 SER A N 1
ATOM 7433 C CA . SER A 1 955 ? -17.222 -9.690 16.468 1.00 73.19 955 SER A CA 1
ATOM 7434 C C . SER A 1 955 ? -18.218 -10.630 17.144 1.00 73.19 955 SER A C 1
ATOM 7436 O O . SER A 1 955 ? -18.176 -10.832 18.360 1.00 73.19 955 SER A O 1
ATOM 7438 N N . GLN A 1 956 ? -19.095 -11.249 16.351 1.00 77.88 956 GLN A N 1
ATOM 7439 C CA . GLN A 1 956 ? -20.068 -12.211 16.872 1.00 77.88 956 GLN A CA 1
ATOM 7440 C C . GLN A 1 956 ? -19.378 -13.451 17.466 1.00 77.88 956 GLN A C 1
ATOM 7442 O O . GLN A 1 956 ? -19.763 -13.894 18.541 1.00 77.88 956 GLN A O 1
ATOM 7447 N N . ALA A 1 957 ? -18.293 -13.940 16.854 1.00 74.50 957 ALA A N 1
ATOM 7448 C CA . ALA A 1 957 ? -17.536 -15.084 17.371 1.00 74.50 957 ALA A CA 1
ATOM 7449 C C . ALA A 1 957 ? -16.926 -14.816 18.764 1.00 74.50 957 ALA A C 1
ATOM 7451 O O . ALA A 1 957 ? -16.873 -15.713 19.609 1.00 74.50 957 ALA A O 1
ATOM 7452 N N . ILE A 1 958 ? -16.515 -13.570 19.037 1.00 80.00 958 ILE A N 1
ATOM 7453 C CA . ILE A 1 958 ? -16.055 -13.152 20.369 1.00 80.00 958 ILE A CA 1
ATOM 7454 C C . ILE A 1 958 ? -17.226 -13.151 21.363 1.00 80.00 958 ILE A C 1
ATOM 7456 O O . ILE A 1 958 ? -17.088 -13.703 22.457 1.00 80.00 958 ILE A O 1
ATOM 7460 N N . LYS A 1 959 ? -18.393 -12.607 20.982 1.00 83.94 959 LYS A N 1
ATOM 7461 C CA . LYS A 1 959 ? -19.605 -12.656 21.820 1.00 83.94 959 LYS A CA 1
ATOM 7462 C C . LYS A 1 959 ? -20.019 -14.088 22.158 1.00 83.94 959 LYS A C 1
ATOM 7464 O O . LYS A 1 959 ? -20.219 -14.406 23.329 1.00 83.94 959 LYS A O 1
ATOM 7469 N N . ASP A 1 960 ? -20.086 -14.957 21.154 1.00 85.88 960 ASP A N 1
ATOM 7470 C CA . ASP A 1 960 ? -20.476 -16.359 21.306 1.00 85.88 960 ASP A CA 1
ATOM 7471 C C . ASP A 1 960 ? -19.500 -17.118 22.221 1.00 85.88 960 ASP A C 1
ATOM 7473 O O . ASP A 1 960 ? -19.923 -17.940 23.038 1.00 85.88 960 ASP A O 1
ATOM 7477 N N . THR A 1 961 ? -18.204 -16.788 22.159 1.00 87.50 961 THR A N 1
ATOM 7478 C CA . THR A 1 961 ? -17.174 -17.333 23.058 1.00 87.50 961 THR A CA 1
ATOM 7479 C C . THR A 1 961 ? -17.401 -16.897 24.510 1.00 87.50 961 THR A C 1
ATOM 7481 O O . THR A 1 961 ? -17.427 -17.747 25.400 1.00 87.50 961 THR A O 1
ATOM 7484 N N . VAL A 1 962 ? -17.624 -15.601 24.769 1.00 89.06 962 VAL A N 1
ATOM 7485 C CA . VAL A 1 962 ? -17.904 -15.085 26.127 1.00 89.06 962 VAL A CA 1
ATOM 7486 C C . VAL A 1 962 ? -19.185 -15.695 26.698 1.00 89.06 962 VAL A C 1
ATOM 7488 O O . VAL A 1 962 ? -19.183 -16.196 27.823 1.00 89.06 962 VAL A O 1
ATOM 7491 N N . ILE A 1 963 ? -20.262 -15.730 25.908 1.00 90.62 963 ILE A N 1
ATOM 7492 C CA . ILE A 1 963 ? -21.537 -16.346 26.300 1.00 90.62 963 ILE A CA 1
ATOM 7493 C C . ILE A 1 963 ? -21.342 -17.834 26.625 1.00 90.62 963 ILE A C 1
ATOM 7495 O O . ILE A 1 963 ? -21.898 -18.319 27.610 1.00 90.62 963 ILE A O 1
ATOM 7499 N N . SER A 1 964 ? -20.535 -18.558 25.843 1.00 90.25 964 SER A N 1
ATOM 7500 C CA . SER A 1 964 ? -20.252 -19.979 26.084 1.00 90.25 964 SER A CA 1
ATOM 7501 C C . SER A 1 964 ? -19.526 -20.202 27.413 1.00 90.25 964 SER A C 1
ATOM 7503 O O . SER A 1 964 ? -19.984 -21.018 28.211 1.00 90.25 964 SER A O 1
ATOM 7505 N N . ARG A 1 965 ? -18.476 -19.422 27.707 1.00 92.75 965 ARG A N 1
ATOM 7506 C CA . ARG A 1 965 ? -17.762 -19.458 28.999 1.00 92.75 965 ARG A CA 1
ATOM 7507 C C . ARG A 1 965 ? -18.691 -19.155 30.177 1.00 92.75 965 ARG A C 1
ATOM 7509 O O . ARG A 1 965 ? -18.704 -19.875 31.172 1.00 92.75 965 ARG A O 1
ATOM 7516 N N . MET A 1 966 ? -19.535 -18.128 30.054 1.00 93.75 966 MET A N 1
ATOM 7517 C CA . MET A 1 966 ? -20.506 -17.782 31.097 1.00 93.75 966 MET A CA 1
ATOM 7518 C C . MET A 1 966 ? -21.542 -18.895 31.334 1.00 93.75 966 MET A C 1
ATOM 7520 O O . MET A 1 966 ? -21.938 -19.102 32.481 1.00 93.75 966 MET A O 1
ATOM 7524 N N . LYS A 1 967 ? -21.937 -19.657 30.300 1.00 91.12 967 LYS A N 1
ATOM 7525 C CA . LYS A 1 967 ? -22.844 -20.819 30.423 1.00 91.12 967 LYS A CA 1
ATOM 7526 C C . LYS A 1 967 ? -22.220 -22.034 31.122 1.00 91.12 967 LYS A C 1
ATOM 7528 O O . LYS A 1 967 ? -22.967 -22.893 31.581 1.00 91.12 967 LYS A O 1
ATOM 7533 N N . VAL A 1 968 ? -20.890 -22.121 31.227 1.00 90.69 968 VAL A N 1
ATOM 7534 C CA . VAL A 1 968 ? -20.218 -23.148 32.051 1.00 90.69 968 VAL A CA 1
ATOM 7535 C C . VAL A 1 968 ? -20.418 -22.856 33.544 1.00 90.69 968 VAL A C 1
ATOM 7537 O O . VAL A 1 968 ? -20.575 -23.775 34.347 1.00 90.69 968 VAL A O 1
ATOM 7540 N N . VAL A 1 969 ? -20.445 -21.573 33.918 1.00 92.12 969 VAL A N 1
ATOM 7541 C CA . VAL A 1 969 ? -20.463 -21.128 35.319 1.00 92.12 969 VAL A CA 1
ATOM 7542 C C . VAL A 1 969 ? -21.883 -20.873 35.837 1.00 92.12 969 VAL A C 1
ATOM 7544 O O . VAL A 1 969 ? -22.227 -21.340 36.927 1.00 92.12 969 VAL A O 1
ATOM 7547 N N . PHE A 1 970 ? -22.723 -20.159 35.085 1.00 91.81 970 PHE A N 1
ATOM 7548 C CA . PHE A 1 970 ? -24.066 -19.748 35.511 1.00 91.81 970 PHE A CA 1
ATOM 7549 C C . PHE A 1 970 ? -25.152 -20.610 34.855 1.00 91.81 970 PHE A C 1
ATOM 7551 O O . PHE A 1 970 ? -25.186 -20.772 33.636 1.00 91.81 970 PHE A O 1
ATOM 7558 N N . SER A 1 971 ? -26.068 -21.134 35.673 1.00 84.50 971 SER A N 1
ATOM 7559 C CA . SER A 1 971 ? -27.178 -22.008 35.258 1.00 84.50 971 SER A CA 1
ATOM 7560 C C . SER A 1 971 ? -28.191 -21.306 34.351 1.00 84.50 971 SER A C 1
ATOM 7562 O O . SER A 1 971 ? -28.731 -21.926 33.435 1.00 84.50 971 SER A O 1
ATOM 7564 N N . HIS A 1 972 ? -28.436 -20.019 34.605 1.00 91.00 972 HIS A N 1
ATOM 7565 C CA . HIS A 1 972 ? -29.373 -19.183 33.858 1.00 91.00 972 HIS A CA 1
ATOM 7566 C C . HIS A 1 972 ? -28.679 -17.887 33.451 1.00 91.00 972 HIS A C 1
ATOM 7568 O O . HIS A 1 972 ? -28.215 -17.131 34.310 1.00 91.00 972 HIS A O 1
ATOM 7574 N N . LEU A 1 973 ? -28.631 -17.633 32.143 1.00 93.88 973 LEU A N 1
ATOM 7575 C CA . LEU A 1 973 ? -28.131 -16.388 31.565 1.00 93.88 973 LEU A CA 1
ATOM 7576 C C . LEU A 1 973 ? -29.240 -15.657 30.819 1.00 93.88 973 LEU A C 1
ATOM 7578 O O . LEU A 1 973 ? -30.005 -16.272 30.076 1.00 93.88 973 LEU A O 1
ATOM 7582 N N . PHE A 1 974 ? -29.257 -14.335 30.922 1.00 93.75 974 PHE A N 1
ATOM 7583 C CA . PHE A 1 974 ? -30.128 -13.471 30.132 1.00 93.75 974 PHE A CA 1
ATOM 7584 C C . PHE A 1 974 ? -29.280 -12.443 29.382 1.00 93.75 974 PHE A C 1
ATOM 7586 O O . PHE A 1 974 ? -28.228 -12.045 29.879 1.00 93.75 974 PHE A O 1
ATOM 7593 N N . SER A 1 975 ? -29.729 -11.992 28.210 1.00 93.19 975 SER A N 1
ATOM 7594 C CA . SER A 1 975 ? -29.131 -10.834 27.535 1.00 93.19 975 SER A CA 1
ATOM 7595 C C . SER A 1 975 ? -30.165 -9.771 27.195 1.00 93.19 975 SER A C 1
ATOM 7597 O O . SER A 1 975 ? -31.348 -10.057 26.980 1.00 93.19 975 SER A O 1
ATOM 7599 N N . LEU A 1 976 ? -29.705 -8.522 27.180 1.00 89.81 976 LEU A N 1
ATOM 7600 C CA . LEU A 1 976 ? -30.469 -7.352 26.778 1.00 89.81 976 LEU A CA 1
ATOM 7601 C C . LEU A 1 976 ? -29.640 -6.587 25.743 1.00 89.81 976 LEU A C 1
ATOM 7603 O O . LEU A 1 976 ? -28.673 -5.898 26.070 1.00 89.81 976 LEU A O 1
ATOM 7607 N N . GLN A 1 977 ? -30.029 -6.743 24.479 1.00 83.75 977 GLN A N 1
ATOM 7608 C CA . GLN A 1 977 ? -29.461 -6.018 23.347 1.00 83.75 977 GLN A CA 1
ATOM 7609 C C . GLN A 1 977 ? -30.282 -4.749 23.090 1.00 83.75 977 GLN A C 1
ATOM 7611 O O . GLN A 1 977 ? -31.516 -4.794 23.036 1.00 83.75 977 GLN A O 1
ATOM 7616 N N . LEU A 1 978 ? -29.601 -3.616 22.923 1.00 69.75 978 LEU A N 1
ATOM 7617 C CA . LEU A 1 978 ? -30.230 -2.316 22.700 1.00 69.75 978 LEU A CA 1
ATOM 7618 C C . LEU A 1 978 ? -30.144 -1.927 21.218 1.00 69.75 978 LEU A C 1
ATOM 7620 O O . LEU A 1 978 ? -29.159 -2.186 20.540 1.00 69.75 978 LEU A O 1
ATOM 7624 N N . GLU A 1 979 ? -31.224 -1.352 20.688 1.00 53.28 979 GLU A N 1
ATOM 7625 C CA . GLU A 1 979 ? -31.428 -1.181 19.235 1.00 53.28 979 GLU A CA 1
ATOM 7626 C C . GLU A 1 979 ? -30.655 0.006 18.634 1.00 53.28 979 GLU A C 1
ATOM 7628 O O . GLU A 1 979 ? -30.587 0.134 17.413 1.00 53.28 979 GLU A O 1
ATOM 7633 N N . GLU A 1 980 ? -30.093 0.866 19.486 1.00 52.38 980 GLU A N 1
ATOM 7634 C CA . GLU A 1 980 ? -29.310 2.055 19.116 1.00 52.38 980 GLU A CA 1
ATOM 7635 C C . GLU A 1 980 ? -27.834 1.939 19.554 1.00 52.38 980 GLU A C 1
ATOM 7637 O O . GLU A 1 980 ? -27.079 2.899 19.421 1.00 52.38 980 GLU A O 1
ATOM 7642 N N . ASP A 1 981 ? -27.420 0.779 20.079 1.00 58.28 981 ASP A N 1
ATOM 7643 C CA . ASP A 1 981 ? -26.152 0.591 20.792 1.00 58.28 981 ASP A CA 1
ATOM 7644 C C . ASP A 1 981 ? -25.390 -0.656 20.291 1.00 58.28 981 ASP A C 1
ATOM 7646 O O . ASP A 1 981 ? -25.977 -1.594 19.747 1.00 58.28 981 ASP A O 1
ATOM 7650 N N . VAL A 1 982 ? -24.065 -0.677 20.465 1.00 65.88 982 VAL A N 1
ATOM 7651 C CA . VAL A 1 982 ? -23.225 -1.872 20.220 1.00 65.88 982 VAL A CA 1
ATOM 7652 C C . VAL A 1 982 ? -23.237 -2.789 21.451 1.00 65.88 982 VAL A C 1
ATOM 7654 O O . VAL A 1 982 ? -23.053 -4.007 21.337 1.00 65.88 982 VAL A O 1
ATOM 7657 N N . ASN A 1 983 ? -23.472 -2.190 22.618 1.00 76.94 983 ASN A N 1
ATOM 7658 C CA . ASN A 1 983 ? -23.434 -2.826 23.919 1.00 76.94 983 ASN A CA 1
ATOM 7659 C C . ASN A 1 983 ? -24.562 -3.856 24.091 1.00 76.94 983 ASN A C 1
ATOM 7661 O O . ASN A 1 983 ? -25.730 -3.620 23.771 1.00 76.94 983 ASN A O 1
ATOM 7665 N N . GLU A 1 984 ? -24.204 -5.007 24.651 1.00 88.38 984 GLU A N 1
ATOM 7666 C CA . GLU A 1 984 ? -25.129 -6.059 25.052 1.00 88.38 984 GLU A CA 1
ATOM 7667 C C . GLU A 1 984 ? -24.891 -6.371 26.527 1.00 88.38 984 GLU A C 1
ATOM 7669 O O . GLU A 1 984 ? -23.803 -6.794 26.914 1.00 88.38 984 GLU A O 1
ATOM 7674 N N . VAL A 1 985 ? -25.897 -6.132 27.367 1.00 92.31 985 VAL A N 1
ATOM 7675 C CA . VAL A 1 985 ? -25.773 -6.393 28.805 1.00 92.31 985 VAL A CA 1
ATOM 7676 C C . VAL A 1 985 ? -26.144 -7.849 29.060 1.00 92.31 985 VAL A C 1
ATOM 7678 O O . VAL A 1 985 ? -27.241 -8.281 28.693 1.00 92.31 985 VAL A O 1
ATOM 7681 N N . ILE A 1 986 ? -25.231 -8.606 29.669 1.00 94.62 986 ILE A N 1
ATOM 7682 C CA . ILE A 1 986 ? -25.434 -10.012 30.029 1.00 94.62 986 ILE A CA 1
ATOM 7683 C C . ILE A 1 986 ? -25.618 -10.119 31.542 1.00 94.62 986 ILE A C 1
ATOM 7685 O O . ILE A 1 986 ? -24.907 -9.488 32.324 1.00 94.62 986 ILE A O 1
ATOM 7689 N N . PHE A 1 987 ? -26.575 -10.950 31.943 1.00 95.69 987 PHE A N 1
ATOM 7690 C CA . PHE A 1 987 ? -26.966 -11.182 33.327 1.00 95.69 987 PHE A CA 1
ATOM 7691 C C . PHE A 1 987 ? -26.817 -12.664 33.663 1.00 95.69 987 PHE A C 1
ATOM 7693 O O . PHE A 1 987 ? -27.296 -13.506 32.902 1.00 95.69 987 PHE A O 1
ATOM 7700 N N . GLY A 1 988 ? -26.199 -12.986 34.798 1.00 94.62 988 GLY A N 1
ATOM 7701 C CA . GLY A 1 988 ? -26.079 -14.352 35.312 1.00 94.62 988 GLY A CA 1
ATOM 7702 C C . GLY A 1 988 ? -26.693 -14.487 36.701 1.00 94.62 988 GLY A C 1
ATOM 7703 O O . GLY A 1 988 ? -26.422 -13.669 37.576 1.00 94.62 988 GLY A O 1
ATOM 7704 N N . LEU A 1 989 ? -27.515 -15.517 36.911 1.00 92.19 989 LEU A N 1
ATOM 7705 C CA . LEU A 1 989 ? -28.074 -15.843 38.228 1.00 92.19 989 LEU A CA 1
ATOM 7706 C C . LEU A 1 989 ? -27.322 -17.015 38.863 1.00 92.19 989 LEU A C 1
ATOM 7708 O O . LEU A 1 989 ? -27.060 -18.022 38.201 1.00 92.19 989 LEU A O 1
ATOM 7712 N N . CYS A 1 990 ? -27.027 -16.911 40.162 1.00 86.00 990 CYS A N 1
ATOM 7713 C CA . CYS A 1 990 ? -26.462 -18.022 40.938 1.00 86.00 990 CYS A CA 1
ATOM 7714 C C . CYS A 1 990 ? -27.506 -19.080 41.350 1.00 86.00 990 CYS A C 1
ATOM 7716 O O . CYS A 1 990 ? -27.135 -20.198 41.711 1.00 86.00 990 CYS A O 1
ATOM 7718 N N . SER A 1 991 ? -28.799 -18.750 41.299 1.00 77.44 991 SER A N 1
ATOM 7719 C CA . SER A 1 991 ? -29.879 -19.594 41.812 1.00 77.44 991 SER A CA 1
ATOM 7720 C C . SER A 1 991 ? -30.210 -20.786 40.901 1.00 77.44 991 SER A C 1
ATOM 7722 O O . SER A 1 991 ? -30.173 -20.709 39.671 1.00 77.44 991 SER A O 1
ATOM 7724 N N . ALA A 1 992 ? -30.597 -21.913 41.507 1.00 68.56 992 ALA A N 1
ATOM 7725 C CA . ALA A 1 992 ? -31.033 -23.101 40.765 1.00 68.56 992 ALA A CA 1
ATOM 7726 C C . ALA A 1 992 ? -32.356 -22.867 40.005 1.00 68.56 992 ALA A C 1
ATOM 7728 O O . ALA A 1 992 ? -32.528 -23.361 38.891 1.00 68.56 992 ALA A O 1
ATOM 7729 N N . SER A 1 993 ? -33.268 -22.075 40.578 1.00 73.44 993 SER A N 1
ATOM 7730 C CA . SER A 1 993 ? -34.478 -21.567 39.925 1.00 73.44 993 SER A CA 1
ATOM 7731 C C . SER A 1 993 ? -34.282 -20.133 39.428 1.00 73.44 993 SER A C 1
ATOM 7733 O O . SER A 1 993 ? -33.633 -19.322 40.089 1.00 73.44 993 SER A O 1
ATOM 7735 N N . CYS A 1 994 ? -34.872 -19.801 38.281 1.00 80.81 994 CYS A N 1
ATOM 7736 C CA . CYS A 1 994 ? -34.920 -18.446 37.732 1.00 80.81 994 CYS A CA 1
ATOM 7737 C C . CYS A 1 994 ? -36.373 -17.982 37.551 1.00 80.81 994 CYS A C 1
ATOM 7739 O O . CYS A 1 994 ? -37.313 -18.762 37.717 1.00 80.81 994 CYS A O 1
ATOM 7741 N N . ILE A 1 995 ? -36.559 -16.702 37.226 1.00 83.44 995 ILE A N 1
ATOM 7742 C CA . ILE A 1 995 ? -37.866 -16.162 36.853 1.00 83.44 995 ILE A CA 1
ATOM 7743 C C . ILE A 1 995 ? -38.236 -16.583 35.421 1.00 83.44 995 ILE A C 1
ATOM 7745 O O . ILE A 1 995 ? -37.463 -16.391 34.483 1.00 83.44 995 ILE A O 1
ATOM 7749 N N . GLU A 1 996 ? -39.436 -17.141 35.246 1.00 82.56 996 GLU A N 1
ATOM 7750 C CA . GLU A 1 996 ? -39.959 -17.504 33.926 1.00 82.56 996 GLU A CA 1
ATOM 7751 C C . GLU A 1 996 ? -40.351 -16.265 33.104 1.00 82.56 996 GLU A C 1
ATOM 7753 O O . GLU A 1 996 ? -40.854 -15.279 33.643 1.00 82.56 996 GLU A O 1
ATOM 7758 N N . GLU A 1 997 ? -40.205 -16.345 31.776 1.00 83.00 997 GLU A N 1
ATOM 7759 C CA . GLU A 1 997 ? -40.549 -15.269 30.824 1.00 83.00 997 GLU A CA 1
ATOM 7760 C C . GLU A 1 997 ? -42.015 -14.794 30.960 1.00 83.00 997 GLU A C 1
ATOM 7762 O O . GLU A 1 997 ? -42.321 -13.631 30.706 1.00 83.00 997 GLU A O 1
ATOM 7767 N N . VAL A 1 998 ? -42.915 -15.669 31.429 1.00 85.75 998 VAL A N 1
ATOM 7768 C CA . VAL A 1 998 ? -44.333 -15.364 31.709 1.00 85.75 998 VAL A CA 1
ATOM 7769 C C . VAL A 1 998 ? -44.497 -14.357 32.859 1.00 85.75 998 VAL A C 1
ATOM 7771 O O . VAL A 1 998 ? -45.430 -13.558 32.845 1.00 85.75 998 VAL A O 1
ATOM 7774 N N . CYS A 1 999 ? -43.579 -14.357 33.828 1.00 86.94 999 CYS A N 1
ATOM 7775 C CA . CYS A 1 999 ? -43.628 -13.508 35.021 1.00 86.94 999 CYS A CA 1
ATOM 7776 C C . CYS A 1 999 ? -42.918 -12.154 34.836 1.00 86.94 999 CYS A C 1
ATOM 7778 O O . CYS A 1 999 ? -43.011 -11.293 35.712 1.00 86.94 999 CYS A O 1
ATOM 7780 N N . PHE A 1 1000 ? -42.235 -11.925 33.705 1.00 92.19 1000 PHE A N 1
ATOM 7781 C CA . PHE A 1 1000 ? -41.527 -10.665 33.432 1.00 92.19 1000 PHE A CA 1
ATOM 7782 C C . PHE A 1 1000 ? -42.419 -9.410 33.576 1.00 92.19 1000 PHE A C 1
ATOM 7784 O O . PHE A 1 1000 ? -41.945 -8.437 34.162 1.00 92.19 1000 PHE A O 1
ATOM 7791 N N . PRO A 1 1001 ? -43.698 -9.380 33.135 1.00 91.12 1001 PRO A N 1
ATOM 7792 C CA . PRO A 1 1001 ? -44.553 -8.205 33.328 1.00 91.12 1001 PRO A CA 1
ATOM 7793 C C . PRO A 1 1001 ? -44.836 -7.888 34.804 1.00 91.12 1001 PRO A C 1
ATOM 7795 O O . PRO A 1 1001 ? -44.940 -6.719 35.169 1.00 91.12 1001 PRO A O 1
ATOM 7798 N N . GLU A 1 1002 ? -44.934 -8.906 35.663 1.00 91.44 1002 GLU A N 1
ATOM 7799 C CA . GLU A 1 1002 ? -45.134 -8.718 37.104 1.00 91.44 1002 GLU A CA 1
ATOM 7800 C C . GLU A 1 1002 ? -43.848 -8.231 37.780 1.00 91.44 1002 GLU A C 1
ATOM 7802 O O . GLU A 1 1002 ? -43.880 -7.271 38.548 1.00 91.44 1002 GLU A O 1
ATOM 7807 N N . ALA A 1 1003 ? -42.702 -8.826 37.440 1.00 91.81 1003 ALA A N 1
ATOM 7808 C CA . ALA A 1 1003 ? -41.403 -8.403 37.955 1.00 91.81 1003 ALA A CA 1
ATOM 7809 C C . ALA A 1 1003 ? -41.015 -6.983 37.505 1.00 91.81 1003 ALA A C 1
ATOM 7811 O O . ALA A 1 1003 ? -40.432 -6.229 38.283 1.00 91.81 1003 ALA A O 1
ATOM 7812 N N . ALA A 1 1004 ? -41.394 -6.571 36.290 1.00 92.62 1004 ALA A N 1
ATOM 7813 C CA . ALA A 1 1004 ? -41.240 -5.190 35.836 1.00 92.62 1004 ALA A CA 1
ATOM 7814 C C . ALA A 1 1004 ? -42.052 -4.220 36.716 1.00 92.62 1004 ALA A C 1
ATOM 7816 O O . ALA A 1 1004 ? -41.526 -3.205 37.163 1.00 92.62 1004 ALA A O 1
ATOM 7817 N N . LEU A 1 1005 ? -43.302 -4.569 37.043 1.00 91.19 1005 LEU A N 1
ATOM 7818 C CA . LEU A 1 1005 ? -44.151 -3.792 37.956 1.00 91.19 1005 LEU A CA 1
ATOM 7819 C C . LEU A 1 1005 ? -43.682 -3.844 39.423 1.00 91.19 1005 LEU A C 1
ATOM 7821 O O . LEU A 1 1005 ? -44.015 -2.949 40.196 1.00 91.19 1005 LEU A O 1
ATOM 7825 N N . GLN A 1 1006 ? -42.931 -4.868 39.838 1.00 92.31 1006 GLN A N 1
ATOM 7826 C CA . GLN A 1 1006 ? -42.235 -4.881 41.132 1.00 92.31 1006 GLN A CA 1
ATOM 7827 C C . GLN A 1 1006 ? -41.036 -3.921 41.111 1.00 92.31 1006 GLN A C 1
ATOM 7829 O O . GLN A 1 1006 ? -40.919 -3.086 42.003 1.00 92.31 1006 GLN A O 1
ATOM 7834 N N . LEU A 1 1007 ? -40.193 -3.975 40.071 1.00 93.81 1007 LEU A N 1
ATOM 7835 C CA . LEU A 1 1007 ? -39.058 -3.061 39.898 1.00 93.81 1007 LEU A CA 1
ATOM 7836 C C . LEU A 1 1007 ? -39.513 -1.591 39.869 1.00 93.81 1007 LEU A C 1
ATOM 7838 O O . LEU A 1 1007 ? -38.927 -0.761 40.559 1.00 93.81 1007 LEU A O 1
ATOM 7842 N N . GLU A 1 1008 ? -40.593 -1.278 39.148 1.00 92.94 1008 GLU A N 1
ATOM 7843 C CA . GLU A 1 1008 ? -41.163 0.076 39.078 1.00 92.94 1008 GLU A CA 1
ATOM 7844 C C . GLU A 1 1008 ? -41.543 0.642 40.457 1.00 92.94 1008 GLU A C 1
ATOM 7846 O O . GLU A 1 1008 ? -41.283 1.809 40.735 1.00 92.94 1008 GLU A O 1
ATOM 7851 N N . LYS A 1 1009 ? -42.092 -0.181 41.361 1.00 91.56 1009 LYS A N 1
ATOM 7852 C CA . LYS A 1 1009 ? -42.435 0.244 42.733 1.00 91.56 1009 LYS A CA 1
ATOM 7853 C C . LYS A 1 1009 ? -41.211 0.505 43.613 1.00 91.56 1009 LYS A C 1
ATOM 7855 O O . LYS A 1 1009 ? -41.326 1.221 44.607 1.00 91.56 1009 LYS A O 1
ATOM 7860 N N . LEU A 1 1010 ? -40.071 -0.115 43.301 1.00 91.94 1010 LEU A N 1
ATOM 7861 C CA . LEU A 1 1010 ? -38.831 0.030 44.067 1.00 91.94 1010 LEU A CA 1
ATOM 7862 C C . LEU A 1 1010 ? -38.046 1.281 43.648 1.00 91.94 1010 LEU A C 1
ATOM 7864 O O . LEU A 1 1010 ? -37.418 1.911 44.499 1.00 91.94 1010 LEU A O 1
ATOM 7868 N N . LEU A 1 1011 ? -38.104 1.648 42.363 1.00 91.69 1011 LEU A N 1
ATOM 7869 C CA . LEU A 1 1011 ? -37.373 2.773 41.777 1.00 91.69 1011 LEU A CA 1
ATOM 7870 C C . LEU A 1 1011 ? -37.949 4.136 42.201 1.00 91.69 1011 LEU A C 1
ATOM 7872 O O . LEU A 1 1011 ? -38.983 4.591 41.714 1.00 91.69 1011 LEU A O 1
ATOM 7876 N N . LYS A 1 1012 ? -37.225 4.849 43.067 1.00 88.75 1012 LYS A N 1
ATOM 7877 C CA . LYS A 1 1012 ? -37.565 6.215 43.495 1.00 88.75 1012 LYS A CA 1
ATOM 7878 C C . LYS A 1 1012 ? -37.064 7.241 42.475 1.00 88.75 1012 LYS A C 1
ATOM 7880 O O . LYS A 1 1012 ? -35.933 7.713 42.568 1.00 88.75 1012 LYS A O 1
ATOM 7885 N N . LEU A 1 1013 ? -37.902 7.580 41.495 1.00 86.38 1013 LEU A N 1
ATOM 7886 C CA . LEU A 1 1013 ? -37.571 8.509 40.407 1.00 86.38 1013 LEU A CA 1
ATOM 7887 C C . LEU A 1 1013 ? -38.464 9.760 40.419 1.00 86.38 1013 LEU A C 1
ATOM 7889 O O . LEU A 1 1013 ? -39.655 9.689 40.706 1.00 86.38 1013 LEU A O 1
ATOM 7893 N N . GLU A 1 1014 ? -37.876 10.912 40.086 1.00 78.88 1014 GLU A N 1
ATOM 7894 C CA . GLU A 1 1014 ? -38.559 12.221 40.050 1.00 78.88 1014 GLU A CA 1
ATOM 7895 C C . GLU A 1 1014 ? -39.381 12.437 38.769 1.00 78.88 1014 GLU A C 1
ATOM 7897 O O . GLU A 1 1014 ? -40.347 13.199 38.773 1.00 78.88 1014 GLU A O 1
ATOM 7902 N N . HIS A 1 1015 ? -39.006 11.756 37.683 1.00 80.94 1015 HIS A N 1
ATOM 7903 C CA . HIS A 1 1015 ? -39.600 11.893 36.354 1.00 80.94 1015 HIS A CA 1
ATOM 7904 C C . HIS A 1 1015 ? -40.198 10.551 35.895 1.00 80.94 1015 HIS A C 1
ATOM 7906 O O . HIS A 1 1015 ? -39.436 9.606 35.648 1.00 80.94 1015 HIS A O 1
ATOM 7912 N N . PRO A 1 1016 ? -41.536 10.434 35.764 1.00 80.69 1016 PRO A N 1
ATOM 7913 C CA . PRO A 1 1016 ? -42.199 9.209 35.307 1.00 80.69 1016 PRO A CA 1
ATOM 7914 C C . PRO A 1 1016 ? -41.710 8.710 33.943 1.00 80.69 1016 PRO A C 1
ATOM 7916 O O . PRO A 1 1016 ? -41.699 7.509 33.695 1.00 80.69 1016 PRO A O 1
ATOM 7919 N N . GLU A 1 1017 ? -41.250 9.611 33.074 1.00 81.44 1017 GLU A N 1
ATOM 7920 C CA . GLU A 1 1017 ? -40.680 9.306 31.759 1.00 81.44 1017 GLU A CA 1
ATOM 7921 C C . GLU A 1 1017 ? -39.443 8.398 31.864 1.00 81.44 1017 GLU A C 1
ATOM 7923 O O . GLU A 1 1017 ? -39.254 7.501 31.042 1.00 81.44 1017 GLU A O 1
ATOM 7928 N N . ILE A 1 1018 ? -38.621 8.593 32.902 1.00 82.81 1018 ILE A N 1
ATOM 7929 C CA . ILE A 1 1018 ? -37.394 7.820 33.134 1.00 82.81 1018 ILE A CA 1
ATOM 7930 C C . ILE A 1 1018 ? -37.743 6.424 33.666 1.00 82.81 1018 ILE A C 1
ATOM 7932 O O . ILE A 1 1018 ? -37.202 5.437 33.165 1.00 82.81 1018 ILE A O 1
ATOM 7936 N N . SER A 1 1019 ? -38.716 6.319 34.585 1.00 84.69 1019 SER A N 1
ATOM 7937 C CA . SER A 1 1019 ? -39.284 5.020 34.994 1.00 84.69 1019 SER A CA 1
ATOM 7938 C C . SER A 1 1019 ? -39.831 4.271 33.781 1.00 84.69 1019 SER A C 1
ATOM 7940 O O . SER A 1 1019 ? -39.449 3.135 33.504 1.00 84.69 1019 SER A O 1
ATOM 7942 N N . GLN A 1 1020 ? -40.652 4.949 32.975 1.00 86.25 1020 GLN A N 1
ATOM 7943 C CA . GLN A 1 1020 ? -41.281 4.346 31.812 1.00 86.25 1020 GLN A CA 1
ATOM 7944 C C . GLN A 1 1020 ? -40.256 3.890 30.759 1.00 86.25 1020 GLN A C 1
ATOM 7946 O O . GLN A 1 1020 ? -40.504 2.885 30.090 1.00 86.25 1020 GLN A O 1
ATOM 7951 N N . SER A 1 1021 ? -39.110 4.568 30.632 1.00 85.75 1021 SER A N 1
ATOM 7952 C CA . SER A 1 1021 ? -37.989 4.148 29.778 1.00 85.75 1021 SER A CA 1
ATOM 7953 C C . SER A 1 1021 ? -37.335 2.847 30.267 1.00 85.75 1021 SER A C 1
ATOM 7955 O O . SER A 1 1021 ? -37.190 1.900 29.488 1.00 85.75 1021 SER A O 1
ATOM 7957 N N . ILE A 1 1022 ? -37.040 2.739 31.569 1.00 89.50 1022 ILE A N 1
ATOM 7958 C CA . ILE A 1 1022 ? -36.515 1.512 32.198 1.00 89.50 1022 ILE A CA 1
ATOM 7959 C C . ILE A 1 1022 ? -37.512 0.354 32.008 1.00 89.50 1022 ILE A C 1
ATOM 7961 O O . ILE A 1 1022 ? -37.162 -0.702 31.485 1.00 89.50 1022 ILE A O 1
ATOM 7965 N N . ILE A 1 1023 ? -38.793 0.570 32.316 1.00 91.12 1023 ILE A N 1
ATOM 7966 C CA . ILE A 1 1023 ? -39.856 -0.445 32.200 1.00 91.12 1023 ILE A CA 1
ATOM 7967 C C . ILE A 1 1023 ? -40.224 -0.784 30.741 1.00 91.12 1023 ILE A C 1
ATOM 7969 O O . ILE A 1 1023 ? -40.768 -1.852 30.458 1.00 91.12 1023 ILE A O 1
ATOM 7973 N N . ASN A 1 1024 ? -39.898 0.073 29.771 1.00 88.75 1024 ASN A N 1
ATOM 7974 C CA . ASN A 1 1024 ? -39.927 -0.301 28.353 1.00 88.75 1024 ASN A CA 1
ATOM 7975 C C . ASN A 1 1024 ? -38.689 -1.108 27.937 1.00 88.75 1024 ASN A C 1
ATOM 7977 O O . ASN A 1 1024 ? -38.787 -1.952 27.048 1.00 88.75 1024 ASN A O 1
ATOM 7981 N N . THR A 1 1025 ? -37.552 -0.885 28.591 1.00 89.44 1025 THR A N 1
ATOM 7982 C CA . THR A 1 1025 ? -36.282 -1.561 28.309 1.00 89.44 1025 THR A CA 1
ATOM 7983 C C . THR A 1 1025 ? -36.256 -2.995 28.852 1.00 89.44 1025 THR A C 1
ATOM 7985 O O . THR A 1 1025 ? -35.743 -3.879 28.166 1.00 89.44 1025 THR A O 1
ATOM 7988 N N . THR A 1 1026 ? -36.915 -3.291 29.983 1.00 91.56 1026 THR A N 1
ATOM 7989 C CA . THR A 1 1026 ? -37.082 -4.677 30.488 1.00 91.56 1026 THR A CA 1
ATOM 7990 C C . THR A 1 1026 ? -37.688 -5.630 29.449 1.00 91.56 1026 THR A C 1
ATOM 7992 O O . THR A 1 1026 ? -37.317 -6.800 29.388 1.00 91.56 1026 THR A O 1
ATOM 7995 N N . LYS A 1 1027 ? -38.560 -5.126 28.564 1.00 89.25 1027 LYS A N 1
ATOM 7996 C CA . LYS A 1 1027 ? -39.227 -5.886 27.487 1.00 89.25 1027 LYS A CA 1
ATOM 7997 C C . LYS A 1 1027 ? -38.261 -6.409 26.411 1.00 89.25 1027 LYS A C 1
ATOM 7999 O O . LYS A 1 1027 ? -38.666 -7.218 25.581 1.00 89.25 1027 LYS A O 1
ATOM 8004 N N . LYS A 1 1028 ? -37.004 -5.945 26.403 1.00 89.38 1028 LYS A N 1
ATOM 8005 C CA . LYS A 1 1028 ? -35.941 -6.392 25.486 1.00 89.38 1028 LYS A CA 1
ATOM 8006 C C . LYS A 1 1028 ? -35.088 -7.536 26.053 1.00 89.38 1028 LYS A C 1
ATOM 8008 O O . LYS A 1 1028 ? -34.303 -8.111 25.302 1.00 89.38 1028 LYS A O 1
ATOM 8013 N N . LEU A 1 1029 ? -35.248 -7.875 27.336 1.00 91.69 1029 LEU A N 1
ATOM 8014 C CA . LEU A 1 1029 ? -34.522 -8.949 28.019 1.00 91.69 1029 LEU A CA 1
ATOM 8015 C C . LEU A 1 1029 ? -34.945 -10.337 27.500 1.00 91.69 1029 LEU A C 1
ATOM 8017 O O . LEU A 1 1029 ? -36.134 -10.600 27.316 1.00 91.69 1029 LEU A O 1
ATOM 8021 N N . ARG A 1 1030 ? -33.984 -11.242 27.276 1.00 90.38 1030 ARG A N 1
ATOM 8022 C CA . ARG A 1 1030 ? -34.215 -12.594 26.724 1.00 90.38 1030 ARG A CA 1
ATOM 8023 C C . ARG A 1 1030 ? -33.440 -13.654 27.500 1.00 90.38 1030 ARG A C 1
ATOM 8025 O O . ARG A 1 1030 ? -32.293 -13.416 27.859 1.00 90.38 1030 ARG A O 1
ATOM 8032 N N . HIS A 1 1031 ? -34.022 -14.838 27.708 1.00 90.50 1031 HIS A N 1
ATOM 8033 C CA . HIS A 1 1031 ? -33.321 -15.961 28.342 1.00 90.50 1031 HIS A CA 1
ATOM 8034 C C . HIS A 1 1031 ? -32.462 -16.736 27.324 1.00 90.50 1031 HIS A C 1
ATOM 8036 O O . HIS A 1 1031 ? -32.975 -17.269 26.335 1.00 90.50 1031 HIS A O 1
ATOM 8042 N N . LEU A 1 1032 ? -31.154 -16.847 27.576 1.00 88.06 1032 LEU A N 1
ATOM 8043 C CA . LEU A 1 1032 ? -30.173 -17.530 26.722 1.00 88.06 1032 LEU A CA 1
ATOM 8044 C C . LEU A 1 1032 ? -30.187 -19.051 26.947 1.00 88.06 1032 LEU A C 1
ATOM 8046 O O . LEU A 1 1032 ? -29.186 -19.649 27.348 1.00 88.06 1032 LEU A O 1
ATOM 8050 N N . LYS A 1 1033 ? -31.333 -19.671 26.648 1.00 76.00 1033 LYS A N 1
ATOM 8051 C CA . LYS A 1 1033 ? -31.619 -21.109 26.802 1.00 76.00 1033 LYS A CA 1
ATOM 8052 C C . LYS A 1 1033 ? -30.454 -22.003 26.326 1.00 76.00 1033 LYS A C 1
ATOM 8054 O O . LYS A 1 1033 ? -29.761 -21.707 25.347 1.00 76.00 1033 LYS A O 1
ATOM 8059 N N . SER A 1 1034 ? -30.215 -23.092 27.056 1.00 51.03 1034 SER A N 1
ATOM 8060 C CA . SER A 1 1034 ? -29.142 -24.049 26.756 1.00 51.03 1034 SER A CA 1
ATOM 8061 C C . SER A 1 1034 ? -29.498 -24.945 25.564 1.00 51.03 1034 SER A C 1
ATOM 8063 O O . SER A 1 1034 ? -30.644 -25.378 25.434 1.00 51.03 1034 SER A O 1
ATOM 8065 N N . MET A 1 1035 ? -28.514 -25.259 24.715 1.00 37.81 1035 MET A N 1
ATOM 8066 C CA . MET A 1 1035 ? -28.641 -26.336 23.731 1.00 37.81 1035 MET A CA 1
ATOM 8067 C C . MET A 1 1035 ? -28.368 -27.670 24.431 1.00 37.81 1035 MET A C 1
ATOM 8069 O O . MET A 1 1035 ? -27.220 -28.079 24.584 1.00 37.81 1035 MET A O 1
ATOM 8073 N N . ALA A 1 1036 ? -29.431 -28.340 24.878 1.00 32.62 1036 ALA A N 1
ATOM 8074 C CA . ALA A 1 1036 ? -29.320 -29.659 25.487 1.00 32.62 1036 ALA A CA 1
ATOM 8075 C C . ALA A 1 1036 ? -28.811 -30.697 24.470 1.00 32.62 1036 ALA A C 1
ATOM 8077 O O . ALA A 1 1036 ? -29.344 -30.825 23.365 1.00 32.62 1036 ALA A O 1
ATOM 8078 N N . SER A 1 1037 ? -27.793 -31.462 24.858 1.00 33.41 1037 SER A N 1
ATOM 8079 C CA . SER A 1 1037 ? -27.219 -32.539 24.057 1.00 33.41 1037 SER A CA 1
ATOM 8080 C C . SER A 1 1037 ? -28.172 -33.738 23.981 1.00 33.41 1037 SER A C 1
ATOM 8082 O O . SER A 1 1037 ? -28.425 -34.425 24.970 1.00 33.41 1037 SER A O 1
ATOM 8084 N N . HIS A 1 1038 ? -28.697 -34.018 22.786 1.00 30.44 1038 HIS A N 1
ATOM 8085 C CA . HIS A 1 1038 ? -29.548 -35.186 22.555 1.00 30.44 1038 HIS A CA 1
ATOM 8086 C C . HIS A 1 1038 ? -28.717 -36.469 22.419 1.00 30.44 1038 HIS A C 1
ATOM 8088 O O . HIS A 1 1038 ? -28.185 -36.778 21.354 1.00 30.44 1038 HIS A O 1
ATOM 8094 N N . SER A 1 1039 ? -28.653 -37.248 23.498 1.00 30.41 1039 SER A N 1
ATOM 8095 C CA . SER A 1 1039 ? -28.248 -38.654 23.457 1.00 30.41 1039 SER A CA 1
ATOM 8096 C C . SER A 1 1039 ? -29.352 -39.536 22.850 1.00 30.41 1039 SER A C 1
ATOM 8098 O O . SER A 1 1039 ? -30.542 -39.215 22.910 1.00 30.41 1039 SER A O 1
ATOM 8100 N N . LEU A 1 1040 ? -28.964 -40.663 22.242 1.00 31.84 1040 LEU A N 1
ATOM 8101 C CA . LEU A 1 1040 ? -29.910 -41.644 21.698 1.00 31.84 1040 LEU A CA 1
ATOM 8102 C C . LEU A 1 1040 ? -30.598 -42.424 22.834 1.00 31.84 1040 LEU A C 1
ATOM 8104 O O . LEU A 1 1040 ? -29.930 -43.010 23.682 1.00 31.84 1040 LEU A O 1
ATOM 8108 N N . GLY A 1 1041 ? -31.932 -42.499 22.796 1.00 28.47 1041 GLY A N 1
ATOM 8109 C CA . GLY A 1 1041 ? -32.761 -43.294 23.709 1.00 28.47 1041 GLY A CA 1
ATOM 8110 C C . GLY A 1 1041 ? -34.043 -43.758 23.009 1.00 28.47 1041 GLY A C 1
ATOM 8111 O O . GLY A 1 1041 ? -34.688 -42.975 22.318 1.00 28.47 1041 GLY A O 1
ATOM 8112 N N . GLN A 1 1042 ? -34.365 -45.050 23.112 1.00 30.33 1042 GLN A N 1
ATOM 8113 C CA . GLN A 1 1042 ? -35.318 -45.735 22.225 1.00 30.33 1042 GLN A CA 1
ATOM 8114 C C . GLN A 1 1042 ? -36.808 -45.408 22.460 1.00 30.33 1042 GLN A C 1
ATOM 8116 O O . GLN A 1 1042 ? -37.224 -44.897 23.495 1.00 30.33 1042 GLN A O 1
ATOM 8121 N N . SER A 1 1043 ? -37.615 -45.743 21.450 1.00 26.16 1043 SER A N 1
ATOM 8122 C CA . SER A 1 1043 ? -39.058 -45.503 21.331 1.00 26.16 1043 SER A CA 1
ATOM 8123 C C . SER A 1 1043 ? -39.959 -46.516 22.049 1.00 26.16 1043 SER A C 1
ATOM 8125 O O . SER A 1 1043 ? -39.662 -47.708 22.027 1.00 26.16 1043 SER A O 1
ATOM 8127 N N . THR A 1 1044 ? -41.169 -46.083 22.425 1.00 26.94 1044 THR A N 1
ATOM 8128 C CA . THR A 1 1044 ? -42.390 -46.924 22.409 1.00 26.94 1044 THR A CA 1
ATOM 8129 C C . THR A 1 1044 ? -43.626 -46.116 21.976 1.00 26.94 1044 THR A C 1
ATOM 8131 O O . THR A 1 1044 ? -43.628 -44.887 22.021 1.00 26.94 1044 THR A O 1
ATOM 8134 N N . GLU A 1 1045 ? -44.663 -46.812 21.505 1.00 27.84 1045 GLU A N 1
ATOM 8135 C CA . GLU A 1 1045 ? -45.904 -46.275 20.909 1.00 27.84 1045 GLU A CA 1
ATOM 8136 C C . GLU A 1 1045 ? -46.933 -45.834 21.986 1.00 27.84 1045 GLU A C 1
ATOM 8138 O O . GLU A 1 1045 ? -46.873 -46.307 23.115 1.00 27.84 1045 GLU A O 1
ATOM 8143 N N . GLY A 1 1046 ? -47.946 -44.984 21.748 1.00 24.44 1046 GLY A N 1
ATOM 8144 C CA . GLY A 1 1046 ? -48.404 -44.286 20.534 1.00 24.44 1046 GLY A CA 1
ATOM 8145 C C . GLY A 1 1046 ? -49.801 -43.630 20.732 1.00 24.44 1046 GLY A C 1
ATOM 8146 O O . GLY A 1 1046 ? -50.247 -43.470 21.863 1.00 24.44 1046 GLY A O 1
ATOM 8147 N N . LYS A 1 1047 ? -50.522 -43.342 19.626 1.00 26.48 1047 LYS A N 1
ATOM 8148 C CA . LYS A 1 1047 ? -51.914 -42.792 19.496 1.00 26.48 1047 LYS A CA 1
ATOM 8149 C C . LYS A 1 1047 ? -52.146 -41.257 19.540 1.00 26.48 1047 LYS A C 1
ATOM 8151 O O . LYS A 1 1047 ? -52.528 -40.683 20.548 1.00 26.48 1047 LYS A O 1
ATOM 8156 N N . MET A 1 1048 ? -52.097 -40.662 18.341 1.00 22.61 1048 MET A N 1
ATOM 8157 C CA . MET A 1 1048 ? -53.027 -39.662 17.755 1.00 22.61 1048 MET A CA 1
ATOM 8158 C C . MET A 1 1048 ? -53.949 -38.790 18.651 1.00 22.61 1048 MET A C 1
ATOM 8160 O O . MET A 1 1048 ? -54.920 -39.301 19.209 1.00 22.61 1048 MET A O 1
ATOM 8164 N N . ARG A 1 1049 ? -53.892 -37.457 18.442 1.00 26.88 1049 ARG A N 1
ATOM 8165 C CA . ARG A 1 1049 ? -54.909 -36.691 17.663 1.00 26.88 1049 ARG A CA 1
ATOM 8166 C C . ARG A 1 1049 ? -54.420 -35.273 17.264 1.00 26.88 1049 ARG A C 1
ATOM 8168 O O . ARG A 1 1049 ? -53.464 -34.765 17.829 1.00 26.88 1049 ARG A O 1
ATOM 8175 N N . ASN A 1 1050 ? -55.054 -34.703 16.230 1.00 26.59 1050 ASN A N 1
ATOM 8176 C CA . ASN A 1 1050 ? -54.728 -33.457 15.487 1.00 26.59 1050 ASN A CA 1
ATOM 8177 C C . ASN A 1 1050 ? -54.537 -32.193 16.379 1.00 26.59 1050 ASN A C 1
ATOM 8179 O O . ASN A 1 1050 ? -55.189 -32.101 17.411 1.00 26.59 1050 ASN A O 1
ATOM 8183 N N . SER A 1 1051 ? -53.762 -31.152 16.000 1.00 26.09 1051 SER A N 1
ATOM 8184 C CA . SER A 1 1051 ? -54.058 -30.278 14.838 1.00 26.09 1051 SER A CA 1
ATOM 8185 C C . SER A 1 1051 ? -52.935 -29.325 14.337 1.00 26.09 1051 SER A C 1
ATOM 8187 O O . SER A 1 1051 ? -52.210 -28.737 15.122 1.00 26.09 1051 SER A O 1
ATOM 8189 N N . GLN A 1 1052 ? -52.905 -29.143 13.004 1.00 29.84 1052 GLN A N 1
ATOM 8190 C CA . GLN A 1 1052 ? -52.471 -28.004 12.151 1.00 29.84 1052 GLN A CA 1
ATOM 8191 C C . GLN A 1 1052 ? -51.137 -27.210 12.319 1.00 29.84 1052 GLN A C 1
ATOM 8193 O O . GLN A 1 1052 ? -50.983 -26.376 13.196 1.00 29.84 1052 GLN A O 1
ATOM 8198 N N . ARG A 1 1053 ? -50.354 -27.277 11.218 1.00 28.39 1053 ARG A N 1
ATOM 8199 C CA . ARG A 1 1053 ? -49.632 -26.200 10.475 1.00 28.39 1053 ARG A CA 1
ATOM 8200 C C . ARG A 1 1053 ? -48.441 -25.435 11.101 1.00 28.39 1053 ARG A C 1
ATOM 8202 O O . ARG A 1 1053 ? -48.609 -24.458 11.813 1.00 28.39 1053 ARG A O 1
ATOM 8209 N N . GLY A 1 1054 ? -47.259 -25.716 10.540 1.00 26.58 1054 GLY A N 1
ATOM 8210 C CA . GLY A 1 1054 ? -46.095 -24.822 10.399 1.00 26.58 1054 GLY A CA 1
ATOM 8211 C C . GLY A 1 1054 ? -45.140 -25.391 9.329 1.00 26.58 1054 GLY A C 1
ATOM 8212 O O . GLY A 1 1054 ? -45.175 -26.597 9.084 1.00 26.58 1054 GLY A O 1
ATOM 8213 N N . LYS A 1 1055 ? -44.336 -24.567 8.637 1.00 30.00 1055 LYS A N 1
ATOM 8214 C CA . LYS A 1 1055 ? -43.375 -25.021 7.603 1.00 30.00 1055 LYS A CA 1
ATOM 8215 C C . LYS A 1 1055 ? -42.103 -24.164 7.592 1.00 30.00 1055 LYS A C 1
ATOM 8217 O O . LYS A 1 1055 ? -42.204 -22.946 7.641 1.00 30.00 1055 LYS A O 1
ATOM 8222 N N . MET A 1 1056 ? -40.952 -24.804 7.384 1.00 22.27 1056 MET A N 1
ATOM 8223 C CA . MET A 1 1056 ? -39.702 -24.187 6.912 1.00 22.27 1056 MET A CA 1
ATOM 8224 C C . MET A 1 1056 ? -39.117 -24.999 5.731 1.00 22.27 1056 MET A C 1
ATOM 8226 O O . MET A 1 1056 ? -39.574 -26.126 5.505 1.00 22.27 1056 MET A O 1
ATOM 8230 N N . PRO A 1 1057 ? -38.195 -24.424 4.930 1.00 31.95 1057 PRO A N 1
ATOM 8231 C CA . PRO A 1 1057 ? -37.649 -25.041 3.716 1.00 31.95 1057 PRO A CA 1
ATOM 8232 C C . PRO A 1 1057 ? -36.315 -25.781 3.945 1.00 31.95 1057 PRO A C 1
ATOM 8234 O O . PRO A 1 1057 ? -35.760 -25.762 5.039 1.00 31.95 1057 PRO A O 1
ATOM 8237 N N . LEU A 1 1058 ? -35.791 -26.398 2.879 1.00 24.31 1058 LEU A N 1
ATOM 8238 C CA . LEU A 1 1058 ? -34.428 -26.933 2.776 1.00 24.31 1058 LEU A CA 1
ATOM 8239 C C . LEU A 1 1058 ? -33.871 -26.701 1.356 1.00 24.31 1058 LEU A C 1
ATOM 8241 O O . LEU A 1 1058 ? -34.637 -26.440 0.426 1.00 24.31 1058 LEU A O 1
ATOM 8245 N N . ILE A 1 1059 ? -32.547 -26.780 1.223 1.00 27.27 1059 ILE A N 1
ATOM 8246 C CA . ILE A 1 1059 ? -31.733 -26.453 0.034 1.00 27.27 1059 ILE A CA 1
ATOM 8247 C C . ILE A 1 1059 ? -31.197 -27.754 -0.612 1.00 27.27 1059 ILE A C 1
ATOM 8249 O O . ILE A 1 1059 ? -31.166 -28.775 0.073 1.00 27.27 1059 ILE A O 1
ATOM 8253 N N . VAL A 1 1060 ? -30.796 -27.720 -1.898 1.00 26.92 1060 VAL A N 1
ATOM 8254 C CA . VAL A 1 1060 ? -29.534 -28.280 -2.473 1.00 26.92 1060 VAL A CA 1
ATOM 8255 C C . VAL A 1 1060 ? -29.610 -28.380 -4.011 1.00 26.92 1060 VAL A C 1
ATOM 8257 O O . VAL A 1 1060 ? -30.336 -29.209 -4.548 1.00 26.92 1060 VAL A O 1
ATOM 8260 N N . ASP A 1 1061 ? -28.853 -27.481 -4.651 1.00 25.83 1061 ASP A N 1
ATOM 8261 C CA . ASP A 1 1061 ? -27.872 -27.648 -5.749 1.00 25.83 1061 ASP A CA 1
ATOM 8262 C C . ASP A 1 1061 ? -28.157 -28.427 -7.066 1.00 25.83 1061 ASP A C 1
ATOM 8264 O O . ASP A 1 1061 ? -29.102 -29.199 -7.218 1.00 25.83 1061 ASP A O 1
ATOM 8268 N N . LEU A 1 1062 ? -27.293 -28.170 -8.058 1.00 29.45 1062 LEU A N 1
ATOM 8269 C CA . LEU A 1 1062 ? -27.370 -28.545 -9.474 1.00 29.45 1062 LEU A CA 1
ATOM 8270 C C . LEU A 1 1062 ? -26.245 -29.510 -9.888 1.00 29.45 1062 LEU A C 1
ATOM 8272 O O . LEU A 1 1062 ? -25.205 -29.591 -9.246 1.00 29.45 1062 LEU A O 1
ATOM 8276 N N . ASN A 1 1063 ? -26.415 -30.195 -11.025 1.00 23.44 1063 ASN A N 1
ATOM 8277 C CA . ASN A 1 1063 ? -25.307 -30.746 -11.816 1.00 23.44 1063 ASN A CA 1
ATOM 8278 C C . ASN A 1 1063 ? -25.696 -30.843 -13.310 1.00 23.44 1063 ASN A C 1
ATOM 8280 O O . ASN A 1 1063 ? -26.841 -31.148 -13.644 1.00 23.44 1063 ASN A O 1
ATOM 8284 N N . TYR A 1 1064 ? -24.740 -30.539 -14.193 1.00 26.89 1064 TYR A N 1
ATOM 8285 C CA . TYR A 1 1064 ? -24.823 -30.560 -15.671 1.00 26.89 1064 TYR A CA 1
ATOM 8286 C C . TYR A 1 1064 ? -24.626 -31.996 -16.238 1.00 26.89 1064 TYR A C 1
ATOM 8288 O O . TYR A 1 1064 ? -24.334 -32.894 -15.445 1.00 26.89 1064 TYR A O 1
ATOM 8296 N N . PRO A 1 1065 ? -24.676 -32.260 -17.572 1.00 41.31 1065 PRO A N 1
ATOM 8297 C CA . PRO A 1 1065 ? -25.067 -31.415 -18.721 1.00 41.31 1065 PRO A CA 1
ATOM 8298 C C . PRO A 1 1065 ? -26.151 -32.050 -19.643 1.00 41.31 1065 PRO A C 1
ATOM 8300 O O . PRO A 1 1065 ? -26.556 -33.197 -19.462 1.00 41.31 1065 PRO A O 1
ATOM 8303 N N . ALA A 1 1066 ? -26.555 -31.340 -20.708 1.00 21.83 1066 ALA A N 1
ATOM 8304 C CA . ALA A 1 1066 ? -27.185 -31.911 -21.915 1.00 21.83 1066 ALA A CA 1
ATOM 8305 C C . ALA A 1 1066 ? -26.736 -31.139 -23.192 1.00 21.83 1066 ALA A C 1
ATOM 8307 O O . ALA A 1 1066 ? -26.299 -29.996 -23.045 1.00 21.83 1066 ALA A O 1
ATOM 8308 N N . PRO A 1 1067 ? -26.762 -31.738 -24.408 1.00 27.20 1067 PRO A N 1
ATOM 8309 C CA . PRO A 1 1067 ? -25.923 -31.293 -25.534 1.00 27.20 1067 PRO A CA 1
ATOM 8310 C C . PRO A 1 1067 ? -26.644 -30.497 -26.657 1.00 27.20 1067 PRO A C 1
ATOM 8312 O O . PRO A 1 1067 ? -27.739 -29.976 -26.476 1.00 27.20 1067 PRO A O 1
ATOM 8315 N N . CYS A 1 1068 ? -25.943 -30.374 -27.791 1.00 21.72 1068 CYS A N 1
ATOM 8316 C CA . CYS A 1 1068 ? -26.101 -29.435 -28.909 1.00 21.72 1068 CYS A CA 1
ATOM 8317 C C . CYS A 1 1068 ? -27.215 -29.748 -29.948 1.00 21.72 1068 CYS A C 1
ATOM 8319 O O . CYS A 1 1068 ? -27.935 -30.735 -29.832 1.00 21.72 1068 CYS A O 1
ATOM 8321 N N . GLU A 1 1069 ? -27.214 -28.914 -31.001 1.00 26.05 1069 GLU A N 1
ATOM 8322 C CA . GLU A 1 1069 ? -27.761 -29.072 -32.368 1.00 26.05 1069 GLU A CA 1
ATOM 8323 C C . GLU A 1 1069 ? -29.226 -28.671 -32.688 1.00 26.05 1069 GLU A C 1
ATOM 8325 O O . GLU A 1 1069 ? -30.201 -29.341 -32.366 1.00 26.05 1069 GLU A O 1
ATOM 8330 N N . ASP A 1 1070 ? -29.304 -27.550 -33.423 1.00 24.23 1070 ASP A N 1
ATOM 8331 C CA . ASP A 1 1070 ? -29.985 -27.336 -34.710 1.00 24.23 1070 ASP A CA 1
ATOM 8332 C C . ASP A 1 1070 ? -31.493 -27.595 -34.912 1.00 24.23 1070 ASP A C 1
ATOM 8334 O O . ASP A 1 1070 ? -31.987 -28.718 -34.921 1.00 24.23 1070 ASP A O 1
ATOM 8338 N N . MET A 1 1071 ? -32.183 -26.545 -35.385 1.00 23.52 1071 MET A N 1
ATOM 8339 C CA . MET A 1 1071 ? -32.486 -26.434 -36.826 1.00 23.52 1071 MET A CA 1
ATOM 8340 C C . MET A 1 1071 ? -32.694 -24.968 -37.263 1.00 23.52 1071 MET A C 1
ATOM 8342 O O . MET A 1 1071 ? -32.907 -24.077 -36.443 1.00 23.52 1071 MET A O 1
ATOM 8346 N N . VAL A 1 1072 ? -32.569 -24.708 -38.571 1.00 24.66 1072 VAL A N 1
ATOM 8347 C CA . VAL A 1 1072 ? -32.258 -23.384 -39.150 1.00 24.66 1072 VAL A CA 1
ATOM 8348 C C . VAL A 1 1072 ? -33.168 -23.031 -40.349 1.00 24.66 1072 VAL A C 1
ATOM 8350 O O . VAL A 1 1072 ? -33.657 -23.918 -41.042 1.00 24.66 1072 VAL A O 1
ATOM 8353 N N . LEU A 1 1073 ? -33.301 -21.719 -40.621 1.00 25.66 1073 LEU A N 1
ATOM 8354 C CA . LEU A 1 1073 ? -33.850 -21.051 -41.826 1.00 25.66 1073 LEU A CA 1
ATOM 8355 C C . LEU A 1 1073 ? -35.371 -21.084 -42.100 1.00 25.66 1073 LEU A C 1
ATOM 8357 O O . LEU A 1 1073 ? -35.928 -22.088 -42.533 1.00 25.66 1073 LEU A O 1
ATOM 8361 N N . ASN A 1 1074 ? -35.994 -19.896 -42.030 1.00 22.67 1074 ASN A N 1
ATOM 8362 C CA . ASN A 1 1074 ? -36.701 -19.202 -43.135 1.00 22.67 1074 ASN A CA 1
ATOM 8363 C C . ASN A 1 1074 ? -37.341 -17.886 -42.618 1.00 22.67 1074 ASN A C 1
ATOM 8365 O O . ASN A 1 1074 ? -37.695 -17.813 -41.448 1.00 22.67 1074 ASN A O 1
ATOM 8369 N N . ALA A 1 1075 ? -37.590 -16.828 -43.400 1.00 24.48 1075 ALA A N 1
ATOM 8370 C CA . ALA A 1 1075 ? -36.943 -16.323 -44.619 1.00 24.48 1075 ALA A CA 1
ATOM 8371 C C . ALA A 1 1075 ? -37.316 -14.827 -44.814 1.00 24.48 1075 ALA A C 1
ATOM 8373 O O . ALA A 1 1075 ? -38.318 -14.356 -44.286 1.00 24.48 1075 ALA A O 1
ATOM 8374 N N . ARG A 1 1076 ? -36.497 -14.094 -45.581 1.00 22.36 1076 ARG A N 1
ATOM 8375 C CA . ARG A 1 1076 ? -36.572 -12.647 -45.898 1.00 22.36 1076 ARG A CA 1
ATOM 8376 C C . ARG A 1 1076 ? -37.971 -12.059 -46.175 1.00 22.36 1076 ARG A C 1
ATOM 8378 O O . ARG A 1 1076 ? -38.744 -12.646 -46.924 1.00 22.36 1076 ARG A O 1
ATOM 8385 N N . CYS A 1 1077 ? -38.130 -10.768 -45.863 1.00 22.98 1077 CYS A N 1
ATOM 8386 C CA . CYS A 1 1077 ? -38.641 -9.792 -46.840 1.00 22.98 1077 CYS A CA 1
ATOM 8387 C C . CYS A 1 1077 ? -38.030 -8.396 -46.590 1.00 22.98 1077 CYS A C 1
ATOM 8389 O O . CYS A 1 1077 ? -37.751 -8.050 -45.446 1.00 22.98 1077 CYS A O 1
ATOM 8391 N N . SER A 1 1078 ? -37.790 -7.611 -47.646 1.00 22.55 1078 SER A N 1
ATOM 8392 C CA . SER A 1 1078 ? -37.089 -6.315 -47.579 1.00 22.55 1078 SER A CA 1
ATOM 8393 C C . SER A 1 1078 ? -37.549 -5.360 -48.683 1.00 22.55 1078 SER A C 1
ATOM 8395 O O . SER A 1 1078 ? -37.483 -5.743 -49.849 1.00 22.55 1078 SER A O 1
ATOM 8397 N N . TRP A 1 1079 ? -37.936 -4.133 -48.323 1.00 24.16 1079 TRP A N 1
ATOM 8398 C CA . TRP A 1 1079 ? -38.098 -2.982 -49.225 1.00 24.16 1079 TRP A CA 1
ATOM 8399 C C . TRP A 1 1079 ? -37.939 -1.669 -48.426 1.00 24.16 1079 TRP A C 1
ATOM 8401 O O . TRP A 1 1079 ? -38.211 -1.677 -47.228 1.00 24.16 1079 TRP A O 1
ATOM 8411 N N . ASP A 1 1080 ? -37.691 -0.500 -49.024 1.00 24.78 1080 ASP A N 1
ATOM 8412 C CA . ASP A 1 1080 ? -36.523 -0.099 -49.832 1.00 24.78 1080 ASP A CA 1
ATOM 8413 C C . ASP A 1 1080 ? -36.479 1.452 -49.930 1.00 24.78 1080 ASP A C 1
ATOM 8415 O O . ASP A 1 1080 ? -37.480 2.111 -49.667 1.00 24.78 1080 ASP A O 1
ATOM 8419 N N . ASN A 1 1081 ? -35.361 2.012 -50.403 1.00 25.34 1081 ASN A N 1
ATOM 8420 C CA . ASN A 1 1081 ? -35.217 3.352 -51.014 1.00 25.34 1081 ASN A CA 1
ATOM 8421 C C . ASN A 1 1081 ? -35.502 4.664 -50.221 1.00 25.34 1081 ASN A C 1
ATOM 8423 O O . ASN A 1 1081 ? -36.593 5.224 -50.240 1.00 25.34 1081 ASN A O 1
ATOM 8427 N N . ASN A 1 1082 ? -34.402 5.264 -49.740 1.00 24.88 1082 ASN A N 1
ATOM 8428 C CA . ASN A 1 1082 ? -33.724 6.408 -50.395 1.00 24.88 1082 ASN A CA 1
ATOM 8429 C C . ASN A 1 1082 ? -34.480 7.741 -50.649 1.00 24.88 1082 ASN A C 1
ATOM 8431 O O . ASN A 1 1082 ? -35.310 7.835 -51.552 1.00 24.88 1082 ASN A O 1
ATOM 8435 N N . GLN A 1 1083 ? -33.982 8.831 -50.039 1.00 24.69 1083 GLN A N 1
ATOM 8436 C CA . GLN A 1 1083 ? -33.842 10.118 -50.741 1.00 24.69 1083 GLN A CA 1
ATOM 8437 C C . GLN A 1 1083 ? -32.648 10.945 -50.223 1.00 24.69 1083 GLN A C 1
ATOM 8439 O O . GLN A 1 1083 ? -32.351 10.944 -49.030 1.00 24.69 1083 GLN A O 1
ATOM 8444 N N . GLN A 1 1084 ? -31.962 11.653 -51.128 1.00 24.84 1084 GLN A N 1
ATOM 8445 C CA . GLN A 1 1084 ? -30.814 12.523 -50.836 1.00 24.84 1084 GLN A CA 1
ATOM 8446 C C . GLN A 1 1084 ? -31.232 13.998 -50.770 1.00 24.84 1084 GLN A C 1
ATOM 8448 O O . GLN A 1 1084 ? -32.014 14.443 -51.607 1.00 24.84 1084 GLN A O 1
ATOM 8453 N N . VAL A 1 1085 ? -30.596 14.780 -49.891 1.00 22.66 1085 VAL A N 1
ATOM 8454 C CA . VAL A 1 1085 ? -30.431 16.238 -50.048 1.00 22.66 1085 VAL A CA 1
ATOM 8455 C C . VAL A 1 1085 ? -28.996 16.607 -49.645 1.00 22.66 1085 VAL A C 1
ATOM 8457 O O . VAL A 1 1085 ? -28.474 16.090 -48.661 1.00 22.66 1085 VAL A O 1
ATOM 8460 N N . GLN A 1 1086 ? -28.351 17.474 -50.426 1.00 21.16 1086 GLN A N 1
ATOM 8461 C CA . GLN A 1 1086 ? -27.060 18.114 -50.128 1.00 21.16 1086 GLN A CA 1
ATOM 8462 C C . GLN A 1 1086 ? -27.267 19.634 -49.970 1.00 21.16 1086 GLN A C 1
ATOM 8464 O O . GLN A 1 1086 ? -28.344 20.122 -50.305 1.00 21.16 1086 GLN A O 1
ATOM 8469 N N . VAL A 1 1087 ? -26.189 20.364 -49.630 1.00 23.31 1087 VAL A N 1
ATOM 8470 C CA . VAL A 1 1087 ? -26.061 21.842 -49.732 1.00 23.31 1087 VAL A CA 1
ATOM 8471 C C . VAL A 1 1087 ? -26.794 22.585 -48.580 1.00 23.31 1087 VAL A C 1
ATOM 8473 O O . VAL A 1 1087 ? -27.849 22.146 -48.141 1.00 23.31 1087 VAL A O 1
ATOM 8476 N N . GLU A 1 1088 ? -26.279 23.653 -47.950 1.00 21.75 1088 GLU A N 1
ATOM 8477 C CA . GLU A 1 1088 ? -25.113 24.518 -48.236 1.00 21.75 1088 GLU A CA 1
ATOM 8478 C C . GLU A 1 1088 ? -24.294 24.890 -46.976 1.00 21.75 1088 GLU A C 1
ATOM 8480 O O . GLU A 1 1088 ? -24.703 24.629 -45.846 1.00 21.75 1088 GLU A O 1
ATOM 8485 N N . ILE A 1 1089 ? -23.152 25.564 -47.174 1.00 25.42 1089 ILE A N 1
ATOM 8486 C CA . ILE A 1 1089 ? -22.353 26.204 -46.117 1.00 25.42 1089 ILE A CA 1
ATOM 8487 C C . ILE A 1 1089 ? -22.697 27.697 -46.045 1.00 25.42 1089 ILE A C 1
ATOM 8489 O O . ILE A 1 1089 ? -22.553 28.406 -47.037 1.00 25.42 1089 ILE A O 1
ATOM 8493 N N . TYR A 1 1090 ? -23.005 28.203 -44.850 1.00 22.88 1090 TYR A N 1
ATOM 8494 C CA . TYR A 1 1090 ? -22.868 29.623 -44.510 1.00 22.88 1090 TYR A CA 1
ATOM 8495 C C . TYR A 1 1090 ? -22.324 29.754 -43.086 1.00 22.88 1090 TYR A C 1
ATOM 8497 O O . TYR A 1 1090 ? -22.836 29.124 -42.165 1.00 22.88 1090 TYR A O 1
ATOM 8505 N N . GLY A 1 1091 ? -21.296 30.581 -42.895 1.00 22.47 1091 GLY A N 1
ATOM 8506 C CA . GLY A 1 1091 ? -20.718 30.854 -41.579 1.00 22.47 1091 GLY A CA 1
ATOM 8507 C C . GLY A 1 1091 ? -20.531 32.347 -41.346 1.00 22.47 1091 GLY A C 1
ATOM 8508 O O . GLY A 1 1091 ? -20.289 33.097 -42.298 1.00 22.47 1091 GLY A O 1
ATOM 8509 N N . ARG A 1 1092 ? -20.608 32.789 -40.083 1.00 22.66 1092 ARG A N 1
ATOM 8510 C CA . ARG A 1 1092 ? -20.086 34.104 -39.694 1.00 22.66 1092 ARG A CA 1
ATOM 8511 C C . ARG A 1 1092 ? -19.811 34.263 -38.196 1.00 22.66 1092 ARG A C 1
ATOM 8513 O O . ARG A 1 1092 ? -20.654 33.915 -37.383 1.00 22.66 1092 ARG A O 1
ATOM 8520 N N . SER A 1 1093 ? -18.683 34.930 -37.933 1.00 22.22 1093 SER A N 1
ATOM 8521 C CA . SER A 1 1093 ? -18.359 35.811 -36.794 1.00 22.22 1093 SER A CA 1
ATOM 8522 C C . SER A 1 1093 ? -18.453 35.280 -35.362 1.00 22.22 1093 SER A C 1
ATOM 8524 O O . SER A 1 1093 ? -19.505 34.868 -34.885 1.00 22.22 1093 SER A O 1
ATOM 8526 N N . GLU A 1 1094 ? -17.344 35.469 -34.650 1.00 28.00 1094 GLU A N 1
ATOM 8527 C CA . GLU A 1 1094 ? -17.243 35.413 -33.195 1.00 28.00 1094 GLU A CA 1
ATOM 8528 C C . GLU A 1 1094 ? -18.191 36.412 -32.508 1.00 28.00 1094 GLU A C 1
ATOM 8530 O O . GLU A 1 1094 ? -18.450 37.506 -33.019 1.00 28.00 1094 GLU A O 1
ATOM 8535 N N . ALA A 1 1095 ? -18.612 36.079 -31.289 1.00 23.98 1095 ALA A N 1
ATOM 8536 C CA . ALA A 1 1095 ? -19.042 37.046 -30.286 1.00 23.98 1095 ALA A CA 1
ATOM 8537 C C . ALA A 1 1095 ? -18.628 36.526 -28.902 1.00 23.98 1095 ALA A C 1
ATOM 8539 O O . ALA A 1 1095 ? -18.869 35.365 -28.577 1.00 23.98 1095 ALA A O 1
ATOM 8540 N N . GLN A 1 1096 ? -17.991 37.373 -28.092 1.00 27.67 1096 GLN A N 1
ATOM 8541 C CA . GLN A 1 1096 ? -17.669 37.037 -26.704 1.00 27.67 1096 GLN A CA 1
ATOM 8542 C C . GLN A 1 1096 ? -18.938 37.112 -25.846 1.00 27.67 1096 GLN A C 1
ATOM 8544 O O . GLN A 1 1096 ? -19.696 38.075 -25.950 1.00 27.67 1096 GLN A O 1
ATOM 8549 N N . ALA A 1 1097 ? -19.123 36.140 -24.954 1.00 24.41 1097 ALA A N 1
ATOM 8550 C CA . ALA A 1 1097 ? -20.087 36.202 -23.861 1.00 24.41 1097 ALA A CA 1
ATOM 8551 C C . ALA A 1 1097 ? -19.373 35.843 -22.550 1.00 24.41 1097 ALA A C 1
ATOM 8553 O O . ALA A 1 1097 ? -18.514 34.962 -22.526 1.00 24.41 1097 ALA A O 1
ATOM 8554 N N . SER A 1 1098 ? -19.685 36.568 -21.480 1.00 24.83 1098 SER A N 1
ATOM 8555 C CA . SER A 1 1098 ? -19.079 36.401 -20.159 1.00 24.83 1098 SER A CA 1
ATOM 8556 C C . SER A 1 1098 ? -19.760 35.283 -19.373 1.00 24.83 1098 SER A C 1
ATOM 8558 O O . SER A 1 1098 ? -20.960 35.358 -19.111 1.00 24.83 1098 SER A O 1
ATOM 8560 N N . ASN A 1 1099 ? -18.982 34.294 -18.932 1.00 24.75 1099 ASN A N 1
ATOM 8561 C CA . ASN A 1 1099 ? -19.436 33.309 -17.954 1.00 24.75 1099 ASN A CA 1
ATOM 8562 C C . ASN A 1 1099 ? -19.307 33.879 -16.534 1.00 24.75 1099 ASN A C 1
ATOM 8564 O O . ASN A 1 1099 ? -18.304 33.638 -15.863 1.00 24.75 1099 ASN A O 1
ATOM 8568 N N . ASP A 1 1100 ? -20.341 34.572 -16.059 1.00 24.97 1100 ASP A N 1
ATOM 8569 C CA . ASP A 1 1100 ? -20.615 34.627 -14.620 1.00 24.97 1100 ASP A CA 1
ATOM 8570 C C . ASP A 1 1100 ? -21.213 33.269 -14.220 1.00 24.97 1100 ASP A C 1
ATOM 8572 O O . ASP A 1 1100 ? -22.409 33.027 -14.379 1.00 24.97 1100 ASP A O 1
ATOM 8576 N N . CYS A 1 1101 ? -20.365 32.341 -13.771 1.00 24.72 1101 CYS A N 1
ATOM 8577 C CA . CYS A 1 1101 ? -20.823 31.096 -13.155 1.00 24.72 1101 CYS A CA 1
ATOM 8578 C C . CYS A 1 1101 ? -21.056 31.347 -11.664 1.00 24.72 1101 CYS A C 1
ATOM 8580 O O . CYS A 1 1101 ? -20.113 31.669 -10.941 1.00 24.72 1101 CYS A O 1
ATOM 8582 N N . GLU A 1 1102 ? -22.297 31.192 -11.206 1.00 23.67 1102 GLU A N 1
ATOM 8583 C CA . GLU A 1 1102 ? -22.601 31.181 -9.776 1.00 23.67 1102 GLU A CA 1
ATOM 8584 C C . GLU A 1 1102 ? -21.876 30.001 -9.111 1.00 23.67 1102 GLU A C 1
ATOM 8586 O O . GLU A 1 1102 ? -21.921 28.872 -9.606 1.00 23.67 1102 GLU A O 1
ATOM 8591 N N . VAL A 1 1103 ? -21.190 30.264 -7.996 1.00 24.44 1103 VAL A N 1
ATOM 8592 C CA . VAL A 1 1103 ? -20.599 29.205 -7.171 1.00 24.44 1103 VAL A CA 1
ATOM 8593 C C . VAL A 1 1103 ? -21.738 28.503 -6.442 1.00 24.44 1103 VAL A C 1
ATOM 8595 O O . VAL A 1 1103 ? -22.422 29.116 -5.624 1.00 24.44 1103 VAL A O 1
ATOM 8598 N N . VAL A 1 1104 ? -21.940 27.228 -6.758 1.00 24.09 1104 VAL A N 1
ATOM 8599 C CA . VAL A 1 1104 ? -22.779 26.319 -5.974 1.00 24.09 1104 VAL A CA 1
ATOM 8600 C C . VAL A 1 1104 ? -21.871 25.685 -4.925 1.00 24.09 1104 VAL A C 1
ATOM 8602 O O . VAL A 1 1104 ? -20.844 25.120 -5.290 1.00 24.09 1104 VAL A O 1
ATOM 8605 N N . ASP A 1 1105 ? -22.214 25.817 -3.643 1.00 26.20 1105 ASP A N 1
ATOM 8606 C CA . ASP A 1 1105 ? -21.437 25.223 -2.549 1.00 26.20 1105 ASP A CA 1
ATOM 8607 C C . ASP A 1 1105 ? -21.478 23.683 -2.613 1.00 26.20 1105 ASP A C 1
ATOM 8609 O O . ASP A 1 1105 ? -22.550 23.083 -2.737 1.00 26.20 1105 ASP A O 1
ATOM 8613 N N . ASP A 1 1106 ? -20.314 23.041 -2.486 1.00 34.88 1106 ASP A N 1
ATOM 8614 C CA . ASP A 1 1106 ? -20.179 21.583 -2.421 1.00 34.88 1106 ASP A CA 1
ATOM 8615 C C . ASP A 1 1106 ? -20.661 21.054 -1.047 1.00 34.88 1106 ASP A C 1
ATOM 8617 O O . ASP A 1 1106 ? -19.892 20.971 -0.083 1.00 34.88 1106 ASP A O 1
ATOM 8621 N N . GLU A 1 1107 ? -21.945 20.688 -0.924 1.00 37.81 1107 GLU A N 1
ATOM 8622 C CA . GLU A 1 1107 ? -22.486 20.080 0.305 1.00 37.81 1107 GLU A CA 1
ATOM 8623 C C . GLU A 1 1107 ? -21.890 18.680 0.566 1.00 37.81 1107 GLU A C 1
ATOM 8625 O O . GLU A 1 1107 ? -22.359 17.658 0.058 1.00 37.81 1107 GLU A O 1
ATOM 8630 N N . VAL A 1 1108 ? -20.868 18.620 1.426 1.00 42.38 1108 VAL A N 1
ATOM 8631 C CA . VAL A 1 1108 ? -20.302 17.361 1.937 1.00 42.38 1108 VAL A CA 1
ATOM 8632 C C . VAL A 1 1108 ? -21.366 16.571 2.704 1.00 42.38 1108 VAL A C 1
ATOM 8634 O O . VAL A 1 1108 ? -21.880 17.021 3.730 1.00 42.38 1108 VAL A O 1
ATOM 8637 N N . VAL A 1 1109 ? -21.638 15.337 2.269 1.00 46.34 1109 VAL A N 1
ATOM 8638 C CA . VAL A 1 1109 ? -22.558 14.431 2.973 1.00 46.34 1109 VAL A CA 1
ATOM 8639 C C . VAL A 1 1109 ? -21.879 13.880 4.231 1.00 46.34 1109 VAL A C 1
ATOM 8641 O O . VAL A 1 1109 ? -21.066 12.952 4.189 1.00 46.34 1109 VAL A O 1
ATOM 8644 N N . ILE A 1 1110 ? -22.218 14.476 5.375 1.00 42.19 1110 ILE A N 1
ATOM 8645 C CA . ILE A 1 1110 ? -21.698 14.104 6.693 1.00 42.19 1110 ILE A CA 1
ATOM 8646 C C . ILE A 1 1110 ? -22.428 12.858 7.218 1.00 42.19 1110 ILE A C 1
ATOM 8648 O O . ILE A 1 1110 ? -23.630 12.890 7.483 1.00 42.19 1110 ILE A O 1
ATOM 8652 N N . ILE A 1 1111 ? -21.689 11.765 7.434 1.00 41.41 1111 ILE A N 1
ATOM 8653 C CA . ILE A 1 1111 ? -22.223 10.515 7.996 1.00 41.41 1111 ILE A CA 1
ATOM 8654 C C . ILE A 1 1111 ? -21.683 10.339 9.421 1.00 41.41 1111 ILE A C 1
ATOM 8656 O O . ILE A 1 1111 ? -20.481 10.143 9.618 1.00 41.41 1111 ILE A O 1
ATOM 8660 N N . SER A 1 1112 ? -22.571 10.387 10.423 1.00 40.34 1112 SER A N 1
ATOM 8661 C CA . SER A 1 1112 ? -22.211 10.207 11.839 1.00 40.34 1112 SER A CA 1
ATOM 8662 C C . SER A 1 1112 ? -22.658 8.841 12.398 1.00 40.34 1112 SER A C 1
ATOM 8664 O O . SER A 1 1112 ? -23.690 8.303 11.977 1.00 40.34 1112 SER A O 1
ATOM 8666 N N . PRO A 1 1113 ? -21.953 8.276 13.401 1.00 38.81 1113 PRO A N 1
ATOM 8667 C CA . PRO A 1 1113 ? -22.330 7.008 14.036 1.00 38.81 1113 PRO A CA 1
ATOM 8668 C C . PRO A 1 1113 ? -23.738 6.981 14.659 1.00 38.81 1113 PRO A C 1
ATOM 8670 O O . PRO A 1 1113 ? -24.365 5.922 14.692 1.00 38.81 1113 PRO A O 1
ATOM 8673 N N . ARG A 1 1114 ? -24.273 8.126 15.119 1.00 41.03 1114 ARG A N 1
ATOM 8674 C CA . ARG A 1 1114 ? -25.660 8.212 15.623 1.00 41.03 1114 ARG A CA 1
ATOM 8675 C C . ARG A 1 1114 ? -26.692 8.196 14.483 1.00 41.03 1114 ARG A C 1
ATOM 8677 O O . ARG A 1 1114 ? -27.724 7.541 14.616 1.00 41.03 1114 ARG A O 1
ATOM 8684 N N . VAL A 1 1115 ? -26.401 8.827 13.341 1.00 37.91 1115 VAL A N 1
ATOM 8685 C CA . VAL A 1 1115 ? -27.262 8.758 12.140 1.00 37.91 1115 VAL A CA 1
ATOM 8686 C C . VAL A 1 1115 ? -27.275 7.340 11.550 1.00 37.91 1115 VAL A C 1
ATOM 8688 O O . VAL A 1 1115 ? -28.338 6.849 11.169 1.00 37.91 1115 VAL A O 1
ATOM 8691 N N . TYR A 1 1116 ? -26.137 6.639 11.565 1.00 38.06 1116 TYR A N 1
ATOM 8692 C CA . TYR A 1 1116 ? -26.026 5.226 11.174 1.00 38.06 1116 TYR A CA 1
ATOM 8693 C C . TYR A 1 1116 ? -26.983 4.310 11.968 1.00 38.06 1116 TYR A C 1
ATOM 8695 O O . TYR A 1 1116 ? -27.698 3.497 11.374 1.00 38.06 1116 TYR A O 1
ATOM 8703 N N . ALA A 1 1117 ? -27.084 4.490 13.292 1.00 38.12 1117 ALA A N 1
ATOM 8704 C CA . ALA A 1 1117 ? -28.034 3.745 14.124 1.00 38.12 1117 ALA A CA 1
ATOM 8705 C C . ALA A 1 1117 ? -29.506 4.041 13.758 1.00 38.12 1117 ALA A C 1
ATOM 8707 O O . ALA A 1 1117 ? -30.325 3.123 13.664 1.00 38.12 1117 ALA A O 1
ATOM 8708 N N . GLN A 1 1118 ? -29.849 5.305 13.485 1.00 33.12 1118 GLN A N 1
ATOM 8709 C CA . GLN A 1 1118 ? -31.215 5.697 13.112 1.00 33.12 1118 GLN A CA 1
ATOM 8710 C C . GLN A 1 1118 ? -31.627 5.208 11.712 1.00 33.12 1118 GLN A C 1
ATOM 8712 O O . GLN A 1 1118 ? -32.754 4.736 11.533 1.00 33.12 1118 GLN A O 1
ATOM 8717 N N . ALA A 1 1119 ? -30.724 5.258 10.726 1.00 31.69 1119 ALA A N 1
ATOM 8718 C CA . ALA A 1 1119 ? -30.994 4.821 9.353 1.00 31.69 1119 ALA A CA 1
ATOM 8719 C C . ALA A 1 1119 ? -31.443 3.347 9.288 1.00 31.69 1119 ALA A C 1
ATOM 8721 O O . ALA A 1 1119 ? -32.424 3.012 8.615 1.00 31.69 1119 ALA A O 1
ATOM 8722 N N . LYS A 1 1120 ? -30.790 2.483 10.077 1.00 31.30 1120 LYS A N 1
ATOM 8723 C CA . LYS A 1 1120 ? -31.083 1.045 10.201 1.00 31.30 1120 LYS A CA 1
ATOM 8724 C C . LYS A 1 1120 ? -32.523 0.751 10.649 1.00 31.30 1120 LYS A C 1
ATOM 8726 O O . LYS A 1 1120 ? -33.116 -0.234 10.207 1.00 31.30 1120 LYS A O 1
ATOM 8731 N N . ASN A 1 1121 ? -33.107 1.616 11.483 1.00 30.69 1121 ASN A N 1
ATOM 8732 C CA . ASN A 1 1121 ? -34.454 1.435 12.030 1.00 30.69 1121 ASN A CA 1
ATOM 8733 C C . ASN A 1 1121 ? -35.574 1.938 11.102 1.00 30.69 1121 ASN A C 1
ATOM 8735 O O . ASN A 1 1121 ? -36.669 1.371 11.113 1.00 30.69 1121 ASN A O 1
ATOM 8739 N N . ASN A 1 1122 ? -35.319 2.933 10.246 1.00 28.61 1122 ASN A N 1
ATOM 8740 C CA . ASN A 1 1122 ? -36.333 3.431 9.304 1.00 28.61 1122 ASN A CA 1
ATOM 8741 C C . ASN A 1 1122 ? -36.666 2.418 8.193 1.00 28.61 1122 ASN A C 1
ATOM 8743 O O . ASN A 1 1122 ? -37.821 2.324 7.782 1.00 28.61 1122 ASN A O 1
ATOM 8747 N N . SER A 1 1123 ? -35.699 1.589 7.783 1.00 27.69 1123 SER A N 1
ATOM 8748 C CA . SER A 1 1123 ? -35.907 0.498 6.812 1.00 27.69 1123 SER A CA 1
ATOM 8749 C C . SER A 1 1123 ? -36.941 -0.551 7.276 1.00 27.69 1123 SER A C 1
ATOM 8751 O O . SER A 1 1123 ? -37.624 -1.172 6.464 1.00 27.69 1123 SER A O 1
ATOM 8753 N N . ARG A 1 1124 ? -37.123 -0.726 8.595 1.00 29.06 1124 ARG A N 1
ATOM 8754 C CA . ARG A 1 1124 ? -37.949 -1.801 9.180 1.00 29.06 1124 ARG A CA 1
ATOM 8755 C C . ARG A 1 1124 ? -39.382 -1.408 9.564 1.00 29.06 1124 ARG A C 1
ATOM 8757 O O . ARG A 1 1124 ? -40.110 -2.256 10.066 1.00 29.06 1124 ARG A O 1
ATOM 8764 N N . ARG A 1 1125 ? -39.814 -0.160 9.335 1.00 27.30 1125 ARG A N 1
ATOM 8765 C CA . ARG A 1 1125 ? -41.133 0.352 9.783 1.00 27.30 1125 ARG A CA 1
ATOM 8766 C C . ARG A 1 1125 ? -42.252 0.346 8.726 1.00 27.30 1125 ARG A C 1
ATOM 8768 O O . ARG A 1 1125 ? -43.331 0.856 9.000 1.00 27.30 1125 ARG A O 1
ATOM 8775 N N . ASN A 1 1126 ? -42.021 -0.243 7.548 1.00 28.77 1126 ASN A N 1
ATOM 8776 C CA . ASN A 1 1126 ? -42.987 -0.281 6.434 1.00 28.77 1126 ASN A CA 1
ATOM 8777 C C . ASN A 1 1126 ? -43.655 -1.654 6.193 1.00 28.77 1126 ASN A C 1
ATOM 8779 O O . ASN A 1 1126 ? -44.231 -1.879 5.129 1.00 28.77 1126 ASN A O 1
ATOM 8783 N N . LEU A 1 1127 ? -43.633 -2.562 7.174 1.00 29.73 1127 LEU A N 1
ATOM 8784 C CA . LEU A 1 1127 ? -44.556 -3.701 7.242 1.00 29.73 1127 LEU A CA 1
ATOM 8785 C C . LEU A 1 1127 ? -45.231 -3.717 8.619 1.00 29.73 1127 LEU A C 1
ATOM 8787 O O . LEU A 1 1127 ? -44.546 -3.529 9.617 1.00 29.73 1127 LEU A O 1
ATOM 8791 N N . GLU A 1 1128 ? -46.547 -3.983 8.630 1.00 24.09 1128 GLU A N 1
ATOM 8792 C CA . GLU A 1 1128 ? -47.431 -4.063 9.815 1.00 24.09 1128 GLU A CA 1
ATOM 8793 C C . GLU A 1 1128 ? -47.621 -2.707 10.558 1.00 24.09 1128 GLU A C 1
ATOM 8795 O O . GLU A 1 1128 ? -46.667 -2.065 10.969 1.00 24.09 1128 GLU A O 1
ATOM 8800 N N . VAL A 1 1129 ? -48.823 -2.146 10.777 1.00 26.39 1129 VAL A N 1
ATOM 8801 C CA . VAL A 1 1129 ? -50.227 -2.558 10.534 1.00 26.39 1129 VAL A CA 1
ATOM 8802 C C . VAL A 1 1129 ? -51.068 -1.309 10.202 1.00 26.39 1129 VAL A C 1
ATOM 8804 O O . VAL A 1 1129 ? -50.845 -0.259 10.808 1.00 26.39 1129 VAL A O 1
ATOM 8807 N N . ARG A 1 1130 ? -52.110 -1.409 9.352 1.00 23.36 1130 ARG A N 1
ATOM 8808 C CA . ARG A 1 1130 ? -53.250 -0.465 9.421 1.00 23.36 1130 ARG A CA 1
ATOM 8809 C C . ARG A 1 1130 ? -54.576 -1.016 8.869 1.00 23.36 1130 ARG A C 1
ATOM 8811 O O . ARG A 1 1130 ? -54.787 -1.010 7.663 1.00 23.36 1130 ARG A O 1
ATOM 8818 N N . ASP A 1 1131 ? -55.471 -1.423 9.770 1.00 24.16 1131 ASP A N 1
ATOM 8819 C CA . ASP A 1 1131 ? -56.859 -1.843 9.501 1.00 24.16 1131 ASP A CA 1
ATOM 8820 C C . ASP A 1 1131 ? -57.639 -1.865 10.843 1.00 24.16 1131 ASP A C 1
ATOM 8822 O O . ASP A 1 1131 ? -57.096 -2.369 11.823 1.00 24.16 1131 ASP A O 1
ATOM 8826 N N . GLY A 1 1132 ? -58.863 -1.348 11.034 1.00 25.22 1132 GLY A N 1
ATOM 8827 C CA . GLY A 1 1132 ? -59.581 -0.254 10.346 1.00 25.22 1132 GLY A CA 1
ATOM 8828 C C . GLY A 1 1132 ? -59.668 0.994 11.264 1.00 25.22 1132 GLY A C 1
ATOM 8829 O O . GLY A 1 1132 ? -58.704 1.288 11.963 1.00 25.22 1132 GLY A O 1
ATOM 8830 N N . SER A 1 1133 ? -60.745 1.793 11.365 1.00 23.19 1133 SER A N 1
ATOM 8831 C CA . SER A 1 1133 ? -62.062 1.825 10.692 1.00 23.19 1133 SER A CA 1
ATOM 8832 C C . SER A 1 1133 ? -62.788 3.169 10.970 1.00 23.19 1133 SER A C 1
ATOM 8834 O O . SER A 1 1133 ? -62.626 3.677 12.076 1.00 23.19 1133 SER A O 1
ATOM 8836 N N . ALA A 1 1134 ? -63.680 3.631 10.068 1.00 24.52 1134 ALA A N 1
ATOM 8837 C CA . ALA A 1 1134 ? -64.715 4.686 10.275 1.00 24.52 1134 ALA A CA 1
ATOM 8838 C C . ALA A 1 1134 ? -64.230 6.149 10.540 1.00 24.52 1134 ALA A C 1
ATOM 8840 O O . ALA A 1 1134 ? -63.154 6.351 11.086 1.00 24.52 1134 ALA A O 1
ATOM 8841 N N . THR A 1 1135 ? -64.937 7.248 10.202 1.00 24.45 1135 THR A N 1
ATOM 8842 C CA . THR A 1 1135 ? -66.137 7.529 9.356 1.00 24.45 1135 THR A CA 1
ATOM 8843 C C . THR A 1 1135 ? -66.225 9.044 9.062 1.00 24.45 1135 THR A C 1
ATOM 8845 O O . THR A 1 1135 ? -66.006 9.797 10.000 1.00 24.45 1135 THR A O 1
ATOM 8848 N N . ASN A 1 1136 ? -66.691 9.438 7.858 1.00 25.14 1136 ASN A N 1
ATOM 8849 C CA . ASN A 1 1136 ? -67.364 10.710 7.454 1.00 25.14 1136 ASN A CA 1
ATOM 8850 C C . ASN A 1 1136 ? -66.680 12.076 7.787 1.00 25.14 1136 ASN A C 1
ATOM 8852 O O . ASN A 1 1136 ? -65.989 12.212 8.782 1.00 25.14 1136 ASN A O 1
ATOM 8856 N N . SER A 1 1137 ? -66.830 13.177 7.034 1.00 25.20 1137 SER A N 1
ATOM 8857 C CA . SER A 1 1137 ? -67.668 13.553 5.870 1.00 25.20 1137 SER A CA 1
ATOM 8858 C C . SER A 1 1137 ? -66.823 14.379 4.854 1.00 25.20 1137 SER A C 1
ATOM 8860 O O . SER A 1 1137 ? -65.819 14.959 5.248 1.00 25.20 1137 SER A O 1
ATOM 8862 N N . GLU A 1 1138 ? -67.050 14.404 3.528 1.00 28.48 1138 GLU A N 1
ATOM 8863 C CA . GLU A 1 1138 ? -68.196 15.005 2.790 1.00 28.48 1138 GLU A CA 1
ATOM 8864 C C . GLU A 1 1138 ? -68.353 16.526 3.088 1.00 28.48 1138 GLU A C 1
ATOM 8866 O O . GLU A 1 1138 ? -68.289 16.894 4.258 1.00 28.48 1138 GLU A O 1
ATOM 8871 N N . ARG A 1 1139 ? -68.544 17.497 2.163 1.00 30.00 1139 ARG A N 1
ATOM 8872 C CA . ARG A 1 1139 ? -69.065 17.650 0.758 1.00 30.00 1139 ARG A CA 1
ATOM 8873 C C . ARG A 1 1139 ? -68.358 18.877 0.088 1.00 30.00 1139 ARG A C 1
ATOM 8875 O O . ARG A 1 1139 ? -67.676 19.579 0.823 1.00 30.00 1139 ARG A O 1
ATOM 8882 N N . GLN A 1 1140 ? -68.461 19.338 -1.178 1.00 30.50 1140 GLN A N 1
ATOM 8883 C CA . GLN A 1 1140 ? -68.995 19.009 -2.541 1.00 30.50 1140 GLN A CA 1
ATOM 8884 C C . GLN A 1 1140 ? -68.445 20.123 -3.506 1.00 30.50 1140 GLN A C 1
ATOM 8886 O O . GLN A 1 1140 ? -67.965 21.131 -2.996 1.00 30.50 1140 GLN A O 1
ATOM 8891 N N . ASN A 1 1141 ? -68.479 20.149 -4.855 1.00 27.08 1141 ASN A N 1
ATOM 8892 C CA . ASN A 1 1141 ? -68.941 19.277 -5.967 1.00 27.08 1141 ASN A CA 1
ATOM 8893 C C . ASN A 1 1141 ? -67.708 18.979 -6.887 1.00 27.08 1141 ASN A C 1
ATOM 8895 O O . ASN A 1 1141 ? -66.628 18.836 -6.331 1.00 27.08 1141 ASN A O 1
ATOM 8899 N N . GLY A 1 1142 ? -67.693 18.886 -8.234 1.00 26.86 1142 GLY A N 1
ATOM 8900 C CA . GLY A 1 1142 ? -68.673 18.851 -9.352 1.00 26.86 1142 GLY A CA 1
ATOM 8901 C C . GLY A 1 1142 ? -67.903 18.878 -10.699 1.00 26.86 1142 GLY A C 1
ATOM 8902 O O . GLY A 1 1142 ? -66.806 19.422 -10.717 1.00 26.86 1142 GLY A O 1
ATOM 8903 N N . HIS A 1 1143 ? -68.344 18.340 -11.846 1.00 29.45 1143 HIS A N 1
ATOM 8904 C CA . HIS A 1 1143 ? -69.633 17.775 -12.294 1.00 29.45 1143 HIS A CA 1
ATOM 8905 C C . HIS A 1 1143 ? -69.389 16.885 -13.555 1.00 29.45 1143 HIS A C 1
ATOM 8907 O O . HIS A 1 1143 ? -68.538 17.276 -14.342 1.00 29.45 1143 HIS A O 1
ATOM 8913 N N . THR A 1 1144 ? -70.170 15.799 -13.773 1.00 26.67 1144 THR A N 1
ATOM 8914 C CA . THR A 1 1144 ? -70.572 15.169 -15.088 1.00 26.67 1144 THR A CA 1
ATOM 8915 C C . THR A 1 1144 ? -69.493 14.746 -16.136 1.00 26.67 1144 THR A C 1
ATOM 8917 O O . THR A 1 1144 ? -68.526 15.458 -16.347 1.00 26.67 1144 THR A O 1
ATOM 8920 N N . ASP A 1 1145 ? -69.578 13.637 -16.900 1.00 24.56 1145 ASP A N 1
ATOM 8921 C CA . ASP A 1 1145 ? -70.694 12.709 -17.198 1.00 24.56 1145 ASP A CA 1
ATOM 8922 C C . ASP A 1 1145 ? -70.269 11.271 -17.639 1.00 24.56 1145 ASP A C 1
ATOM 8924 O O . ASP A 1 1145 ? -69.204 11.073 -18.213 1.00 24.56 1145 ASP A O 1
ATOM 8928 N N . VAL A 1 1146 ? -71.174 10.307 -17.382 1.00 26.56 1146 VAL A N 1
ATOM 8929 C CA . VAL A 1 1146 ? -71.570 9.051 -18.101 1.00 26.56 1146 VAL A CA 1
ATOM 8930 C C . VAL A 1 1146 ? -70.538 8.132 -18.851 1.00 26.56 1146 VAL A C 1
ATOM 8932 O O . VAL A 1 1146 ? -69.846 8.585 -19.756 1.00 26.56 1146 VAL A O 1
ATOM 8935 N N . PRO A 1 1147 ? -70.530 6.790 -18.596 1.00 49.97 1147 PRO A N 1
ATOM 8936 C CA . PRO A 1 1147 ? -69.748 5.746 -19.314 1.00 49.97 1147 PRO A CA 1
ATOM 8937 C C . PRO A 1 1147 ? -70.619 4.930 -20.328 1.00 49.97 1147 PRO A C 1
ATOM 8939 O O . PRO A 1 1147 ? -71.737 5.381 -20.589 1.00 49.97 1147 PRO A O 1
ATOM 8942 N N . PRO A 1 1148 ? -70.227 3.741 -20.894 1.00 42.66 1148 PRO A N 1
ATOM 8943 C CA . PRO A 1 1148 ? -70.366 2.466 -20.137 1.00 42.66 1148 PRO A CA 1
ATOM 8944 C C . PRO A 1 1148 ? -69.570 1.182 -20.583 1.00 42.66 1148 PRO A C 1
ATOM 8946 O O . PRO A 1 1148 ? -69.110 1.042 -21.709 1.00 42.66 1148 PRO A O 1
ATOM 8949 N N . GLN A 1 1149 ? -69.621 0.167 -19.698 1.00 24.11 1149 GLN A N 1
ATOM 8950 C CA . GLN A 1 1149 ? -69.526 -1.308 -19.900 1.00 24.11 1149 GLN A CA 1
ATOM 8951 C C . GLN A 1 1149 ? -68.192 -2.098 -19.796 1.00 24.11 1149 GLN A C 1
ATOM 8953 O O . GLN A 1 1149 ? -67.126 -1.736 -20.278 1.00 24.11 1149 GLN A O 1
ATOM 8958 N N . LEU A 1 1150 ? -68.368 -3.255 -19.142 1.00 23.08 1150 LEU A N 1
ATOM 8959 C CA . LEU A 1 1150 ? -67.507 -4.410 -18.826 1.00 23.08 1150 LEU A CA 1
ATOM 8960 C C . LEU A 1 1150 ? -68.116 -5.632 -19.582 1.00 23.08 1150 LEU A C 1
ATOM 8962 O O . LEU A 1 1150 ? -69.284 -5.513 -19.971 1.00 23.08 1150 LEU A O 1
ATOM 8966 N N . PRO A 1 1151 ? -67.452 -6.804 -19.779 1.00 30.16 1151 PRO A N 1
ATOM 8967 C CA . PRO A 1 1151 ? -67.362 -7.784 -18.676 1.00 30.16 1151 PRO A CA 1
ATOM 8968 C C . PRO A 1 1151 ? -66.192 -8.807 -18.689 1.00 30.16 1151 PRO A C 1
ATOM 8970 O O . PRO A 1 1151 ? -65.621 -9.156 -19.718 1.00 30.16 1151 PRO A O 1
ATOM 8973 N N . VAL A 1 1152 ? -65.943 -9.397 -17.513 1.00 29.12 1152 VAL A N 1
ATOM 8974 C CA . VAL A 1 1152 ? -65.314 -10.728 -17.320 1.00 29.12 1152 VAL A CA 1
ATOM 8975 C C . VAL A 1 1152 ? -66.446 -11.755 -17.120 1.00 29.12 1152 VAL A C 1
ATOM 8977 O O . VAL A 1 1152 ? -67.502 -11.342 -16.630 1.00 29.12 1152 VAL A O 1
ATOM 8980 N N . PRO A 1 1153 ? -66.296 -13.060 -17.449 1.00 30.91 1153 PRO A N 1
ATOM 8981 C CA . PRO A 1 1153 ? -66.256 -14.056 -16.350 1.00 30.91 1153 PRO A CA 1
ATOM 8982 C C . PRO A 1 1153 ? -65.559 -15.424 -16.647 1.00 30.91 1153 PRO A C 1
ATOM 8984 O O . PRO A 1 1153 ? -65.184 -15.727 -17.773 1.00 30.91 1153 PRO A O 1
ATOM 8987 N N . LEU A 1 1154 ? -65.537 -16.284 -15.608 1.00 22.73 1154 LEU A N 1
ATOM 8988 C CA . LEU A 1 1154 ? -65.421 -17.768 -15.588 1.00 22.73 1154 LEU A CA 1
ATOM 8989 C C . LEU A 1 1154 ? -64.042 -18.480 -15.501 1.00 22.73 1154 LEU A C 1
ATOM 8991 O O . LEU A 1 1154 ? -63.379 -18.788 -16.485 1.00 22.73 1154 LEU A O 1
ATOM 8995 N N . LEU A 1 1155 ? -63.745 -18.926 -14.271 1.00 20.47 1155 LEU A N 1
ATOM 8996 C CA . LEU A 1 1155 ? -63.205 -20.262 -13.919 1.00 20.47 1155 LEU A CA 1
ATOM 8997 C C . LEU A 1 1155 ? -64.316 -21.352 -14.105 1.00 20.47 1155 LEU A C 1
ATOM 8999 O O . LEU A 1 1155 ? -65.447 -20.936 -14.375 1.00 20.47 1155 LEU A O 1
ATOM 9003 N N . PRO A 1 1156 ? -64.135 -22.687 -13.858 1.00 29.92 1156 PRO A N 1
ATOM 9004 C CA . PRO A 1 1156 ? -62.993 -23.436 -13.278 1.00 29.92 1156 PRO A CA 1
ATOM 9005 C C . PRO A 1 1156 ? -62.696 -24.827 -13.952 1.00 29.92 1156 PRO A C 1
ATOM 9007 O O . PRO A 1 1156 ? -63.258 -25.169 -14.983 1.00 29.92 1156 PRO A O 1
ATOM 9010 N N . LEU A 1 1157 ? -61.909 -25.675 -13.252 1.00 20.27 1157 LEU A N 1
ATOM 9011 C CA . LEU A 1 1157 ? -61.932 -27.166 -13.199 1.00 20.27 1157 LEU A CA 1
ATOM 9012 C C . LEU A 1 1157 ? -60.939 -28.035 -14.023 1.00 20.27 1157 LEU A C 1
ATOM 9014 O O . LEU A 1 1157 ? -60.882 -28.028 -15.241 1.00 20.27 1157 LEU A O 1
ATOM 9018 N N . HIS A 1 1158 ? -60.324 -28.960 -13.266 1.00 22.00 1158 HIS A N 1
ATOM 9019 C CA . HIS A 1 1158 ? -59.995 -30.362 -13.597 1.00 22.00 1158 HIS A CA 1
ATOM 9020 C C . HIS A 1 1158 ? -58.839 -30.747 -14.551 1.00 22.00 1158 HIS A C 1
ATOM 9022 O O . HIS A 1 1158 ? -59.023 -31.300 -15.627 1.00 22.00 1158 HIS A O 1
ATOM 9028 N N . CYS A 1 1159 ? -57.624 -30.705 -13.990 1.00 20.19 1159 CYS A N 1
ATOM 9029 C CA . CYS A 1 1159 ? -56.886 -31.912 -13.557 1.00 20.19 1159 CYS A CA 1
ATOM 9030 C C . CYS A 1 1159 ? -57.246 -33.258 -14.228 1.00 20.19 1159 CYS A C 1
ATOM 9032 O O . CYS A 1 1159 ? -58.312 -33.787 -13.928 1.00 20.19 1159 CYS A O 1
ATOM 9034 N N . HIS A 1 1160 ? -56.278 -33.893 -14.913 1.00 24.64 1160 HIS A N 1
ATOM 9035 C CA . HIS A 1 1160 ? -55.893 -35.329 -14.859 1.00 24.64 1160 HIS A CA 1
ATOM 9036 C C . HIS A 1 1160 ? -54.700 -35.583 -15.827 1.00 24.64 1160 HIS A C 1
ATOM 9038 O O . HIS A 1 1160 ? -54.608 -34.903 -16.836 1.00 24.64 1160 HIS A O 1
ATOM 9044 N N . LYS A 1 1161 ? -53.766 -36.536 -15.646 1.00 21.89 1161 LYS A N 1
ATOM 9045 C CA . LYS A 1 1161 ? -53.326 -37.327 -14.472 1.00 21.89 1161 LYS A CA 1
ATOM 9046 C C . LYS A 1 1161 ? -51.995 -38.054 -14.807 1.00 21.89 1161 LYS A C 1
ATOM 9048 O O . LYS A 1 1161 ? -51.928 -38.732 -15.816 1.00 21.89 1161 LYS A O 1
ATOM 9053 N N . ARG A 1 1162 ? -51.067 -38.105 -13.836 1.00 23.36 1162 ARG A N 1
ATOM 9054 C CA . ARG A 1 1162 ? -50.220 -39.278 -13.474 1.00 23.36 1162 ARG A CA 1
ATOM 9055 C C . ARG A 1 1162 ? -49.173 -39.875 -14.465 1.00 23.36 1162 ARG A C 1
ATOM 9057 O O . ARG A 1 1162 ? -49.541 -40.658 -15.326 1.00 23.36 1162 ARG A O 1
ATOM 9064 N N . ARG A 1 1163 ? -47.922 -39.882 -13.950 1.00 23.39 1163 ARG A N 1
ATOM 9065 C CA . ARG A 1 1163 ? -47.064 -41.075 -13.644 1.00 23.39 1163 ARG A CA 1
ATOM 9066 C C . ARG A 1 1163 ? -46.291 -41.740 -14.820 1.00 23.39 1163 ARG A C 1
ATOM 9068 O O . ARG A 1 1163 ? -46.684 -41.586 -15.959 1.00 23.39 1163 ARG A O 1
ATOM 9075 N N . ARG A 1 1164 ? -45.203 -42.512 -14.588 1.00 25.17 1164 ARG A N 1
ATOM 9076 C CA . ARG A 1 1164 ? -44.768 -43.226 -13.351 1.00 25.17 1164 ARG A CA 1
ATOM 9077 C C . ARG A 1 1164 ? -43.240 -43.526 -13.294 1.00 25.17 1164 ARG A C 1
ATOM 9079 O O . ARG A 1 1164 ? -42.775 -44.215 -14.184 1.00 25.17 1164 ARG A O 1
ATOM 9086 N N . THR A 1 1165 ? -42.583 -43.215 -12.154 1.00 24.00 1165 THR A N 1
ATOM 9087 C CA . THR A 1 1165 ? -41.529 -44.024 -11.436 1.00 24.00 1165 THR A CA 1
ATOM 9088 C C . THR A 1 1165 ? -40.191 -44.374 -12.128 1.00 24.00 1165 THR A C 1
ATOM 9090 O O . THR A 1 1165 ? -40.135 -44.337 -13.342 1.00 24.00 1165 THR A O 1
ATOM 9093 N N . LEU A 1 1166 ? -39.076 -44.770 -11.474 1.00 24.27 1166 LEU A N 1
ATOM 9094 C CA . LEU A 1 1166 ? -38.603 -45.085 -10.082 1.00 24.27 1166 LEU A CA 1
ATOM 9095 C C . LEU A 1 1166 ? -37.035 -44.904 -10.110 1.00 24.27 1166 LEU A C 1
ATOM 9097 O O . LEU A 1 1166 ? -36.519 -44.711 -11.202 1.00 24.27 1166 LEU A O 1
ATOM 9101 N N . ARG A 1 1167 ? -36.174 -44.953 -9.069 1.00 22.73 1167 ARG A N 1
ATOM 9102 C 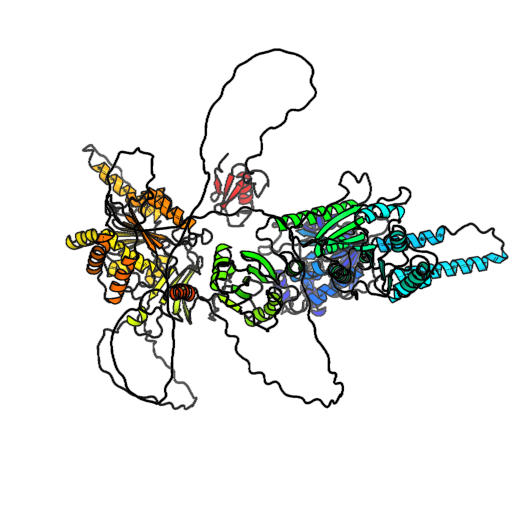CA . ARG A 1 1167 ? -36.211 -45.295 -7.623 1.00 22.73 1167 ARG A CA 1
ATOM 9103 C C . ARG A 1 1167 ? -35.096 -44.521 -6.861 1.00 22.73 1167 ARG A C 1
ATOM 9105 O O . ARG A 1 1167 ? -34.116 -44.124 -7.475 1.00 22.73 1167 ARG A O 1
ATOM 9112 N N . ASN A 1 1168 ? -35.214 -44.385 -5.533 1.00 22.97 1168 ASN A N 1
ATOM 9113 C CA . ASN A 1 1168 ? -34.187 -43.836 -4.621 1.00 22.97 1168 ASN A CA 1
ATOM 9114 C C . ASN A 1 1168 ? -33.369 -44.933 -3.873 1.00 22.97 1168 ASN A C 1
ATOM 9116 O O . ASN A 1 1168 ? -33.800 -46.085 -3.830 1.00 22.97 1168 ASN A O 1
ATOM 9120 N N . GLN A 1 1169 ? -32.347 -44.487 -3.116 1.00 25.23 1169 GLN A N 1
ATOM 9121 C CA . GLN A 1 1169 ? -31.751 -45.063 -1.876 1.00 25.23 1169 GLN A CA 1
ATOM 9122 C C . GLN A 1 1169 ? -30.417 -45.850 -1.972 1.00 25.23 1169 GLN A C 1
ATOM 9124 O O . GLN A 1 1169 ? -30.212 -46.537 -2.963 1.00 25.23 1169 GLN A O 1
ATOM 9129 N N . ALA A 1 1170 ? -29.537 -45.889 -0.943 1.00 25.64 1170 ALA A N 1
ATOM 9130 C CA . ALA A 1 1170 ? -29.259 -44.966 0.196 1.00 25.64 1170 ALA A CA 1
ATOM 9131 C C . ALA A 1 1170 ? -28.110 -45.483 1.135 1.00 25.64 1170 ALA A C 1
ATOM 9133 O O . ALA A 1 1170 ? -28.155 -46.643 1.516 1.00 25.64 1170 ALA A O 1
ATOM 9134 N N . VAL A 1 1171 ? -27.235 -44.578 1.626 1.00 22.61 1171 VAL A N 1
ATOM 9135 C CA . VAL A 1 1171 ? -26.901 -44.339 3.074 1.00 22.61 1171 VAL A CA 1
ATOM 9136 C C . VAL A 1 1171 ? -26.048 -45.339 3.930 1.00 22.61 1171 VAL A C 1
ATOM 9138 O O . VAL A 1 1171 ? -26.481 -46.446 4.217 1.00 22.61 1171 VAL A O 1
ATOM 9141 N N . LEU A 1 1172 ? -24.948 -44.786 4.502 1.00 23.55 1172 LEU A N 1
ATOM 9142 C CA . LEU A 1 1172 ? -24.254 -45.014 5.814 1.00 23.55 1172 LEU A CA 1
ATOM 9143 C C . LEU A 1 1172 ? -23.170 -46.110 6.099 1.00 23.55 1172 LEU A C 1
ATOM 9145 O O . LEU A 1 1172 ? -23.438 -47.302 6.107 1.00 23.55 1172 LEU A O 1
ATOM 9149 N N . ASN A 1 1173 ? -22.011 -45.585 6.556 1.00 21.38 1173 ASN A N 1
ATOM 9150 C CA . ASN A 1 1173 ? -21.166 -45.891 7.746 1.00 21.38 1173 ASN A CA 1
ATOM 9151 C C . ASN A 1 1173 ? -20.283 -47.156 7.968 1.00 21.38 1173 ASN A C 1
ATOM 9153 O O . ASN A 1 1173 ? -20.778 -48.232 8.270 1.00 21.38 1173 ASN A O 1
ATOM 9157 N N . TRP A 1 1174 ? -18.966 -46.871 8.057 1.00 20.97 1174 TRP A N 1
ATOM 9158 C CA . TRP A 1 1174 ? -18.029 -47.036 9.205 1.00 20.97 1174 TRP A CA 1
ATOM 9159 C C . TRP A 1 1174 ? -17.633 -48.423 9.804 1.00 20.97 1174 TRP A C 1
ATOM 9161 O O . TRP A 1 1174 ? -18.458 -49.158 10.328 1.00 20.97 1174 TRP A O 1
ATOM 9171 N N . GLU A 1 1175 ? -16.296 -48.594 9.905 1.00 22.23 1175 GLU A N 1
ATOM 9172 C CA . GLU A 1 1175 ? -15.487 -49.113 11.046 1.00 22.23 1175 GLU A CA 1
ATOM 9173 C C . GLU A 1 1175 ? -14.883 -50.555 11.117 1.00 22.23 1175 GLU A C 1
ATOM 9175 O O . GLU A 1 1175 ? -15.542 -51.567 10.919 1.00 22.23 1175 GLU A O 1
ATOM 9180 N N . HIS A 1 1176 ? -13.597 -50.566 11.531 1.00 24.98 1176 HIS A N 1
ATOM 9181 C CA . HIS A 1 1176 ? -12.792 -51.545 12.307 1.00 24.98 1176 HIS A CA 1
ATOM 9182 C C . HIS A 1 1176 ? -12.258 -52.929 11.800 1.00 24.98 1176 HIS A C 1
ATOM 9184 O O . HIS A 1 1176 ? -12.985 -53.863 11.495 1.00 24.98 1176 HIS A O 1
ATOM 9190 N N . HIS A 1 1177 ? -10.923 -53.058 11.979 1.00 21.64 1177 HIS A N 1
ATOM 9191 C CA . HIS A 1 1177 ? -10.084 -54.201 12.434 1.00 21.64 1177 HIS A CA 1
ATOM 9192 C C . HIS A 1 1177 ? -9.721 -55.443 11.565 1.00 21.64 1177 HIS A C 1
ATOM 9194 O O . HIS A 1 1177 ? -10.466 -56.407 11.460 1.00 21.64 1177 HIS A O 1
ATOM 9200 N N . PHE A 1 1178 ? -8.446 -55.463 11.123 1.00 22.42 1178 PHE A N 1
ATOM 9201 C CA . PHE A 1 1178 ? -7.374 -56.434 11.481 1.00 22.42 1178 PHE A CA 1
ATOM 9202 C C . PHE A 1 1178 ? -7.689 -57.948 11.656 1.00 22.42 1178 PHE A C 1
ATOM 9204 O O . PHE A 1 1178 ? -8.272 -58.328 12.669 1.00 22.42 1178 PHE A O 1
ATOM 9211 N N . SER A 1 1179 ? -7.101 -58.832 10.821 1.00 21.59 1179 SER A N 1
ATOM 9212 C CA . SER A 1 1179 ? -5.785 -59.486 11.098 1.00 21.59 1179 SER A CA 1
ATOM 9213 C C . SER A 1 1179 ? -5.415 -60.686 10.185 1.00 21.59 1179 SER A C 1
ATOM 9215 O O . SER A 1 1179 ? -6.258 -61.518 9.879 1.00 21.59 1179 SER A O 1
ATOM 9217 N N . LEU A 1 1180 ? -4.124 -60.733 9.811 1.00 24.06 1180 LEU A N 1
ATOM 9218 C CA . LEU A 1 1180 ? -3.154 -61.858 9.700 1.00 24.06 1180 LEU A CA 1
ATOM 9219 C C . LEU A 1 1180 ? -3.630 -63.331 9.544 1.00 24.06 1180 LEU A C 1
ATOM 9221 O O . LEU A 1 1180 ? -4.416 -63.803 10.356 1.00 24.06 1180 LEU A O 1
ATOM 9225 N N . GLU A 1 1181 ? -3.015 -64.097 8.619 1.00 23.19 1181 GLU A N 1
ATOM 9226 C CA . GLU A 1 1181 ? -1.885 -65.027 8.921 1.00 23.19 1181 GLU A CA 1
ATOM 9227 C C . GLU A 1 1181 ? -1.317 -65.775 7.664 1.00 23.19 1181 GLU A C 1
ATOM 9229 O O . GLU A 1 1181 ? -2.030 -66.490 6.966 1.00 23.19 1181 GLU A O 1
ATOM 9234 N N . ASP A 1 1182 ? -0.008 -65.580 7.424 1.00 25.17 1182 ASP A N 1
ATOM 9235 C CA . ASP A 1 1182 ? 1.069 -66.582 7.213 1.00 25.17 1182 ASP A CA 1
ATOM 9236 C C . ASP A 1 1182 ? 1.316 -67.487 5.955 1.00 25.17 1182 ASP A C 1
ATOM 9238 O O . ASP A 1 1182 ? 0.535 -68.364 5.597 1.00 25.17 1182 ASP A O 1
ATOM 9242 N N . ASN A 1 1183 ? 2.584 -67.385 5.479 1.00 24.30 1183 ASN A N 1
ATOM 9243 C CA . ASN A 1 1183 ? 3.573 -68.451 5.137 1.00 24.30 1183 ASN A CA 1
ATOM 9244 C C . ASN A 1 1183 ? 3.562 -69.216 3.775 1.00 24.30 1183 ASN A C 1
ATOM 9246 O O . ASN A 1 1183 ? 2.517 -69.650 3.303 1.00 24.30 1183 ASN A O 1
ATOM 9250 N N . ASP A 1 1184 ? 4.709 -69.520 3.116 1.00 27.19 1184 ASP A N 1
ATOM 9251 C CA . ASP A 1 1184 ? 6.113 -69.010 3.217 1.00 27.19 1184 ASP A CA 1
ATOM 9252 C C . ASP A 1 1184 ? 7.011 -69.444 2.000 1.00 27.19 1184 ASP A C 1
ATOM 9254 O O . ASP A 1 1184 ? 6.630 -70.316 1.223 1.00 27.19 1184 ASP A O 1
ATOM 9258 N N . GLU A 1 1185 ? 8.228 -68.874 1.917 1.00 25.97 1185 GLU A N 1
ATOM 9259 C CA . GLU A 1 1185 ? 9.500 -69.294 1.264 1.00 25.97 1185 GLU A CA 1
ATOM 9260 C C . GLU A 1 1185 ? 9.686 -69.408 -0.286 1.00 25.97 1185 GLU A C 1
ATOM 9262 O O . GLU A 1 1185 ? 8.824 -69.894 -1.006 1.00 25.97 1185 GLU A O 1
ATOM 9267 N N . ASN A 1 1186 ? 10.874 -69.141 -0.889 1.00 28.83 1186 ASN A N 1
ATOM 9268 C CA . ASN A 1 1186 ? 11.896 -68.081 -0.670 1.00 28.83 1186 ASN A CA 1
ATOM 9269 C C . ASN A 1 1186 ? 12.990 -68.014 -1.797 1.00 28.83 1186 ASN A C 1
ATOM 9271 O O . ASN A 1 1186 ? 13.334 -69.043 -2.371 1.00 28.83 1186 ASN A O 1
ATOM 9275 N N . LYS A 1 1187 ? 13.659 -66.844 -1.952 1.00 26.47 1187 LYS A N 1
ATOM 9276 C CA . LYS A 1 1187 ? 15.017 -66.578 -2.549 1.00 26.47 1187 LYS A CA 1
ATOM 9277 C C . LYS A 1 1187 ? 15.244 -66.733 -4.085 1.00 26.47 1187 LYS A C 1
ATOM 9279 O O . LYS A 1 1187 ? 14.777 -67.685 -4.689 1.00 26.47 1187 LYS A O 1
ATOM 9284 N N . THR A 1 1188 ? 16.033 -65.888 -4.788 1.00 22.69 1188 THR A N 1
ATOM 9285 C CA . THR A 1 1188 ? 16.716 -64.602 -4.447 1.00 22.69 1188 THR A CA 1
ATOM 9286 C C . THR A 1 1188 ? 17.126 -63.755 -5.677 1.00 22.69 1188 THR A C 1
ATOM 9288 O O . THR A 1 1188 ? 17.460 -64.308 -6.722 1.00 22.69 1188 THR A O 1
ATOM 9291 N N . LYS A 1 1189 ? 17.319 -62.442 -5.418 1.00 24.03 1189 LYS A N 1
ATOM 9292 C CA . LYS A 1 1189 ? 18.031 -61.366 -6.166 1.00 24.03 1189 LYS A CA 1
ATOM 9293 C C . LYS A 1 1189 ? 17.137 -60.362 -6.909 1.00 24.03 1189 LYS A C 1
ATOM 9295 O O . LYS A 1 1189 ? 16.541 -60.672 -7.932 1.00 24.03 1189 LYS A O 1
ATOM 9300 N N . GLU A 1 1190 ? 17.121 -59.135 -6.390 1.00 26.41 1190 GLU A N 1
ATOM 9301 C CA . GLU A 1 1190 ? 16.185 -58.058 -6.736 1.00 26.41 1190 GLU A CA 1
ATOM 9302 C C . GLU A 1 1190 ? 16.859 -56.897 -7.484 1.00 26.41 1190 GLU A C 1
ATOM 9304 O O . GLU A 1 1190 ? 17.984 -56.536 -7.144 1.00 26.41 1190 GLU A O 1
ATOM 9309 N N . VAL A 1 1191 ? 16.119 -56.241 -8.394 1.00 25.62 1191 VAL A N 1
ATOM 9310 C CA . VAL A 1 1191 ? 16.140 -54.774 -8.602 1.00 25.62 1191 VAL A CA 1
ATOM 9311 C C . VAL A 1 1191 ? 14.774 -54.320 -9.157 1.00 25.62 1191 VAL A C 1
ATOM 9313 O O . VAL A 1 1191 ? 14.580 -54.401 -10.365 1.00 25.62 1191 VAL A O 1
ATOM 9316 N N . SER A 1 1192 ? 13.860 -53.803 -8.316 1.00 24.55 1192 SER A N 1
ATOM 9317 C CA . SER A 1 1192 ? 12.845 -52.785 -8.699 1.00 24.55 1192 SER A CA 1
ATOM 9318 C C . SER A 1 1192 ? 11.859 -52.427 -7.568 1.00 24.55 1192 SER A C 1
ATOM 9320 O O . SER A 1 1192 ? 11.244 -53.321 -7.005 1.00 24.55 1192 SER A O 1
ATOM 9322 N N . ILE A 1 1193 ? 11.680 -51.116 -7.340 1.00 30.77 1193 ILE A N 1
ATOM 9323 C CA . ILE A 1 1193 ? 10.465 -50.373 -6.912 1.00 30.77 1193 ILE A CA 1
ATOM 9324 C C . ILE A 1 1193 ? 9.550 -50.976 -5.815 1.00 30.77 1193 ILE A C 1
ATOM 9326 O O . ILE A 1 1193 ? 8.824 -51.935 -6.065 1.00 30.77 1193 ILE A O 1
ATOM 9330 N N . PRO A 1 1194 ? 9.395 -50.244 -4.697 1.00 24.92 1194 PRO A N 1
ATOM 9331 C CA . PRO A 1 1194 ? 8.104 -50.032 -4.033 1.00 24.92 1194 PRO A CA 1
ATOM 9332 C C . PRO A 1 1194 ? 7.667 -48.549 -4.057 1.00 24.92 1194 PRO A C 1
ATOM 9334 O O . PRO A 1 1194 ? 8.471 -47.655 -4.328 1.00 24.92 1194 PRO A O 1
ATOM 9337 N N . GLU A 1 1195 ? 6.393 -48.292 -3.751 1.00 28.47 1195 GLU A N 1
ATOM 9338 C CA . GLU A 1 1195 ? 5.762 -46.961 -3.734 1.00 28.47 1195 GLU A CA 1
ATOM 9339 C C . GLU A 1 1195 ? 5.283 -46.570 -2.317 1.00 28.47 1195 GLU A C 1
ATOM 9341 O O . GLU A 1 1195 ? 5.158 -47.431 -1.451 1.00 28.47 1195 GLU A O 1
ATOM 9346 N N . LEU A 1 1196 ? 4.988 -45.277 -2.121 1.00 36.22 1196 LEU A N 1
ATOM 9347 C CA . LEU A 1 1196 ? 4.473 -44.610 -0.910 1.00 36.22 1196 LEU A CA 1
ATOM 9348 C C . LEU A 1 1196 ? 5.266 -44.761 0.409 1.00 36.22 1196 LEU A C 1
ATOM 9350 O O . LEU A 1 1196 ? 5.365 -45.819 1.023 1.00 36.22 1196 LEU A O 1
ATOM 9354 N N . ALA A 1 1197 ? 5.640 -43.602 0.954 1.00 23.67 1197 ALA A N 1
ATOM 9355 C CA . ALA A 1 1197 ? 5.678 -43.369 2.393 1.00 23.67 1197 ALA A CA 1
ATOM 9356 C C . ALA A 1 1197 ? 4.915 -42.068 2.683 1.00 23.67 1197 ALA A C 1
ATOM 9358 O O . ALA A 1 1197 ? 5.265 -41.017 2.141 1.00 23.67 1197 ALA A O 1
ATOM 9359 N N . GLU A 1 1198 ? 3.886 -42.117 3.529 1.00 31.91 1198 GLU A N 1
ATOM 9360 C CA . GLU A 1 1198 ? 3.291 -40.900 4.088 1.00 31.91 1198 GLU A CA 1
ATOM 9361 C C . GLU A 1 1198 ? 4.307 -40.233 5.019 1.00 31.91 1198 GLU A C 1
ATOM 9363 O O . GLU A 1 1198 ? 4.806 -40.876 5.940 1.00 31.91 1198 GLU A O 1
ATOM 9368 N N . ASN A 1 1199 ? 4.627 -38.961 4.773 1.00 26.84 1199 ASN A N 1
ATOM 9369 C CA . ASN A 1 1199 ? 5.303 -38.057 5.714 1.00 26.84 1199 ASN A CA 1
ATOM 9370 C C . ASN A 1 1199 ? 5.228 -36.608 5.188 1.00 26.84 1199 ASN A C 1
ATOM 9372 O O . ASN A 1 1199 ? 6.243 -35.939 4.991 1.00 26.84 1199 ASN A O 1
ATOM 9376 N N . THR A 1 1200 ? 4.017 -36.093 4.945 1.00 29.59 1200 THR A N 1
ATOM 9377 C CA . THR A 1 1200 ? 3.828 -34.634 4.960 1.00 29.59 1200 THR A CA 1
ATOM 9378 C C . THR A 1 1200 ? 4.121 -34.143 6.378 1.00 29.59 1200 THR A C 1
ATOM 9380 O O . THR A 1 1200 ? 3.476 -34.641 7.307 1.00 29.59 1200 THR A O 1
ATOM 9383 N N . PRO A 1 1201 ? 5.054 -33.198 6.590 1.00 33.31 1201 PRO A N 1
ATOM 9384 C CA . PRO A 1 1201 ? 5.254 -32.610 7.909 1.00 33.31 1201 PRO A CA 1
ATOM 9385 C C . PRO A 1 1201 ? 3.952 -31.960 8.412 1.00 33.31 1201 PRO A C 1
ATOM 9387 O O . PRO A 1 1201 ? 3.172 -31.467 7.590 1.00 33.31 1201 PRO A O 1
ATOM 9390 N N . PRO A 1 1202 ? 3.714 -31.886 9.736 1.00 35.94 1202 PRO A N 1
ATOM 9391 C CA . PRO A 1 1202 ? 2.756 -30.917 10.261 1.00 35.94 1202 PRO A CA 1
ATOM 9392 C C . PRO A 1 1202 ? 3.169 -29.501 9.813 1.00 35.94 1202 PRO A C 1
ATOM 9394 O O . PRO A 1 1202 ? 4.364 -29.267 9.598 1.00 35.94 1202 PRO A O 1
ATOM 9397 N N . PRO A 1 1203 ? 2.223 -28.551 9.675 1.00 34.88 1203 PRO A N 1
ATOM 9398 C CA . PRO A 1 1203 ? 2.545 -27.182 9.272 1.00 34.88 1203 PRO A CA 1
ATOM 9399 C C . PRO A 1 1203 ? 3.629 -26.600 10.186 1.00 34.88 1203 PRO A C 1
ATOM 9401 O O . PRO A 1 1203 ? 3.547 -26.746 11.408 1.00 34.88 1203 PRO A O 1
ATOM 9404 N N . GLU A 1 1204 ? 4.656 -25.978 9.597 1.00 36.59 1204 GLU A N 1
ATOM 9405 C CA . GLU A 1 1204 ? 5.831 -25.533 10.350 1.00 36.59 1204 GLU A CA 1
ATOM 9406 C C . GLU A 1 1204 ? 5.432 -24.538 11.447 1.00 36.59 1204 GLU A C 1
ATOM 9408 O O . GLU A 1 1204 ? 5.010 -23.410 11.190 1.00 36.59 1204 GLU A O 1
ATOM 9413 N N . THR A 1 1205 ? 5.567 -24.972 12.702 1.00 38.47 1205 THR A N 1
ATOM 9414 C CA . THR A 1 1205 ? 5.291 -24.139 13.873 1.00 38.47 1205 THR A CA 1
ATOM 9415 C C . THR A 1 1205 ? 6.216 -22.919 13.865 1.00 38.47 1205 THR A C 1
ATOM 9417 O O . THR A 1 1205 ? 7.426 -23.110 13.704 1.00 38.47 1205 THR A O 1
ATOM 9420 N N . PRO A 1 1206 ? 5.712 -21.690 14.091 1.00 44.81 1206 PRO A N 1
ATOM 9421 C CA . PRO A 1 1206 ? 6.501 -20.469 13.946 1.00 44.81 1206 PRO A CA 1
ATOM 9422 C C . PRO A 1 1206 ? 7.745 -20.485 14.843 1.00 44.81 1206 PRO A C 1
ATOM 9424 O O . PRO A 1 1206 ? 7.660 -20.448 16.072 1.00 44.81 1206 PRO A O 1
ATOM 9427 N N . SER A 1 1207 ? 8.925 -20.545 14.221 1.00 50.81 1207 SER A N 1
ATOM 9428 C CA . SER A 1 1207 ? 10.193 -20.679 14.935 1.00 50.81 1207 SER A CA 1
ATOM 9429 C C . SER A 1 1207 ? 10.637 -19.341 15.534 1.00 50.81 1207 SER A C 1
ATOM 9431 O O . SER A 1 1207 ? 11.203 -18.490 14.843 1.00 50.81 1207 SER A O 1
ATOM 9433 N N . PHE A 1 1208 ? 10.416 -19.154 16.834 1.00 68.81 1208 PHE A N 1
ATOM 9434 C CA . PHE A 1 1208 ? 10.858 -17.956 17.551 1.00 68.81 1208 PHE A CA 1
ATOM 9435 C C . PHE A 1 1208 ? 12.395 -17.893 17.646 1.00 68.81 1208 PHE A C 1
ATOM 9437 O O . PHE A 1 1208 ? 13.020 -18.596 18.445 1.00 68.81 1208 PHE A O 1
ATOM 9444 N N . SER A 1 1209 ? 13.011 -17.029 16.837 1.00 83.06 1209 SER A N 1
ATOM 9445 C CA . SER A 1 1209 ? 14.441 -16.707 16.896 1.00 83.06 1209 SER A CA 1
ATOM 9446 C C . SER A 1 1209 ? 14.716 -15.512 17.816 1.00 83.06 1209 SER A C 1
ATOM 9448 O O . SER A 1 1209 ? 13.837 -14.710 18.130 1.00 83.06 1209 SER A O 1
ATOM 9450 N N . CYS A 1 1210 ? 15.955 -15.389 18.294 1.00 88.81 1210 CYS A N 1
ATOM 9451 C CA . CYS A 1 1210 ? 16.379 -14.298 19.168 1.00 88.81 1210 CYS A CA 1
ATOM 9452 C C . CYS A 1 1210 ? 16.792 -13.055 18.357 1.00 88.81 1210 CYS A C 1
ATOM 9454 O O . CYS A 1 1210 ? 17.825 -13.112 17.687 1.00 88.81 1210 CYS A O 1
ATOM 9456 N N . PRO A 1 1211 ? 16.141 -11.881 18.497 1.00 84.50 1211 PRO A N 1
ATOM 9457 C CA . PRO A 1 1211 ? 16.497 -10.683 17.720 1.00 84.50 1211 PRO A CA 1
ATOM 9458 C C . PRO A 1 1211 ? 17.880 -10.062 18.017 1.00 84.50 1211 PRO A C 1
ATOM 9460 O O . PRO A 1 1211 ? 18.195 -9.002 17.486 1.00 84.50 1211 PRO A O 1
ATOM 9463 N N . ILE A 1 1212 ? 18.695 -10.668 18.894 1.00 87.12 1212 ILE A N 1
ATOM 9464 C CA . ILE A 1 1212 ? 20.059 -10.211 19.224 1.00 87.12 1212 ILE A CA 1
ATOM 9465 C C . ILE A 1 1212 ? 21.135 -11.121 18.610 1.00 87.12 1212 ILE A C 1
ATOM 9467 O O . ILE A 1 1212 ? 22.174 -10.622 18.191 1.00 87.12 1212 ILE A O 1
ATOM 9471 N N . CYS A 1 1213 ? 20.925 -12.443 18.581 1.00 87.81 1213 CYS A N 1
ATOM 9472 C CA . CYS A 1 1213 ? 21.899 -13.406 18.040 1.00 87.81 1213 CYS A CA 1
ATOM 9473 C C . CYS A 1 1213 ? 21.407 -14.172 16.803 1.00 87.81 1213 CYS A C 1
ATOM 9475 O O . CYS A 1 1213 ? 22.161 -14.978 16.268 1.00 87.81 1213 CYS A O 1
ATOM 9477 N N . LEU A 1 1214 ? 20.162 -13.942 16.373 1.00 82.69 1214 LEU A N 1
ATOM 9478 C CA . LEU A 1 1214 ? 19.472 -14.532 15.215 1.00 82.69 1214 LEU A CA 1
ATOM 9479 C C . LEU A 1 1214 ? 19.317 -16.067 15.219 1.00 82.69 1214 LEU A C 1
ATOM 9481 O O . LEU A 1 1214 ? 18.579 -16.604 14.399 1.00 82.69 1214 LEU A O 1
ATOM 9485 N N . GLY A 1 1215 ? 19.937 -16.774 16.166 1.00 83.44 1215 GLY A N 1
ATOM 9486 C CA . GLY A 1 1215 ? 19.714 -18.198 16.411 1.00 83.44 1215 GLY A CA 1
ATOM 9487 C C . GLY A 1 1215 ? 18.438 -18.500 17.216 1.00 83.44 1215 GLY A C 1
ATOM 9488 O O . GLY A 1 1215 ? 17.725 -17.576 17.631 1.00 83.44 1215 GLY A O 1
ATOM 9489 N N . PRO A 1 1216 ? 18.164 -19.793 17.480 1.00 82.75 1216 PRO A N 1
ATOM 9490 C CA . PRO A 1 1216 ? 17.075 -20.229 18.351 1.00 82.75 1216 PRO A CA 1
ATOM 9491 C C . PRO A 1 1216 ? 17.153 -19.581 19.736 1.00 82.75 1216 PRO A C 1
ATOM 9493 O O . PRO A 1 1216 ? 18.245 -19.322 20.254 1.00 82.75 1216 PRO A O 1
ATOM 9496 N N . LEU A 1 1217 ? 15.997 -19.336 20.355 1.00 86.19 1217 LEU A N 1
ATOM 9497 C CA . LEU A 1 1217 ? 15.959 -18.870 21.736 1.00 86.19 1217 LEU A CA 1
ATOM 9498 C C . LEU A 1 1217 ? 16.595 -19.913 22.674 1.00 86.19 1217 LEU A C 1
ATOM 9500 O O . LEU A 1 1217 ? 16.290 -21.097 22.617 1.00 86.19 1217 LEU A O 1
ATOM 9504 N N . SER A 1 1218 ? 17.489 -19.448 23.548 1.00 83.69 1218 SER A N 1
ATOM 9505 C CA . SER A 1 1218 ? 18.143 -20.243 24.588 1.00 83.69 1218 SER A CA 1
ATOM 9506 C C . SER A 1 1218 ? 18.005 -19.509 25.915 1.00 83.69 1218 SER A C 1
ATOM 9508 O O . SER A 1 1218 ? 18.484 -18.382 26.072 1.00 83.69 1218 SER A O 1
ATOM 9510 N N . GLU A 1 1219 ? 17.326 -20.148 26.864 1.00 86.06 1219 GLU A N 1
ATOM 9511 C CA . GLU A 1 1219 ? 16.710 -19.485 28.013 1.00 86.06 1219 GLU A CA 1
ATOM 9512 C C . GLU A 1 1219 ? 15.814 -18.302 27.592 1.00 86.06 1219 GLU A C 1
ATOM 9514 O O . GLU A 1 1219 ? 16.126 -17.132 27.831 1.00 86.06 1219 GLU A O 1
ATOM 9519 N N . GLU A 1 1220 ? 14.686 -18.633 26.960 1.00 91.19 1220 GLU A N 1
ATOM 9520 C CA . GLU A 1 1220 ? 13.592 -17.737 26.568 1.00 91.19 1220 GLU A CA 1
ATOM 9521 C C . GLU A 1 1220 ? 13.261 -16.740 27.698 1.00 91.19 1220 GLU A C 1
ATOM 9523 O O . GLU A 1 1220 ? 12.762 -17.088 28.775 1.00 91.19 1220 GLU A O 1
ATOM 9528 N N . THR A 1 1221 ? 13.587 -15.473 27.474 1.00 91.56 1221 THR A N 1
ATOM 9529 C CA . THR A 1 1221 ? 13.462 -14.411 28.470 1.00 91.56 1221 THR A CA 1
ATOM 9530 C C . THR A 1 1221 ? 12.702 -13.249 27.860 1.00 91.56 1221 THR A C 1
ATOM 9532 O O . THR A 1 1221 ? 13.202 -12.565 26.965 1.00 91.56 1221 THR A O 1
ATOM 9535 N N . SER A 1 1222 ? 11.486 -13.024 28.355 1.00 93.19 1222 SER A N 1
ATOM 9536 C CA . SER A 1 1222 ? 10.690 -11.867 27.974 1.00 93.19 1222 SER A CA 1
ATOM 9537 C C . SER A 1 1222 ? 11.114 -10.634 28.765 1.00 93.19 1222 SER A C 1
ATOM 9539 O O . SER A 1 1222 ? 11.577 -10.691 29.907 1.00 93.19 1222 SER A O 1
ATOM 9541 N N . THR A 1 1223 ? 10.949 -9.483 28.141 1.00 92.88 1223 THR A N 1
ATOM 9542 C CA . THR A 1 1223 ? 11.081 -8.168 28.761 1.00 92.88 1223 THR A CA 1
ATOM 9543 C C . THR A 1 1223 ? 9.718 -7.700 29.268 1.00 92.88 1223 THR A C 1
ATOM 9545 O O . THR A 1 1223 ? 8.692 -8.058 28.698 1.00 92.88 1223 THR A O 1
ATOM 9548 N N . LYS A 1 1224 ? 9.666 -6.791 30.254 1.00 86.94 1224 LYS A N 1
ATOM 9549 C CA . LYS A 1 1224 ? 8.413 -6.114 30.687 1.00 86.94 1224 LYS A CA 1
ATOM 9550 C C . LYS A 1 1224 ? 7.664 -5.322 29.586 1.00 86.94 1224 LYS A C 1
ATOM 9552 O O . LYS A 1 1224 ? 6.749 -4.560 29.875 1.00 86.94 1224 LYS A O 1
ATOM 9557 N N . CYS A 1 1225 ? 8.125 -5.398 28.343 1.00 90.38 1225 CYS A N 1
ATOM 9558 C CA . CYS A 1 1225 ? 7.523 -4.821 27.151 1.00 90.38 1225 CYS A CA 1
ATOM 9559 C C . CYS A 1 1225 ? 7.289 -5.890 26.065 1.00 90.38 1225 CYS A C 1
ATOM 9561 O O . CYS A 1 1225 ? 7.403 -5.578 24.884 1.00 90.38 1225 CYS A O 1
ATOM 9563 N N . GLY A 1 1226 ? 7.033 -7.143 26.457 1.00 83.94 1226 GLY A N 1
ATOM 9564 C CA . GLY A 1 1226 ? 6.586 -8.251 25.600 1.00 83.94 1226 GLY A CA 1
ATOM 9565 C C . GLY A 1 1226 ? 7.671 -8.958 24.781 1.00 83.94 1226 GLY A C 1
ATOM 9566 O O . GLY A 1 1226 ? 7.548 -10.145 24.504 1.00 83.94 1226 GLY A O 1
ATOM 9567 N N . HIS A 1 1227 ? 8.751 -8.265 24.418 1.00 92.19 1227 HIS A N 1
ATOM 9568 C CA . HIS A 1 1227 ? 9.769 -8.789 23.504 1.00 92.19 1227 HIS A CA 1
ATOM 9569 C C . HIS A 1 1227 ? 10.633 -9.878 24.157 1.00 92.19 1227 HIS A C 1
ATOM 9571 O O . HIS A 1 1227 ? 11.121 -9.679 25.276 1.00 92.19 1227 HIS A O 1
ATOM 9577 N N . ILE A 1 1228 ? 10.840 -10.982 23.431 1.00 93.69 1228 ILE A N 1
ATOM 9578 C CA . ILE A 1 1228 ? 11.492 -12.222 23.881 1.00 93.69 1228 ILE A CA 1
ATOM 9579 C C . ILE A 1 1228 ? 12.897 -12.347 23.273 1.00 93.69 1228 ILE A C 1
ATOM 9581 O O . ILE A 1 1228 ? 13.111 -12.043 22.101 1.00 93.69 1228 ILE A O 1
ATOM 9585 N N . PHE A 1 1229 ? 13.858 -12.809 24.075 1.00 95.00 1229 PHE A N 1
ATOM 9586 C CA . PHE A 1 1229 ? 15.266 -12.978 23.703 1.00 95.00 1229 PHE A CA 1
ATOM 9587 C C . PHE A 1 1229 ? 15.891 -14.170 24.442 1.00 95.00 1229 PHE A C 1
ATOM 9589 O O . PHE A 1 1229 ? 15.355 -14.626 25.451 1.00 95.00 1229 PHE A O 1
ATOM 9596 N N . CYS A 1 1230 ? 17.081 -14.616 24.030 1.00 94.62 1230 CYS A N 1
ATOM 9597 C CA . CYS A 1 1230 ? 17.928 -15.442 24.894 1.00 94.62 1230 CYS A CA 1
ATOM 9598 C C . CYS A 1 1230 ? 18.345 -14.640 26.137 1.00 94.62 1230 CYS A C 1
ATOM 9600 O O . CYS A 1 1230 ? 18.839 -13.516 26.000 1.00 94.62 1230 CYS A O 1
ATOM 9602 N N . LYS A 1 1231 ? 18.243 -15.230 27.332 1.00 93.12 1231 LYS A N 1
ATOM 9603 C CA . LYS A 1 1231 ? 18.625 -14.627 28.625 1.00 93.12 1231 LYS A CA 1
ATOM 9604 C C . LYS A 1 1231 ? 19.983 -13.931 28.600 1.00 93.12 1231 LYS A C 1
ATOM 9606 O O . LYS A 1 1231 ? 20.083 -12.761 28.957 1.00 93.12 1231 LYS A O 1
ATOM 9611 N N . MET A 1 1232 ? 21.028 -14.623 28.137 1.00 92.38 1232 MET A N 1
ATOM 9612 C CA . MET A 1 1232 ? 22.383 -14.060 28.068 1.00 92.38 1232 MET A CA 1
ATOM 9613 C C . MET A 1 1232 ? 22.459 -12.845 27.137 1.00 92.38 1232 MET A C 1
ATOM 9615 O O . MET A 1 1232 ? 23.125 -11.863 27.462 1.00 92.38 1232 MET A O 1
ATOM 9619 N N . CYS A 1 1233 ? 21.748 -12.882 26.010 1.00 93.94 1233 CYS A N 1
ATOM 9620 C CA . CYS A 1 1233 ? 21.723 -11.792 25.043 1.00 93.94 1233 CYS A CA 1
ATOM 9621 C C . CYS A 1 1233 ? 21.011 -10.553 25.605 1.00 93.94 1233 CYS A C 1
ATOM 9623 O O . CYS A 1 1233 ? 21.548 -9.446 25.514 1.00 93.94 1233 CYS A O 1
ATOM 9625 N N . ILE A 1 1234 ? 19.842 -10.718 26.237 1.00 94.31 1234 ILE A N 1
ATOM 9626 C CA . ILE A 1 1234 ? 19.123 -9.583 26.831 1.00 94.31 1234 ILE A CA 1
ATOM 9627 C C . ILE A 1 1234 ? 19.811 -9.062 28.095 1.00 94.31 1234 ILE A C 1
ATOM 9629 O O . ILE A 1 1234 ? 19.879 -7.851 28.275 1.00 94.31 1234 ILE A O 1
ATOM 9633 N N . GLU A 1 1235 ? 20.430 -9.911 28.921 1.00 91.25 1235 GLU A N 1
ATOM 9634 C CA . GLU A 1 1235 ? 21.272 -9.444 30.031 1.00 91.25 1235 GLU A CA 1
ATOM 9635 C C . GLU A 1 1235 ? 22.491 -8.640 29.552 1.00 91.25 1235 GLU A C 1
ATOM 9637 O O . GLU A 1 1235 ? 22.822 -7.617 30.157 1.00 91.25 1235 GLU A O 1
ATOM 9642 N N . ALA A 1 1236 ? 23.141 -9.055 28.458 1.00 89.12 1236 ALA A N 1
ATOM 9643 C CA . ALA A 1 1236 ? 24.236 -8.302 27.849 1.00 89.12 1236 ALA A CA 1
ATOM 9644 C C . ALA A 1 1236 ? 23.753 -6.952 27.287 1.00 89.12 1236 ALA A C 1
ATOM 9646 O O . ALA A 1 1236 ? 24.339 -5.913 27.594 1.00 89.12 1236 ALA A O 1
ATOM 9647 N N . SER A 1 1237 ? 22.639 -6.937 26.548 1.00 88.19 1237 SER A N 1
ATOM 9648 C CA . SER A 1 1237 ? 22.035 -5.698 26.038 1.00 88.19 1237 SER A CA 1
ATOM 9649 C C . SER A 1 1237 ? 21.613 -4.751 27.171 1.00 88.19 1237 SER A C 1
ATOM 9651 O O . SER A 1 1237 ? 21.912 -3.558 27.129 1.00 88.19 1237 SER A O 1
ATOM 9653 N N . ILE A 1 1238 ? 21.023 -5.276 28.251 1.00 91.56 1238 ILE A N 1
ATOM 9654 C CA . ILE A 1 1238 ? 20.679 -4.502 29.449 1.00 91.56 1238 ILE A CA 1
ATOM 9655 C C . ILE A 1 1238 ? 21.928 -3.925 30.115 1.00 91.56 1238 ILE A C 1
ATOM 9657 O O . ILE A 1 1238 ? 21.872 -2.771 30.534 1.00 91.56 1238 ILE A O 1
ATOM 9661 N N . LYS A 1 1239 ? 23.040 -4.669 30.213 1.00 85.31 1239 LYS A N 1
ATOM 9662 C CA . LYS A 1 1239 ? 24.305 -4.150 30.769 1.00 85.31 1239 LYS A CA 1
ATOM 9663 C C . LYS A 1 1239 ? 24.858 -2.963 29.976 1.00 85.31 1239 LYS A C 1
ATOM 9665 O O . LYS A 1 1239 ? 25.394 -2.054 30.597 1.00 85.31 1239 LYS A O 1
ATOM 9670 N N . VAL A 1 1240 ? 24.723 -2.968 28.648 1.00 80.75 1240 VAL A N 1
ATOM 9671 C CA . VAL A 1 1240 ? 25.295 -1.935 27.763 1.00 80.75 1240 VAL A CA 1
ATOM 9672 C C . VAL A 1 1240 ? 24.349 -0.747 27.546 1.00 80.75 1240 VAL A C 1
ATOM 9674 O O . VAL A 1 1240 ? 24.796 0.395 27.542 1.00 80.75 1240 VAL A O 1
ATOM 9677 N N . GLN A 1 1241 ? 23.048 -0.988 27.355 1.00 82.06 1241 GLN A N 1
ATOM 9678 C CA . GLN A 1 1241 ? 22.100 0.026 26.861 1.00 82.06 1241 GLN A CA 1
ATOM 9679 C C . GLN A 1 1241 ? 20.973 0.390 27.842 1.00 82.06 1241 GLN A C 1
ATOM 9681 O O . GLN A 1 1241 ? 20.278 1.385 27.623 1.00 82.06 1241 GLN A O 1
ATOM 9686 N N . HIS A 1 1242 ? 20.750 -0.408 28.896 1.00 89.69 1242 HIS A N 1
ATOM 9687 C CA . HIS A 1 1242 ? 19.637 -0.256 29.853 1.00 89.69 1242 HIS A CA 1
ATOM 9688 C C . HIS A 1 1242 ? 18.248 -0.087 29.183 1.00 89.69 1242 HIS A C 1
ATOM 9690 O O . HIS A 1 1242 ? 17.387 0.662 29.663 1.00 89.69 1242 HIS A O 1
ATOM 9696 N N . LYS A 1 1243 ? 18.030 -0.754 28.040 1.00 88.06 1243 LYS A N 1
ATOM 9697 C CA . LYS A 1 1243 ? 16.838 -0.660 27.176 1.00 88.06 1243 LYS A CA 1
ATOM 9698 C C . LYS A 1 1243 ? 16.534 -2.017 26.528 1.00 88.06 1243 LYS A C 1
ATOM 9700 O O . LYS A 1 1243 ? 17.414 -2.864 26.435 1.00 88.06 1243 LYS A O 1
ATOM 9705 N N . CYS A 1 1244 ? 15.297 -2.211 26.074 1.00 89.81 1244 CYS A N 1
ATOM 9706 C CA . CYS A 1 1244 ? 14.934 -3.299 25.162 1.00 89.81 1244 CYS A CA 1
ATOM 9707 C C . CYS A 1 1244 ? 15.567 -3.056 23.774 1.00 89.81 1244 CYS A C 1
ATOM 9709 O O . CYS A 1 1244 ? 15.389 -1.948 23.260 1.00 89.81 1244 CYS A O 1
ATOM 9711 N N . PRO A 1 1245 ? 16.237 -4.042 23.142 1.00 86.25 1245 PRO A N 1
ATOM 9712 C CA . PRO A 1 1245 ? 16.792 -3.894 21.794 1.00 86.25 1245 PRO A CA 1
ATOM 9713 C C . PRO A 1 1245 ? 15.747 -3.470 20.756 1.00 86.25 1245 PRO A C 1
ATOM 9715 O O . PRO A 1 1245 ? 15.976 -2.524 20.008 1.00 86.25 1245 PRO A O 1
ATOM 9718 N N . THR A 1 1246 ? 14.585 -4.134 20.746 1.00 88.06 1246 THR A N 1
ATOM 9719 C CA . THR A 1 1246 ? 13.561 -3.950 19.708 1.00 88.06 1246 THR A CA 1
ATOM 9720 C C . THR A 1 1246 ? 12.818 -2.624 19.874 1.00 88.06 1246 THR A C 1
ATOM 9722 O O . THR A 1 1246 ? 12.952 -1.725 19.050 1.00 88.06 1246 THR A O 1
ATOM 9725 N N . CYS A 1 1247 ? 12.077 -2.444 20.974 1.00 86.31 1247 CYS A N 1
ATOM 9726 C CA . CYS A 1 1247 ? 11.206 -1.274 21.155 1.00 86.31 1247 CYS A CA 1
ATOM 9727 C C . CYS A 1 1247 ? 11.823 -0.136 21.993 1.00 86.31 1247 CYS A C 1
ATOM 9729 O O . CYS A 1 1247 ? 11.108 0.770 22.421 1.00 86.31 1247 CYS A O 1
ATOM 9731 N N . ARG A 1 1248 ? 13.126 -0.198 22.311 1.00 85.19 1248 ARG A N 1
ATOM 9732 C CA . ARG A 1 1248 ? 13.930 0.851 22.985 1.00 85.19 1248 ARG A CA 1
ATOM 9733 C C . ARG A 1 1248 ? 13.440 1.333 24.373 1.00 85.19 1248 ARG A C 1
ATOM 9735 O O . ARG A 1 1248 ? 14.090 2.186 24.981 1.00 85.19 1248 ARG A O 1
ATOM 9742 N N . LYS A 1 1249 ? 12.355 0.765 24.927 1.00 81.75 1249 LYS A N 1
ATOM 9743 C CA . LYS A 1 1249 ? 11.823 1.045 26.281 1.00 81.75 1249 LYS A CA 1
ATOM 9744 C C . LYS A 1 1249 ? 12.879 0.738 27.358 1.00 81.75 1249 LYS A C 1
ATOM 9746 O O . LYS A 1 1249 ? 13.550 -0.290 27.295 1.00 81.75 1249 LYS A O 1
ATOM 9751 N N . ARG A 1 1250 ? 13.024 1.619 28.361 1.00 86.56 1250 ARG A N 1
ATOM 9752 C CA . ARG A 1 1250 ? 14.049 1.525 29.427 1.00 86.56 1250 ARG A CA 1
ATOM 9753 C C . ARG A 1 1250 ? 13.869 0.266 30.282 1.00 86.56 1250 ARG A C 1
ATOM 9755 O O . ARG A 1 1250 ? 12.788 0.053 30.836 1.00 86.56 1250 ARG A O 1
ATOM 9762 N N . LEU A 1 1251 ? 14.934 -0.515 30.445 1.00 88.88 1251 LEU A N 1
ATOM 9763 C CA . LEU A 1 1251 ? 14.926 -1.836 31.076 1.00 88.88 1251 LEU A CA 1
ATOM 9764 C C . LEU A 1 1251 ? 16.110 -2.041 32.037 1.00 88.88 1251 LEU A C 1
ATOM 9766 O O . LEU A 1 1251 ? 17.205 -1.525 31.826 1.00 88.88 1251 LEU A O 1
ATOM 9770 N N . ARG A 1 1252 ? 15.885 -2.827 33.091 1.00 86.38 1252 ARG A N 1
ATOM 9771 C CA . ARG A 1 1252 ? 16.880 -3.261 34.093 1.00 86.38 1252 ARG A CA 1
ATOM 9772 C C . ARG A 1 1252 ? 16.874 -4.790 34.169 1.00 86.38 1252 ARG A C 1
ATOM 9774 O O . ARG A 1 1252 ? 15.899 -5.402 33.755 1.00 86.38 1252 ARG A O 1
ATOM 9781 N N . LYS A 1 1253 ? 17.882 -5.426 34.780 1.00 80.44 1253 LYS A N 1
ATOM 9782 C CA . LYS A 1 1253 ? 17.919 -6.903 34.907 1.00 80.44 1253 LYS A CA 1
ATOM 9783 C C . LYS A 1 1253 ? 16.749 -7.489 35.726 1.00 80.44 1253 LYS A C 1
ATOM 9785 O O . LYS A 1 1253 ? 16.379 -8.634 35.522 1.00 80.44 1253 LYS A O 1
ATOM 9790 N N . LYS A 1 1254 ? 16.121 -6.707 36.613 1.00 84.94 1254 LYS A N 1
ATOM 9791 C CA . LYS A 1 1254 ? 14.882 -7.114 37.312 1.00 84.94 1254 LYS A CA 1
ATOM 9792 C C . LYS A 1 1254 ? 13.590 -6.862 36.521 1.00 84.94 1254 LYS A C 1
ATOM 9794 O O . LYS A 1 1254 ? 12.510 -7.152 37.012 1.00 84.94 1254 LYS A O 1
ATOM 9799 N N . ASP A 1 1255 ? 13.703 -6.271 35.334 1.00 87.69 1255 ASP A N 1
ATOM 9800 C CA . ASP A 1 1255 ? 12.593 -5.953 34.433 1.00 87.69 1255 ASP A CA 1
ATOM 9801 C C . ASP A 1 1255 ? 12.489 -7.008 33.289 1.00 87.69 1255 ASP A C 1
ATOM 9803 O O . ASP A 1 1255 ? 11.880 -6.743 32.247 1.00 87.69 1255 ASP A O 1
ATOM 9807 N N . THR A 1 1256 ? 13.116 -8.182 33.465 1.00 91.00 1256 THR A N 1
ATOM 9808 C CA . THR A 1 1256 ? 13.061 -9.364 32.583 1.00 91.00 1256 THR A CA 1
ATOM 9809 C C . THR A 1 1256 ? 12.537 -10.582 33.332 1.00 91.00 1256 THR A C 1
ATOM 9811 O O . THR A 1 1256 ? 12.885 -10.784 34.494 1.00 91.00 1256 THR A O 1
ATOM 9814 N N . ILE A 1 1257 ? 11.762 -11.415 32.642 1.00 91.12 1257 ILE A N 1
ATOM 9815 C CA . ILE A 1 1257 ? 11.088 -12.601 33.173 1.00 91.12 1257 ILE A CA 1
ATOM 9816 C C . ILE A 1 1257 ? 11.496 -13.804 32.313 1.00 91.12 1257 ILE A C 1
ATOM 9818 O O . ILE A 1 1257 ? 11.342 -13.773 31.092 1.00 91.12 1257 ILE A O 1
ATOM 9822 N N . ARG A 1 1258 ? 12.011 -14.872 32.937 1.00 88.69 1258 ARG A N 1
ATOM 9823 C CA . ARG A 1 1258 ? 12.188 -16.175 32.274 1.00 88.69 1258 ARG A CA 1
ATOM 9824 C C . ARG A 1 1258 ? 10.791 -16.718 31.968 1.00 88.69 1258 ARG A C 1
ATOM 9826 O O . ARG A 1 1258 ? 10.022 -16.937 32.899 1.00 88.69 1258 ARG A O 1
ATOM 9833 N N . ILE A 1 1259 ? 10.472 -16.910 30.694 1.00 85.75 1259 ILE A N 1
ATOM 9834 C CA . ILE A 1 1259 ? 9.211 -17.522 30.259 1.00 85.75 1259 ILE A CA 1
ATOM 9835 C C . ILE A 1 1259 ? 9.490 -18.934 29.760 1.00 85.75 1259 ILE A C 1
ATOM 9837 O O . ILE A 1 1259 ? 10.554 -19.175 29.207 1.00 85.75 1259 ILE A O 1
ATOM 9841 N N . TYR A 1 1260 ? 8.554 -19.859 29.919 1.00 80.69 1260 TYR A N 1
ATOM 9842 C CA . TYR A 1 1260 ? 8.638 -21.164 29.269 1.00 80.69 1260 TYR A CA 1
ATOM 9843 C C . TYR A 1 1260 ? 7.710 -21.120 28.058 1.00 80.69 1260 TYR A C 1
ATOM 9845 O O . TYR A 1 1260 ? 6.499 -20.990 28.223 1.00 80.69 1260 TYR A O 1
ATOM 9853 N N . LEU A 1 1261 ? 8.277 -21.151 26.849 1.00 71.62 1261 LEU A N 1
ATOM 9854 C CA . LEU A 1 1261 ? 7.476 -21.382 25.646 1.00 71.62 1261 LEU A CA 1
ATOM 9855 C C . LEU A 1 1261 ? 7.023 -22.856 25.633 1.00 71.62 1261 LEU A C 1
ATOM 9857 O O . LEU A 1 1261 ? 7.768 -23.699 26.140 1.00 71.62 1261 LEU A O 1
ATOM 9861 N N . PRO A 1 1262 ? 5.845 -23.191 25.074 1.00 56.94 1262 PRO A N 1
ATOM 9862 C CA . PRO A 1 1262 ? 5.403 -24.578 24.950 1.00 56.94 1262 PRO A CA 1
ATOM 9863 C C . PRO A 1 1262 ? 6.418 -25.412 24.155 1.00 56.94 1262 PRO A C 1
ATOM 9865 O O . PRO A 1 1262 ? 6.641 -25.181 22.967 1.00 56.94 1262 PRO A O 1
ATOM 9868 N N . THR A 1 1263 ? 7.074 -26.367 24.815 1.00 44.66 1263 THR A N 1
ATOM 9869 C CA . THR A 1 1263 ? 8.094 -27.221 24.194 1.00 44.66 1263 THR A CA 1
ATOM 9870 C C . THR A 1 1263 ? 7.473 -28.491 23.616 1.00 44.66 1263 THR A C 1
ATOM 9872 O O . THR A 1 1263 ? 7.523 -29.528 24.274 1.00 44.66 1263 THR A O 1
ATOM 9875 N N . LYS A 1 1264 ? 6.991 -28.378 22.369 1.00 38.22 1264 LYS A N 1
ATOM 9876 C CA . LYS A 1 1264 ? 6.340 -29.421 21.550 1.00 38.22 1264 LYS A CA 1
ATOM 9877 C C . LYS A 1 1264 ? 4.997 -29.918 22.091 1.00 38.22 1264 LYS A C 1
ATOM 9879 O O . LYS A 1 1264 ? 4.998 -30.832 22.938 1.00 38.22 1264 LYS A O 1
#

InterPro domains:
  IPR001841 Zinc finger, RING-type [PF13923] (1210-1247)
  IPR001841 Zinc finger, RING-type [PS50089] (1210-1248)
  IPR001841 Zinc finger, RING-type [SM00184] (1210-1247)
  IPR013083 Zinc finger, RING/FYVE/PHD-type [G3DSA:3.30.40.10] (1161-1262)
  IPR013216 Methyltransferase type 11 [PF08241] (69-170)
  IPR013216 Methyltransferase type 11 [PF08241] (320-421)
  IPR017907 Zinc finger, RING-type, conserved site [PS00518] (1225-1234)
  IPR029063 S-adenosyl-L-methionine-dependent methyltransferase superfamily [G3DSA:3.40.50.150] (15-232)
  IPR029063 S-adenosyl-L-methionine-dependent methyltransferase superfamily [G3DSA:3.40.50.150] (273-481)
  IPR029063 S-adenosyl-L-methionine-dependent methyltransferase superfamily [G3DSA:3.40.50.150] (755-1017)
  IPR029063 S-adenosyl-L-methionine-dependent methyltransferase superfamily [SSF53335] (19-179)
  IPR029063 S-adenosyl-L-methionine-dependent methyltransferase superfamily [SSF53335] (277-425)
  IPR029063 S-adenosyl-L-methionine-dependent methyltransferase superfamily [SSF53335] (796-991)
  IPR051419 Lysine/N-terminal Methyltransferase Superfamily [PTHR12176] (274-578)

Sequence (1264 aa):
MGKAKQLAKVLGSLEGFTTKENWDRFFIAIQDGNYAFEWYEDWPELQGPLLSNLPKPESQTLPLQLLVPGCGTSHLSEHLYDAGFKAITNIDLSEVAISDMLRRNARIRPGMKWQVMDVTAMQFEDESFDVVVDKGGLDALMDPEFGVQMGNQFLQEVNRVLKFGGKFICFTWAWSDVLGSLFSTFRFGWKVGFHAIPLNLSTKPQGHNLQTFMMVAEKEIPTALHQIAISSLKTASHENQTKPQINPDRADRDAAKMEKKEEQLAELLGTLGDFTSKENWDKFFTIRGTDDSFEWYAEWSELRDPLLSHLPPQPKILVPGCGSSRLSEHLYDAGFTSITNIDFSKVAISDCLRRNVRHRPDMRWRVMDMTAMQFSEEAFDVVVDKGGLDALMEPEMGPKLGDQYLSEVRRVLKCGGKFVCLTLAESHVLALLFSKYRFGWKMGIHAIPQKPSSKPSLQAYMVVAEKEVSSVLQDVTTSFNKSSFACRGSQASGLLEAVDKENLIRREYSLGSDVLYSLEELNLGARGDLTKLSPGSRFQLNLGGGSCFSYRAVVLDAQESSGPFEYHCGVFIVPKHCASQVSNIGSIFHPSPCLTRAHEWLFSSEEGQWMVVESSKAARLVMILLDASHVSASMDDIQKDLSPLVKQLAPGKDDNGAQIPFMMASDGIKQRDIVHQVTSTITGPIIVEDVIYETVNGDISRILPSRDLTFRRLVFQRSEGLVQSEALLSAEGSNSKVVGEKERKKTNSSSRSKRKGIQKRSGEMSHQLKVYHGYLASSYHTGIISGLMLISSYLESMASAQKSVKAVVIGLGAGLLPMFLNRCLPFVHTEVVELDPVVLKLAKEYFGFVEDDCLQAHVADGIQFVRNIANSAASDETSLVQGKKDAQCNTSSNGDFESRVISKVDILIIDVDSADSSSGMTCPAADFVDESFLQTVKDALSEKGLFIINLVSRSQAIKDTVISRMKVVFSHLFSLQLEEDVNEVIFGLCSASCIEEVCFPEAALQLEKLLKLEHPEISQSIINTTKKLRHLKSMASHSLGQSTEGKMRNSQRGKMPLIVDLNYPAPCEDMVLNARCSWDNNQQVQVEIYGRSEAQASNDCEVVDDEVVIISPRVYAQAKNNSRRNLEVRDGSATNSERQNGHTDVPPQLPVPLLPLHCHKRRRTLRNQAVLNWEHHFSLEDNDENKTKEVSIPELAENTPPPETPSFSCPICLGPLSEETSTKCGHIFCKMCIEASIKVQHKCPTCRKRLRKKDTIRIYLPTK

Organism: Malus domestica (NCBI:txid3750)

Secondary structure (DSSP, 8-state):
-HHHHHHHHHHSSS--TT-HHHHHHHHHHHHTTT----SS--HHHHHHHHHHHSPPGGG-SS--EEEEET-TT-SHHHHHHHTT--EEEEEES-HHHHHHHHHHHTTT-TT-EEEE--TTS--S-TT-EEEEEESSHHHHH--TTTHHHHHHHHHHHHHHHEEEEEEEEEEE---HHHHHHHHHHTSSSEEEEEEEPP--TTTS-TT--PPPEEEEEEEPPS-HHHHHHHHHHHHHHHHT-------GGGHHHHHHHHHHHHHHHHHHHHTTS-SS-HHHHHHHHHHH-SS----SS--HHHHHHHHHHHPPSS--EEESS-TT-SHHHHHHHTT---EEEEES-HHHHHHHHHHHTTT-TT-EEEE--TTS--S-TT-EEEEEEESHHHHH--TTTHHHHHHHHHHHHHHHEEEEEEEEEEE---HHHHHHHHHHTSTTEEEEEEEPP--TTSSSPPPPEEEEEEE-S--S--PPEES--TTT-SS--HHHHHHHHHHHHHHHHHHHHHH-SS-EEEHHHHHTTBTB-TTS--TT-EEEEEE-TTSSS-EEEEEEEPPTTS-S-SEEEEEEEE-B------------PPPPPPPBGGGSHHHHSHHHHHHHHHHHTEEEEEEEE--TTSTT--HHHHHHHHHHHHGGG-SS--TT-PPPPEEEE---EEEEEEEEEEEETTTEEEEEEEEEESS--TTHHHH---SS-EEEEEEETTSTTS-SEEEEEE-TT------------------------------------EE-TT----HHHHHHHHHGGGGHHHHHHHHHTT--EEEEEE--TTSHHHHHHHHH-TTEEEEEEES-HHHHHHHHHHS----BTTEEEEES-HHHHHHHHHHHHHHHHHTTS-----------------------EEEEEE----S-TTSSEEES-GGGGSHHHHHHHHHHEEEEEEEEEEEEES-HHHHHHHHHHHHHH-SEEEEEE-TT-S-EEEEEE-SSS---GGGHHHHHHHHHHH---S-HHHHHHHHHHGGGEEE-----------------------------------------------------------------------------EEE-HHHHHHHHHHTTSSSS-----------------------------------------------------------------------PPPP-----B-TTTSSB-SSEEEETTS-EEEHHHHHHHHHHHSB-TTT--B--GGGEEE------

Foldseek 3Di:
DVVLVVLCVQQVHSPDLPDQVSLQSVLVVCVVPVDQDAPDDACVLVVPVPVVQDDDCVPDPDQAAEEEEQCFQHCPVVVVLVSPRLQYEYEHQYPSRLVVVCVVPCVPRVSYHGDYDQLLDDPDQFQQHQEYEYRCPLVSQPDPPPRLVSSLSSLVSVNGNHHQQGKYKYKDLDDPSSVVSVCVSQVAQKDKDKDWGDDPPPPDDPPDDRTIMMMMITGHDWFLLLVLVLVVLVVVVPVPCPDDPDDPVCPVVVVVVVVVVVVLSVLLNVLSPALPDLVSLLVNDVSVDQDDQDASADDCVQVVPVVVVLDDPQWQEEEEQCFRHCPVVVCVVVPRLNYEYEYQHPSRLVSNCVVPCVPRVSYHGDNDQLLDDPDAFQQTQEYEYRCPLVSLCTGPRRLVSNLSNLVSVNGNHDQQGKYKYKGLQDLRSLVSCLQLQFFQKAKEKEWTDDDPPDDDRRTIIIIMITGHPDRQGDQYYYPDDPVNCPDDDPSVVSNVVSSVVSRVVSVVLNVDPADEAEPSSVVSQNPHDLLDADAQDKYWYWFDPPFPDIWIKMKGAHHPPLDQAPAQEAEEEQDWDDDDDDDDDDDDDDDDDTGGCCVFCLNVPPVSVNVVCSVNSHRMYIYIGDDPVCVPPDPVSVCVRCQVRCVSNGHHDPPPVDDHAYAYEDAQWPDKAWPDWDAFPPLGIKTKIKTWGPDDDPLVCVVDVDPTWIWIFIAGPLCNVDTLAIFTWDQPDCPDDDDDDDDDDDDDDDDDDDDDDDDDPDDDPPSDIATDLQDGPDPVLLVVLLVCLQCLVVLLVCVVVVAAAEEEEEDCQLVSSVSNCCQFFVRHQYEYEYQTVVRVVCSVPPHPDDDDPRYYYDNDDPLVVLLLLLVLQVVVVVPPPDDDDDDDDDDDDDDDPPDDRRHAHAEYEYSDAASDSPPQWGPDHVVCLALVSLQSNLSSHDQFHKYKGKTAGPDVVVVVVSVVSNVVRAVWKKWQDDLQDSIIMIMGGNHPDTDDPVCLLVSLVSSLVSTDHPDVSSSVSSSVRSVRMDIPDDDDDDDDDDDDDDDDDDDDDDDDDDDDDDDDDDDDDDDDDDDDDDDDDDDDDDDDDDDDDDDDDDDPDDDDDSDHDYDYSSVVSVVVVVVPPPDDDADDDDDDDDDDDDDDDDDDDDDDDDDDDDDDDDDDDDDDDDDYYDDDDDDDDYDDDDDDDDDDDDDDDDDDDDDDDDQDAAPQPRHGAAQWKAFLVGDTHRLVRVQVCCVPQCADPPPRHGHHNVRMDRDDDPDD

Radius of gyration: 43.46 Å; chains: 1; bounding box: 126×125×135 Å

pLDDT: mean 70.57, std 24.36, range [20.19, 98.5]